Protein AF-A0ABC8U6U5-F1 (afdb_monomer_lite)

InterPro domains:
  IPR004240 Nonaspanin (TM9SF) [PF02990] (58-279)
  IPR004240 Nonaspanin (TM9SF) [PF02990] (301-851)
  IPR004240 Nonaspanin (TM9SF) [PTHR10766] (276-898)

Foldseek 3Di:
DVVVVVVVVVVVVVVVVVVVVVCLPDPDDPPPDFDWAFFFDKWWKKWKWKQFPQDQDTHRPVVAQDFAAPVGKDFDDPDPVCVVSRITTITDNDMDTPPDFDPAFWADKTAFAAPVSLVVLVVQQVRFIFIWMATSNAIAWEWDDDPRDTDIDGGGTQWYADPNFIFGQQEKEKEFAKEWDDDPDDDDDDDDPDDDDDDDDDDDDDPDRIIMGGDHMYIQTATDDDDPVQPPPDDGGDHGDDDDDGDSVDTYDTDDGRDMGIHIYTYDYDHDPCDPVGWAFQFDKWWKKWKWKCFLQFGFTARPVVAQDFAAPVGKDWDDDDPLCLLSLITIITDNDIDTPQDWDPQFWADKGAFAAPVSLVVLVVQQLRFIFIWMATPNAIAWEWDDDPNDTDIDTGGTQWYADPNFIFGQQEKEKEWEKEWDDDDDDDDDDDDDDDDPDDPDDDDDDDDGIIIGTLHMYMQTATDDDDPVQPPPDDGGDHGPDDDDGDSVDTDGTDDGRDMDIHTYTYHYDYDPDDNVCSCVVQQDDPQPVVLVVLLVLLVVLLVVLVVVVVVVVCVLVVVVVVVVVCVVPDDDDDAFLVVCLQPQLAQADPNLVLLLLLLLLQLLLQLVLVLLVCLLSVVDDLSCSSVSVVSSLVSSLLSLLVSLQSSLLSVCQSVVNDNPCLLVSLQCSLCVLVVLVLVLLVVLLVLSVVVNGSSNNDPVSVVVVVCCSPVGRSVSNVNSSVNNSPDDHDDFLGHHDPDHDDQDDDPDDLVVLLLVLLVSLLSSCVSVLVVVCCCSSSVRRDNPSVSVSSSSVSSLSSLLSSLQSSLSVCSRSVHSNNQVSLLSSQLSNLVVQLVVLVVCCVPVSVSNDDPSSVVVSNSVSVSVSSSSSSNSSSSSNVSNVVSVSVSSNPDDDD

Secondary structure (DSSP, 8-state):
-HHHHHHHHHHHHHHHHHHHHHT-S--PPTTSSPPEEPTTPEEEEEE--BEESS----B-GGGSSPPPPTT---B----HHHHHTT---EEEEEEEETT--EEEEEEEEPPPPPHHHHHHHHHHHHTTEEE-EEETTEEPEEEEEETTEEEEEESEESEEEETTEEEE--EEEEEEEEEEE--SS-------SS----PPPS-----PPPEEEEEEEEEEEEB----TTTTTTPPTTPBPSS-----TT-B--B--TTPPPEEEEEEEEEE----TTT-B-TT-EEEEEEEEEEESS-S--B-GGGSSPPPPTT---B----HHHHHHT---EEEEEEEETT--EEEEEEEEPPPPPHHHHHHHHHHHHTTEEEEEEETTEEPEEEEEETTEEEEEESEESEEEETTEEEE--EEEEEEEEEE--------------------S------PPPPEEEEEEEEEEEB----TTTTTTPPTTPBPSS-----TT-B--B--TTPPPEEEEEEEEEE----GGGTTHHHH--S-HHHHHHHHHHHHHHHHHHHHHHHHHHHHHHHHHHHHHHHTTSS-----GGGGGTTTTTPPPSSHHHHHHHHHHHHHHHHHHHHHHHHHHTTSS-TT-HHHHHHHHHHHHHHHHHHHHHHHHHHHHHHTTT--TTHHHHHHHHHHHHHHHHHHHHHHHHHHHHHTT-TTSPPHHHHHHHHHHIIIIIHHHHHHHHHHHHHSPPPPPSSPPPSSPPPPPPPSS-HHHHHHHHTHHHHHHHHHHHHHHHHHHHS------HHHHHHHHHHHHHHHHHHHHHHHHHHHHTT----HHHHHHHHHTHHHHHHHHHHHHHHHT-TT--SHHHHHHHHHHHHHHHHHHHHHHHHHHHHHHHHHHHHHHHS----

Radius of gyration: 34.61 Å; chains: 1; bounding box: 93×86×99 Å

pLDDT: mean 74.6, std 18.06, range [22.72, 96.5]

Structure (mmCIF, N/CA/C/O backbone):
data_AF-A0ABC8U6U5-F1
#
_entry.id   AF-A0ABC8U6U5-F1
#
loop_
_atom_site.group_PDB
_atom_site.id
_atom_site.type_symbol
_atom_site.label_atom_id
_atom_site.label_alt_id
_atom_site.label_comp_id
_atom_site.label_asym_id
_atom_site.label_entity_id
_atom_site.label_seq_id
_atom_site.pdbx_PDB_ins_code
_atom_site.Cartn_x
_atom_site.Cartn_y
_atom_site.Cartn_z
_atom_site.occupancy
_atom_site.B_iso_or_equiv
_atom_site.auth_seq_id
_atom_site.auth_comp_id
_atom_site.auth_asym_id
_atom_site.auth_atom_id
_atom_site.pdbx_PDB_model_num
ATOM 1 N N . MET A 1 1 ? 6.930 -1.837 -50.090 1.00 36.78 1 MET A N 1
ATOM 2 C CA . MET A 1 1 ? 6.820 -3.065 -49.263 1.00 36.78 1 MET A CA 1
ATOM 3 C C . MET A 1 1 ? 7.030 -2.804 -47.764 1.00 36.78 1 MET A C 1
ATOM 5 O O . MET A 1 1 ? 6.329 -3.402 -46.968 1.00 36.78 1 MET A O 1
ATOM 9 N N . ILE A 1 2 ? 7.905 -1.869 -47.361 1.00 35.09 2 ILE A N 1
ATOM 10 C CA . ILE A 1 2 ? 8.216 -1.546 -45.945 1.00 35.09 2 ILE A CA 1
ATOM 11 C C . ILE A 1 2 ? 7.132 -0.681 -45.255 1.00 35.09 2 ILE A C 1
ATOM 13 O O . ILE A 1 2 ? 6.928 -0.773 -44.049 1.00 35.09 2 ILE A O 1
ATOM 17 N N . GLN A 1 3 ? 6.371 0.107 -46.020 1.00 34.78 3 GLN A N 1
ATOM 18 C CA . GLN A 1 3 ? 5.302 0.967 -45.489 1.00 34.78 3 GLN A CA 1
ATOM 19 C C . GLN A 1 3 ? 4.047 0.183 -45.043 1.00 34.78 3 GLN A C 1
ATOM 21 O O . GLN A 1 3 ? 3.288 0.674 -44.214 1.00 34.78 3 GLN A O 1
ATOM 26 N N . MET A 1 4 ? 3.856 -1.045 -45.549 1.00 36.09 4 MET A N 1
ATOM 27 C CA . MET A 1 4 ? 2.766 -1.943 -45.133 1.00 36.09 4 MET A CA 1
ATOM 28 C C . MET A 1 4 ? 3.077 -2.659 -43.812 1.00 36.09 4 MET A C 1
ATOM 30 O O . MET A 1 4 ? 2.201 -2.741 -42.962 1.00 36.09 4 MET A O 1
ATOM 34 N N . ASP A 1 5 ? 4.325 -3.072 -43.573 1.00 41.91 5 ASP A N 1
ATOM 35 C CA . ASP A 1 5 ? 4.689 -3.860 -42.383 1.00 41.91 5 ASP A CA 1
ATOM 36 C C . ASP A 1 5 ? 4.682 -3.027 -41.080 1.00 41.91 5 ASP A C 1
ATOM 38 O O . ASP A 1 5 ? 4.379 -3.533 -39.999 1.00 41.91 5 ASP A O 1
ATOM 42 N N . LEU A 1 6 ? 4.940 -1.714 -41.172 1.00 42.22 6 LEU A N 1
ATOM 43 C CA . LEU A 1 6 ? 4.803 -0.786 -40.041 1.00 42.22 6 LEU A CA 1
ATOM 44 C C . LEU A 1 6 ? 3.328 -0.490 -39.723 1.00 42.22 6 LEU A C 1
ATOM 46 O O . LEU A 1 6 ? 2.953 -0.408 -38.555 1.00 42.22 6 LEU A O 1
ATOM 50 N N . PHE A 1 7 ? 2.486 -0.367 -40.755 1.00 41.12 7 PHE A N 1
ATOM 51 C CA . PHE A 1 7 ? 1.043 -0.176 -40.596 1.00 41.12 7 PHE A CA 1
ATOM 52 C C . PHE A 1 7 ? 0.364 -1.436 -40.062 1.00 41.12 7 PHE A C 1
ATOM 54 O O . PHE A 1 7 ? -0.550 -1.326 -39.253 1.00 41.12 7 PHE A O 1
ATOM 61 N N . ASP A 1 8 ? 0.835 -2.620 -40.450 1.00 43.91 8 ASP A N 1
ATOM 62 C CA . ASP A 1 8 ? 0.326 -3.887 -39.933 1.00 43.91 8 ASP A CA 1
ATOM 63 C C . ASP A 1 8 ? 0.802 -4.142 -38.497 1.00 43.91 8 ASP A C 1
ATOM 65 O O . ASP A 1 8 ? -0.002 -4.557 -37.669 1.00 43.91 8 ASP A O 1
ATOM 69 N N . LYS A 1 9 ? 2.032 -3.763 -38.118 1.00 48.72 9 LYS A N 1
ATOM 70 C CA . LYS A 1 9 ? 2.476 -3.788 -36.707 1.00 48.72 9 LYS A CA 1
ATOM 71 C C . LYS A 1 9 ? 1.751 -2.762 -35.831 1.00 48.72 9 LYS A C 1
ATOM 73 O O . LYS A 1 9 ? 1.416 -3.077 -34.691 1.00 48.72 9 LYS A O 1
ATOM 78 N N . LEU A 1 10 ? 1.449 -1.572 -36.360 1.00 44.12 10 LEU A N 1
ATOM 79 C CA . LEU A 1 10 ? 0.638 -0.559 -35.675 1.00 44.12 10 LEU A CA 1
ATOM 80 C C . LEU A 1 10 ? -0.823 -1.010 -35.550 1.00 44.12 10 LEU A C 1
ATOM 82 O O . LEU A 1 10 ? -1.418 -0.849 -34.491 1.00 44.12 10 LEU A O 1
ATOM 86 N N . LYS A 1 11 ? -1.385 -1.649 -36.585 1.00 42.22 11 LYS A N 1
ATOM 87 C CA . LYS A 1 11 ? -2.701 -2.298 -36.524 1.00 42.22 11 LYS A CA 1
ATOM 88 C C . LYS A 1 11 ? -2.718 -3.444 -35.534 1.00 42.22 11 LYS A C 1
ATOM 90 O O . LYS A 1 11 ? -3.713 -3.565 -34.849 1.00 42.22 11 LYS A O 1
ATOM 95 N N . VAL A 1 12 ? -1.658 -4.245 -35.421 1.00 54.12 12 VAL A N 1
ATOM 96 C CA . VAL A 1 12 ? -1.544 -5.309 -34.411 1.00 54.12 12 VAL A CA 1
ATOM 97 C C . VAL A 1 12 ? -1.468 -4.714 -33.008 1.00 54.12 12 VAL A C 1
ATOM 99 O O . VAL A 1 12 ? -2.102 -5.247 -32.113 1.00 54.12 12 VAL A O 1
ATOM 102 N N . TRP A 1 13 ? -0.784 -3.584 -32.809 1.00 46.19 13 TRP A N 1
ATOM 103 C CA . TRP A 1 13 ? -0.751 -2.879 -31.520 1.00 46.19 13 TRP A CA 1
ATOM 104 C C . TRP A 1 13 ? -2.092 -2.225 -31.161 1.00 46.19 13 TRP A C 1
ATOM 106 O O . TRP A 1 13 ? -2.531 -2.303 -30.017 1.00 46.19 13 TRP A O 1
ATOM 116 N N . VAL A 1 14 ? -2.778 -1.630 -32.140 1.00 57.78 14 VAL A N 1
ATOM 117 C CA . VAL A 1 14 ? -4.132 -1.079 -31.977 1.00 57.78 14 VAL A CA 1
ATOM 118 C C . VAL A 1 14 ? -5.154 -2.201 -31.794 1.00 57.78 14 VAL A C 1
ATOM 120 O O . VAL A 1 14 ? -6.004 -2.083 -30.924 1.00 57.78 14 VAL A O 1
ATOM 123 N N . LEU A 1 15 ? -5.036 -3.323 -32.515 1.00 46.25 15 LEU A N 1
ATOM 124 C CA . LEU A 1 15 ? -5.835 -4.528 -32.282 1.00 46.25 15 LEU A CA 1
ATOM 125 C C . LEU A 1 15 ? -5.543 -5.099 -30.904 1.00 46.25 15 LEU A C 1
ATOM 127 O O . LEU A 1 15 ? -6.484 -5.491 -30.248 1.00 46.25 15 LEU A O 1
ATOM 131 N N . PHE A 1 16 ? -4.292 -5.133 -30.446 1.00 49.44 16 PHE A N 1
ATOM 132 C CA . PHE A 1 16 ? -3.921 -5.636 -29.124 1.00 49.44 16 PHE A CA 1
ATOM 133 C C . PHE A 1 16 ? -4.481 -4.735 -28.015 1.00 49.44 16 PHE A C 1
ATOM 135 O O . PHE A 1 16 ? -5.062 -5.240 -27.063 1.00 49.44 16 PHE A O 1
ATOM 142 N N . MET A 1 17 ? -4.430 -3.408 -28.178 1.00 45.25 17 MET A N 1
ATOM 143 C CA . MET A 1 17 ? -5.073 -2.444 -27.270 1.00 45.25 17 MET A CA 1
ATOM 144 C C . MET A 1 17 ? -6.611 -2.494 -27.339 1.00 45.25 17 MET A C 1
ATOM 146 O O . MET A 1 17 ? -7.281 -2.325 -26.321 1.00 45.25 17 MET A O 1
ATOM 150 N N . CYS A 1 18 ? -7.195 -2.776 -28.508 1.00 41.38 18 CYS A N 1
ATOM 151 C CA . CYS A 1 18 ? -8.633 -3.015 -28.672 1.00 41.38 18 CYS A CA 1
ATOM 152 C C . CYS A 1 18 ? -9.069 -4.387 -28.130 1.00 41.38 18 CYS A C 1
ATOM 154 O O . CYS A 1 18 ? -10.149 -4.475 -27.559 1.00 41.38 18 CYS A O 1
ATOM 156 N N . LEU A 1 19 ? -8.237 -5.429 -28.232 1.00 42.81 19 LEU A N 1
ATOM 157 C CA . LEU A 1 19 ? -8.458 -6.762 -27.661 1.00 42.81 19 LEU A CA 1
ATOM 158 C C . LEU A 1 19 ? -8.325 -6.732 -26.138 1.00 42.81 19 LEU A C 1
ATOM 160 O O . LEU A 1 19 ? -9.111 -7.382 -25.465 1.00 42.81 19 LEU A O 1
ATOM 164 N N . ILE A 1 20 ? -7.407 -5.936 -25.581 1.00 46.12 20 ILE A N 1
ATOM 165 C CA . ILE A 1 20 ? -7.333 -5.678 -24.135 1.00 46.12 20 ILE A CA 1
ATOM 166 C C . ILE A 1 20 ? -8.584 -4.927 -23.650 1.00 46.12 20 ILE A C 1
ATOM 168 O O . ILE A 1 20 ? -9.109 -5.253 -22.591 1.00 46.12 20 ILE A O 1
ATOM 172 N N . ASN A 1 21 ? -9.121 -3.992 -24.445 1.00 39.84 21 ASN A N 1
ATOM 173 C CA . ASN A 1 21 ? -10.411 -3.349 -24.160 1.00 39.84 21 ASN A CA 1
ATOM 174 C C . ASN A 1 21 ? -11.621 -4.292 -24.347 1.00 39.84 21 ASN A C 1
ATOM 176 O O . ASN A 1 21 ? -12.629 -4.116 -23.671 1.00 39.84 21 ASN A O 1
ATOM 180 N N . GLN A 1 22 ? -11.535 -5.303 -25.223 1.00 32.69 22 GLN A N 1
ATOM 181 C CA . GLN A 1 22 ? -12.576 -6.330 -25.407 1.00 32.69 22 GLN A CA 1
ATOM 182 C C . GLN A 1 22 ? -12.474 -7.503 -24.418 1.00 32.69 22 GLN A C 1
ATOM 184 O O . GLN A 1 22 ? -13.464 -8.192 -24.191 1.00 32.69 22 GLN A O 1
ATOM 189 N N . LEU A 1 23 ? -11.325 -7.690 -23.763 1.00 32.97 23 LEU A N 1
ATOM 190 C CA . LEU A 1 23 ? -11.150 -8.580 -22.608 1.00 32.97 23 LEU A CA 1
ATOM 191 C C . LEU A 1 23 ? -11.739 -7.991 -21.311 1.00 32.97 23 LEU A C 1
ATOM 193 O O . LEU A 1 23 ? -11.618 -8.596 -20.249 1.00 32.97 23 LEU A O 1
ATOM 197 N N . GLY A 1 24 ? -12.459 -6.865 -21.399 1.00 34.00 24 GLY A N 1
ATOM 198 C CA . GLY A 1 24 ? -13.338 -6.321 -20.360 1.00 34.00 24 GLY A CA 1
ATOM 199 C C . GLY A 1 24 ? -14.577 -7.176 -20.049 1.00 34.00 24 GLY A C 1
ATOM 200 O O . GLY A 1 24 ? -15.589 -6.644 -19.606 1.00 34.00 24 GLY A O 1
ATOM 201 N N . HIS A 1 25 ? -14.511 -8.492 -20.257 1.00 28.95 25 HIS A N 1
ATOM 202 C CA . HIS A 1 25 ? -15.398 -9.448 -19.608 1.00 28.95 25 HIS A CA 1
ATOM 203 C C . HIS A 1 25 ? -14.569 -10.206 -18.575 1.00 28.95 25 HIS A C 1
ATOM 205 O O . HIS A 1 25 ? -13.696 -11.001 -18.914 1.00 28.95 25 HIS A O 1
ATOM 211 N N . GLY A 1 26 ? -14.810 -9.859 -17.307 1.00 30.11 26 GLY A N 1
ATOM 212 C CA . GLY A 1 26 ? -14.006 -10.246 -16.155 1.00 30.11 26 GLY A CA 1
ATOM 213 C C . GLY A 1 26 ? -13.658 -11.730 -16.132 1.00 30.11 26 GLY A C 1
ATOM 214 O O . GLY A 1 26 ? -14.523 -12.590 -15.985 1.00 30.11 26 GLY A O 1
ATOM 215 N N . PHE A 1 27 ? -12.364 -12.016 -16.229 1.00 27.70 27 PHE A N 1
ATOM 216 C CA . PHE A 1 27 ? -11.824 -13.316 -15.874 1.00 27.70 27 PHE A CA 1
ATOM 217 C C . PHE A 1 27 ? -11.880 -13.449 -14.343 1.00 27.70 27 PHE A C 1
ATOM 219 O O . PHE A 1 27 ? -11.261 -12.674 -13.613 1.00 27.70 27 PHE A O 1
ATOM 226 N N . TYR A 1 28 ? -12.703 -14.385 -13.871 1.00 32.44 28 TYR A N 1
ATOM 227 C CA . TYR A 1 28 ? -13.102 -14.553 -12.475 1.00 32.44 28 TYR A CA 1
ATOM 228 C C . TYR A 1 28 ? -12.070 -15.361 -11.675 1.00 32.44 28 TYR A C 1
ATOM 230 O O . TYR A 1 28 ? -11.715 -16.482 -12.042 1.00 32.44 28 TYR A O 1
ATOM 238 N N . LEU A 1 29 ? -11.608 -14.797 -10.554 1.00 25.19 29 LEU A N 1
ATOM 239 C CA . LEU A 1 29 ? -10.774 -15.487 -9.569 1.00 25.19 29 LEU A CA 1
ATOM 240 C C . LEU A 1 29 ? -11.670 -16.112 -8.477 1.00 25.19 29 LEU A C 1
ATOM 242 O O . LEU A 1 29 ? -12.417 -15.382 -7.813 1.00 25.19 29 LEU A O 1
ATOM 246 N N . PRO A 1 30 ? -11.601 -17.441 -8.263 1.00 22.72 30 PRO A N 1
ATOM 247 C CA . PRO A 1 30 ? -12.466 -18.153 -7.326 1.00 22.72 30 PRO A CA 1
ATOM 248 C C . PRO A 1 30 ? -12.235 -17.698 -5.878 1.00 22.72 30 PRO A C 1
ATOM 250 O O . PRO A 1 30 ? -11.104 -17.710 -5.392 1.00 22.72 30 PRO A O 1
ATOM 253 N N . GLY A 1 31 ? -13.322 -17.338 -5.186 1.00 33.12 31 GLY A N 1
ATOM 254 C CA . GLY A 1 31 ? -13.314 -16.875 -3.787 1.00 33.12 31 GLY A CA 1
ATOM 255 C C . GLY A 1 31 ? -13.860 -15.458 -3.566 1.00 33.12 31 GLY A C 1
ATOM 256 O O . GLY A 1 31 ? -13.922 -15.014 -2.426 1.00 33.12 31 GLY A O 1
ATOM 257 N N . SER A 1 32 ? -14.258 -14.760 -4.634 1.00 32.28 32 SER A N 1
ATOM 258 C CA . SER A 1 32 ? -14.838 -13.406 -4.591 1.00 32.28 32 SER A CA 1
ATOM 259 C C . SER A 1 32 ? -16.366 -13.368 -4.760 1.00 32.28 32 SER A C 1
ATOM 261 O O . SER A 1 32 ? -16.974 -12.328 -4.532 1.00 32.28 32 SER A O 1
ATOM 263 N N . TYR A 1 33 ? -16.990 -14.497 -5.118 1.00 36.62 33 TYR A N 1
ATOM 264 C CA . TYR A 1 33 ? -18.448 -14.669 -5.152 1.00 36.62 33 TYR A CA 1
ATOM 265 C C . TYR A 1 33 ? -18.845 -15.924 -4.362 1.00 36.62 33 TYR A C 1
ATOM 267 O O . TYR A 1 33 ? -18.086 -16.899 -4.401 1.00 36.62 33 TYR A O 1
ATOM 275 N N . PRO A 1 34 ? -20.004 -15.920 -3.676 1.00 46.38 34 PRO A N 1
ATOM 276 C CA . PRO A 1 34 ? -20.565 -17.117 -3.053 1.00 46.38 34 PRO A CA 1
ATOM 277 C C . PRO A 1 34 ? -20.784 -18.211 -4.107 1.00 46.38 34 PRO A C 1
ATOM 279 O O . PRO A 1 34 ? -21.236 -17.926 -5.219 1.00 46.38 34 PRO A O 1
ATOM 282 N N . TYR A 1 35 ? -20.435 -19.457 -3.776 1.00 53.28 35 TYR A N 1
ATOM 283 C CA . TYR A 1 35 ? -20.656 -20.587 -4.674 1.00 53.28 35 TYR A CA 1
ATOM 284 C C . TYR A 1 35 ? -22.139 -20.974 -4.638 1.00 53.28 35 TYR A C 1
ATOM 286 O O . TYR A 1 35 ? -22.727 -21.129 -3.567 1.00 53.28 35 TYR A O 1
ATOM 294 N N . ILE A 1 36 ? -22.755 -21.098 -5.813 1.00 63.31 36 ILE A N 1
ATOM 295 C CA . ILE A 1 36 ? -24.154 -21.513 -5.944 1.00 63.31 36 ILE A CA 1
ATOM 296 C C . ILE A 1 36 ? -24.166 -23.031 -6.087 1.00 63.31 36 ILE A C 1
ATOM 298 O O . ILE A 1 36 ? -23.565 -23.558 -7.020 1.00 63.31 36 ILE A O 1
ATOM 302 N N . TYR A 1 37 ? -24.848 -23.713 -5.171 1.00 72.38 37 TYR A N 1
ATOM 303 C CA . TYR A 1 37 ? -25.020 -25.162 -5.188 1.00 72.38 37 TYR A CA 1
ATOM 304 C C . TYR A 1 37 ? -26.395 -25.521 -5.753 1.00 72.38 37 TYR A C 1
ATOM 306 O O . TYR A 1 37 ? -27.409 -24.912 -5.391 1.00 72.38 37 TYR A O 1
ATOM 314 N N . ASP A 1 38 ? -26.438 -26.542 -6.602 1.00 77.94 38 ASP A N 1
ATOM 315 C CA . ASP A 1 38 ? -27.688 -27.154 -7.036 1.00 77.94 38 ASP A CA 1
ATOM 316 C C . ASP A 1 38 ? -28.154 -28.197 -6.001 1.00 77.94 38 ASP A C 1
ATOM 318 O O . ASP A 1 38 ? -27.370 -28.761 -5.229 1.00 77.94 38 ASP A O 1
ATOM 322 N N . ILE A 1 39 ? -29.462 -28.479 -5.965 1.00 77.50 39 ILE A N 1
ATOM 323 C CA . ILE A 1 39 ? -30.021 -29.520 -5.087 1.00 77.50 39 ILE A CA 1
ATOM 324 C C . ILE A 1 39 ? -29.340 -30.863 -5.394 1.00 77.50 39 ILE A C 1
ATOM 326 O O . ILE A 1 39 ? -29.410 -31.361 -6.520 1.00 77.50 39 ILE A O 1
ATOM 330 N N . GLY A 1 40 ? -28.747 -31.479 -4.369 1.00 75.81 40 GLY A N 1
ATOM 331 C CA . GLY A 1 40 ? -28.034 -32.753 -4.472 1.00 75.81 40 GLY A CA 1
ATOM 332 C C . GLY A 1 40 ? -26.510 -32.653 -4.613 1.00 75.81 40 GLY A C 1
ATOM 333 O O . GLY A 1 40 ? -25.855 -33.695 -4.511 1.00 75.81 40 GLY A O 1
ATOM 334 N N . ASP A 1 41 ? -25.942 -31.454 -4.781 1.00 78.88 41 ASP A N 1
ATOM 335 C CA . ASP A 1 41 ? -24.488 -31.254 -4.817 1.00 78.88 41 ASP A CA 1
ATOM 336 C C . ASP A 1 41 ? -23.819 -31.656 -3.500 1.00 78.88 41 ASP A C 1
ATOM 338 O O . ASP A 1 41 ? -24.377 -31.488 -2.415 1.00 78.88 41 ASP A O 1
ATOM 342 N N . PHE A 1 42 ? -22.599 -32.193 -3.574 1.00 79.50 42 PHE A N 1
ATOM 343 C CA . PHE A 1 42 ? -21.861 -32.596 -2.379 1.00 79.50 42 PHE A CA 1
ATOM 344 C C . PHE A 1 42 ? -21.170 -31.403 -1.714 1.00 79.50 42 PHE A C 1
ATOM 346 O O . PHE A 1 42 ? -20.250 -30.805 -2.267 1.00 79.50 42 PHE A O 1
ATOM 353 N N . LEU A 1 43 ? -21.551 -31.141 -0.469 1.00 82.75 43 LEU A N 1
ATOM 354 C CA . LEU A 1 43 ? -20.906 -30.206 0.438 1.00 82.75 43 LEU A CA 1
ATOM 355 C C . LEU A 1 43 ? -19.906 -30.952 1.324 1.00 82.75 43 LEU A C 1
ATOM 357 O O . LEU A 1 43 ? -20.263 -31.886 2.046 1.00 82.75 43 LEU A O 1
ATOM 361 N N . SER A 1 44 ? -18.637 -30.548 1.266 1.00 82.56 44 SER A N 1
ATOM 362 C CA . SER A 1 44 ? -17.562 -31.121 2.082 1.00 82.56 44 SER A CA 1
ATOM 363 C C . SER A 1 44 ? -17.143 -30.154 3.185 1.00 82.56 44 SER A C 1
ATOM 365 O O . SER A 1 44 ? -16.671 -29.052 2.889 1.00 82.56 44 SER A O 1
ATOM 367 N N . VAL A 1 45 ? -17.236 -30.582 4.443 1.00 84.88 45 VAL A N 1
ATOM 368 C CA . VAL A 1 45 ? -16.715 -29.805 5.573 1.00 84.88 45 VAL A CA 1
ATOM 369 C C . VAL A 1 45 ? -15.201 -29.987 5.642 1.00 84.88 45 VAL A C 1
ATOM 371 O O . VAL A 1 45 ? -14.663 -31.073 5.401 1.00 84.88 45 VAL A O 1
ATOM 374 N N . LYS A 1 46 ? -14.496 -28.925 6.000 1.00 84.94 46 LYS A N 1
ATOM 375 C CA . LYS A 1 46 ? -13.063 -28.922 6.281 1.00 84.94 46 LYS A CA 1
ATOM 376 C C . LYS A 1 46 ? -12.837 -28.689 7.768 1.00 84.94 46 LYS A C 1
ATOM 378 O O . LYS A 1 46 ? -13.648 -28.054 8.433 1.00 84.94 46 LYS A O 1
ATOM 383 N N . VAL A 1 47 ? -11.739 -29.210 8.290 1.00 85.25 47 VAL A N 1
ATOM 384 C CA . VAL A 1 47 ? -11.313 -29.004 9.680 1.00 85.25 47 VAL A CA 1
ATOM 385 C C . VAL A 1 47 ? -10.106 -28.074 9.675 1.00 85.25 47 VAL A C 1
ATOM 387 O O . VAL A 1 47 ? -9.264 -28.188 8.791 1.00 85.25 47 VAL A O 1
ATOM 390 N N . ASN A 1 48 ? -10.020 -27.153 10.625 1.00 80.69 48 ASN A N 1
ATOM 391 C CA . ASN A 1 48 ? -8.823 -26.350 10.866 1.00 80.69 48 ASN A CA 1
ATOM 392 C C . ASN A 1 48 ? -8.102 -26.846 12.136 1.00 80.69 48 ASN A C 1
ATOM 394 O O . ASN A 1 48 ? -8.569 -27.769 12.813 1.00 80.69 48 ASN A O 1
ATOM 398 N N . SER A 1 49 ? -6.959 -26.246 12.460 1.00 81.31 49 SER A N 1
ATOM 399 C CA . SER A 1 49 ? -6.215 -26.507 13.691 1.00 81.31 49 SER A CA 1
ATOM 400 C C . SER A 1 49 ? -7.084 -26.300 14.943 1.00 81.31 49 SER A C 1
ATOM 402 O O . SER A 1 49 ? -7.956 -25.428 14.994 1.00 81.31 49 SER A O 1
ATOM 404 N N . LEU A 1 50 ? -6.830 -27.126 15.960 1.00 82.06 50 LEU A N 1
ATOM 405 C CA . LEU A 1 50 ? -7.407 -27.030 17.295 1.00 82.06 50 LEU A CA 1
ATOM 406 C C . LEU A 1 50 ? -6.826 -25.809 18.007 1.00 82.06 50 LEU A C 1
ATOM 408 O O . LEU A 1 50 ? -5.605 -25.688 18.103 1.00 82.06 50 LEU A O 1
ATOM 412 N N . THR A 1 51 ? -7.686 -24.953 18.550 1.00 77.56 51 THR A N 1
ATOM 413 C CA . THR A 1 51 ? -7.298 -23.724 19.263 1.00 77.56 51 THR A CA 1
ATOM 414 C C . THR A 1 51 ? -7.839 -23.741 20.685 1.00 77.56 51 THR A C 1
ATOM 416 O O . THR A 1 51 ? -8.947 -24.218 20.908 1.00 77.56 51 THR A O 1
ATOM 419 N N . SER A 1 52 ? -7.088 -23.228 21.654 1.00 75.31 52 SER A N 1
ATOM 420 C CA . SER A 1 52 ? -7.491 -23.173 23.064 1.00 75.31 52 SER A CA 1
ATOM 421 C C . SER A 1 52 ? -7.754 -21.729 23.490 1.00 75.31 52 SER A C 1
ATOM 423 O O . SER A 1 52 ? -7.171 -20.799 22.940 1.00 75.31 52 SER A O 1
ATOM 425 N N . ILE A 1 53 ? -8.658 -21.543 24.455 1.00 67.06 53 ILE A N 1
ATOM 426 C CA . ILE A 1 53 ? -8.881 -20.235 25.095 1.00 67.06 53 ILE A CA 1
ATOM 427 C C . ILE A 1 53 ? -7.764 -19.934 26.108 1.00 67.06 53 ILE A C 1
ATOM 429 O O . ILE A 1 53 ? -7.403 -18.777 26.299 1.00 67.06 53 ILE A O 1
ATOM 433 N N . ASP A 1 54 ? -7.208 -20.973 26.733 1.00 65.75 54 ASP A N 1
ATOM 434 C CA . ASP A 1 54 ? -6.251 -20.850 27.836 1.00 65.75 54 ASP A CA 1
ATOM 435 C C . ASP A 1 54 ? -4.789 -20.903 27.363 1.00 65.75 54 ASP A C 1
ATOM 437 O O . ASP A 1 54 ? -3.883 -20.496 28.088 1.00 65.75 54 ASP A O 1
ATOM 441 N N . THR A 1 55 ? -4.534 -21.418 26.154 1.00 65.81 55 THR A N 1
ATOM 442 C CA . THR A 1 55 ? -3.181 -21.593 25.606 1.00 65.81 55 THR A CA 1
ATOM 443 C C . THR A 1 55 ? -3.096 -21.166 24.139 1.00 65.81 55 THR A C 1
ATOM 445 O O . THR A 1 55 ? -3.964 -21.485 23.333 1.00 65.81 55 THR A O 1
ATOM 448 N N . GLU A 1 56 ? -2.009 -20.483 23.772 1.00 64.00 56 GLU A N 1
ATOM 449 C CA . GLU A 1 56 ? -1.811 -19.901 22.430 1.00 64.00 56 GLU A CA 1
ATOM 450 C C . GLU A 1 56 ? -1.261 -20.893 21.381 1.00 64.00 56 GLU A C 1
ATOM 452 O O . GLU A 1 56 ? -0.928 -20.497 20.267 1.00 64.00 56 GLU A O 1
ATOM 457 N N . ILE A 1 57 ? -1.124 -22.184 21.708 1.00 72.50 57 ILE A N 1
ATOM 458 C CA . ILE A 1 57 ? -0.465 -23.172 20.836 1.00 72.50 57 ILE A CA 1
ATOM 459 C C . ILE A 1 57 ? -1.513 -23.972 20.043 1.00 72.50 57 ILE A C 1
ATOM 461 O O . ILE A 1 57 ? -2.234 -24.771 20.642 1.00 72.50 57 ILE A O 1
ATOM 465 N N . PRO A 1 58 ? -1.589 -23.846 18.704 1.00 74.62 58 PRO A N 1
ATOM 466 C CA . PRO A 1 58 ? -2.512 -24.642 17.902 1.00 74.62 58 PRO A CA 1
ATOM 467 C C . PRO A 1 58 ? -1.996 -26.073 17.673 1.00 74.62 58 PRO A C 1
ATOM 469 O O . PRO A 1 58 ? -0.812 -26.293 17.406 1.00 74.62 58 PRO A O 1
ATOM 472 N N . PHE A 1 59 ? -2.895 -27.061 17.710 1.00 82.50 59 PHE A N 1
ATOM 473 C CA . PHE A 1 59 ? -2.590 -28.465 17.381 1.00 82.50 59 PHE A CA 1
ATOM 474 C C . PHE A 1 59 ? -3.353 -28.927 16.136 1.00 82.50 59 PHE A C 1
ATOM 476 O O . PHE A 1 59 ? -4.448 -28.460 15.855 1.00 82.50 59 PHE A O 1
ATOM 483 N N . SER A 1 60 ? -2.808 -29.876 15.370 1.00 83.38 60 SER A N 1
ATOM 484 C CA . SER A 1 60 ? -3.525 -30.439 14.212 1.00 83.38 60 SER A CA 1
ATOM 485 C C . SER A 1 60 ? -4.790 -31.183 14.661 1.00 83.38 60 SER A C 1
ATOM 487 O O . SER A 1 60 ? -4.757 -31.882 15.673 1.00 83.38 60 SER A O 1
ATOM 489 N N . TYR A 1 61 ? -5.882 -31.104 13.895 1.00 84.94 61 TYR A N 1
ATOM 490 C CA . TYR A 1 61 ? -7.121 -31.832 14.194 1.00 84.94 61 TYR A CA 1
ATOM 491 C C . TYR A 1 61 ? -6.893 -33.341 14.399 1.00 84.94 61 TYR A C 1
ATOM 493 O O . TYR A 1 61 ? -7.281 -33.892 15.426 1.00 84.94 61 TYR A O 1
ATOM 501 N N . TYR A 1 62 ? -6.161 -33.992 13.490 1.00 86.75 62 TYR A N 1
ATOM 502 C CA . TYR A 1 62 ? -5.844 -35.425 13.563 1.00 86.75 62 TYR A CA 1
ATOM 503 C C . TYR A 1 62 ? -4.728 -35.771 14.567 1.00 86.75 62 TYR A C 1
ATOM 505 O O . TYR A 1 62 ? -4.261 -36.906 14.589 1.00 86.75 62 TYR A O 1
ATOM 513 N N . SER A 1 63 ? -4.281 -34.816 15.401 1.00 83.44 63 SER A N 1
ATOM 514 C CA . SER A 1 63 ? -3.442 -35.142 16.570 1.00 83.44 63 SER A CA 1
ATOM 515 C C . SER A 1 63 ? -4.247 -35.819 17.685 1.00 83.44 63 SER A C 1
ATOM 517 O O . SER A 1 63 ? -3.671 -36.482 18.544 1.00 83.44 63 SER A O 1
ATOM 519 N N . LEU A 1 64 ? -5.574 -35.662 17.658 1.00 84.88 64 LEU A N 1
ATOM 520 C CA . LEU A 1 64 ? -6.521 -36.416 18.468 1.00 84.88 64 LEU A CA 1
ATOM 521 C C . LEU A 1 64 ? -7.076 -37.613 17.676 1.00 84.88 64 LEU A C 1
ATOM 523 O O . LEU A 1 64 ? -7.106 -37.564 16.443 1.00 84.88 64 LEU A O 1
ATOM 527 N N . PRO A 1 65 ? -7.551 -38.674 18.357 1.00 83.50 65 PRO A N 1
ATOM 528 C CA . PRO A 1 65 ? -8.047 -39.897 17.723 1.00 83.50 65 PRO A CA 1
ATOM 529 C C . PRO A 1 65 ? -9.444 -39.705 17.095 1.00 83.50 65 PRO A C 1
ATOM 531 O O . PRO A 1 65 ? -10.408 -40.371 17.462 1.00 83.50 65 PRO A O 1
ATOM 534 N N . PHE A 1 66 ? -9.570 -38.773 16.149 1.00 86.69 66 PHE A N 1
ATOM 535 C CA . PHE A 1 66 ? -10.769 -38.561 15.337 1.00 86.69 66 PHE A CA 1
ATOM 536 C C . PHE A 1 66 ? -10.783 -39.457 14.088 1.00 86.69 66 PHE A C 1
ATOM 538 O O . PHE A 1 66 ? -9.774 -40.041 13.688 1.00 86.69 66 PHE A O 1
ATOM 545 N N . CYS A 1 67 ? -11.948 -39.561 13.445 1.00 85.19 67 CYS A N 1
ATOM 546 C CA . CYS A 1 67 ? -12.129 -40.365 12.238 1.00 85.19 67 CYS A CA 1
ATOM 547 C C . CYS A 1 67 ? -11.319 -39.838 11.049 1.00 85.19 67 CYS A C 1
ATOM 549 O O . CYS A 1 67 ? -11.499 -38.699 10.628 1.00 85.19 67 CYS A O 1
ATOM 551 N N . LEU A 1 68 ? -10.505 -40.702 10.443 1.00 85.31 68 LEU A N 1
ATOM 552 C CA . LEU A 1 68 ? -9.774 -40.388 9.215 1.00 85.31 68 LEU A CA 1
ATOM 553 C C . LEU A 1 68 ? -10.690 -40.502 7.977 1.00 85.31 68 LEU A C 1
ATOM 555 O O . LEU A 1 68 ? -11.501 -41.431 7.892 1.00 85.31 68 LEU A O 1
ATOM 559 N N . PRO A 1 69 ? -10.562 -39.602 6.986 1.00 84.62 69 PRO A N 1
ATOM 560 C CA . PRO A 1 69 ? -11.297 -39.692 5.728 1.00 84.62 69 PRO A CA 1
ATOM 561 C C . PRO A 1 69 ? -10.795 -40.868 4.870 1.00 84.62 69 PRO A C 1
ATOM 563 O O . PRO A 1 69 ? -9.606 -41.188 4.872 1.00 84.62 69 PRO A O 1
ATOM 566 N N . ARG A 1 70 ? -11.685 -41.491 4.076 1.00 78.44 70 ARG A N 1
ATOM 567 C CA . ARG A 1 70 ? -11.343 -42.656 3.220 1.00 78.44 70 ARG A CA 1
ATOM 568 C C . ARG A 1 70 ? -10.233 -42.372 2.201 1.00 78.44 70 ARG A C 1
ATOM 570 O O . ARG A 1 70 ? -9.512 -43.286 1.826 1.00 78.44 70 ARG A O 1
ATOM 577 N N . GLU A 1 71 ? -10.114 -41.126 1.750 1.00 78.12 71 GLU A N 1
ATOM 578 C CA . GLU A 1 71 ? -9.132 -40.690 0.745 1.00 78.12 71 GLU A CA 1
ATOM 579 C C . GLU A 1 71 ? -7.767 -40.302 1.337 1.00 78.12 71 GLU A C 1
ATOM 581 O O . GLU A 1 71 ? -6.893 -39.834 0.607 1.00 78.12 71 GLU A O 1
ATOM 586 N N . GLY A 1 72 ? -7.590 -40.457 2.652 1.00 79.88 72 GLY A N 1
ATOM 587 C CA . GLY A 1 72 ? -6.439 -39.924 3.371 1.00 79.88 72 GLY A CA 1
ATOM 588 C C . GLY A 1 72 ? -6.556 -38.423 3.651 1.00 79.88 72 GLY A C 1
ATOM 589 O O . GLY A 1 72 ? -7.384 -37.708 3.074 1.00 79.88 72 GLY A O 1
ATOM 590 N N . VAL A 1 73 ? -5.737 -37.955 4.592 1.00 81.44 73 VAL A N 1
ATOM 591 C CA . VAL A 1 73 ? -5.693 -36.546 4.992 1.00 81.44 73 VAL A CA 1
ATOM 592 C C . VAL A 1 73 ? -4.986 -35.744 3.901 1.00 81.44 73 VAL A C 1
ATOM 594 O O . VAL A 1 73 ? -3.830 -36.007 3.576 1.00 81.44 73 VAL A O 1
ATOM 597 N N . LYS A 1 74 ? -5.699 -34.777 3.327 1.00 79.62 74 LYS A N 1
ATOM 598 C CA . LYS A 1 74 ? -5.223 -33.826 2.322 1.00 79.62 74 LYS A CA 1
ATOM 599 C C . LYS A 1 74 ? -5.257 -32.429 2.936 1.00 79.62 74 LYS A C 1
ATOM 601 O O . LYS A 1 74 ? -6.323 -31.956 3.341 1.00 79.62 74 LYS A O 1
ATOM 606 N N . ASP A 1 75 ? -4.103 -31.772 2.980 1.00 72.62 75 ASP A N 1
ATOM 607 C CA . ASP A 1 75 ? -4.004 -30.364 3.360 1.00 72.62 75 ASP A CA 1
ATOM 608 C C . ASP A 1 75 ? -4.528 -29.483 2.216 1.00 72.62 75 ASP A C 1
ATOM 610 O O . ASP A 1 75 ? -4.230 -29.696 1.041 1.00 72.62 75 ASP A O 1
ATOM 614 N N . SER A 1 76 ? -5.340 -28.492 2.568 1.00 56.88 76 SER A N 1
ATOM 615 C CA . SER A 1 76 ? -5.984 -27.554 1.645 1.00 56.88 76 SER A CA 1
ATOM 616 C C . SER A 1 76 ? -5.665 -26.095 1.970 1.00 56.88 76 SER A C 1
ATOM 618 O O . SER A 1 76 ? -6.373 -25.200 1.511 1.00 56.88 76 SER A O 1
ATOM 620 N N . THR A 1 77 ? -4.616 -25.845 2.759 1.00 54.09 77 THR A N 1
ATOM 621 C CA . THR A 1 77 ? -4.093 -24.506 3.052 1.00 54.09 77 THR A CA 1
ATOM 622 C C . THR A 1 77 ? -3.757 -23.780 1.751 1.00 54.09 77 THR A C 1
ATOM 624 O O . THR A 1 77 ? -2.897 -24.206 0.983 1.00 54.09 77 THR A O 1
ATOM 627 N N . LYS A 1 78 ? -4.481 -22.688 1.475 1.00 47.94 78 LYS A N 1
ATOM 628 C CA . LYS A 1 78 ? -4.390 -21.964 0.196 1.00 47.94 78 LYS A CA 1
ATOM 629 C C . LYS A 1 78 ? -3.432 -20.770 0.234 1.00 47.94 78 LYS A C 1
ATOM 631 O O . LYS A 1 78 ? -3.093 -20.265 -0.832 1.00 47.94 78 LYS A O 1
ATOM 636 N N . ASN A 1 79 ? -2.993 -20.305 1.411 1.00 45.53 79 ASN A N 1
ATOM 637 C CA . ASN A 1 79 ? -2.109 -19.141 1.520 1.00 45.53 79 ASN A CA 1
ATOM 638 C C . ASN A 1 79 ? -0.963 -19.322 2.543 1.00 45.53 79 ASN A C 1
ATOM 640 O O . ASN A 1 79 ? -1.039 -20.122 3.477 1.00 45.53 79 ASN A O 1
ATOM 644 N N . LEU A 1 80 ? 0.118 -18.563 2.336 1.00 36.97 80 LEU A N 1
ATOM 645 C CA . LEU A 1 80 ? 1.340 -18.618 3.147 1.00 36.97 80 LEU A CA 1
ATOM 646 C C . LEU A 1 80 ? 1.140 -18.036 4.561 1.00 36.97 80 LEU A C 1
ATOM 648 O O . LEU A 1 80 ? 1.789 -18.485 5.499 1.00 36.97 80 LEU A O 1
ATOM 652 N N . GLY A 1 81 ? 0.225 -17.072 4.728 1.00 37.41 81 GLY A N 1
ATOM 653 C CA . GLY A 1 81 ? -0.082 -16.451 6.023 1.00 37.41 81 GLY A CA 1
ATOM 654 C C . GLY A 1 81 ? -0.764 -17.408 7.008 1.00 37.41 81 GLY A C 1
ATOM 655 O O . GLY A 1 81 ? -0.334 -17.509 8.150 1.00 37.41 81 GLY A O 1
ATOM 656 N N . GLN A 1 82 ? -1.750 -18.180 6.543 1.00 45.38 82 GLN A N 1
ATOM 657 C CA . GLN A 1 82 ? -2.447 -19.230 7.297 1.00 45.38 82 GLN A CA 1
ATOM 658 C C . GLN A 1 82 ? -1.466 -20.320 7.727 1.00 45.38 82 GLN A C 1
ATOM 660 O O . GLN A 1 82 ? -1.449 -20.717 8.888 1.00 45.38 82 GLN A O 1
ATOM 665 N N . LEU A 1 83 ? -0.568 -20.736 6.827 1.00 46.50 83 LEU A N 1
ATOM 666 C CA . LEU A 1 83 ? 0.455 -21.728 7.156 1.00 46.50 83 LEU A CA 1
ATOM 667 C C . LEU A 1 83 ? 1.398 -21.247 8.277 1.00 46.50 83 LEU A C 1
ATOM 669 O O . LEU A 1 83 ? 1.770 -22.038 9.141 1.00 46.50 83 LEU A O 1
ATOM 673 N N . LEU A 1 84 ? 1.769 -19.962 8.275 1.00 37.91 84 LEU A N 1
ATOM 674 C CA . LEU A 1 84 ? 2.649 -19.357 9.283 1.00 37.91 84 LEU A CA 1
ATOM 675 C C . LEU A 1 84 ? 1.938 -19.063 10.612 1.00 37.91 84 LEU A C 1
ATOM 677 O O . LEU A 1 84 ? 2.579 -19.117 11.657 1.00 37.91 84 LEU A O 1
ATOM 681 N N . MET A 1 85 ? 0.627 -18.807 10.587 1.00 44.81 85 MET A N 1
ATOM 682 C CA . MET A 1 85 ? -0.223 -18.697 11.782 1.00 44.81 85 MET A CA 1
ATOM 683 C C . MET A 1 85 ? -0.537 -20.059 12.427 1.00 44.81 85 MET A C 1
ATOM 685 O O . MET A 1 85 ? -1.154 -20.111 13.487 1.00 44.81 85 MET A O 1
ATOM 689 N N . GLY A 1 86 ? -0.097 -21.167 11.818 1.00 53.41 86 GLY A N 1
ATOM 690 C CA . GLY A 1 86 ? -0.356 -22.520 12.313 1.00 53.41 86 GLY A CA 1
ATOM 691 C C . GLY A 1 86 ? -1.733 -23.071 11.929 1.00 53.41 86 GLY A C 1
ATOM 692 O O . GLY A 1 86 ? -2.105 -24.148 12.406 1.00 53.41 86 GLY A O 1
ATOM 693 N N . ASP A 1 87 ? -2.470 -22.390 11.047 1.00 56.84 87 ASP A N 1
ATOM 694 C CA . ASP A 1 87 ? -3.716 -22.890 10.470 1.00 56.84 87 ASP A CA 1
ATOM 695 C C . ASP A 1 87 ? -3.413 -24.013 9.475 1.00 56.84 87 ASP A C 1
ATOM 697 O O . ASP A 1 87 ? -2.709 -23.838 8.475 1.00 56.84 87 ASP A O 1
ATOM 701 N N . ARG A 1 88 ? -3.967 -25.195 9.741 1.00 66.88 88 ARG A N 1
ATOM 702 C CA . ARG A 1 88 ? -3.899 -26.366 8.865 1.00 66.88 88 ARG A CA 1
ATOM 703 C C . ARG A 1 88 ? -5.308 -26.797 8.499 1.00 66.88 88 ARG A C 1
ATOM 705 O O . ARG A 1 88 ? -5.912 -27.625 9.175 1.00 66.88 88 ARG A O 1
ATOM 712 N N . ILE A 1 89 ? -5.815 -26.243 7.399 1.00 74.69 89 ILE A N 1
ATOM 713 C CA . ILE A 1 89 ? -7.122 -26.618 6.861 1.00 74.69 89 ILE A CA 1
ATOM 714 C C . ILE A 1 89 ? -7.009 -27.966 6.148 1.00 74.69 89 ILE A C 1
ATOM 716 O O . ILE A 1 89 ? -6.462 -28.052 5.048 1.00 74.69 89 ILE A O 1
ATOM 720 N N . GLN A 1 90 ? -7.575 -29.007 6.741 1.00 82.56 90 GLN A N 1
ATOM 721 C CA . GLN A 1 90 ? -7.565 -30.377 6.241 1.00 82.56 90 GLN A CA 1
ATOM 722 C C . GLN A 1 90 ? -8.955 -30.804 5.771 1.00 82.56 90 GLN A C 1
ATOM 724 O O . GLN A 1 90 ? -9.980 -30.311 6.251 1.00 82.56 90 GLN A O 1
ATOM 729 N N . ASN A 1 91 ? -9.013 -31.735 4.818 1.00 85.25 91 ASN A N 1
ATOM 730 C CA . ASN A 1 91 ? -10.276 -32.390 4.485 1.00 85.25 91 ASN A CA 1
ATOM 731 C C . ASN A 1 91 ? -10.804 -33.166 5.700 1.00 85.25 91 ASN A C 1
ATOM 733 O O . ASN A 1 91 ? -10.036 -33.752 6.464 1.00 85.25 91 ASN A O 1
ATOM 737 N N . SER A 1 92 ? -12.123 -33.178 5.870 1.00 87.38 92 SER A N 1
ATOM 738 C CA . SER A 1 92 ? -12.785 -33.947 6.920 1.00 87.38 92 SER A CA 1
ATOM 739 C C . SER A 1 92 ? -13.608 -35.096 6.321 1.00 87.38 92 SER A C 1
ATOM 741 O O . SER A 1 92 ? -13.941 -35.070 5.133 1.00 87.38 92 SER A O 1
ATOM 743 N N . PRO A 1 93 ? -13.950 -36.116 7.122 1.00 86.62 93 PRO A N 1
ATOM 744 C CA . PRO A 1 93 ? -14.890 -37.162 6.727 1.00 86.62 93 PRO A CA 1
ATOM 745 C C . PRO A 1 93 ? -16.361 -36.706 6.671 1.00 86.62 93 PRO A C 1
ATOM 747 O O . PRO A 1 93 ? -17.216 -37.515 6.324 1.00 86.62 93 PRO A O 1
ATOM 750 N N . TYR A 1 94 ? -16.695 -35.463 7.031 1.00 87.44 94 TYR A N 1
ATOM 751 C CA . TYR A 1 94 ? -18.078 -34.984 6.996 1.00 87.44 94 TYR A CA 1
ATOM 752 C C . TYR A 1 94 ? -18.429 -34.493 5.586 1.00 87.44 94 TYR A C 1
ATOM 754 O O . TYR A 1 94 ? -17.827 -33.545 5.070 1.00 87.44 94 TYR A O 1
ATOM 762 N N . ARG A 1 95 ? -19.414 -35.144 4.962 1.00 83.81 95 ARG A N 1
ATOM 763 C CA . ARG A 1 95 ? -19.924 -34.799 3.631 1.00 83.81 95 ARG A CA 1
ATOM 764 C C . ARG A 1 95 ? -21.433 -34.963 3.599 1.00 83.81 95 ARG A C 1
ATOM 766 O O . ARG A 1 95 ? -21.944 -35.931 4.145 1.00 83.81 95 ARG A O 1
ATOM 773 N N . PHE A 1 96 ? -22.127 -34.073 2.917 1.00 83.62 96 PHE A N 1
ATOM 774 C CA . PHE A 1 96 ? -23.579 -34.146 2.804 1.00 83.62 96 PHE A CA 1
ATOM 775 C C . PHE A 1 96 ? -24.053 -33.597 1.465 1.00 83.62 96 PHE A C 1
ATOM 777 O O . PHE A 1 96 ? -23.284 -32.964 0.744 1.00 83.62 96 PHE A O 1
ATOM 784 N N . LYS A 1 97 ? -25.301 -33.897 1.102 1.00 82.88 97 LYS A N 1
ATOM 785 C CA . LYS A 1 97 ? -25.912 -33.445 -0.151 1.00 82.88 97 LYS A CA 1
ATOM 786 C C . LYS A 1 97 ? -26.754 -32.204 0.084 1.00 82.88 97 LYS A C 1
ATOM 788 O O . LYS A 1 97 ? -27.552 -32.177 1.017 1.00 82.88 97 LYS A O 1
ATOM 793 N N . MET A 1 98 ? -26.602 -31.207 -0.778 1.00 80.19 98 MET A N 1
ATOM 794 C CA . MET A 1 98 ? -27.315 -29.940 -0.693 1.00 80.19 98 MET A CA 1
ATOM 795 C C . MET A 1 98 ? -28.832 -30.159 -0.648 1.00 80.19 98 MET A C 1
ATOM 797 O O . MET A 1 98 ? -29.383 -30.890 -1.476 1.00 80.19 98 MET A O 1
ATOM 801 N N . TYR A 1 99 ? -29.492 -29.527 0.327 1.00 74.88 99 TYR A N 1
ATOM 802 C CA . TYR A 1 99 ? -30.945 -29.539 0.532 1.00 74.88 99 TYR A CA 1
ATOM 803 C C . TYR A 1 99 ? -31.577 -30.935 0.747 1.00 74.88 99 TYR A C 1
ATOM 805 O O . TYR A 1 99 ? -32.765 -31.137 0.512 1.00 74.88 99 TYR A O 1
ATOM 813 N N . THR A 1 100 ? -30.797 -31.928 1.191 1.00 79.25 100 THR A N 1
ATOM 814 C CA . THR A 1 100 ? -31.290 -33.286 1.493 1.00 79.25 100 THR A CA 1
ATOM 815 C C . THR A 1 100 ? -30.996 -33.633 2.946 1.00 79.25 100 THR A C 1
ATOM 817 O O . THR A 1 100 ? -29.910 -34.115 3.221 1.00 79.25 100 THR A O 1
ATOM 820 N N . ASN A 1 101 ? -31.922 -33.389 3.876 1.00 78.00 101 ASN A N 1
ATOM 821 C CA . ASN A 1 101 ? -31.699 -33.683 5.299 1.00 78.00 101 ASN A CA 1
ATOM 822 C C . ASN A 1 101 ? -31.425 -35.180 5.523 1.00 78.00 101 ASN A C 1
ATOM 824 O O . ASN A 1 101 ? -32.248 -36.021 5.159 1.00 78.00 101 ASN A O 1
ATOM 828 N N . GLU A 1 102 ? -30.307 -35.505 6.168 1.00 78.25 102 GLU A N 1
ATOM 829 C CA . GLU A 1 102 ? -29.999 -36.862 6.616 1.00 78.25 102 GLU A CA 1
ATOM 830 C C . GLU A 1 102 ? -29.654 -36.825 8.107 1.00 78.25 102 GLU A C 1
ATOM 832 O O . GLU A 1 102 ? -28.861 -36.008 8.587 1.00 78.25 102 GLU A O 1
ATOM 837 N N . THR A 1 103 ? -30.260 -37.739 8.851 1.00 78.69 103 THR A N 1
ATOM 838 C CA . THR A 1 103 ? -30.065 -37.869 10.291 1.00 78.69 103 THR A CA 1
ATOM 839 C C . THR A 1 103 ? -29.249 -39.114 10.603 1.00 78.69 103 THR A C 1
ATOM 841 O O . THR A 1 103 ? -29.268 -40.096 9.859 1.00 78.69 103 THR A O 1
ATOM 844 N N . GLU A 1 104 ? -28.554 -39.078 11.740 1.00 76.62 104 GLU A N 1
ATOM 845 C CA . GLU A 1 104 ? -28.016 -40.277 12.392 1.00 76.62 104 GLU A CA 1
ATOM 846 C C . GLU A 1 104 ? -27.010 -41.059 11.537 1.00 76.62 104 GLU A C 1
ATOM 848 O O . GLU A 1 104 ? -27.047 -42.278 11.442 1.00 76.62 104 GLU A O 1
ATOM 853 N N . ILE A 1 105 ? -26.067 -40.373 10.907 1.00 83.25 105 ILE A N 1
ATOM 854 C CA . ILE A 1 105 ? -25.068 -40.998 10.046 1.00 83.25 105 ILE A CA 1
ATOM 855 C C . ILE A 1 105 ? -23.869 -41.467 10.876 1.00 83.25 105 ILE A C 1
ATOM 857 O O . ILE A 1 105 ? -23.253 -40.705 11.627 1.00 83.25 105 ILE A O 1
ATOM 861 N N . PHE A 1 106 ? -23.476 -42.726 10.698 1.00 84.75 106 PHE A N 1
ATOM 862 C CA . PHE A 1 106 ? -22.277 -43.292 11.311 1.00 84.75 106 PHE A CA 1
ATOM 863 C C . PHE A 1 106 ? -21.001 -42.893 10.553 1.00 84.75 106 PHE A C 1
ATOM 865 O O . PHE A 1 106 ? -20.888 -43.160 9.355 1.00 84.75 106 PHE A O 1
ATOM 872 N N . LEU A 1 107 ? -20.007 -42.297 11.230 1.00 83.62 107 LEU A N 1
ATOM 873 C CA . LEU A 1 107 ? -18.688 -42.041 10.631 1.00 83.62 107 LEU A CA 1
ATOM 874 C C . LEU A 1 107 ? -17.770 -43.245 10.794 1.00 83.62 107 LEU A C 1
ATOM 876 O O . LEU A 1 107 ? -17.397 -43.892 9.818 1.00 83.62 107 LEU A O 1
ATOM 880 N N . CYS A 1 108 ? -17.320 -43.491 12.020 1.00 84.62 108 CYS A N 1
ATOM 881 C CA . CYS A 1 108 ? -16.315 -44.500 12.286 1.00 84.62 108 CYS A CA 1
ATOM 882 C C . CYS A 1 108 ? -16.291 -44.901 13.759 1.00 84.62 108 CYS A C 1
ATOM 884 O O . CYS A 1 108 ? -16.783 -44.186 14.635 1.00 84.62 108 CYS A O 1
ATOM 886 N N . GLN A 1 109 ? -15.648 -46.039 14.003 1.00 84.00 109 GLN A N 1
ATOM 887 C CA . GLN A 1 109 ? -15.235 -46.484 15.322 1.00 84.00 109 GLN A CA 1
ATOM 888 C C . GLN A 1 109 ? -13.704 -46.498 15.365 1.00 84.00 109 GLN A C 1
ATOM 890 O O . GLN A 1 109 ? -13.061 -47.052 14.469 1.00 84.00 109 GLN A O 1
ATOM 895 N N . THR A 1 110 ? -13.117 -45.862 16.375 1.00 81.75 110 THR A N 1
ATOM 896 C CA . THR A 1 110 ? -11.666 -45.835 16.569 1.00 81.75 110 THR A CA 1
ATOM 897 C C . THR A 1 110 ? -11.171 -47.169 17.114 1.00 81.75 110 THR A C 1
ATOM 899 O O . THR A 1 110 ? -11.937 -47.998 17.611 1.00 81.75 110 THR A O 1
ATOM 902 N N . LYS A 1 111 ? -9.852 -47.370 17.066 1.00 81.12 111 LYS A N 1
ATOM 903 C CA . LYS A 1 111 ? -9.210 -48.427 17.853 1.00 81.12 111 LYS A CA 1
ATOM 904 C C . LYS A 1 111 ? -9.348 -48.112 19.355 1.00 81.12 111 LYS A C 1
ATOM 906 O O . LYS A 1 111 ? -9.568 -46.944 19.694 1.00 81.12 111 LYS A O 1
ATOM 911 N N . PRO A 1 112 ? -9.236 -49.124 20.238 1.00 82.31 112 PRO A N 1
ATOM 912 C CA . PRO A 1 112 ? -9.131 -48.902 21.676 1.00 82.31 112 PRO A CA 1
ATOM 913 C C . PRO A 1 112 ? -8.051 -47.862 21.986 1.00 82.31 112 PRO A C 1
ATOM 915 O O . PRO A 1 112 ? -6.935 -47.979 21.478 1.00 82.31 112 PRO A O 1
ATOM 918 N N . LEU A 1 113 ? -8.407 -46.849 22.778 1.00 82.44 113 LEU A N 1
ATOM 919 C CA . LEU A 1 113 ? -7.515 -45.746 23.143 1.00 82.44 113 LEU A CA 1
ATOM 920 C C . LEU A 1 113 ? -6.270 -46.254 23.877 1.00 82.44 113 LEU A C 1
ATOM 922 O O . LEU A 1 113 ? -6.397 -46.938 24.895 1.00 82.44 113 LEU A O 1
ATOM 926 N N . SER A 1 114 ? -5.085 -45.859 23.403 1.00 85.38 114 SER A N 1
ATOM 927 C CA . SER A 1 114 ? -3.829 -46.078 24.129 1.00 85.38 114 SER A CA 1
ATOM 928 C C . SER A 1 114 ? -3.774 -45.219 25.401 1.00 85.38 114 SER A C 1
ATOM 930 O O . SER A 1 114 ? -4.347 -44.127 25.457 1.00 85.38 114 SER A O 1
ATOM 932 N N . GLY A 1 115 ? -3.036 -45.667 26.422 1.00 83.19 115 GLY A N 1
ATOM 933 C CA . GLY A 1 115 ? -2.852 -44.896 27.657 1.00 83.19 115 GLY A CA 1
ATOM 934 C C . GLY A 1 115 ? -2.190 -43.526 27.449 1.00 83.19 115 GLY A C 1
ATOM 935 O O . GLY A 1 115 ? -2.449 -42.591 28.209 1.00 83.19 115 GLY A O 1
ATOM 936 N N . GLU A 1 116 ? -1.373 -43.358 26.403 1.00 84.31 116 GLU A N 1
ATOM 937 C CA . GLU A 1 116 ? -0.818 -42.049 26.027 1.00 84.31 116 GLU A CA 1
ATOM 938 C C . GLU A 1 116 ? -1.857 -41.166 25.330 1.00 84.31 116 GLU A C 1
ATOM 940 O O . GLU A 1 116 ? -2.004 -39.998 25.688 1.00 84.31 116 GLU A O 1
ATOM 945 N N . GLU A 1 117 ? -2.632 -41.723 24.395 1.00 82.81 117 GLU A N 1
ATOM 946 C CA . GLU A 1 117 ? -3.701 -41.000 23.689 1.00 82.81 117 GLU A CA 1
ATOM 947 C C . GLU A 1 117 ? -4.776 -40.514 24.665 1.00 82.81 117 GLU A C 1
ATOM 949 O O . GLU A 1 117 ? -5.242 -39.378 24.577 1.00 82.81 117 GLU A O 1
ATOM 954 N N . PHE A 1 118 ? -5.114 -41.340 25.657 1.00 86.44 118 PHE A N 1
ATOM 955 C CA . PHE A 1 118 ? -6.042 -40.991 26.726 1.00 86.44 118 PHE A CA 1
ATOM 956 C C . PHE A 1 118 ? -5.526 -39.832 27.594 1.00 86.44 118 PHE A C 1
ATOM 958 O O . PHE A 1 118 ? -6.288 -38.920 27.923 1.00 86.44 118 PHE A O 1
ATOM 965 N N . LYS A 1 119 ? -4.228 -39.818 27.932 1.00 87.31 119 LYS A N 1
ATOM 966 C CA . LYS A 1 119 ? -3.598 -38.706 28.667 1.00 87.31 119 LYS A CA 1
ATOM 967 C C . LYS A 1 119 ? -3.598 -37.413 27.854 1.00 87.31 119 LYS A C 1
ATOM 969 O O . LYS A 1 119 ? -3.924 -36.361 28.402 1.00 87.31 119 LYS A O 1
ATOM 974 N N . VAL A 1 120 ? -3.260 -37.484 26.565 1.00 87.75 120 VAL A N 1
ATOM 975 C CA . VAL A 1 120 ? -3.282 -36.321 25.663 1.00 87.75 120 VAL A CA 1
ATOM 976 C C . VAL A 1 120 ? -4.701 -35.773 25.546 1.00 87.75 120 VAL A C 1
ATOM 978 O O . VAL A 1 120 ? -4.898 -34.573 25.715 1.00 87.75 120 VAL A O 1
ATOM 981 N N . LEU A 1 121 ? -5.696 -36.636 25.337 1.00 88.00 121 LEU A N 1
ATOM 982 C CA . LEU A 1 121 ? -7.094 -36.233 25.211 1.00 88.00 121 LEU A CA 1
ATOM 983 C C . LEU A 1 121 ? -7.613 -35.549 26.484 1.00 88.00 121 LEU A C 1
ATOM 985 O O . LEU A 1 121 ? -8.211 -34.480 26.389 1.00 88.00 121 LEU A O 1
ATOM 989 N N . LYS A 1 122 ? -7.321 -36.101 27.673 1.00 89.12 122 LYS A N 1
ATOM 990 C CA . LYS A 1 122 ? -7.645 -35.456 28.960 1.00 89.12 122 LYS A CA 1
ATOM 991 C C . LYS A 1 122 ? -7.018 -34.075 29.080 1.00 89.12 122 LYS A C 1
ATOM 993 O O . LYS A 1 122 ? -7.722 -33.113 29.364 1.00 89.12 122 LYS A O 1
ATOM 998 N N . LYS A 1 123 ? -5.721 -33.975 28.779 1.00 88.31 123 LYS A N 1
ATOM 999 C CA . LYS A 1 123 ? -4.991 -32.708 28.817 1.00 88.31 123 LYS A CA 1
ATOM 1000 C C . LYS A 1 123 ? -5.614 -31.660 27.887 1.00 88.31 123 LYS A C 1
ATOM 1002 O O . LYS A 1 123 ? -5.768 -30.517 28.291 1.00 88.31 123 LYS A O 1
ATOM 1007 N N . ARG A 1 124 ? -6.032 -32.039 26.672 1.00 86.94 124 ARG A N 1
ATOM 1008 C CA . ARG A 1 124 ? -6.699 -31.108 25.738 1.00 86.94 124 ARG A CA 1
ATOM 1009 C C . ARG A 1 124 ? -8.089 -30.674 26.191 1.00 86.94 124 ARG A C 1
ATOM 1011 O O . ARG A 1 124 ? -8.497 -29.562 25.866 1.00 86.94 124 ARG A O 1
ATOM 1018 N N . ILE A 1 125 ? -8.808 -31.527 26.919 1.00 88.44 125 ILE A N 1
ATOM 1019 C CA . ILE A 1 125 ? -10.094 -31.162 27.525 1.00 88.44 125 ILE A CA 1
ATOM 1020 C C . ILE A 1 125 ? -9.875 -30.183 28.685 1.00 88.44 125 ILE A C 1
ATOM 1022 O O . ILE A 1 125 ? -10.584 -29.185 28.753 1.00 88.44 125 ILE A O 1
ATOM 1026 N N . ASP A 1 126 ? -8.879 -30.426 29.545 1.00 86.38 126 ASP A N 1
ATOM 1027 C CA . ASP A 1 126 ? -8.526 -29.515 30.646 1.00 86.38 126 ASP A CA 1
ATOM 1028 C C . ASP A 1 126 ? -8.063 -28.142 30.134 1.00 86.38 126 ASP A C 1
ATOM 1030 O O . ASP A 1 126 ? -8.426 -27.121 30.704 1.00 86.38 126 ASP A O 1
ATOM 1034 N N . GLU A 1 127 ? -7.310 -28.109 29.032 1.00 83.38 127 GLU A N 1
ATOM 1035 C CA . GLU A 1 127 ? -6.843 -26.880 28.372 1.00 83.38 127 GLU A CA 1
ATOM 1036 C C . GLU A 1 127 ? -7.911 -26.246 27.448 1.00 83.38 127 GLU A C 1
ATOM 1038 O O . GLU A 1 127 ? -7.585 -25.374 26.645 1.00 83.38 127 GLU A O 1
ATOM 1043 N N . MET A 1 128 ? -9.176 -26.684 27.495 1.00 80.94 128 MET A N 1
ATOM 1044 C CA . MET A 1 128 ? -10.300 -26.072 26.762 1.00 80.94 128 MET A CA 1
ATOM 1045 C C . MET A 1 128 ? -10.087 -25.939 25.240 1.00 80.94 128 MET A C 1
ATOM 1047 O O . MET A 1 128 ? -10.492 -24.949 24.621 1.00 80.94 128 MET A O 1
ATOM 1051 N N . TYR A 1 129 ? -9.467 -26.941 24.607 1.00 83.31 129 TYR A N 1
ATOM 1052 C CA . TYR A 1 129 ? -9.282 -26.943 23.153 1.00 83.31 129 TYR A CA 1
ATOM 1053 C C . TYR A 1 129 ? -10.608 -27.050 22.397 1.00 83.31 129 TYR A C 1
ATOM 1055 O O . TYR A 1 129 ? -11.492 -27.844 22.735 1.00 83.31 129 TYR A O 1
ATOM 1063 N N . GLN A 1 130 ? -10.706 -26.280 21.319 1.00 82.69 130 GLN A N 1
ATOM 1064 C CA . GLN A 1 130 ? -11.844 -26.185 20.420 1.00 82.69 130 GLN A CA 1
ATOM 1065 C C . GLN A 1 130 ? -11.489 -26.711 19.032 1.00 82.69 130 GLN A C 1
ATOM 1067 O O . GLN A 1 130 ? -10.401 -26.483 18.506 1.00 82.69 130 GLN A O 1
ATOM 1072 N N . VAL A 1 131 ? -12.442 -27.421 18.442 1.00 87.38 131 VAL A N 1
ATOM 1073 C CA . VAL A 1 131 ? -12.436 -27.895 17.067 1.00 87.38 131 VAL A CA 1
ATOM 1074 C C . VAL A 1 131 ? -13.065 -26.834 16.176 1.00 87.38 131 VAL A C 1
ATOM 1076 O O . VAL A 1 131 ? -14.254 -26.533 16.300 1.00 87.38 131 VAL A O 1
ATOM 1079 N N . ASN A 1 132 ? -12.282 -26.334 15.227 1.00 81.50 132 ASN A N 1
ATOM 1080 C CA . ASN A 1 132 ? -12.729 -25.375 14.226 1.00 81.50 132 ASN A CA 1
ATOM 1081 C C . ASN A 1 132 ? -13.094 -26.108 12.932 1.00 81.50 132 ASN A C 1
ATOM 1083 O O . ASN A 1 132 ? -12.248 -26.759 12.318 1.00 81.50 132 ASN A O 1
ATOM 1087 N N . LEU A 1 133 ? -14.353 -26.006 12.513 1.00 81.38 133 LEU A N 1
ATOM 1088 C CA . LEU A 1 133 ? -14.844 -26.564 11.252 1.00 81.38 133 LEU A CA 1
ATOM 1089 C C . LEU A 1 133 ? -15.155 -25.433 10.271 1.00 81.38 133 LEU A C 1
ATOM 1091 O O . LEU A 1 133 ? -15.531 -24.343 10.692 1.00 81.38 133 LEU A O 1
ATOM 1095 N N . ILE A 1 134 ? -14.999 -25.693 8.976 1.00 73.12 134 ILE A N 1
ATOM 1096 C CA . ILE A 1 134 ? -15.203 -24.723 7.899 1.00 73.12 134 ILE A CA 1
ATOM 1097 C C . ILE A 1 134 ? -16.037 -25.370 6.792 1.00 73.12 134 ILE A C 1
ATOM 1099 O O . ILE A 1 134 ? -15.683 -26.437 6.291 1.00 73.12 134 ILE A O 1
ATOM 1103 N N . LEU A 1 135 ? -17.102 -24.703 6.362 1.00 74.62 135 LEU A N 1
ATOM 1104 C CA . LEU A 1 135 ? -17.932 -25.087 5.222 1.00 74.62 135 LEU A CA 1
ATOM 1105 C C . LEU A 1 135 ? -18.067 -23.879 4.293 1.00 74.62 135 LEU A C 1
ATOM 1107 O O . LEU A 1 135 ? -18.448 -22.815 4.750 1.00 74.62 135 LEU A O 1
ATOM 1111 N N . ASP A 1 136 ? -17.715 -24.021 3.015 1.00 67.94 136 ASP A N 1
ATOM 1112 C CA . ASP A 1 136 ? -17.760 -22.922 2.028 1.00 67.94 136 ASP A CA 1
ATOM 1113 C C . ASP A 1 136 ? -17.067 -21.612 2.481 1.00 67.94 136 ASP A C 1
ATOM 1115 O O . ASP A 1 136 ? -17.540 -20.505 2.259 1.00 67.94 136 ASP A O 1
ATOM 1119 N N . ASN A 1 137 ? -15.915 -21.738 3.155 1.00 59.62 137 ASN A N 1
ATOM 1120 C CA . ASN A 1 137 ? -15.170 -20.643 3.807 1.00 59.62 137 ASN A CA 1
ATOM 1121 C C . ASN A 1 137 ? -15.876 -19.976 5.007 1.00 59.62 137 ASN A C 1
ATOM 1123 O O . ASN A 1 137 ? -15.338 -19.020 5.562 1.00 59.62 137 ASN A O 1
ATOM 1127 N N . LEU A 1 138 ? -17.015 -20.500 5.462 1.00 59.34 138 LEU A N 1
ATOM 1128 C CA . LEU A 1 138 ? -17.694 -20.070 6.683 1.00 59.34 138 LEU A CA 1
ATOM 1129 C C . LEU A 1 138 ? -17.282 -20.953 7.872 1.00 59.34 138 LEU A C 1
ATOM 1131 O O . LEU A 1 138 ? -17.315 -22.183 7.762 1.00 59.34 138 LEU A O 1
ATOM 1135 N N . PRO A 1 139 ? -16.896 -20.366 9.019 1.00 65.75 139 PRO A N 1
ATOM 1136 C CA . PRO A 1 139 ? -16.584 -21.134 10.216 1.00 65.75 139 PRO A CA 1
ATOM 1137 C C . PRO A 1 139 ? -17.863 -21.672 10.867 1.00 65.75 139 PRO A C 1
ATOM 1139 O O . PRO A 1 139 ? -18.890 -20.996 10.886 1.00 65.75 139 PRO A O 1
ATOM 1142 N N . ALA A 1 140 ? -17.781 -22.863 11.457 1.00 73.56 140 ALA A N 1
ATOM 1143 C CA . ALA A 1 140 ? -18.858 -23.410 12.271 1.00 73.56 140 ALA A CA 1
ATOM 1144 C C . ALA A 1 140 ? -19.048 -22.581 13.541 1.00 73.56 140 ALA A C 1
ATOM 1146 O O . ALA A 1 140 ? -18.077 -22.241 14.221 1.00 73.56 140 ALA A O 1
ATOM 1147 N N . ILE A 1 141 ? -20.297 -22.295 13.884 1.00 71.75 141 ILE A N 1
ATOM 1148 C CA . ILE A 1 141 ? -20.660 -21.487 15.044 1.00 71.75 141 ILE A CA 1
ATOM 1149 C C . ILE A 1 141 ? -21.482 -22.327 16.019 1.00 71.75 141 ILE A C 1
ATOM 1151 O O . ILE A 1 141 ? -22.378 -23.064 15.618 1.00 71.75 141 ILE A O 1
ATOM 1155 N N . ARG A 1 142 ? -21.209 -22.191 17.317 1.00 78.25 142 ARG A N 1
ATOM 1156 C CA . ARG A 1 142 ? -22.019 -22.784 18.384 1.00 78.25 142 ARG A CA 1
ATOM 1157 C C . ARG A 1 142 ? -22.582 -21.705 19.295 1.00 78.25 142 ARG A C 1
ATOM 1159 O O . ARG A 1 142 ? -21.850 -20.830 19.757 1.00 78.25 142 ARG A O 1
ATOM 1166 N N . TYR A 1 143 ? -23.856 -21.835 19.648 1.00 71.25 143 TYR A N 1
ATOM 1167 C CA . TYR A 1 143 ? -24.508 -21.002 20.654 1.00 71.25 143 TYR A CA 1
ATOM 1168 C C . TYR A 1 143 ? -24.601 -21.745 21.988 1.00 71.25 143 TYR A C 1
ATOM 1170 O O . TYR A 1 143 ? -24.974 -22.914 22.039 1.00 71.25 143 TYR A O 1
ATOM 1178 N N . THR A 1 144 ? -24.266 -21.073 23.088 1.00 64.81 144 THR A N 1
ATOM 1179 C CA . THR A 1 144 ? -24.494 -21.591 24.450 1.00 64.81 144 THR A CA 1
ATOM 1180 C C . THR A 1 144 ? -25.283 -20.584 25.270 1.00 64.81 144 THR A C 1
ATOM 1182 O O . THR A 1 144 ? -25.039 -19.382 25.194 1.00 64.81 144 THR A O 1
ATOM 1185 N N . ARG A 1 145 ? -26.245 -21.071 26.055 1.00 59.75 145 ARG A N 1
ATOM 1186 C CA . ARG A 1 145 ? -27.099 -20.237 26.905 1.00 59.75 145 ARG A CA 1
ATOM 1187 C C . ARG A 1 145 ? -26.462 -20.088 28.288 1.00 59.75 145 ARG A C 1
ATOM 1189 O O . ARG A 1 145 ? -26.238 -21.091 28.960 1.00 59.75 145 ARG A O 1
ATOM 1196 N N . LYS A 1 146 ? -26.213 -18.853 28.731 1.00 49.66 146 LYS A N 1
ATOM 1197 C CA . LYS A 1 146 ? -25.759 -18.542 30.098 1.00 49.66 146 LYS A CA 1
ATOM 1198 C C . LYS A 1 146 ? -26.552 -17.343 30.623 1.00 49.66 146 LYS A C 1
ATOM 1200 O O . LYS A 1 146 ? -26.575 -16.305 29.975 1.00 49.66 146 LYS A O 1
ATOM 1205 N N . GLU A 1 147 ? -27.249 -17.516 31.748 1.00 42.09 147 GLU A N 1
ATOM 1206 C CA . GLU A 1 147 ? -27.966 -16.436 32.463 1.00 42.09 147 GLU A CA 1
ATOM 1207 C C . GLU A 1 147 ? -28.900 -15.571 31.583 1.00 42.09 147 GLU A C 1
ATOM 1209 O O . GLU A 1 147 ? -29.016 -14.366 31.769 1.00 42.09 147 GLU A O 1
ATOM 1214 N N . GLY A 1 148 ? -29.578 -16.183 30.604 1.00 43.00 148 GLY A N 1
ATOM 1215 C CA . GLY A 1 148 ? -30.528 -15.486 29.723 1.00 43.00 148 GLY A CA 1
ATOM 1216 C C . GLY A 1 148 ? -29.934 -14.878 28.444 1.00 43.00 148 GLY A C 1
ATOM 1217 O O . GLY A 1 148 ? -30.703 -14.420 27.606 1.00 43.00 148 GLY A O 1
ATOM 1218 N N . PHE A 1 149 ? -28.613 -14.947 28.233 1.00 37.72 149 PHE A N 1
ATOM 1219 C CA . PHE A 1 149 ? -27.942 -14.518 26.997 1.00 37.72 149 PHE A CA 1
ATOM 1220 C C . PHE A 1 149 ? -27.388 -15.717 26.204 1.00 37.72 149 PHE A C 1
ATOM 1222 O O . PHE A 1 149 ? -27.016 -16.745 26.782 1.00 37.72 149 PHE A O 1
ATOM 1229 N N . PHE A 1 150 ? -27.320 -15.592 24.872 1.00 50.34 150 PHE A N 1
ATOM 1230 C CA . PHE A 1 150 ? -26.664 -16.564 23.989 1.00 50.34 150 PHE A CA 1
ATOM 1231 C C . PHE A 1 150 ? -25.226 -16.117 23.703 1.00 50.34 150 PHE A C 1
ATOM 1233 O O . PHE A 1 150 ? -25.008 -15.099 23.052 1.00 50.34 150 PHE A O 1
ATOM 1240 N N . LEU A 1 151 ? -24.236 -16.879 24.172 1.00 45.16 151 LEU A N 1
ATOM 1241 C CA . LEU A 1 151 ? -22.838 -16.681 23.796 1.00 45.16 151 LEU A CA 1
ATOM 1242 C C . LEU A 1 151 ? -22.542 -17.432 22.499 1.00 45.16 151 LEU A C 1
ATOM 1244 O O . LEU A 1 151 ? -22.788 -18.639 22.401 1.00 45.16 151 LEU A O 1
ATOM 1248 N N . ARG A 1 152 ? -21.981 -16.706 21.529 1.00 58.38 152 ARG A N 1
ATOM 1249 C CA . ARG A 1 152 ? -21.529 -17.226 20.238 1.00 58.38 152 ARG A CA 1
ATOM 1250 C C . ARG A 1 152 ? -20.065 -17.654 20.333 1.00 58.38 152 ARG A C 1
ATOM 1252 O O . ARG A 1 152 ? -19.212 -16.848 20.690 1.00 58.38 152 ARG A O 1
ATOM 1259 N N . TRP A 1 153 ? -19.785 -18.898 19.964 1.00 60.94 153 TRP A N 1
ATOM 1260 C CA . TRP A 1 153 ? -18.443 -19.473 19.899 1.00 60.94 153 TRP A CA 1
ATOM 1261 C C . TRP A 1 153 ? -18.132 -19.908 18.471 1.00 60.94 153 TRP A C 1
ATOM 1263 O O . TRP A 1 153 ? -19.017 -20.384 17.762 1.00 60.94 153 TRP A O 1
ATOM 1273 N N . THR A 1 154 ? -16.880 -19.759 18.054 1.00 63.78 154 THR A N 1
ATOM 1274 C CA . THR A 1 154 ? -16.361 -20.375 16.829 1.00 63.78 154 THR A CA 1
ATOM 1275 C C . THR A 1 154 ? -15.922 -21.799 17.146 1.00 63.78 154 THR A C 1
ATOM 1277 O O . THR A 1 154 ? -15.137 -22.005 18.065 1.00 63.78 154 THR A O 1
ATOM 1280 N N . GLY A 1 155 ? -16.436 -22.780 16.412 1.00 77.38 155 GLY A N 1
ATOM 1281 C CA . GLY A 1 155 ? -16.157 -24.189 16.662 1.00 77.38 155 GLY A CA 1
ATOM 1282 C C . GLY A 1 155 ? -16.863 -24.759 17.897 1.00 77.38 155 GLY A C 1
ATOM 1283 O O . GLY A 1 155 ? -17.813 -24.187 18.441 1.00 77.38 155 GLY A O 1
ATOM 1284 N N . TYR A 1 156 ? -16.409 -25.933 18.334 1.00 85.56 156 TYR A N 1
ATOM 1285 C CA . TYR A 1 156 ? -16.931 -26.621 19.516 1.00 85.56 156 TYR A CA 1
ATOM 1286 C C . TYR A 1 156 ? -15.795 -27.210 20.370 1.00 85.56 156 TYR A C 1
ATOM 1288 O O . TYR A 1 156 ? -14.793 -27.648 19.816 1.00 85.56 156 TYR A O 1
ATOM 1296 N N . PRO A 1 157 ? -15.904 -27.237 21.711 1.00 87.50 157 PRO A N 1
ATOM 1297 C CA . PRO A 1 157 ? -14.885 -27.833 22.571 1.00 87.50 157 PRO A CA 1
ATOM 1298 C C . PRO A 1 157 ? -14.765 -29.334 22.306 1.00 87.50 157 PRO A C 1
ATOM 1300 O O . PRO A 1 157 ? -15.763 -29.994 22.034 1.00 87.50 157 PRO A O 1
ATOM 1303 N N . VAL A 1 158 ? -13.560 -29.887 22.436 1.00 89.25 158 VAL A N 1
ATOM 1304 C CA . VAL A 1 158 ? -13.317 -31.330 22.262 1.00 89.25 158 VAL A CA 1
ATOM 1305 C C . VAL A 1 158 ? -14.157 -32.156 23.249 1.00 89.25 158 VAL A C 1
ATOM 1307 O O . VAL A 1 158 ? -14.738 -33.178 22.883 1.00 89.25 158 VAL A O 1
ATOM 1310 N N . GLY A 1 159 ? -14.266 -31.696 24.496 1.00 88.19 159 GLY A N 1
ATOM 1311 C CA . GLY A 1 159 ? -14.997 -32.370 25.564 1.00 88.19 159 GLY A CA 1
ATOM 1312 C C . GLY A 1 159 ? -15.250 -31.453 26.758 1.00 88.19 159 GLY A C 1
ATOM 1313 O O . GLY A 1 159 ? -14.948 -30.262 26.707 1.00 88.19 159 GLY A O 1
ATOM 1314 N N . ILE A 1 160 ? -15.807 -32.008 27.832 1.00 87.25 160 ILE A N 1
ATOM 1315 C CA . ILE A 1 160 ? -16.052 -31.298 29.092 1.00 87.25 160 ILE A CA 1
ATOM 1316 C C . ILE A 1 160 ? -15.715 -32.187 30.291 1.00 87.25 160 ILE A C 1
ATOM 1318 O O . ILE A 1 160 ? -15.886 -33.407 30.248 1.00 87.25 160 ILE A O 1
ATOM 1322 N N . LYS A 1 161 ? -15.249 -31.565 31.375 1.00 86.00 161 LYS A N 1
ATOM 1323 C CA . LYS A 1 161 ? -15.012 -32.214 32.664 1.00 86.00 161 LYS A CA 1
ATOM 1324 C C . LYS A 1 161 ? -16.144 -31.874 33.636 1.00 86.00 161 LYS A C 1
ATOM 1326 O O . LYS A 1 161 ? -16.362 -30.705 33.943 1.00 86.00 161 LYS A O 1
ATOM 1331 N N . VAL A 1 162 ? -16.853 -32.888 34.136 1.00 84.00 162 VAL A N 1
ATOM 1332 C CA . VAL A 1 162 ? -17.947 -32.737 35.115 1.00 84.00 162 VAL A CA 1
ATOM 1333 C C . VAL A 1 162 ? -17.703 -33.695 36.277 1.00 84.00 162 VAL A C 1
ATOM 1335 O O . VAL A 1 162 ? -17.558 -34.893 36.055 1.00 84.00 162 VAL A O 1
ATOM 1338 N N . GLN A 1 163 ? -17.651 -33.176 37.512 1.00 80.50 163 GLN A N 1
ATOM 1339 C CA . GLN A 1 163 ? -17.437 -33.973 38.737 1.00 80.50 163 GLN A CA 1
ATOM 1340 C C . GLN A 1 163 ? -16.235 -34.941 38.637 1.00 80.50 163 GLN A C 1
ATOM 1342 O O . GLN A 1 163 ? -16.316 -36.099 39.027 1.00 80.50 163 GLN A O 1
ATOM 1347 N N . ASP A 1 164 ? -15.122 -34.449 38.080 1.00 81.38 164 ASP A N 1
ATOM 1348 C CA . ASP A 1 164 ? -13.858 -35.178 37.860 1.00 81.38 164 ASP A CA 1
ATOM 1349 C C . ASP A 1 164 ? -13.896 -36.329 36.828 1.00 81.38 164 ASP A C 1
ATOM 1351 O O . ASP A 1 164 ? -12.907 -37.032 36.619 1.00 81.38 164 ASP A O 1
ATOM 1355 N N . VAL A 1 165 ? -15.007 -36.465 36.095 1.00 84.94 165 VAL A N 1
ATOM 1356 C CA . VAL A 1 165 ? -15.152 -37.372 34.948 1.00 84.94 165 VAL A CA 1
ATOM 1357 C C . VAL A 1 165 ? -15.069 -36.578 33.641 1.00 84.94 165 VAL A C 1
ATOM 1359 O O . VAL A 1 165 ? -15.628 -35.485 33.523 1.00 84.94 165 VAL A O 1
ATOM 1362 N N . TYR A 1 166 ? -14.355 -37.124 32.655 1.00 86.62 166 TYR A N 1
ATOM 1363 C CA . TYR A 1 166 ? -14.143 -36.501 31.345 1.00 86.62 166 TYR A CA 1
ATOM 1364 C C . TYR A 1 166 ? -15.120 -37.075 30.325 1.00 86.62 166 TYR A C 1
ATOM 1366 O O . TYR A 1 166 ? -15.248 -38.295 30.211 1.00 86.62 166 TYR A O 1
ATOM 1374 N N . TYR A 1 167 ? -15.750 -36.196 29.555 1.00 88.25 167 TYR A N 1
ATOM 1375 C CA . TYR A 1 167 ? -16.741 -36.543 28.545 1.00 88.25 167 TYR A CA 1
ATOM 1376 C C . TYR A 1 167 ? -16.343 -35.965 27.190 1.00 88.25 167 TYR A C 1
ATOM 1378 O O . TYR A 1 167 ? -15.895 -34.821 27.111 1.00 88.25 167 TYR A O 1
ATOM 1386 N N . LEU A 1 168 ? -16.508 -36.753 26.125 1.00 88.69 168 LEU A N 1
ATOM 1387 C CA . LEU A 1 168 ? -16.190 -36.356 24.750 1.00 88.69 168 LEU A CA 1
ATOM 1388 C C . LEU A 1 168 ? -17.467 -36.009 23.982 1.00 88.69 168 LEU A C 1
ATOM 1390 O O . LEU A 1 168 ? -18.477 -36.705 24.115 1.00 88.69 168 LEU A O 1
ATOM 1394 N N . PHE A 1 169 ? -17.403 -34.987 23.128 1.00 89.44 169 PHE A N 1
ATOM 1395 C CA . PHE A 1 169 ? -18.447 -34.726 22.139 1.00 89.44 169 PHE A CA 1
ATOM 1396 C C . PHE A 1 169 ? -18.188 -35.553 20.878 1.00 89.44 169 PHE A C 1
ATOM 1398 O O . PHE A 1 169 ? -17.331 -35.225 20.058 1.00 89.44 169 PHE A O 1
ATOM 1405 N N . ASN A 1 170 ? -18.909 -36.662 20.751 1.00 87.00 170 ASN A N 1
ATOM 1406 C CA . ASN A 1 170 ? -18.733 -37.647 19.685 1.00 87.00 170 ASN A CA 1
ATOM 1407 C C . ASN A 1 170 ? -19.854 -37.618 18.632 1.00 87.00 170 ASN A C 1
ATOM 1409 O O . ASN A 1 170 ? -19.707 -38.232 17.575 1.00 87.00 170 ASN A O 1
ATOM 1413 N N . HIS A 1 171 ? -20.956 -36.922 18.914 1.00 88.12 171 HIS A N 1
ATOM 1414 C CA . HIS A 1 171 ? -22.043 -36.696 17.972 1.00 88.12 171 HIS A CA 1
ATOM 1415 C C . HIS A 1 171 ? -22.142 -35.212 17.625 1.00 88.12 171 HIS A C 1
ATOM 1417 O O . HIS A 1 171 ? -22.191 -34.373 18.527 1.00 88.12 171 HIS A O 1
ATOM 1423 N N . LEU A 1 172 ? -22.191 -34.883 16.335 1.00 89.00 172 LEU A N 1
ATOM 1424 C CA . LEU A 1 172 ? -22.326 -33.503 15.865 1.00 89.00 172 LEU A CA 1
ATOM 1425 C C . LEU A 1 172 ? -23.608 -33.334 15.061 1.00 89.00 172 LEU A C 1
ATOM 1427 O O . LEU A 1 172 ? -23.798 -34.010 14.053 1.00 89.00 172 LEU A O 1
ATOM 1431 N N . LYS A 1 173 ? -24.448 -32.387 15.468 1.00 88.50 173 LYS A N 1
ATOM 1432 C CA . LYS A 1 173 ? -25.565 -31.906 14.661 1.00 88.50 173 LYS A CA 1
ATOM 1433 C C . LYS A 1 173 ? -25.145 -30.635 13.936 1.00 88.50 173 LYS A C 1
ATOM 1435 O O . LYS A 1 173 ? -24.794 -29.650 14.582 1.00 88.50 173 LYS A O 1
ATOM 1440 N N . PHE A 1 174 ? -25.186 -30.650 12.610 1.00 87.69 174 PHE A N 1
ATOM 1441 C CA . PHE A 1 174 ? -24.911 -29.479 11.783 1.00 87.69 174 PHE A CA 1
ATOM 1442 C C . PHE A 1 174 ? -26.209 -28.814 11.328 1.00 87.69 174 PHE A C 1
ATOM 1444 O O . PHE A 1 174 ? -27.063 -29.477 10.743 1.00 87.69 174 PHE A O 1
ATOM 1451 N N . ASN A 1 175 ? -26.336 -27.504 11.526 1.00 84.38 175 ASN A N 1
ATOM 1452 C CA . ASN A 1 175 ? -27.380 -26.725 10.861 1.00 84.38 175 ASN A CA 1
ATOM 1453 C C . ASN A 1 175 ? -26.714 -25.885 9.775 1.00 84.38 175 ASN A C 1
ATOM 1455 O O . ASN A 1 175 ? -25.867 -25.037 10.060 1.00 84.38 175 ASN A O 1
ATOM 1459 N N . VAL A 1 176 ? -27.059 -26.150 8.521 1.00 80.00 176 VAL A N 1
ATOM 1460 C CA . VAL A 1 176 ? -26.533 -25.406 7.377 1.00 80.00 176 VAL A CA 1
ATOM 1461 C C . VAL A 1 176 ? -27.589 -24.399 6.964 1.00 80.00 176 VAL A C 1
ATOM 1463 O O . VAL A 1 176 ? -28.681 -24.770 6.532 1.00 80.00 176 VAL A O 1
ATOM 1466 N N . LEU A 1 177 ? -27.254 -23.127 7.135 1.00 77.00 177 LEU A N 1
ATOM 1467 C CA . LEU A 1 177 ? -28.120 -22.011 6.803 1.00 77.00 177 LEU A CA 1
ATOM 1468 C C . LEU A 1 177 ? -27.963 -21.717 5.315 1.00 77.00 177 LEU A C 1
ATOM 1470 O O . LEU A 1 177 ? -26.857 -21.422 4.851 1.00 77.00 177 LEU A O 1
ATOM 1474 N N . VAL A 1 178 ? -29.055 -21.851 4.567 1.00 74.12 178 VAL A N 1
ATOM 1475 C CA . VAL A 1 178 ? -29.060 -21.709 3.107 1.00 74.12 178 VAL A CA 1
ATOM 1476 C C . VAL A 1 178 ? -30.000 -20.602 2.660 1.00 74.12 178 VAL A C 1
ATOM 1478 O O . VAL A 1 178 ? -31.067 -20.407 3.236 1.00 74.12 178 VAL A O 1
ATOM 1481 N N . HIS A 1 179 ? -29.597 -19.879 1.619 1.00 71.94 179 HIS A N 1
ATOM 1482 C CA . HIS A 1 179 ? -30.386 -18.829 0.990 1.00 71.94 179 HIS A CA 1
ATOM 1483 C C . HIS A 1 179 ? -30.708 -19.208 -0.454 1.00 71.94 179 HIS A C 1
ATOM 1485 O O . HIS A 1 179 ? -29.837 -19.677 -1.191 1.00 71.94 179 HIS A O 1
ATOM 1491 N N . LYS A 1 180 ? -31.961 -19.004 -0.861 1.00 66.94 180 LYS A N 1
ATOM 1492 C CA . LYS A 1 180 ? -32.422 -19.269 -2.223 1.00 66.94 180 LYS A CA 1
ATOM 1493 C C . LYS A 1 180 ? -32.027 -18.101 -3.127 1.00 66.94 180 LYS A C 1
ATOM 1495 O O . LYS A 1 180 ? -32.430 -16.971 -2.881 1.00 66.94 180 LYS A O 1
ATOM 1500 N N . TYR A 1 181 ? -31.257 -18.372 -4.174 1.00 54.81 181 TYR A N 1
ATOM 1501 C CA . TYR A 1 181 ? -30.860 -17.367 -5.154 1.00 54.81 181 TYR A CA 1
ATOM 1502 C C . TYR A 1 181 ? -31.807 -17.423 -6.361 1.00 54.81 181 TYR A C 1
ATOM 1504 O O . TYR A 1 181 ? -31.785 -18.387 -7.129 1.00 54.81 181 TYR A O 1
ATOM 1512 N N . GLU A 1 182 ? -32.665 -16.411 -6.508 1.00 52.06 182 GLU A N 1
ATOM 1513 C CA . GLU A 1 182 ? -33.522 -16.220 -7.685 1.00 52.06 182 GLU A CA 1
ATOM 1514 C C . GLU A 1 182 ? -32.934 -15.117 -8.564 1.00 52.06 182 GLU A C 1
ATOM 1516 O O . GLU A 1 182 ? -32.975 -13.935 -8.226 1.00 52.06 182 GLU A O 1
ATOM 1521 N N . ASP A 1 183 ? -32.359 -15.512 -9.695 1.00 42.16 183 ASP A N 1
ATOM 1522 C CA . ASP A 1 183 ? -31.775 -14.588 -10.654 1.00 42.16 183 ASP A CA 1
ATOM 1523 C C . ASP A 1 183 ? -32.776 -14.368 -11.791 1.00 42.16 183 ASP A C 1
ATOM 1525 O O . ASP A 1 183 ? -32.947 -15.227 -12.651 1.00 42.16 183 ASP A O 1
ATOM 1529 N N . THR A 1 184 ? -33.485 -13.238 -11.803 1.00 38.09 184 THR A N 1
ATOM 1530 C CA . THR A 1 184 ? -34.401 -12.931 -12.913 1.00 38.09 184 THR A CA 1
ATOM 1531 C C . THR A 1 184 ? -33.728 -12.253 -14.103 1.00 38.09 184 THR A C 1
ATOM 1533 O O . THR A 1 184 ? -34.460 -11.909 -15.019 1.00 38.09 184 THR A O 1
ATOM 1536 N N . ASN A 1 185 ? -32.399 -12.028 -14.148 1.00 33.75 185 ASN A N 1
ATOM 1537 C CA . ASN A 1 185 ? -31.772 -11.425 -15.346 1.00 33.75 185 ASN A CA 1
ATOM 1538 C C . ASN A 1 185 ? -30.235 -11.545 -15.523 1.00 33.75 185 ASN A C 1
ATOM 1540 O O . ASN A 1 185 ? -29.694 -10.832 -16.371 1.00 33.75 185 ASN A O 1
ATOM 1544 N N . ALA A 1 186 ? -29.496 -12.414 -14.820 1.00 31.42 186 ALA A N 1
ATOM 1545 C CA . ALA A 1 186 ? -28.079 -12.631 -15.151 1.00 31.42 186 ALA A CA 1
ATOM 1546 C C . ALA A 1 186 ? -27.878 -13.870 -16.039 1.00 31.42 186 ALA A C 1
ATOM 1548 O O . ALA A 1 186 ? -28.187 -15.002 -15.674 1.00 31.42 186 ALA A O 1
ATOM 1549 N N . ALA A 1 187 ? -27.320 -13.662 -17.232 1.00 28.20 187 ALA A N 1
ATOM 1550 C CA . ALA A 1 187 ? -26.899 -14.748 -18.105 1.00 28.20 187 ALA A CA 1
ATOM 1551 C C . ALA A 1 187 ? -25.820 -15.608 -17.413 1.00 28.20 187 ALA A C 1
ATOM 1553 O O . ALA A 1 187 ? -24.709 -15.140 -17.158 1.00 28.20 187 ALA A O 1
ATOM 1554 N N . ARG A 1 188 ? -26.134 -16.884 -17.148 1.00 27.98 188 ARG A N 1
ATOM 1555 C CA . ARG A 1 188 ? -25.166 -17.914 -16.737 1.00 27.98 188 ARG A CA 1
ATOM 1556 C C . ARG A 1 188 ? -24.109 -18.095 -17.833 1.00 27.98 188 ARG A C 1
ATOM 1558 O O . ARG A 1 188 ? -24.386 -18.685 -18.873 1.00 27.98 188 ARG A O 1
ATOM 1565 N N . VAL A 1 189 ? -22.877 -17.654 -17.583 1.00 27.45 189 VAL A N 1
ATOM 1566 C CA . VAL A 1 189 ? -21.705 -18.069 -18.369 1.00 27.45 189 VAL A CA 1
ATOM 1567 C C . VAL A 1 189 ? -21.111 -19.309 -17.703 1.00 27.45 189 VAL A C 1
ATOM 1569 O O . VAL A 1 189 ? -20.306 -19.212 -16.780 1.00 27.45 189 VAL A O 1
ATOM 1572 N N . MET A 1 190 ? -21.533 -20.493 -18.153 1.00 28.14 190 MET A N 1
ATOM 1573 C CA . MET A 1 190 ? -20.833 -21.745 -17.860 1.00 28.14 190 MET A CA 1
ATOM 1574 C C . MET A 1 190 ? -19.699 -21.916 -18.871 1.00 28.14 190 MET A C 1
ATOM 1576 O O . MET A 1 190 ? -19.938 -22.148 -20.053 1.00 28.14 190 MET A O 1
ATOM 1580 N N . GLY A 1 191 ? -18.455 -21.801 -18.410 1.00 25.31 191 GLY A N 1
ATOM 1581 C CA . GLY A 1 191 ? -17.292 -22.210 -19.188 1.00 25.31 191 GLY A CA 1
ATOM 1582 C C . GLY A 1 191 ? -17.140 -23.727 -19.141 1.00 25.31 191 GLY A C 1
ATOM 1583 O O . GLY A 1 191 ? -16.559 -24.252 -18.196 1.00 25.31 191 GLY A O 1
ATOM 1584 N N . THR A 1 192 ? -17.640 -24.438 -20.149 1.00 25.69 192 THR A N 1
ATOM 1585 C CA . THR A 1 192 ? -17.198 -25.809 -20.426 1.00 25.69 192 THR A CA 1
ATOM 1586 C C . THR A 1 192 ? -15.979 -25.741 -21.333 1.00 25.69 192 THR A C 1
ATOM 1588 O O . THR A 1 192 ? -16.053 -25.242 -22.455 1.00 25.69 192 THR A O 1
ATOM 1591 N N . GLY A 1 193 ? -14.841 -26.205 -20.820 1.00 31.95 193 GLY A N 1
ATOM 1592 C CA . GLY A 1 193 ? -13.643 -26.422 -21.616 1.00 31.95 193 GLY A CA 1
ATOM 1593 C C . GLY A 1 193 ? -13.888 -27.552 -22.603 1.00 31.95 193 GLY A C 1
ATOM 1594 O O . GLY A 1 193 ? -13.778 -28.705 -22.226 1.00 31.95 193 GLY A O 1
ATOM 1595 N N . ASP A 1 194 ? -14.290 -27.195 -23.816 1.00 23.95 194 ASP A N 1
ATOM 1596 C CA . ASP A 1 194 ? -13.888 -27.821 -25.073 1.00 23.95 194 ASP A CA 1
ATOM 1597 C C . ASP A 1 194 ? -14.406 -26.934 -26.212 1.00 23.95 194 ASP A C 1
ATOM 1599 O O . ASP A 1 194 ? -15.563 -26.514 -26.239 1.00 23.95 194 ASP A O 1
ATOM 1603 N N . GLY A 1 195 ? -13.507 -26.551 -27.116 1.00 32.12 195 GLY A N 1
ATOM 1604 C CA . GLY A 1 195 ? -13.818 -25.626 -28.198 1.00 32.12 195 GLY A CA 1
ATOM 1605 C C . GLY A 1 195 ? -14.727 -26.254 -29.253 1.00 32.12 195 GLY A C 1
ATOM 1606 O O . GLY A 1 195 ? -14.234 -27.008 -30.081 1.00 32.12 195 GLY A O 1
ATOM 1607 N N . ALA A 1 196 ? -16.016 -25.902 -29.245 1.00 23.42 196 ALA A N 1
ATOM 1608 C CA . ALA A 1 196 ? -16.859 -25.627 -30.420 1.00 23.42 196 ALA A CA 1
ATOM 1609 C C . ALA A 1 196 ? -18.292 -25.217 -30.002 1.00 23.42 196 ALA A C 1
ATOM 1611 O O . ALA A 1 196 ? -18.897 -25.861 -29.156 1.00 23.42 196 ALA A O 1
ATOM 1612 N N . GLU A 1 197 ? -18.766 -24.136 -30.637 1.00 26.45 197 GLU A N 1
ATOM 1613 C CA . GLU A 1 197 ? -20.129 -23.640 -30.953 1.00 26.45 197 GLU A CA 1
ATOM 1614 C C . GLU A 1 197 ? -21.392 -24.055 -30.153 1.00 26.45 197 GLU A C 1
ATOM 1616 O O . GLU A 1 197 ? -21.623 -25.214 -29.839 1.00 26.45 197 GLU A O 1
ATOM 1621 N N . VAL A 1 198 ? -22.320 -23.097 -29.976 1.00 23.77 198 VAL A N 1
ATOM 1622 C CA . VAL A 1 198 ? -23.627 -22.982 -30.686 1.00 23.77 198 VAL A CA 1
ATOM 1623 C C . VAL A 1 198 ? -24.509 -21.958 -29.942 1.00 23.77 198 VAL A C 1
ATOM 1625 O O . VAL A 1 198 ? -24.736 -22.063 -28.741 1.00 23.77 198 VAL A O 1
ATOM 1628 N N . ILE A 1 199 ? -25.043 -20.966 -30.663 1.00 26.75 199 ILE A N 1
ATOM 1629 C CA . ILE A 1 199 ? -26.088 -20.050 -30.170 1.00 26.75 199 ILE A CA 1
ATOM 1630 C C . ILE A 1 199 ? -27.431 -20.801 -30.211 1.00 26.75 199 ILE A C 1
ATOM 1632 O O . ILE A 1 199 ? -27.848 -21.174 -31.312 1.00 26.75 199 ILE A O 1
ATOM 1636 N N . PRO A 1 200 ? -28.169 -20.994 -29.100 1.00 24.02 200 PRO A N 1
ATOM 1637 C CA . PRO A 1 200 ? -29.550 -21.424 -29.200 1.00 24.02 200 PRO A CA 1
ATOM 1638 C C . PRO A 1 200 ? -30.433 -20.208 -29.486 1.00 24.02 200 PRO A C 1
ATOM 1640 O O . PRO A 1 200 ? -30.495 -19.250 -28.714 1.00 24.02 200 PRO A O 1
ATOM 1643 N N . MET A 1 201 ? -31.138 -20.263 -30.615 1.00 25.14 201 MET A N 1
ATOM 1644 C CA . MET A 1 201 ? -32.313 -19.432 -30.838 1.00 25.14 201 MET A CA 1
ATOM 1645 C C . MET A 1 201 ? -33.398 -19.766 -29.810 1.00 25.14 201 MET A C 1
ATOM 1647 O O . MET A 1 201 ? -33.594 -20.924 -29.446 1.00 25.14 201 MET A O 1
ATOM 1651 N N . VAL A 1 202 ? -34.106 -18.714 -29.396 1.00 39.47 202 VAL A N 1
ATOM 1652 C CA . VAL A 1 202 ? -35.433 -18.682 -28.767 1.00 39.47 202 VAL A CA 1
ATOM 1653 C C . VAL A 1 202 ? -36.169 -20.031 -28.771 1.00 39.47 202 VAL A C 1
ATOM 1655 O O . VAL A 1 202 ? -36.588 -20.512 -29.822 1.00 39.47 202 VAL A O 1
ATOM 1658 N N . GLY A 1 203 ? -36.434 -20.577 -27.578 1.00 28.55 203 GLY A N 1
ATOM 1659 C CA . GLY A 1 203 ? -37.498 -21.564 -27.391 1.00 28.55 203 GLY A CA 1
ATOM 1660 C C . GLY A 1 203 ? -37.257 -22.619 -26.313 1.00 28.55 203 GLY A C 1
ATOM 1661 O O . GLY A 1 203 ? -36.750 -23.692 -26.615 1.00 28.55 203 GLY A O 1
ATOM 1662 N N . LYS A 1 204 ? -37.744 -22.354 -25.094 1.00 27.64 204 LYS A N 1
ATOM 1663 C CA . LYS A 1 204 ? -38.720 -23.165 -24.327 1.00 27.64 204 LYS A CA 1
ATOM 1664 C C . LYS A 1 204 ? -38.590 -22.872 -22.832 1.00 27.64 204 LYS A C 1
ATOM 1666 O O . LYS A 1 204 ? -37.512 -22.967 -22.262 1.00 27.64 204 LYS A O 1
ATOM 1671 N N . SER A 1 205 ? -39.732 -22.563 -22.221 1.00 35.88 205 SER A N 1
ATOM 1672 C CA . SER A 1 205 ? -39.952 -22.593 -20.775 1.00 35.88 205 SER A CA 1
ATOM 1673 C C . SER A 1 205 ? -39.554 -23.972 -20.237 1.00 35.88 205 SER A C 1
ATOM 1675 O O . SER A 1 205 ? -40.270 -24.956 -20.417 1.00 35.88 205 SER A O 1
ATOM 1677 N N . GLY A 1 206 ? -38.366 -24.045 -19.647 1.00 28.80 206 GLY A N 1
ATOM 1678 C CA . GLY A 1 206 ? -37.948 -25.105 -18.745 1.00 28.80 206 GLY A CA 1
ATOM 1679 C C . GLY A 1 206 ? -37.801 -24.473 -17.371 1.00 28.80 206 GLY A C 1
ATOM 1680 O O . GLY A 1 206 ? -37.193 -23.416 -17.255 1.00 28.80 206 GLY A O 1
ATOM 1681 N N . SER A 1 207 ? -38.403 -25.079 -16.352 1.00 33.53 207 SER A N 1
ATOM 1682 C CA . SER A 1 207 ? -38.286 -24.650 -14.960 1.00 33.53 207 SER A CA 1
ATOM 1683 C C . SER A 1 207 ? -36.809 -24.549 -14.562 1.00 33.53 207 SER A C 1
ATOM 1685 O O . SER A 1 207 ? -36.157 -25.580 -14.359 1.00 33.53 207 SER A O 1
ATOM 1687 N N . GLU A 1 208 ? -36.271 -23.336 -14.465 1.00 42.00 208 GLU A N 1
ATOM 1688 C CA . GLU A 1 208 ? -34.970 -23.117 -13.840 1.00 42.00 208 GLU A CA 1
ATOM 1689 C C . GLU A 1 208 ? -35.081 -23.552 -12.379 1.00 42.00 208 GLU A C 1
ATOM 1691 O O . GLU A 1 208 ? -35.908 -23.052 -11.614 1.00 42.00 208 GLU A O 1
ATOM 1696 N N . LYS A 1 209 ? -34.308 -24.578 -12.012 1.00 46.59 209 LYS A N 1
ATOM 1697 C CA . LYS A 1 209 ? -34.220 -25.021 -10.624 1.00 46.59 209 LYS A CA 1
ATOM 1698 C C . LYS A 1 209 ? -33.527 -23.911 -9.827 1.00 46.59 209 LYS A C 1
ATOM 1700 O O . LYS A 1 209 ? -32.496 -23.421 -10.290 1.00 46.59 209 LYS A O 1
ATOM 1705 N N . PRO A 1 210 ? -34.061 -23.521 -8.662 1.00 55.25 210 PRO A N 1
ATOM 1706 C CA . PRO A 1 210 ? -33.426 -22.508 -7.835 1.00 55.25 210 PRO A CA 1
ATOM 1707 C C . PRO A 1 210 ? -32.066 -23.011 -7.344 1.00 55.25 210 PRO A C 1
ATOM 1709 O O . PRO A 1 210 ? -31.953 -24.146 -6.876 1.00 55.25 210 PRO A O 1
ATOM 1712 N N . GLY A 1 211 ? -31.045 -22.164 -7.467 1.00 64.00 211 GLY A N 1
ATOM 1713 C CA . GLY A 1 211 ? -29.739 -22.393 -6.859 1.00 64.00 211 GLY A CA 1
ATOM 1714 C C . GLY A 1 211 ? -29.753 -21.948 -5.400 1.00 64.00 211 GLY A C 1
ATOM 1715 O O . GLY A 1 211 ? -30.447 -20.993 -5.044 1.00 64.00 211 GLY A O 1
ATOM 1716 N N . TYR A 1 212 ? -28.990 -22.624 -4.548 1.00 71.06 212 TYR A N 1
ATOM 1717 C CA . TYR A 1 212 ? -28.915 -22.306 -3.125 1.00 71.06 212 TYR A CA 1
ATOM 1718 C C . TYR A 1 212 ? -27.486 -21.930 -2.733 1.00 71.06 212 TYR A C 1
ATOM 1720 O O . TYR A 1 212 ? -26.523 -22.593 -3.114 1.00 71.06 212 TYR A O 1
ATOM 1728 N N . MET A 1 213 ? -27.348 -20.870 -1.944 1.00 70.06 213 MET A N 1
ATOM 1729 C CA . MET A 1 213 ? -26.078 -20.424 -1.372 1.00 70.06 213 MET A CA 1
ATOM 1730 C C . MET A 1 213 ? -26.007 -20.817 0.100 1.00 70.06 213 MET A C 1
ATOM 1732 O O . MET A 1 213 ? -27.001 -20.706 0.817 1.00 70.06 213 MET A O 1
ATOM 1736 N N . VAL A 1 214 ? -24.836 -21.242 0.572 1.00 65.56 214 VAL A N 1
ATOM 1737 C CA . VAL A 1 214 ? -24.595 -21.456 2.004 1.00 65.56 214 VAL A CA 1
ATOM 1738 C C . VAL A 1 214 ? -24.215 -20.115 2.627 1.00 65.56 214 VAL A C 1
ATOM 1740 O O . VAL A 1 214 ? -23.242 -19.492 2.217 1.00 65.56 214 VAL A O 1
ATOM 1743 N N . VAL A 1 215 ? -24.985 -19.654 3.610 1.00 63.22 215 VAL A N 1
ATOM 1744 C CA . VAL A 1 215 ? -24.803 -18.334 4.247 1.00 63.22 215 VAL A CA 1
ATOM 1745 C C . VAL A 1 215 ? -24.464 -18.427 5.732 1.00 63.22 215 VAL A C 1
ATOM 1747 O O . VAL A 1 215 ? -24.005 -17.457 6.332 1.00 63.22 215 VAL A O 1
ATOM 1750 N N . GLY A 1 216 ? -24.610 -19.608 6.329 1.00 64.88 216 GLY A N 1
ATOM 1751 C CA . GLY A 1 216 ? -24.178 -19.863 7.694 1.00 64.88 216 GLY A CA 1
ATOM 1752 C C . GLY A 1 216 ? -23.995 -21.347 7.979 1.00 64.88 216 GLY A C 1
ATOM 1753 O O . GLY A 1 216 ? -24.541 -22.215 7.298 1.00 64.88 216 GLY A O 1
ATOM 1754 N N . PHE A 1 217 ? -23.194 -21.634 8.998 1.00 78.00 217 PHE A N 1
ATOM 1755 C CA . PHE A 1 217 ? -22.864 -22.991 9.395 1.00 78.00 217 PHE A CA 1
ATOM 1756 C C . PHE A 1 217 ? -22.823 -23.074 10.917 1.00 78.00 217 PHE A C 1
ATOM 1758 O O . PHE A 1 217 ? -21.970 -22.465 11.563 1.00 78.00 217 PHE A O 1
ATOM 1765 N N . GLU A 1 218 ? -23.760 -23.812 11.499 1.00 80.25 218 GLU A N 1
ATOM 1766 C CA . GLU A 1 218 ? -23.865 -24.002 12.940 1.00 80.25 218 GLU A CA 1
ATOM 1767 C C . GLU A 1 218 ? -23.571 -25.448 13.327 1.00 80.25 218 GLU A C 1
ATOM 1769 O O . GLU A 1 218 ? -23.852 -26.387 12.578 1.00 80.25 218 GLU A O 1
ATOM 1774 N N . VAL A 1 219 ? -23.027 -25.631 14.528 1.00 86.25 219 VAL A N 1
ATOM 1775 C CA . VAL A 1 219 ? -22.733 -26.945 15.097 1.00 86.25 219 VAL A CA 1
ATOM 1776 C C . VAL A 1 219 ? -23.260 -27.051 16.525 1.00 86.25 219 VAL A C 1
ATOM 1778 O O . VAL A 1 219 ? -22.975 -26.216 17.387 1.00 86.25 219 VAL A O 1
ATOM 1781 N N . VAL A 1 220 ? -24.000 -28.123 16.791 1.00 87.81 220 VAL A N 1
ATOM 1782 C CA . VAL A 1 220 ? -24.476 -28.509 18.119 1.00 87.81 220 VAL A CA 1
ATOM 1783 C C . VAL A 1 220 ? -23.779 -29.818 18.513 1.00 87.81 220 VAL A C 1
ATOM 1785 O O . VAL A 1 220 ? -24.080 -30.872 17.949 1.00 87.81 220 VAL A O 1
ATOM 1788 N N . PRO A 1 221 ? -22.803 -29.769 19.435 1.00 87.81 221 PRO A N 1
ATOM 1789 C CA . PRO A 1 221 ? -22.077 -30.950 19.883 1.00 87.81 221 PRO A CA 1
ATOM 1790 C C . PRO A 1 221 ? -22.836 -31.683 21.000 1.00 87.81 221 PRO A C 1
ATOM 1792 O O . PRO A 1 221 ? -23.284 -31.058 21.962 1.00 87.81 221 PRO A O 1
ATOM 1795 N N . CYS A 1 222 ? -22.916 -33.010 20.909 1.00 86.12 222 CYS A N 1
ATOM 1796 C CA . CYS A 1 222 ? -23.542 -33.882 21.903 1.00 86.12 222 CYS A CA 1
ATOM 1797 C C . CYS A 1 222 ? -22.636 -35.062 22.280 1.00 86.12 222 CYS A C 1
ATOM 1799 O O . CYS A 1 222 ? -21.823 -35.537 21.483 1.00 86.12 222 CYS A O 1
ATOM 1801 N N . SER A 1 223 ? -22.765 -35.519 23.527 1.00 85.62 223 SER A N 1
ATOM 1802 C CA . SER A 1 223 ? -22.032 -36.670 24.060 1.00 85.62 223 SER A CA 1
ATOM 1803 C C . SER A 1 223 ? -22.992 -37.845 24.226 1.00 85.62 223 SER A C 1
ATOM 1805 O O . SER A 1 223 ? -23.862 -37.802 25.093 1.00 85.62 223 SER A O 1
ATOM 1807 N N . ILE A 1 224 ? -22.855 -38.884 23.397 1.00 82.50 224 ILE A N 1
ATOM 1808 C CA . ILE A 1 224 ? -23.788 -40.019 23.312 1.00 82.50 224 ILE A CA 1
ATOM 1809 C C . ILE A 1 224 ? -23.053 -41.340 23.465 1.00 82.50 224 ILE A C 1
ATOM 1811 O O . ILE A 1 224 ? -22.173 -41.664 22.675 1.00 82.50 224 ILE A O 1
ATOM 1815 N N . GLN A 1 225 ? -23.468 -42.152 24.433 1.00 78.50 225 GLN A N 1
ATOM 1816 C CA . GLN A 1 225 ? -22.924 -43.491 24.617 1.00 78.50 225 GLN A CA 1
ATOM 1817 C C . GLN A 1 225 ? -23.563 -44.482 23.630 1.00 78.50 225 GLN A C 1
ATOM 1819 O O . GLN A 1 225 ? -24.755 -44.768 23.705 1.00 78.50 225 GLN A O 1
ATOM 1824 N N . HIS A 1 226 ? -22.761 -45.030 22.716 1.00 76.81 226 HIS A N 1
ATOM 1825 C CA . HIS A 1 226 ? -23.201 -46.049 21.760 1.00 76.81 226 HIS A CA 1
ATOM 1826 C C . HIS A 1 226 ? -23.043 -47.461 22.350 1.00 76.81 226 HIS A C 1
ATOM 1828 O O . HIS A 1 226 ? -22.001 -47.787 22.920 1.00 76.81 226 HIS A O 1
ATOM 1834 N N . THR A 1 227 ? -24.051 -48.326 22.206 1.00 70.50 227 THR A N 1
ATOM 1835 C CA . THR A 1 227 ? -23.983 -49.723 22.674 1.00 70.50 227 THR A CA 1
ATOM 1836 C C . THR A 1 227 ? -23.275 -50.621 21.656 1.00 70.50 227 THR A C 1
ATOM 1838 O O . THR A 1 227 ? -23.424 -50.446 20.447 1.00 70.50 227 THR A O 1
ATOM 1841 N N . ALA A 1 228 ? -22.531 -51.631 22.117 1.00 65.25 228 ALA A N 1
ATOM 1842 C CA . ALA A 1 228 ? -21.764 -52.526 21.238 1.00 65.25 228 ALA A CA 1
ATOM 1843 C C . ALA A 1 228 ? -22.631 -53.303 20.219 1.00 65.25 228 ALA A C 1
ATOM 1845 O O . ALA A 1 228 ? -22.153 -53.642 19.137 1.00 65.25 228 ALA A O 1
ATOM 1846 N N . GLU A 1 229 ? -23.908 -53.552 20.525 1.00 63.75 229 GLU A N 1
ATOM 1847 C CA . GLU A 1 229 ? -24.861 -54.195 19.607 1.00 63.75 229 GLU A CA 1
ATOM 1848 C C . GLU A 1 229 ? -25.260 -53.284 18.438 1.00 63.75 229 GLU A C 1
ATOM 1850 O O . GLU A 1 229 ? -25.370 -53.755 17.307 1.00 63.75 229 GLU A O 1
ATOM 1855 N N . SER A 1 230 ? -25.399 -51.977 18.685 1.00 62.94 230 SER A N 1
ATOM 1856 C CA . SER A 1 230 ? -25.798 -50.981 17.677 1.00 62.94 230 SER A CA 1
ATOM 1857 C C . SER A 1 230 ? -24.715 -50.676 16.635 1.00 62.94 230 SER A C 1
ATOM 1859 O O . SER A 1 230 ? -25.021 -50.207 15.544 1.00 62.94 230 SER A O 1
ATOM 1861 N N . LEU A 1 231 ? -23.447 -50.951 16.960 1.00 67.69 231 LEU A N 1
ATOM 1862 C CA . LEU A 1 231 ? -22.285 -50.674 16.107 1.00 67.69 231 LEU A CA 1
ATOM 1863 C C . LEU A 1 231 ? -21.906 -51.858 15.200 1.00 67.69 231 LEU A C 1
ATOM 1865 O O . LEU A 1 231 ? -21.023 -51.746 14.346 1.00 67.69 231 LEU A O 1
ATOM 1869 N N . LYS A 1 232 ? -22.566 -53.008 15.367 1.00 65.38 232 LYS A N 1
ATOM 1870 C CA . LYS A 1 232 ? -22.229 -54.251 14.669 1.00 65.38 232 LYS A CA 1
ATOM 1871 C C . LYS A 1 232 ? -22.599 -54.142 13.181 1.00 65.38 232 LYS A C 1
ATOM 1873 O O . LYS A 1 232 ? -23.755 -53.932 12.838 1.00 65.38 232 LYS A O 1
ATOM 1878 N N . ASN A 1 233 ? -21.617 -54.328 12.292 1.00 64.69 233 ASN A N 1
ATOM 1879 C CA . ASN A 1 233 ? -21.744 -54.290 10.821 1.00 64.69 233 ASN A CA 1
ATOM 1880 C C . ASN A 1 233 ? -22.034 -52.916 10.170 1.00 64.69 233 ASN A C 1
ATOM 1882 O O . ASN A 1 233 ? -22.343 -52.872 8.975 1.00 64.69 233 ASN A O 1
ATOM 1886 N N . LEU A 1 234 ? -21.891 -51.793 10.884 1.00 74.12 234 LEU A N 1
ATOM 1887 C CA . LEU A 1 234 ? -22.031 -50.461 10.281 1.00 74.12 234 LEU A CA 1
ATOM 1888 C C . LEU A 1 234 ? -20.770 -50.049 9.507 1.00 74.12 234 LEU A C 1
ATOM 1890 O O . LEU A 1 234 ? -19.647 -50.138 10.002 1.00 74.12 234 LEU A O 1
ATOM 1894 N N . LYS A 1 235 ? -20.959 -49.570 8.272 1.00 73.25 235 LYS A N 1
ATOM 1895 C CA . LYS A 1 235 ? -19.910 -48.929 7.466 1.00 73.25 235 LYS A CA 1
ATOM 1896 C C . LYS A 1 235 ? -20.092 -47.412 7.508 1.00 73.25 235 LYS A C 1
ATOM 1898 O O . LYS A 1 235 ? -21.195 -46.918 7.708 1.00 73.25 235 LYS A O 1
ATOM 1903 N N . MET A 1 236 ? -19.004 -46.674 7.305 1.00 78.00 236 MET A N 1
ATOM 1904 C CA . MET A 1 236 ? -19.027 -45.210 7.235 1.00 78.00 236 MET A CA 1
ATOM 1905 C C . MET A 1 236 ? -20.080 -44.718 6.225 1.00 78.00 236 MET A C 1
ATOM 1907 O O . MET A 1 236 ? -20.068 -45.178 5.080 1.00 78.00 236 MET A O 1
ATOM 1911 N N . TYR A 1 237 ? -20.905 -43.758 6.644 1.00 79.38 237 TYR A N 1
ATOM 1912 C CA . TYR A 1 237 ? -22.096 -43.206 5.981 1.00 79.38 237 TYR A CA 1
ATOM 1913 C C . TYR A 1 237 ? -23.366 -44.067 6.005 1.00 79.38 237 TYR A C 1
ATOM 1915 O O . TYR A 1 237 ? -24.332 -43.734 5.325 1.00 79.38 237 TYR A O 1
ATOM 1923 N N . ASN A 1 238 ? -23.399 -45.153 6.778 1.00 80.81 238 ASN A N 1
ATOM 1924 C CA . ASN A 1 238 ? -24.648 -45.868 7.031 1.00 80.81 238 ASN A CA 1
ATOM 1925 C C . ASN A 1 238 ? -25.508 -45.097 8.042 1.00 80.81 238 ASN A C 1
ATOM 1927 O O . ASN A 1 238 ? -24.978 -44.522 8.994 1.00 80.81 238 ASN A O 1
ATOM 1931 N N . THR A 1 239 ? -26.827 -45.156 7.873 1.00 75.06 239 THR A N 1
ATOM 1932 C CA . THR A 1 239 ? -27.786 -44.680 8.875 1.00 75.06 239 THR A CA 1
ATOM 1933 C C . THR A 1 239 ? -27.704 -45.555 10.125 1.00 75.06 239 THR A C 1
ATOM 1935 O O . THR A 1 239 ? -27.687 -46.787 10.047 1.00 75.06 239 THR A O 1
ATOM 1938 N N . TYR A 1 240 ? -27.607 -44.912 11.278 1.00 70.06 240 TYR A N 1
ATOM 1939 C CA . TYR A 1 240 ? -27.562 -45.527 12.590 1.00 70.06 240 TYR A CA 1
ATOM 1940 C C . TYR A 1 240 ? -28.987 -45.967 12.983 1.00 70.06 240 TYR A C 1
ATOM 1942 O O . TYR A 1 240 ? -29.946 -45.251 12.717 1.00 70.06 240 TYR A O 1
ATOM 1950 N N . PRO A 1 241 ? -29.168 -47.164 13.562 1.00 61.56 241 PRO A N 1
ATOM 1951 C CA . PRO A 1 241 ? -30.486 -47.801 13.661 1.00 61.56 241 PRO A CA 1
ATOM 1952 C C . PRO A 1 241 ? -31.400 -47.274 14.781 1.00 61.56 241 PRO A C 1
ATOM 1954 O O . PRO A 1 241 ? -32.550 -47.703 14.862 1.00 61.56 241 PRO A O 1
ATOM 1957 N N . SER A 1 242 ? -30.922 -46.398 15.668 1.00 64.12 242 SER A N 1
ATOM 1958 C CA . SER A 1 242 ? -31.688 -45.909 16.823 1.00 64.12 242 SER A CA 1
ATOM 1959 C C . SER A 1 242 ? -31.714 -44.390 16.885 1.00 64.12 242 SER A C 1
ATOM 1961 O O . SER A 1 242 ? -30.652 -43.775 16.796 1.00 64.12 242 SER A O 1
ATOM 1963 N N . ALA A 1 243 ? -32.896 -43.830 17.163 1.00 59.59 243 ALA A N 1
ATOM 1964 C CA . ALA A 1 243 ? -33.100 -42.391 17.204 1.00 59.59 243 ALA A CA 1
ATOM 1965 C C . ALA A 1 243 ? -32.228 -41.709 18.274 1.00 59.59 243 ALA A C 1
ATOM 1967 O O . ALA A 1 243 ? -32.377 -41.991 19.469 1.00 59.59 243 ALA A O 1
ATOM 1968 N N . ILE A 1 244 ? -31.330 -40.812 17.867 1.00 66.50 244 ILE A N 1
ATOM 1969 C CA . ILE A 1 244 ? -30.407 -40.118 18.773 1.00 66.50 244 ILE A CA 1
ATOM 1970 C C . ILE A 1 244 ? -31.007 -38.759 19.147 1.00 66.50 244 ILE A C 1
ATOM 1972 O O . ILE A 1 244 ? -31.131 -37.869 18.315 1.00 66.50 244 ILE A O 1
ATOM 1976 N N . LYS A 1 245 ? -31.340 -38.548 20.426 1.00 65.38 245 LYS A N 1
ATOM 1977 C CA . LYS A 1 245 ? -31.712 -37.213 20.923 1.00 65.38 245 LYS A CA 1
ATOM 1978 C C . LYS A 1 245 ? -30.463 -36.450 21.358 1.00 65.38 245 LYS A C 1
ATOM 1980 O O . LYS A 1 245 ? -29.886 -36.747 22.400 1.00 65.38 245 LYS A O 1
ATOM 1985 N N . CYS A 1 246 ? -30.061 -35.466 20.560 1.00 68.00 246 CYS A N 1
ATOM 1986 C CA . CYS A 1 246 ? -28.957 -34.564 20.869 1.00 68.00 246 CYS A CA 1
ATOM 1987 C C . CYS A 1 246 ? -29.456 -33.407 21.757 1.00 68.00 246 CYS A C 1
ATOM 1989 O O . CYS A 1 246 ? -29.998 -32.423 21.256 1.00 68.00 246 CYS A O 1
ATOM 1991 N N . ASP A 1 247 ? -29.297 -33.541 23.079 1.00 70.00 247 ASP A N 1
ATOM 1992 C CA . ASP A 1 247 ? -29.475 -32.440 24.035 1.00 70.00 247 ASP A CA 1
ATOM 1993 C C . ASP A 1 247 ? -28.091 -31.982 24.545 1.00 70.00 247 ASP A C 1
ATOM 1995 O O . ASP A 1 247 ? -27.395 -32.767 25.200 1.00 70.00 247 ASP A O 1
ATOM 1999 N N . PRO A 1 248 ? -27.673 -30.727 24.272 1.00 64.56 248 PRO A N 1
ATOM 2000 C CA . PRO A 1 248 ? -26.346 -30.215 24.619 1.00 64.56 248 PRO A CA 1
ATOM 2001 C C . PRO A 1 248 ? -26.083 -30.123 26.131 1.00 64.56 248 PRO A C 1
ATOM 2003 O O . PRO A 1 248 ? -24.940 -29.907 26.535 1.00 64.56 248 PRO A O 1
ATOM 2006 N N . THR A 1 249 ? -27.113 -30.263 26.972 1.00 63.34 249 THR A N 1
ATOM 2007 C CA . THR A 1 249 ? -26.973 -30.289 28.437 1.00 63.34 249 THR A CA 1
ATOM 2008 C C . THR A 1 249 ? -26.795 -31.698 28.996 1.00 63.34 249 THR A C 1
ATOM 2010 O O . THR A 1 249 ? -26.298 -31.863 30.112 1.00 63.34 249 THR A O 1
ATOM 2013 N N . THR A 1 250 ? -27.163 -32.720 28.223 1.00 66.00 250 THR A N 1
ATOM 2014 C CA . THR A 1 250 ? -27.050 -34.114 28.644 1.00 66.00 250 THR A CA 1
ATOM 2015 C C . THR A 1 250 ? -25.678 -34.673 28.306 1.00 66.00 250 THR A C 1
ATOM 2017 O O . THR A 1 250 ? -25.181 -34.570 27.185 1.00 66.00 250 THR A O 1
ATOM 2020 N N . VAL A 1 251 ? -25.048 -35.270 29.310 1.00 70.94 251 VAL A N 1
ATOM 2021 C CA . VAL A 1 251 ? -23.693 -35.795 29.222 1.00 70.94 251 VAL A CA 1
ATOM 2022 C C . VAL A 1 251 ? -23.769 -37.304 29.449 1.00 70.94 251 VAL A C 1
ATOM 2024 O O . VAL A 1 251 ? -24.087 -37.731 30.556 1.00 70.94 251 VAL A O 1
ATOM 2027 N N . ALA A 1 252 ? -23.532 -38.110 28.405 1.00 70.19 252 ALA A N 1
ATOM 2028 C CA . ALA A 1 252 ? -23.749 -39.561 28.469 1.00 70.19 252 ALA A CA 1
ATOM 2029 C C . ALA A 1 252 ? -22.482 -40.420 28.289 1.00 70.19 252 ALA A C 1
ATOM 2031 O O . ALA A 1 252 ? -22.415 -41.499 28.872 1.00 70.19 252 ALA A O 1
ATOM 2032 N N . MET A 1 253 ? -21.465 -39.991 27.523 1.00 79.25 253 MET A N 1
ATOM 2033 C CA . MET A 1 253 ? -20.270 -40.819 27.264 1.00 79.25 253 MET A CA 1
ATOM 2034 C C . MET A 1 253 ? -19.054 -40.386 28.091 1.00 79.25 253 MET A C 1
ATOM 2036 O O . MET A 1 253 ? -18.354 -39.438 27.731 1.00 79.25 253 MET A O 1
ATOM 2040 N N . ALA A 1 254 ? -18.750 -41.130 29.155 1.00 81.19 254 ALA A N 1
ATOM 2041 C CA . ALA A 1 254 ? -17.494 -40.982 29.891 1.00 81.19 254 ALA A CA 1
ATOM 2042 C C . ALA A 1 254 ? -16.328 -41.638 29.133 1.00 81.19 254 ALA A C 1
ATOM 2044 O O . ALA A 1 254 ? -16.435 -42.780 28.687 1.00 81.19 254 ALA A O 1
ATOM 2045 N N . ILE A 1 255 ? -15.200 -40.937 29.021 1.00 81.25 255 ILE A N 1
ATOM 2046 C CA . ILE A 1 255 ? -14.000 -41.451 28.351 1.00 81.25 255 ILE A CA 1
ATOM 2047 C C . ILE A 1 255 ? -13.282 -42.427 29.290 1.00 81.25 255 ILE A C 1
ATOM 2049 O O . ILE A 1 255 ? -12.913 -42.061 30.411 1.00 81.25 255 ILE A O 1
ATOM 2053 N N . LYS A 1 256 ? -13.023 -43.650 28.817 1.00 81.56 256 LYS A N 1
ATOM 2054 C CA . LYS A 1 256 ? -12.254 -44.674 29.535 1.00 81.56 256 LYS A CA 1
ATOM 2055 C C . LYS A 1 256 ? -11.068 -45.160 28.707 1.00 81.56 256 LYS A C 1
ATOM 2057 O O . LYS A 1 256 ? -11.111 -45.188 27.480 1.00 81.56 256 LYS A O 1
ATOM 2062 N N . GLU A 1 257 ? -10.002 -45.536 29.402 1.00 80.38 257 GLU A N 1
ATOM 2063 C CA . GLU A 1 257 ? -8.817 -46.141 28.794 1.00 80.38 257 GLU A CA 1
ATOM 2064 C C . GLU A 1 257 ? -9.159 -47.536 28.241 1.00 80.38 257 GLU A C 1
ATOM 2066 O O . GLU A 1 257 ? -9.939 -48.265 28.854 1.00 80.38 257 GLU A O 1
ATOM 2071 N N . ASN A 1 258 ? -8.589 -47.910 27.088 1.00 79.31 258 ASN A N 1
ATOM 2072 C CA . ASN A 1 258 ? -8.853 -49.167 26.368 1.00 79.31 258 ASN A CA 1
ATOM 2073 C C . ASN A 1 258 ? -10.288 -49.373 25.833 1.00 79.31 258 ASN A C 1
ATOM 2075 O O . ASN A 1 258 ? -10.605 -50.470 25.368 1.00 79.31 258 ASN A O 1
ATOM 2079 N N . GLU A 1 259 ? -11.145 -48.349 25.822 1.00 81.94 259 GLU A N 1
ATOM 2080 C CA . GLU A 1 259 ? -12.437 -48.394 25.121 1.00 81.94 259 GLU A CA 1
ATOM 2081 C C . GLU A 1 259 ? -12.348 -47.670 23.756 1.00 81.94 259 GLU A C 1
ATOM 2083 O O . GLU A 1 259 ? -11.632 -46.672 23.629 1.00 81.94 259 GLU A O 1
ATOM 2088 N N . PRO A 1 260 ? -13.013 -48.171 22.696 1.00 81.44 260 PRO A N 1
ATOM 2089 C CA . PRO A 1 260 ? -13.068 -47.495 21.401 1.00 81.44 260 PRO A CA 1
ATOM 2090 C C . PRO A 1 260 ? -14.105 -46.361 21.398 1.00 81.44 260 PRO A C 1
ATOM 2092 O O . PRO A 1 260 ? -15.179 -46.484 21.984 1.00 81.44 260 PRO A O 1
ATOM 2095 N N . LEU A 1 261 ? -13.823 -45.286 20.663 1.00 84.25 261 LEU A N 1
ATOM 2096 C CA . LEU A 1 261 ? -14.736 -44.162 20.464 1.00 84.25 261 LEU A CA 1
ATOM 2097 C C . LEU A 1 261 ? -15.544 -44.365 19.181 1.00 84.25 261 LEU A C 1
ATOM 2099 O O . LEU A 1 261 ? -14.998 -44.772 18.156 1.00 84.25 261 LEU A O 1
ATOM 2103 N N . ALA A 1 262 ? -16.837 -44.056 19.214 1.00 85.31 262 ALA A N 1
ATOM 2104 C CA . ALA A 1 262 ? -17.700 -44.083 18.036 1.00 85.31 262 ALA A CA 1
ATOM 2105 C C . ALA A 1 262 ? -18.214 -42.675 17.733 1.00 85.31 262 ALA A C 1
ATOM 2107 O O . ALA A 1 262 ? -18.750 -42.013 18.622 1.00 85.31 262 ALA A O 1
ATOM 2108 N N . PHE A 1 263 ? -18.057 -42.239 16.482 1.00 86.88 263 PHE A N 1
ATOM 2109 C CA . PHE A 1 263 ? -18.469 -40.914 16.025 1.00 86.88 263 PHE A CA 1
ATOM 2110 C C . PHE A 1 263 ? -19.660 -41.003 15.076 1.00 86.88 263 PHE A C 1
ATOM 2112 O O . PHE A 1 263 ? -19.679 -41.806 14.137 1.00 86.88 263 PHE A O 1
ATOM 2119 N N . THR A 1 264 ? -20.640 -40.140 15.309 1.00 87.88 264 THR A N 1
ATOM 2120 C CA . THR A 1 264 ? -21.853 -40.015 14.498 1.00 87.88 264 THR A CA 1
ATOM 2121 C C . THR A 1 264 ? -22.127 -38.541 14.207 1.00 87.88 264 THR A C 1
ATOM 2123 O O . THR A 1 264 ? -21.591 -37.654 14.869 1.00 87.88 264 THR A O 1
ATOM 2126 N N . TYR A 1 265 ? -22.927 -38.251 13.191 1.00 88.56 265 TYR A N 1
ATOM 2127 C CA . TYR A 1 265 ? -23.358 -36.888 12.900 1.00 88.56 265 TYR A CA 1
ATOM 2128 C C . TYR A 1 265 ? -24.738 -36.879 12.270 1.00 88.56 265 TYR A C 1
ATOM 2130 O O . TYR A 1 265 ? -25.174 -37.864 11.681 1.00 88.56 265 TYR A O 1
ATOM 2138 N N . GLU A 1 266 ? -25.411 -35.752 12.379 1.00 85.94 266 GLU A N 1
ATOM 2139 C CA . GLU A 1 266 ? -26.625 -35.453 11.640 1.00 85.94 266 GLU A CA 1
ATOM 2140 C C . GLU A 1 266 ? -26.499 -34.062 11.040 1.00 85.94 266 GLU A C 1
ATOM 2142 O O . GLU A 1 266 ? -25.706 -33.238 11.509 1.00 85.94 266 GLU A O 1
ATOM 2147 N N . PHE A 1 267 ? -27.274 -33.780 10.003 1.00 84.06 267 PHE A N 1
ATOM 2148 C CA . PHE A 1 267 ? -27.337 -32.429 9.485 1.00 84.06 267 PHE A CA 1
ATOM 2149 C C . PHE A 1 267 ? -28.754 -32.061 9.063 1.00 84.06 267 PHE A C 1
ATOM 2151 O O . PHE A 1 267 ? -29.560 -32.894 8.649 1.00 84.06 267 PHE A O 1
ATOM 2158 N N . SER A 1 268 ? -29.046 -30.774 9.170 1.00 81.94 268 SER A N 1
ATOM 2159 C CA . SER A 1 268 ? -30.304 -30.189 8.743 1.00 81.94 268 SER A CA 1
ATOM 2160 C C . SER A 1 268 ? -30.035 -28.904 7.978 1.00 81.94 268 SER A C 1
ATOM 2162 O O . SER A 1 268 ? -29.169 -28.113 8.355 1.00 81.94 268 SER A O 1
ATOM 2164 N N . PHE A 1 269 ? -30.759 -28.713 6.883 1.00 76.69 269 PHE A N 1
ATOM 2165 C CA . PHE A 1 269 ? -30.804 -27.439 6.189 1.00 76.69 269 PHE A CA 1
ATOM 2166 C C . PHE A 1 269 ? -31.897 -26.581 6.800 1.00 76.69 269 PHE A C 1
ATOM 2168 O O . PHE A 1 269 ? -33.034 -27.025 6.967 1.00 76.69 269 PHE A O 1
ATOM 2175 N N . VAL A 1 270 ? -31.529 -25.352 7.128 1.00 72.00 270 VAL A N 1
ATOM 2176 C CA . VAL A 1 270 ? -32.450 -24.331 7.605 1.00 72.00 270 VAL A CA 1
ATOM 2177 C C . VAL A 1 270 ? -32.385 -23.204 6.588 1.00 72.00 270 VAL A C 1
ATOM 2179 O O . VAL A 1 270 ? -31.313 -22.653 6.339 1.00 72.00 270 VAL A O 1
ATOM 2182 N N . GLU A 1 271 ? -33.507 -22.887 5.950 1.00 62.88 271 GLU A N 1
ATOM 2183 C CA . GLU A 1 271 ? -33.562 -21.681 5.129 1.00 62.88 271 GLU A CA 1
ATOM 2184 C C . GLU A 1 271 ? -33.395 -20.477 6.046 1.00 62.88 271 GLU A C 1
ATOM 2186 O O . GLU A 1 271 ? -34.104 -20.334 7.042 1.00 62.88 271 GLU A O 1
ATOM 2191 N N . SER A 1 272 ? -32.397 -19.656 5.748 1.00 47.91 272 SER A N 1
ATOM 2192 C CA . SER A 1 272 ? -32.100 -18.481 6.550 1.00 47.91 272 SER A CA 1
ATOM 2193 C C . SER A 1 272 ? -32.434 -17.215 5.784 1.00 47.91 272 SER A C 1
ATOM 2195 O O . SER A 1 272 ? -32.000 -17.040 4.642 1.00 47.91 272 SER A O 1
ATOM 2197 N N . ASP A 1 273 ? -33.064 -16.277 6.480 1.00 43.31 273 ASP A N 1
ATOM 2198 C CA . ASP A 1 273 ? -33.295 -14.908 6.007 1.00 43.31 273 ASP A CA 1
ATOM 2199 C C . ASP A 1 273 ? -32.021 -14.032 6.049 1.00 43.31 273 ASP A C 1
ATOM 2201 O O . ASP A 1 273 ? -32.077 -12.815 5.844 1.00 43.31 273 ASP A O 1
ATOM 2205 N N . ILE A 1 274 ? -30.855 -14.631 6.335 1.00 38.72 274 ILE A N 1
ATOM 2206 C CA . ILE A 1 274 ? -29.566 -13.941 6.434 1.00 38.72 274 ILE A CA 1
ATOM 2207 C C . ILE A 1 274 ? -29.086 -13.593 5.021 1.00 38.72 274 ILE A C 1
ATOM 2209 O O . ILE A 1 274 ? -28.328 -14.329 4.390 1.00 38.72 274 ILE A O 1
ATOM 2213 N N . ASN A 1 275 ? -29.520 -12.438 4.522 1.00 38.16 275 ASN A N 1
ATOM 2214 C CA . ASN A 1 275 ? -28.908 -11.833 3.347 1.00 38.16 275 ASN A CA 1
ATOM 2215 C C . ASN A 1 275 ? -27.499 -11.341 3.722 1.00 38.16 275 ASN A C 1
ATOM 2217 O O . ASN A 1 275 ? -27.307 -10.672 4.735 1.00 38.16 275 ASN A O 1
ATOM 2221 N N . TYR A 1 276 ? -26.518 -11.614 2.863 1.00 40.09 276 TYR A N 1
ATOM 2222 C CA . TYR A 1 276 ? -25.547 -10.584 2.506 1.00 40.09 276 TYR A CA 1
ATOM 2223 C C . TYR A 1 276 ? -26.240 -9.739 1.442 1.00 40.09 276 TYR A C 1
ATOM 2225 O O . TYR A 1 276 ? -26.576 -10.280 0.386 1.00 40.09 276 TYR A O 1
ATOM 2233 N N . PRO A 1 277 ? -26.546 -8.459 1.700 1.00 50.12 277 PRO A N 1
ATOM 2234 C CA . PRO A 1 277 ? -26.006 -7.533 2.715 1.00 50.12 277 PRO A CA 1
ATOM 2235 C C . PRO A 1 277 ? -26.494 -7.750 4.157 1.00 50.12 277 PRO A C 1
ATOM 2237 O O . PRO A 1 277 ? -27.673 -8.031 4.332 1.00 50.12 277 PRO A O 1
ATOM 2240 N N . HIS A 1 278 ? -25.614 -7.533 5.159 1.00 53.78 278 HIS A N 1
ATOM 2241 C CA . HIS A 1 278 ? -25.931 -7.634 6.597 1.00 53.78 278 HIS A CA 1
ATOM 2242 C C . HIS A 1 278 ? -27.238 -6.899 6.924 1.00 53.78 278 HIS A C 1
ATOM 2244 O O . HIS A 1 278 ? -27.279 -5.671 7.037 1.00 53.78 278 HIS A O 1
ATOM 2250 N N . LYS A 1 279 ? -28.311 -7.679 7.050 1.00 65.81 279 LYS A N 1
ATOM 2251 C CA . LYS A 1 279 ? -29.612 -7.222 7.519 1.00 65.81 279 LYS A CA 1
ATOM 2252 C C . LYS A 1 279 ? -29.559 -7.164 9.033 1.00 65.81 279 LYS A C 1
ATOM 2254 O O . LYS A 1 279 ? -29.256 -8.166 9.675 1.00 65.81 279 LYS A O 1
ATOM 2259 N N . TYR A 1 280 ? -29.879 -6.006 9.583 1.00 72.38 280 TYR A N 1
ATOM 2260 C CA . TYR A 1 280 ? -30.051 -5.847 11.015 1.00 72.38 280 TYR A CA 1
ATOM 2261 C C . TYR A 1 280 ? -31.540 -5.713 11.320 1.00 72.38 280 TYR A C 1
ATOM 2263 O O . TYR A 1 280 ? -32.242 -4.876 10.740 1.00 72.38 280 TYR A O 1
ATOM 2271 N N . GLY A 1 281 ? -32.019 -6.554 12.229 1.00 74.31 281 GLY A N 1
ATOM 2272 C CA . GLY A 1 281 ? -33.323 -6.411 12.850 1.00 74.31 281 GLY A CA 1
ATOM 2273 C C . GLY A 1 281 ? -33.342 -5.239 13.831 1.00 74.31 281 GLY A C 1
ATOM 2274 O O . GLY A 1 281 ? -32.308 -4.780 14.318 1.00 74.31 281 GLY A O 1
ATOM 2275 N N . ILE A 1 282 ? -34.539 -4.740 14.142 1.00 78.56 282 ILE A N 1
ATOM 2276 C CA . ILE A 1 282 ? -34.721 -3.707 15.171 1.00 78.56 282 ILE A CA 1
ATOM 2277 C C . ILE A 1 282 ? -34.230 -4.260 16.516 1.00 78.56 282 ILE A C 1
ATOM 2279 O O . ILE A 1 282 ? -34.776 -5.246 17.011 1.00 78.56 282 ILE A O 1
ATOM 2283 N N . GLY A 1 283 ? -33.240 -3.598 17.118 1.00 78.12 283 GLY A N 1
ATOM 2284 C CA . GLY A 1 283 ? -32.627 -3.992 18.389 1.00 78.12 283 GLY A CA 1
ATOM 2285 C C . GLY A 1 283 ? -31.291 -4.737 18.276 1.00 78.12 283 GLY A C 1
ATOM 2286 O O . GLY A 1 283 ? -30.635 -4.909 19.305 1.00 78.12 283 GLY A O 1
ATOM 2287 N N . ASP A 1 284 ? -30.851 -5.117 17.072 1.00 79.69 284 ASP A N 1
ATOM 2288 C CA . ASP A 1 284 ? -29.549 -5.768 16.873 1.00 79.69 284 ASP A CA 1
ATOM 2289 C C . ASP A 1 284 ? -28.392 -4.865 17.310 1.00 79.69 284 ASP A C 1
ATOM 2291 O O . ASP A 1 284 ? -28.403 -3.653 17.081 1.00 79.69 284 ASP A O 1
ATOM 2295 N N . VAL A 1 285 ? -27.370 -5.453 17.937 1.00 80.25 285 VAL A N 1
ATOM 2296 C CA . VAL A 1 285 ? -26.222 -4.693 18.441 1.00 80.25 285 VAL A CA 1
ATOM 2297 C C . VAL A 1 285 ? -25.233 -4.416 17.310 1.00 80.25 285 VAL A C 1
ATOM 2299 O O . VAL A 1 285 ? -24.589 -5.326 16.790 1.00 80.25 285 VAL A O 1
ATOM 2302 N N . LEU A 1 286 ? -25.053 -3.140 16.980 1.00 83.50 286 LEU A N 1
ATOM 2303 C CA . LEU A 1 286 ? -24.007 -2.655 16.089 1.00 83.50 286 LEU A CA 1
ATOM 2304 C C . LEU A 1 286 ? -22.788 -2.237 16.919 1.00 83.50 286 LEU A C 1
ATOM 2306 O O . LEU A 1 286 ? -22.891 -1.413 17.832 1.00 83.50 286 LEU A O 1
ATOM 2310 N N . SER A 1 287 ? -21.625 -2.800 16.595 1.00 81.62 287 SER A N 1
ATOM 2311 C CA . SER A 1 287 ? -20.363 -2.481 17.270 1.00 81.62 287 SER A CA 1
ATOM 2312 C C . SER A 1 287 ? -19.547 -1.503 16.433 1.00 81.62 287 SER A C 1
ATOM 2314 O O . SER A 1 287 ? -19.214 -1.794 15.284 1.00 81.62 287 SER A O 1
ATOM 2316 N N . VAL A 1 288 ? -19.192 -0.361 17.019 1.00 86.00 288 VAL A N 1
ATOM 2317 C CA . VAL A 1 288 ? -18.274 0.597 16.391 1.00 86.00 288 VAL A CA 1
ATOM 2318 C C . VAL A 1 288 ? -16.838 0.155 16.666 1.00 86.00 288 VAL A C 1
ATOM 2320 O O . VAL A 1 288 ? -16.503 -0.254 17.782 1.00 86.00 288 VAL A O 1
ATOM 2323 N N . LYS A 1 289 ? -15.969 0.266 15.667 1.00 85.38 289 LYS A N 1
ATOM 2324 C CA . LYS A 1 289 ? -14.519 0.079 15.791 1.00 85.38 289 LYS A CA 1
ATOM 2325 C C . LYS A 1 289 ? -13.809 1.434 15.742 1.00 85.38 289 LYS A C 1
ATOM 2327 O O . LYS A 1 289 ? -14.325 2.391 15.163 1.00 85.38 289 LYS A O 1
ATOM 2332 N N . VAL A 1 290 ? -12.631 1.519 16.344 1.00 86.25 290 VAL A N 1
ATOM 2333 C CA . VAL A 1 290 ? -11.754 2.701 16.291 1.00 86.25 290 VAL A CA 1
ATOM 2334 C C . VAL A 1 290 ? -10.495 2.351 15.499 1.00 86.25 290 VAL A C 1
ATOM 2336 O O . VAL A 1 290 ? -10.060 1.206 15.524 1.00 86.25 290 VAL A O 1
ATOM 2339 N N . ASN A 1 291 ? -9.921 3.315 14.781 1.00 81.25 291 ASN A N 1
ATOM 2340 C CA . ASN A 1 291 ? -8.597 3.191 14.163 1.00 81.25 291 ASN A CA 1
ATOM 2341 C C . ASN A 1 291 ? -7.615 4.177 14.829 1.00 81.25 291 ASN A C 1
ATOM 2343 O O . ASN A 1 291 ? -8.027 5.062 15.587 1.00 81.25 291 ASN A O 1
ATOM 2347 N N . SER A 1 292 ? -6.324 4.047 14.520 1.00 82.00 292 SER A N 1
ATOM 2348 C CA . SER A 1 292 ? -5.255 4.967 14.914 1.00 82.00 292 SER A CA 1
ATOM 2349 C C . SER A 1 292 ? -5.654 6.442 14.734 1.00 82.00 292 SER A C 1
ATOM 2351 O O . SER A 1 292 ? -6.285 6.833 13.744 1.00 82.00 292 SER A O 1
ATOM 2353 N N . LEU A 1 293 ? -5.234 7.277 15.687 1.00 82.75 293 LEU A N 1
ATOM 2354 C CA . LEU A 1 293 ? -5.364 8.731 15.636 1.00 82.75 293 LEU A CA 1
ATOM 2355 C C . LEU A 1 293 ? -4.455 9.284 14.541 1.00 82.75 293 LEU A C 1
ATOM 2357 O O . LEU A 1 293 ? -3.261 8.982 14.516 1.00 82.75 293 LEU A O 1
ATOM 2361 N N . THR A 1 294 ? -5.000 10.132 13.677 1.00 78.31 294 THR A N 1
ATOM 2362 C CA . THR A 1 294 ? -4.265 10.751 12.564 1.00 78.31 294 THR A CA 1
ATOM 2363 C C . THR A 1 294 ? -4.375 12.261 12.632 1.00 78.31 294 THR A C 1
ATOM 2365 O O . THR A 1 294 ? -5.437 12.784 12.951 1.00 78.31 294 THR A O 1
ATOM 2368 N N . SER A 1 295 ? -3.312 12.976 12.298 1.00 74.81 295 SER A N 1
ATOM 2369 C CA . SER A 1 295 ? -3.295 14.437 12.276 1.00 74.81 295 SER A CA 1
ATOM 2370 C C . SER A 1 295 ? -3.197 14.947 10.836 1.00 74.81 295 SER A C 1
ATOM 2372 O O . SER A 1 295 ? -2.659 14.269 9.965 1.00 74.81 295 SER A O 1
ATOM 2374 N N . ILE A 1 296 ? -3.744 16.139 10.580 1.00 67.12 296 ILE A N 1
ATOM 2375 C CA . ILE A 1 296 ? -3.527 16.866 9.315 1.00 67.12 296 ILE A CA 1
ATOM 2376 C C . ILE A 1 296 ? -2.152 17.558 9.323 1.00 67.12 296 ILE A C 1
ATOM 2378 O O . ILE A 1 296 ? -1.563 17.799 8.273 1.00 67.12 296 ILE A O 1
ATOM 2382 N N . ASP A 1 297 ? -1.641 17.840 10.519 1.00 67.50 297 ASP A N 1
ATOM 2383 C CA . ASP A 1 297 ? -0.468 18.671 10.779 1.00 67.50 297 ASP A CA 1
ATOM 2384 C C . ASP A 1 297 ? 0.768 17.832 11.125 1.00 67.50 297 ASP A C 1
ATOM 2386 O O . ASP A 1 297 ? 1.872 18.351 11.226 1.00 67.50 297 ASP A O 1
ATOM 2390 N N . THR A 1 298 ? 0.627 16.527 11.347 1.00 69.69 298 THR A N 1
ATOM 2391 C CA . THR A 1 298 ? 1.753 15.623 11.606 1.00 69.69 298 THR A CA 1
ATOM 2392 C C . THR A 1 298 ? 1.477 14.252 11.006 1.00 69.69 298 THR A C 1
ATOM 2394 O O . THR A 1 298 ? 0.357 13.749 11.046 1.00 69.69 298 THR A O 1
ATOM 2397 N N . GLU A 1 299 ? 2.515 13.605 10.482 1.00 66.19 299 GLU A N 1
ATOM 2398 C CA . GLU A 1 299 ? 2.384 12.299 9.823 1.00 66.19 299 GLU A CA 1
ATOM 2399 C C . GLU A 1 299 ? 2.394 11.120 10.793 1.00 66.19 299 GLU A C 1
ATOM 2401 O O . GLU A 1 299 ? 2.313 9.977 10.352 1.00 66.19 299 GLU A O 1
ATOM 2406 N N . ILE A 1 300 ? 2.539 11.353 12.095 1.00 74.69 300 ILE A N 1
ATOM 2407 C CA . ILE A 1 300 ? 2.804 10.304 13.079 1.00 74.69 300 ILE A CA 1
ATOM 2408 C C . ILE A 1 300 ? 1.476 9.819 13.671 1.00 74.69 300 ILE A C 1
ATOM 2410 O O . ILE A 1 300 ? 0.861 10.557 14.433 1.00 74.69 300 ILE A O 1
ATOM 2414 N N . PRO A 1 301 ? 1.012 8.590 13.380 1.00 77.12 301 PRO A N 1
ATOM 2415 C CA . PRO A 1 301 ? -0.184 8.079 14.023 1.00 77.12 301 PRO A CA 1
ATOM 2416 C C . PRO A 1 301 ? 0.123 7.615 15.450 1.00 77.12 301 PRO A C 1
ATOM 2418 O O . PRO A 1 301 ? 1.239 7.171 15.767 1.00 77.12 301 PRO A O 1
ATOM 2421 N N . PHE A 1 302 ? -0.899 7.700 16.297 1.00 81.75 302 PHE A N 1
ATOM 2422 C CA . PHE A 1 302 ? -0.887 7.204 17.672 1.00 81.75 302 PHE A CA 1
ATOM 2423 C C . PHE A 1 302 ? -2.083 6.280 17.910 1.00 81.75 302 PHE A C 1
ATOM 2425 O O . PHE A 1 302 ? -3.098 6.386 17.226 1.00 81.75 302 PHE A O 1
ATOM 2432 N N . SER A 1 303 ? -1.978 5.364 18.874 1.00 82.69 303 SER A N 1
ATOM 2433 C CA . SER A 1 303 ? -3.086 4.452 19.200 1.00 82.69 303 SER A CA 1
ATOM 2434 C C . SER A 1 303 ? -4.230 5.273 19.776 1.00 82.69 303 SER A C 1
ATOM 2436 O O . SER A 1 303 ? -3.986 6.258 20.480 1.00 82.69 303 SER A O 1
ATOM 2438 N N . TYR A 1 304 ? -5.467 4.867 19.501 1.00 86.06 304 TYR A N 1
ATOM 2439 C CA . TYR A 1 304 ? -6.639 5.498 20.093 1.00 86.06 304 TYR A CA 1
ATOM 2440 C C . TYR A 1 304 ? -6.514 5.532 21.624 1.00 86.06 304 TYR A C 1
ATOM 2442 O O . TYR A 1 304 ? -6.588 6.601 22.226 1.00 86.06 304 TYR A O 1
ATOM 2450 N N . TYR A 1 305 ? -6.157 4.406 22.245 1.00 87.94 305 TYR A N 1
ATOM 2451 C CA . TYR A 1 305 ? -5.984 4.286 23.698 1.00 87.94 305 TYR A CA 1
ATOM 2452 C C . TYR A 1 305 ? -4.680 4.878 24.258 1.00 87.94 305 TYR A C 1
ATOM 2454 O O . TYR A 1 305 ? -4.417 4.740 25.451 1.00 87.94 305 TYR A O 1
ATOM 2462 N N . SER A 1 306 ? -3.866 5.555 23.437 1.00 84.69 306 SER A N 1
ATOM 2463 C CA . SER A 1 306 ? -2.750 6.375 23.944 1.00 84.69 306 SER A CA 1
ATOM 2464 C C . SER A 1 306 ? -3.230 7.649 24.646 1.00 84.69 306 SER A C 1
ATOM 2466 O O . SER A 1 306 ? -2.506 8.224 25.457 1.00 84.69 306 SER A O 1
ATOM 2468 N N . LEU A 1 307 ? -4.452 8.086 24.331 1.00 86.38 307 LEU A N 1
ATOM 2469 C CA . LEU A 1 307 ? -5.166 9.130 25.049 1.00 86.38 307 LEU A CA 1
ATOM 2470 C C . LEU A 1 307 ? -6.098 8.497 26.092 1.00 86.38 307 LEU A C 1
ATOM 2472 O O . LEU A 1 307 ? -6.502 7.344 25.927 1.00 86.38 307 LEU A O 1
ATOM 2476 N N . PRO A 1 308 ? -6.477 9.239 27.149 1.00 85.94 308 PRO A N 1
ATOM 2477 C CA . PRO A 1 308 ? -7.312 8.728 28.234 1.00 85.94 308 PRO A CA 1
ATOM 2478 C C . PRO A 1 308 ? -8.788 8.589 27.808 1.00 85.94 308 PRO A C 1
ATOM 2480 O O . PRO A 1 308 ? -9.681 9.171 28.412 1.00 85.94 308 PRO A O 1
ATOM 2483 N N . PHE A 1 309 ? -9.064 7.835 26.743 1.00 87.81 309 PHE A N 1
ATOM 2484 C CA . PHE A 1 309 ? -10.413 7.467 26.324 1.00 87.81 309 PHE A CA 1
ATOM 2485 C C . PHE A 1 309 ? -10.919 6.236 27.085 1.00 87.81 309 PHE A C 1
ATOM 2487 O O . PHE A 1 309 ? -10.156 5.458 27.659 1.00 87.81 309 PHE A O 1
ATOM 2494 N N . CYS A 1 310 ? -12.237 6.035 27.064 1.00 86.62 310 CYS A N 1
ATOM 2495 C CA . CYS A 1 310 ? -12.880 4.896 27.709 1.00 86.62 310 CYS A CA 1
ATOM 2496 C C . CYS A 1 310 ? -12.505 3.569 27.041 1.00 86.62 310 CYS A C 1
ATOM 2498 O O . CYS A 1 310 ? -12.728 3.391 25.843 1.00 86.62 310 CYS A O 1
ATOM 2500 N N . GLN A 1 311 ? -12.004 2.620 27.829 1.00 86.19 311 GLN A N 1
ATOM 2501 C CA . GLN A 1 311 ? -11.732 1.256 27.377 1.00 86.19 311 GLN A CA 1
ATOM 2502 C C . GLN A 1 311 ? -12.986 0.370 27.497 1.00 86.19 311 GLN A C 1
ATOM 2504 O O . GLN A 1 311 ? -13.781 0.553 28.426 1.00 86.19 311 GLN A O 1
ATOM 2509 N N . PRO A 1 312 ? -13.190 -0.585 26.574 1.00 85.31 312 PRO A N 1
ATOM 2510 C CA . PRO A 1 312 ? -14.289 -1.543 26.652 1.00 85.31 312 PRO A CA 1
ATOM 2511 C C . PRO A 1 312 ? -14.100 -2.510 27.832 1.00 85.31 312 PRO A C 1
ATOM 2513 O O . PRO A 1 312 ? -12.980 -2.887 28.169 1.00 85.31 312 PRO A O 1
ATOM 2516 N N . GLN A 1 313 ? -15.205 -2.966 28.435 1.00 78.75 313 GLN A N 1
ATOM 2517 C CA . GLN A 1 313 ? -15.171 -3.891 29.585 1.00 78.75 313 GLN A CA 1
ATOM 2518 C C . GLN A 1 313 ? -14.540 -5.256 29.260 1.00 78.75 313 GLN A C 1
ATOM 2520 O O . GLN A 1 313 ? -14.018 -5.921 30.148 1.00 78.75 313 GLN A O 1
ATOM 2525 N N . GLU A 1 314 ? -14.573 -5.665 27.991 1.00 78.50 314 GLU A N 1
ATOM 2526 C CA . GLU A 1 314 ? -14.042 -6.944 27.494 1.00 78.50 314 GLU A CA 1
ATOM 2527 C C . GLU A 1 314 ? -12.537 -6.900 27.169 1.00 78.50 314 GLU A C 1
ATOM 2529 O O . GLU A 1 314 ? -11.988 -7.881 26.663 1.00 78.50 314 GLU A O 1
ATOM 2534 N N . GLY A 1 315 ? -11.876 -5.770 27.439 1.00 80.00 315 GLY A N 1
ATOM 2535 C CA . GLY A 1 315 ? -10.494 -5.517 27.041 1.00 80.00 315 GLY A CA 1
ATOM 2536 C C . GLY A 1 315 ? -10.364 -5.060 25.586 1.00 80.00 315 GLY A C 1
ATOM 2537 O O . GLY A 1 315 ? -11.259 -5.258 24.757 1.00 80.00 315 GLY A O 1
ATOM 2538 N N . VAL A 1 316 ? -9.238 -4.407 25.293 1.00 81.19 316 VAL A N 1
ATOM 2539 C CA . VAL A 1 316 ? -8.892 -3.950 23.941 1.00 81.19 316 VAL A CA 1
ATOM 2540 C C . VAL A 1 316 ? -8.439 -5.155 23.117 1.00 81.19 316 VAL A C 1
ATOM 2542 O O . VAL A 1 316 ? -7.561 -5.904 23.540 1.00 81.19 316 VAL A O 1
ATOM 2545 N N . LYS A 1 317 ? -9.071 -5.354 21.962 1.00 77.00 317 LYS A N 1
ATOM 2546 C CA . LYS A 1 317 ? -8.793 -6.423 21.004 1.00 77.00 317 LYS A CA 1
ATOM 2547 C C . LYS A 1 317 ? -8.482 -5.811 19.646 1.00 77.00 317 LYS A C 1
ATOM 2549 O O . LYS A 1 317 ? -9.313 -5.089 19.088 1.00 77.00 317 LYS A O 1
ATOM 2554 N N . ASP A 1 318 ? -7.324 -6.171 19.109 1.00 69.75 318 ASP A N 1
ATOM 2555 C CA . ASP A 1 318 ? -6.895 -5.774 17.774 1.00 69.75 318 ASP A CA 1
ATOM 2556 C C . ASP A 1 318 ? -7.592 -6.636 16.715 1.00 69.75 318 ASP A C 1
ATOM 2558 O O . ASP A 1 318 ? -7.687 -7.857 16.830 1.00 69.75 318 ASP A O 1
ATOM 2562 N N . SER A 1 319 ? -8.083 -5.988 15.665 1.00 61.34 319 SER A N 1
ATOM 2563 C CA . SER A 1 319 ? -8.725 -6.597 14.497 1.00 61.34 319 SER A CA 1
ATOM 2564 C C . SER A 1 319 ? -7.903 -6.309 13.236 1.00 61.34 319 SER A C 1
ATOM 2566 O O . SER A 1 319 ? -8.423 -5.734 12.283 1.00 61.34 319 SER A O 1
ATOM 2568 N N . ALA A 1 320 ? -6.605 -6.630 13.242 1.00 51.44 320 ALA A N 1
ATOM 2569 C CA . ALA A 1 320 ? -5.753 -6.455 12.063 1.00 51.44 320 ALA A CA 1
ATOM 2570 C C . ALA A 1 320 ? -5.995 -7.590 11.052 1.00 51.44 320 ALA A C 1
ATOM 2572 O O . ALA A 1 320 ? -5.789 -8.758 11.381 1.00 51.44 320 ALA A O 1
ATOM 2573 N N . GLU A 1 321 ? -6.418 -7.255 9.828 1.00 54.09 321 GLU A N 1
ATOM 2574 C CA . GLU A 1 321 ? -6.851 -8.248 8.834 1.00 54.09 321 GLU A CA 1
ATOM 2575 C C . GLU A 1 321 ? -5.768 -8.563 7.777 1.00 54.09 321 GLU A C 1
ATOM 2577 O O . GLU A 1 321 ? -5.779 -9.660 7.213 1.00 54.09 321 GLU A O 1
ATOM 2582 N N . ASN A 1 322 ? -4.791 -7.672 7.513 1.00 62.44 322 ASN A N 1
ATOM 2583 C CA . ASN A 1 322 ? -3.722 -7.930 6.527 1.00 62.44 322 ASN A CA 1
ATOM 2584 C C . ASN A 1 322 ? -2.356 -7.238 6.787 1.00 62.44 322 ASN A C 1
ATOM 2586 O O . ASN A 1 322 ? -2.231 -6.273 7.539 1.00 62.44 322 ASN A O 1
ATOM 2590 N N . LEU A 1 323 ? -1.301 -7.754 6.129 1.00 62.91 323 LEU A N 1
ATOM 2591 C CA . LEU A 1 323 ? 0.093 -7.285 6.247 1.00 62.91 323 LEU A CA 1
ATOM 2592 C C . LEU A 1 323 ? 0.266 -5.813 5.838 1.00 62.91 323 LEU A C 1
ATOM 2594 O O . LEU A 1 323 ? 1.048 -5.087 6.448 1.00 62.91 323 LEU A O 1
ATOM 2598 N N . GLY A 1 324 ? -0.441 -5.370 4.800 1.00 58.81 324 GLY A N 1
ATOM 2599 C CA . GLY A 1 324 ? -0.332 -4.002 4.309 1.00 58.81 324 GLY A CA 1
ATOM 2600 C C . GLY A 1 324 ? -0.940 -2.969 5.256 1.00 58.81 324 GLY A C 1
ATOM 2601 O O . GLY A 1 324 ? -0.339 -1.918 5.429 1.00 58.81 324 GLY A O 1
ATOM 2602 N N . GLU A 1 325 ? -2.062 -3.263 5.916 1.00 66.81 325 GLU A N 1
ATOM 2603 C CA . GLU A 1 325 ? -2.651 -2.402 6.960 1.00 66.81 325 GLU A CA 1
ATOM 2604 C C . GLU A 1 325 ? -1.678 -2.203 8.123 1.00 66.81 325 GLU A C 1
ATOM 2606 O O . GLU A 1 325 ? -1.445 -1.075 8.565 1.00 66.81 325 GLU A O 1
ATOM 2611 N N . LEU A 1 326 ? -1.012 -3.285 8.539 1.00 68.75 326 LEU A N 1
ATOM 2612 C CA . LEU A 1 326 ? 0.005 -3.226 9.585 1.00 68.75 326 LEU A CA 1
ATOM 2613 C C . LEU A 1 326 ? 1.204 -2.352 9.175 1.00 68.75 326 LEU A C 1
ATOM 2615 O O . LEU A 1 326 ? 1.702 -1.575 9.988 1.00 68.75 326 LEU A O 1
ATOM 2619 N N . LEU A 1 327 ? 1.648 -2.431 7.912 1.00 66.19 327 LEU A N 1
ATOM 2620 C CA . LEU A 1 327 ? 2.725 -1.585 7.375 1.00 66.19 327 LEU A CA 1
ATOM 2621 C C . LEU A 1 327 ? 2.320 -0.109 7.236 1.00 66.19 327 LEU A C 1
ATOM 2623 O O . LEU A 1 327 ? 3.180 0.768 7.318 1.00 66.19 327 LEU A O 1
ATOM 2627 N N . MET A 1 328 ? 1.031 0.182 7.050 1.00 65.75 328 MET A N 1
ATOM 2628 C CA . MET A 1 328 ? 0.515 1.557 7.020 1.00 65.75 328 MET A CA 1
ATOM 2629 C C . MET A 1 328 ? 0.362 2.164 8.427 1.00 65.75 328 MET A C 1
ATOM 2631 O O . MET A 1 328 ? 0.302 3.392 8.569 1.00 65.75 328 MET A O 1
ATOM 2635 N N . GLY A 1 329 ? 0.407 1.328 9.472 1.00 64.62 329 GLY A N 1
ATOM 2636 C CA . GLY A 1 329 ? 0.234 1.729 10.870 1.00 64.62 329 GLY A CA 1
ATOM 2637 C C . GLY A 1 329 ? -1.233 1.837 11.293 1.00 64.62 329 GLY A C 1
ATOM 2638 O O . GLY A 1 329 ? -1.530 2.478 12.309 1.00 64.62 329 GLY A O 1
ATOM 2639 N N . ASP A 1 330 ? -2.141 1.232 10.522 1.00 67.00 330 ASP A N 1
ATOM 2640 C CA . ASP A 1 330 ? -3.542 1.096 10.902 1.00 67.00 330 ASP A CA 1
ATOM 2641 C C . ASP A 1 330 ? -3.655 0.062 12.028 1.00 67.00 330 ASP A C 1
ATOM 2643 O O . ASP A 1 330 ? -3.077 -1.026 11.974 1.00 67.00 330 ASP A O 1
ATOM 2647 N N . ARG A 1 331 ? -4.381 0.429 13.084 1.00 70.31 331 ARG A N 1
ATOM 2648 C CA . ARG A 1 331 ? -4.671 -0.434 14.232 1.00 70.31 331 ARG A CA 1
ATOM 2649 C C . ARG A 1 331 ? -6.151 -0.322 14.525 1.00 70.31 331 ARG A C 1
ATOM 2651 O O . ARG A 1 331 ? -6.588 0.618 15.186 1.00 70.31 331 ARG A O 1
ATOM 2658 N N . ILE A 1 332 ? -6.915 -1.251 13.960 1.00 75.94 332 ILE A N 1
ATOM 2659 C CA . ILE A 1 332 ? -8.356 -1.310 14.170 1.00 75.94 332 ILE A CA 1
ATOM 2660 C C . ILE A 1 332 ? -8.607 -2.036 15.489 1.00 75.94 332 ILE A C 1
ATOM 2662 O O . ILE A 1 332 ? -8.354 -3.232 15.600 1.00 75.94 332 ILE A O 1
ATOM 2666 N N . GLU A 1 333 ? -9.119 -1.314 16.474 1.00 81.25 333 GLU A N 1
ATOM 2667 C CA . GLU A 1 333 ? -9.392 -1.799 17.826 1.00 81.25 333 GLU A CA 1
ATOM 2668 C C . GLU A 1 333 ? -10.914 -1.773 18.084 1.00 81.25 333 GLU A C 1
ATOM 2670 O O . GLU A 1 333 ? -11.669 -0.992 17.486 1.00 81.25 333 GLU A O 1
ATOM 2675 N N . ASN A 1 334 ? -11.411 -2.643 18.967 1.00 85.12 334 ASN A N 1
ATOM 2676 C CA . ASN A 1 334 ? -12.809 -2.599 19.407 1.00 85.12 334 ASN A CA 1
ATOM 2677 C C . ASN A 1 334 ? -13.074 -1.352 20.265 1.00 85.12 334 ASN A C 1
ATOM 2679 O O . ASN A 1 334 ? -12.277 -1.010 21.128 1.00 85.12 334 ASN A O 1
ATOM 2683 N N . SER A 1 335 ? -14.222 -0.696 20.077 1.00 88.81 335 SER A N 1
ATOM 2684 C CA . SER A 1 335 ? -14.598 0.478 20.874 1.00 88.81 335 SER A CA 1
ATOM 2685 C C . SER A 1 335 ? -15.664 0.145 21.932 1.00 88.81 335 SER A C 1
ATOM 2687 O O . SER A 1 335 ? -16.372 -0.859 21.810 1.00 88.81 335 SER A O 1
ATOM 2689 N N . PRO A 1 336 ? -15.836 0.984 22.971 1.00 88.31 336 PRO A N 1
ATOM 2690 C CA . PRO A 1 336 ? -16.931 0.842 23.930 1.00 88.31 336 PRO A CA 1
ATOM 2691 C C . PRO A 1 336 ? -18.299 1.300 23.385 1.00 88.31 336 PRO A C 1
ATOM 2693 O O . PRO A 1 336 ? -19.294 1.145 24.092 1.00 88.31 336 PRO A O 1
ATOM 2696 N N . TYR A 1 337 ? -18.393 1.876 22.181 1.00 88.62 337 TYR A N 1
ATOM 2697 C CA . TYR A 1 337 ? -19.667 2.361 21.637 1.00 88.62 337 TYR A CA 1
ATOM 2698 C C . TYR A 1 337 ? -20.505 1.195 21.097 1.00 88.62 337 TYR A C 1
ATOM 2700 O O . TYR A 1 337 ? -20.055 0.435 20.234 1.00 88.62 337 TYR A O 1
ATOM 2708 N N . ARG A 1 338 ? -21.734 1.063 21.606 1.00 85.69 338 ARG A N 1
ATOM 2709 C CA . ARG A 1 338 ? -22.690 0.015 21.226 1.00 85.69 338 ARG A CA 1
ATOM 2710 C C . ARG A 1 338 ? -23.985 0.677 20.794 1.00 85.69 338 ARG A C 1
ATOM 2712 O O . ARG A 1 338 ? -24.579 1.403 21.584 1.00 85.69 338 ARG A O 1
ATOM 2719 N N . PHE A 1 339 ? -24.427 0.422 19.570 1.00 86.19 339 PHE A N 1
ATOM 2720 C CA . PHE A 1 339 ? -25.719 0.915 19.095 1.00 86.19 339 PHE A CA 1
ATOM 2721 C C . PHE A 1 339 ? -26.709 -0.237 19.032 1.00 86.19 339 PHE A C 1
ATOM 2723 O O . PHE A 1 339 ? -26.329 -1.360 18.710 1.00 86.19 339 PHE A O 1
ATOM 2730 N N . LYS A 1 340 ? -27.981 0.037 19.314 1.00 86.25 340 LYS A N 1
ATOM 2731 C CA . LYS A 1 340 ? -29.074 -0.899 19.040 1.00 86.25 340 LYS A CA 1
ATOM 2732 C C . LYS A 1 340 ? -29.794 -0.430 17.791 1.00 86.25 340 LYS A C 1
ATOM 2734 O O . LYS A 1 340 ? -30.274 0.701 17.758 1.00 86.25 340 LYS A O 1
ATOM 2739 N N . MET A 1 341 ? -29.847 -1.271 16.767 1.00 83.38 341 MET A N 1
ATOM 2740 C CA . MET A 1 341 ? -30.382 -0.908 15.459 1.00 83.38 341 MET A CA 1
ATOM 2741 C C . MET A 1 341 ? -31.798 -0.328 15.577 1.00 83.38 341 MET A C 1
ATOM 2743 O O . MET A 1 341 ? -32.661 -0.891 16.256 1.00 83.38 341 MET A O 1
ATOM 2747 N N . TYR A 1 342 ? -32.021 0.812 14.919 1.00 82.50 342 TYR A N 1
ATOM 2748 C CA . TYR A 1 342 ? -33.298 1.534 14.868 1.00 82.50 342 TYR A CA 1
ATOM 2749 C C . TYR A 1 342 ? -33.877 1.955 16.237 1.00 82.50 342 TYR A C 1
ATOM 2751 O O . TYR A 1 342 ? -35.063 2.255 16.354 1.00 82.50 342 TYR A O 1
ATOM 2759 N N . THR A 1 343 ? -33.054 1.985 17.289 1.00 85.69 343 THR A N 1
ATOM 2760 C CA . THR A 1 343 ? -33.451 2.446 18.627 1.00 85.69 343 THR A CA 1
ATOM 2761 C C . THR A 1 343 ? -32.652 3.691 18.969 1.00 85.69 343 THR A C 1
ATOM 2763 O O . THR A 1 343 ? -31.496 3.586 19.356 1.00 85.69 343 THR A O 1
ATOM 2766 N N . ASN A 1 344 ? -33.241 4.874 18.804 1.00 87.56 344 ASN A N 1
ATOM 2767 C CA . ASN A 1 344 ? -32.552 6.118 19.142 1.00 87.56 344 ASN A CA 1
ATOM 2768 C C . ASN A 1 344 ? -32.371 6.203 20.659 1.00 87.56 344 ASN A C 1
ATOM 2770 O O . ASN A 1 344 ? -33.350 6.171 21.405 1.00 87.56 344 ASN A O 1
ATOM 2774 N N . GLU A 1 345 ? -31.128 6.336 21.104 1.00 86.06 345 GLU A N 1
ATOM 2775 C CA . GLU A 1 345 ? -30.791 6.533 22.507 1.00 86.06 345 GLU A CA 1
ATOM 2776 C C . GLU A 1 345 ? -29.971 7.822 22.632 1.00 86.06 345 GLU A C 1
ATOM 2778 O O . GLU A 1 345 ? -29.026 8.075 21.875 1.00 86.06 345 GLU A O 1
ATOM 2783 N N . THR A 1 346 ? -30.356 8.659 23.589 1.00 85.69 346 THR A N 1
ATOM 2784 C CA . THR A 1 346 ? -29.689 9.927 23.885 1.00 85.69 346 THR A CA 1
ATOM 2785 C C . THR A 1 346 ? -29.000 9.857 25.237 1.00 85.69 346 THR A C 1
ATOM 2787 O O . THR A 1 346 ? -29.381 9.065 26.099 1.00 85.69 346 THR A O 1
ATOM 2790 N N . GLU A 1 347 ? -28.003 10.722 25.434 1.00 83.12 347 GLU A N 1
ATOM 2791 C CA . GLU A 1 347 ? -27.445 10.995 26.765 1.00 83.12 347 GLU A CA 1
ATOM 2792 C C . GLU A 1 347 ? -26.822 9.769 27.449 1.00 83.12 347 GLU A C 1
ATOM 2794 O O . GLU A 1 347 ? -26.914 9.600 28.658 1.00 83.12 347 GLU A O 1
ATOM 2799 N N . ILE A 1 348 ? -26.153 8.894 26.706 1.00 86.44 348 ILE A N 1
ATOM 2800 C CA . ILE A 1 348 ? -25.559 7.686 27.276 1.00 86.44 348 ILE A CA 1
ATOM 2801 C C . ILE A 1 348 ? -24.218 8.024 27.922 1.00 86.44 348 ILE A C 1
ATOM 2803 O O . ILE A 1 348 ? -23.312 8.565 27.281 1.00 86.44 348 ILE A O 1
ATOM 2807 N N . PHE A 1 349 ? -24.060 7.655 29.190 1.00 87.56 349 PHE A N 1
ATOM 2808 C CA . PHE A 1 349 ? -22.795 7.765 29.900 1.00 87.56 349 PHE A CA 1
ATOM 2809 C C . PHE A 1 349 ? -21.849 6.619 29.536 1.00 87.56 349 PHE A C 1
ATOM 2811 O O . PHE A 1 349 ? -22.204 5.445 29.638 1.00 87.56 349 PHE A O 1
ATOM 2818 N N . LEU A 1 350 ? -20.625 6.953 29.128 1.00 85.25 350 LEU A N 1
ATOM 2819 C CA . LEU A 1 350 ? -19.632 5.975 28.693 1.00 85.25 350 LEU A CA 1
ATOM 2820 C C . LEU A 1 350 ? -18.684 5.629 29.847 1.00 85.25 350 LEU A C 1
ATOM 2822 O O . LEU A 1 350 ? -18.701 4.515 30.364 1.00 85.25 350 LEU A O 1
ATOM 2826 N N . CYS A 1 351 ? -17.874 6.588 30.287 1.00 86.88 351 CYS A N 1
ATOM 2827 C CA . CYS A 1 351 ? -17.031 6.426 31.463 1.00 86.88 351 CYS A CA 1
ATOM 2828 C C . CYS A 1 351 ? -16.545 7.772 32.004 1.00 86.88 351 CYS A C 1
ATOM 2830 O O . CYS A 1 351 ? -16.590 8.800 31.322 1.00 86.88 351 CYS A O 1
ATOM 2832 N N . GLN A 1 352 ? -16.024 7.723 33.229 1.00 85.69 352 GLN A N 1
ATOM 2833 C CA . GLN A 1 352 ? -15.219 8.780 33.819 1.00 85.69 352 GLN A CA 1
ATOM 2834 C C . GLN A 1 352 ? -13.780 8.280 33.957 1.00 85.69 352 GLN A C 1
ATOM 2836 O O . GLN A 1 352 ? -13.544 7.180 34.463 1.00 85.69 352 GLN A O 1
ATOM 2841 N N . THR A 1 353 ? -12.822 9.071 33.487 1.00 84.12 353 THR A N 1
ATOM 2842 C CA . THR A 1 353 ? -11.400 8.740 33.585 1.00 84.12 353 THR A CA 1
ATOM 2843 C C . THR A 1 353 ? -10.888 8.968 35.001 1.00 84.12 353 THR A C 1
ATOM 2845 O O . THR A 1 353 ? -11.503 9.660 35.817 1.00 84.12 353 THR A O 1
ATOM 2848 N N . LYS A 1 354 ? -9.699 8.435 35.284 1.00 83.56 354 LYS A N 1
ATOM 2849 C CA . LYS A 1 354 ? -8.926 8.876 36.447 1.00 83.56 354 LYS A CA 1
ATOM 2850 C C . LYS A 1 354 ? -8.551 10.363 36.284 1.00 83.56 354 LYS A C 1
ATOM 2852 O O . LYS A 1 354 ? -8.528 10.847 35.145 1.00 83.56 354 LYS A O 1
ATOM 2857 N N . PRO A 1 355 ? -8.284 11.084 37.389 1.00 84.81 355 PRO A N 1
ATOM 2858 C CA . PRO A 1 355 ? -7.719 12.428 37.328 1.00 84.81 355 PRO A CA 1
ATOM 2859 C C . PRO A 1 355 ? -6.496 12.457 36.410 1.00 84.81 355 PRO A C 1
ATOM 2861 O O . PRO A 1 355 ? -5.614 11.610 36.554 1.00 84.81 355 PRO A O 1
ATOM 2864 N N . LEU A 1 356 ? -6.475 13.400 35.466 1.00 85.19 356 LEU A N 1
ATOM 2865 C CA . LEU A 1 356 ? -5.386 13.543 34.500 1.00 85.19 356 LEU A CA 1
ATOM 2866 C C . LEU A 1 356 ? -4.061 13.794 35.220 1.00 85.19 356 LEU A C 1
ATOM 2868 O O . LEU A 1 356 ? -3.931 14.784 35.944 1.00 85.19 356 LEU A O 1
ATOM 2872 N N . SER A 1 357 ? -3.067 12.940 34.978 1.00 87.31 357 SER A N 1
ATOM 2873 C CA . SER A 1 357 ? -1.696 13.218 35.406 1.00 87.31 357 SER A CA 1
ATOM 2874 C C . SER A 1 357 ? -1.103 14.396 34.620 1.00 87.31 357 SER A C 1
ATOM 2876 O O . SER A 1 357 ? -1.507 14.675 33.487 1.00 87.31 357 SER A O 1
ATOM 2878 N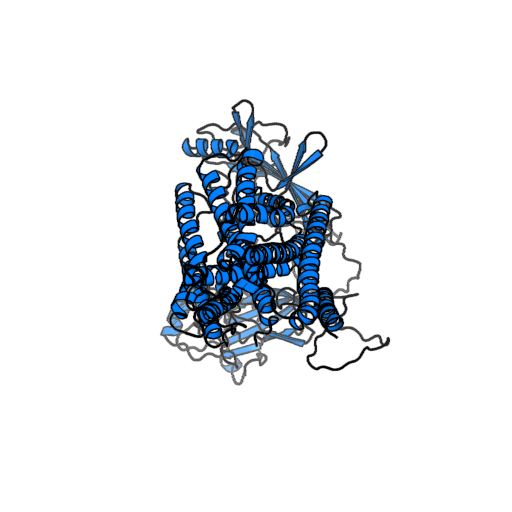 N . GLY A 1 358 ? -0.105 15.077 35.189 1.00 86.69 358 GLY A N 1
ATOM 2879 C CA . GLY A 1 358 ? 0.557 16.204 34.521 1.00 86.69 358 GLY A CA 1
ATOM 2880 C C . GLY A 1 358 ? 1.183 15.851 33.168 1.00 86.69 358 GLY A C 1
ATOM 2881 O O . GLY A 1 358 ? 1.194 16.675 32.253 1.00 86.69 358 GLY A O 1
ATOM 2882 N N . GLU A 1 359 ? 1.652 14.613 32.996 1.00 85.62 359 GLU A N 1
ATOM 2883 C CA . GLU A 1 359 ? 2.175 14.125 31.715 1.00 85.62 359 GLU A CA 1
ATOM 2884 C C . GLU A 1 359 ? 1.052 13.862 30.697 1.00 85.62 359 GLU A C 1
ATOM 2886 O O . GLU A 1 359 ? 1.134 14.340 29.565 1.00 85.62 359 GLU A O 1
ATOM 2891 N N . GLU A 1 360 ? -0.042 13.197 31.089 1.00 85.25 360 GLU A N 1
ATOM 2892 C CA . GLU A 1 360 ? -1.210 12.985 30.214 1.00 85.25 360 GLU A CA 1
ATOM 2893 C C . GLU A 1 360 ? -1.842 14.310 29.775 1.00 85.25 360 GLU A C 1
ATOM 2895 O O . GLU A 1 360 ? -2.228 14.462 28.616 1.00 85.25 360 GLU A O 1
ATOM 2900 N N . PHE A 1 361 ? -1.894 15.299 30.673 1.00 87.75 361 PHE A N 1
ATOM 2901 C CA . PHE A 1 361 ? -2.372 16.643 30.364 1.00 87.75 361 PHE A CA 1
ATOM 2902 C C . PHE A 1 361 ? -1.513 17.326 29.288 1.00 87.75 361 PHE A C 1
ATOM 2904 O O . PHE A 1 361 ? -2.049 17.862 28.313 1.00 87.75 361 PHE A O 1
ATOM 2911 N N . LYS A 1 362 ? -0.178 17.269 29.416 1.00 88.50 362 LYS A N 1
ATOM 2912 C CA . LYS A 1 362 ? 0.749 17.807 28.403 1.00 88.50 362 LYS A CA 1
ATOM 2913 C C . LYS A 1 362 ? 0.585 17.104 27.059 1.00 88.50 362 LYS A C 1
ATOM 2915 O O . LYS A 1 362 ? 0.560 17.776 26.028 1.00 88.50 362 LYS A O 1
ATOM 2920 N N . VAL A 1 363 ? 0.463 15.774 27.061 1.00 88.06 363 VAL A N 1
ATOM 2921 C CA . VAL A 1 363 ? 0.259 14.984 25.838 1.00 88.06 363 VAL A CA 1
ATOM 2922 C C . VAL A 1 363 ? -1.054 15.376 25.169 1.00 88.06 363 VAL A C 1
ATOM 2924 O O . VAL A 1 363 ? -1.053 15.680 23.979 1.00 88.06 363 VAL A O 1
ATOM 2927 N N . LEU A 1 364 ? -2.156 15.442 25.918 1.00 88.44 364 LEU A N 1
ATOM 2928 C CA . LEU A 1 364 ? -3.472 15.793 25.389 1.00 88.44 364 LEU A CA 1
ATOM 2929 C C . LEU A 1 364 ? -3.493 17.210 24.798 1.00 88.44 364 LEU A C 1
ATOM 2931 O O . LEU A 1 364 ? -3.968 17.399 23.680 1.00 88.44 364 LEU A O 1
ATOM 2935 N N . LYS A 1 365 ? -2.905 18.187 25.500 1.00 89.06 365 LYS A N 1
ATOM 2936 C CA . LYS A 1 365 ? -2.727 19.560 25.004 1.00 89.06 365 LYS A CA 1
ATOM 2937 C C . LYS A 1 365 ? -1.959 19.581 23.683 1.00 89.06 365 LYS A C 1
ATOM 2939 O O . LYS A 1 365 ? -2.427 20.166 22.709 1.00 89.06 365 LYS A O 1
ATOM 2944 N N . LYS A 1 366 ? -0.834 18.864 23.629 1.00 87.56 366 LYS A N 1
ATOM 2945 C CA . LYS A 1 366 ? -0.024 18.728 22.416 1.00 87.56 366 LYS A CA 1
ATOM 2946 C C . LYS A 1 366 ? -0.815 18.100 21.261 1.00 87.56 366 LYS A C 1
ATOM 2948 O O . LYS A 1 366 ? -0.727 18.593 20.145 1.00 87.56 366 LYS A O 1
ATOM 2953 N N . ARG A 1 367 ? -1.636 17.070 21.506 1.00 87.25 367 ARG A N 1
ATOM 2954 C CA . ARG A 1 367 ? -2.469 16.447 20.454 1.00 87.25 367 ARG A CA 1
ATOM 2955 C C . ARG A 1 367 ? -3.566 17.361 19.921 1.00 87.25 367 ARG A C 1
ATOM 2957 O O . ARG A 1 367 ? -3.943 17.236 18.758 1.00 87.25 367 ARG A O 1
ATOM 2964 N N . ILE A 1 368 ? -4.079 18.261 20.754 1.00 88.19 368 ILE A N 1
ATOM 2965 C CA . ILE A 1 368 ? -5.058 19.265 20.330 1.00 88.19 368 ILE A CA 1
ATOM 2966 C C . ILE A 1 368 ? -4.380 20.345 19.485 1.00 88.19 368 ILE A C 1
ATOM 2968 O O . ILE A 1 368 ? -4.912 20.690 18.433 1.00 88.19 368 ILE A O 1
ATOM 2972 N N . ASP A 1 369 ? -3.201 20.826 19.897 1.00 85.94 369 ASP A N 1
ATOM 2973 C CA . ASP A 1 369 ? -2.397 21.767 19.101 1.00 85.94 369 ASP A CA 1
ATOM 2974 C C . ASP A 1 369 ? -2.009 21.175 17.738 1.00 85.94 369 ASP A C 1
ATOM 2976 O O . ASP A 1 369 ? -2.064 21.862 16.725 1.00 85.94 369 ASP A O 1
ATOM 2980 N N . GLU A 1 370 ? -1.670 19.885 17.703 1.00 80.75 370 GLU A N 1
ATOM 2981 C CA . GLU A 1 370 ? -1.325 19.145 16.485 1.00 80.75 370 GLU A CA 1
ATOM 2982 C C . GLU A 1 370 ? -2.568 18.657 15.703 1.00 80.75 370 GLU A C 1
ATOM 2984 O O . GLU A 1 370 ? -2.433 17.822 14.814 1.00 80.75 370 GLU A O 1
ATOM 2989 N N . MET A 1 371 ? -3.788 19.111 16.017 1.00 80.75 371 MET A N 1
ATOM 2990 C CA . MET A 1 371 ? -5.017 18.817 15.254 1.00 80.75 371 MET A CA 1
ATOM 2991 C C . MET A 1 371 ? -5.289 17.318 15.004 1.00 80.75 371 MET A C 1
ATOM 2993 O O . MET A 1 371 ? -5.774 16.926 13.934 1.00 80.75 371 MET A O 1
ATOM 2997 N N . TYR A 1 372 ? -5.000 16.457 15.986 1.00 84.69 372 TYR A N 1
ATOM 2998 C CA . TYR A 1 372 ? -5.284 15.024 15.873 1.00 84.69 372 TYR A CA 1
ATOM 2999 C C . TYR A 1 372 ? -6.779 14.743 15.734 1.00 84.69 372 TYR A C 1
ATOM 3001 O O . TYR A 1 372 ? -7.622 15.364 16.386 1.00 84.69 372 TYR A O 1
ATOM 3009 N N . GLN A 1 373 ? -7.091 13.759 14.898 1.00 84.44 373 GLN A N 1
ATOM 3010 C CA . GLN A 1 373 ? -8.430 13.290 14.596 1.00 84.44 373 GLN A CA 1
ATOM 3011 C C . GLN A 1 373 ? -8.597 11.829 14.995 1.00 84.44 373 GLN A C 1
ATOM 3013 O O . GLN A 1 373 ? -7.702 11.000 14.821 1.00 84.44 373 GLN A O 1
ATOM 3018 N N . VAL A 1 374 ? -9.776 11.536 15.527 1.00 88.12 374 VAL A N 1
ATOM 3019 C CA . VAL A 1 374 ? -10.252 10.207 15.876 1.00 88.12 374 VAL A CA 1
ATOM 3020 C C . VAL A 1 374 ? -10.985 9.620 14.679 1.00 88.12 374 VAL A C 1
ATOM 3022 O O . VAL A 1 374 ? -11.953 10.205 14.187 1.00 88.12 374 VAL A O 1
ATOM 3025 N N . ASN A 1 375 ? -10.554 8.434 14.260 1.00 84.31 375 ASN A N 1
ATOM 3026 C CA . ASN A 1 375 ? -11.145 7.690 13.157 1.00 84.31 375 ASN A CA 1
ATOM 3027 C C . ASN A 1 375 ? -12.025 6.562 13.709 1.00 84.31 375 ASN A C 1
ATOM 3029 O O . ASN A 1 375 ? -11.537 5.670 14.400 1.00 84.31 375 ASN A O 1
ATOM 3033 N N . LEU A 1 376 ? -13.322 6.605 13.403 1.00 84.56 376 LEU A N 1
ATOM 3034 C CA . LEU A 1 376 ? -14.305 5.594 13.805 1.00 84.56 376 LEU A CA 1
ATOM 3035 C C . LEU A 1 376 ? -14.819 4.845 12.576 1.00 84.56 376 LEU A C 1
ATOM 3037 O O . LEU A 1 376 ? -14.922 5.437 11.502 1.00 84.56 376 LEU A O 1
ATOM 3041 N N . ILE A 1 377 ? -15.159 3.569 12.743 1.00 80.31 377 ILE A N 1
ATOM 3042 C CA . ILE A 1 377 ? -15.613 2.678 11.672 1.00 80.31 377 ILE A CA 1
ATOM 3043 C C . ILE A 1 377 ? -16.859 1.912 12.139 1.00 80.31 377 ILE A C 1
ATOM 3045 O O . ILE A 1 377 ? -16.857 1.324 13.219 1.00 80.31 377 ILE A O 1
ATOM 3049 N N . LEU A 1 378 ? -17.908 1.882 11.317 1.00 81.25 378 LEU A N 1
ATOM 3050 C CA . LEU A 1 378 ? -19.146 1.132 11.549 1.00 81.25 378 LEU A CA 1
ATOM 3051 C C . LEU A 1 378 ? -19.527 0.374 10.274 1.00 81.25 378 LEU A C 1
ATOM 3053 O O . LEU A 1 378 ? -19.665 0.993 9.227 1.00 81.25 378 LEU A O 1
ATOM 3057 N N . ASP A 1 379 ? -19.688 -0.951 10.350 1.00 74.62 379 ASP A N 1
ATOM 3058 C CA . ASP A 1 379 ? -19.983 -1.809 9.182 1.00 74.62 379 ASP A CA 1
ATOM 3059 C C . ASP A 1 379 ? -19.064 -1.523 7.968 1.00 74.62 379 ASP A C 1
ATOM 3061 O O . ASP A 1 379 ? -19.494 -1.368 6.823 1.00 74.62 379 ASP A O 1
ATOM 3065 N N . ASN A 1 380 ? -17.762 -1.389 8.254 1.00 70.94 380 ASN A N 1
ATOM 3066 C CA . ASN A 1 380 ? -16.691 -0.998 7.328 1.00 70.94 380 ASN A CA 1
ATOM 3067 C C . ASN A 1 380 ? -16.783 0.427 6.751 1.00 70.94 380 ASN A C 1
ATOM 3069 O O . ASN A 1 380 ? -15.915 0.802 5.970 1.00 70.94 380 ASN A O 1
ATOM 3073 N N . LEU A 1 381 ? -17.756 1.250 7.151 1.00 69.75 381 LEU A N 1
ATOM 3074 C CA . LEU A 1 381 ? -17.848 2.658 6.758 1.00 69.75 381 LEU A CA 1
ATOM 3075 C C . LEU A 1 381 ? -17.125 3.566 7.765 1.00 69.75 381 LEU A C 1
ATOM 3077 O O . LEU A 1 381 ? -17.377 3.460 8.969 1.00 69.75 381 LEU A O 1
ATOM 3081 N N . PRO A 1 382 ? -16.258 4.490 7.313 1.00 76.19 382 PRO A N 1
ATOM 3082 C CA . PRO A 1 382 ? -15.656 5.475 8.200 1.00 76.19 382 PRO A CA 1
ATOM 3083 C C . PRO A 1 382 ? -16.690 6.521 8.638 1.00 76.19 382 PRO A C 1
ATOM 3085 O O . PRO A 1 382 ? -17.584 6.889 7.876 1.00 76.19 382 PRO A O 1
ATOM 3088 N N . ALA A 1 383 ? -16.547 7.052 9.850 1.00 83.50 383 ALA A N 1
ATOM 3089 C CA . ALA A 1 383 ? -17.353 8.180 10.304 1.00 83.50 383 ALA A CA 1
ATOM 3090 C C . ALA A 1 383 ? -17.011 9.443 9.508 1.00 83.50 383 ALA A C 1
ATOM 3092 O O . ALA A 1 383 ? -15.834 9.771 9.331 1.00 83.50 383 ALA A O 1
ATOM 3093 N N . ILE A 1 384 ? -18.029 10.185 9.080 1.00 81.00 384 ILE A N 1
ATOM 3094 C CA . ILE A 1 384 ? -17.870 11.491 8.430 1.00 81.00 384 ILE A CA 1
ATOM 3095 C C . ILE A 1 384 ? -18.459 12.617 9.273 1.00 81.00 384 ILE A C 1
ATOM 3097 O O . ILE A 1 384 ? -19.486 12.456 9.922 1.00 81.00 384 ILE A O 1
ATOM 3101 N N . ARG A 1 385 ? -17.828 13.789 9.230 1.00 82.88 385 ARG A N 1
ATOM 3102 C CA . ARG A 1 385 ? -18.387 15.032 9.775 1.00 82.88 385 ARG A CA 1
ATOM 3103 C C . ARG A 1 385 ? -18.535 16.075 8.676 1.00 82.88 385 ARG A C 1
ATOM 3105 O O . ARG A 1 385 ? -17.706 16.157 7.763 1.00 82.88 385 ARG A O 1
ATOM 3112 N N . TYR A 1 386 ? -19.533 16.935 8.828 1.00 77.38 386 TYR A N 1
ATOM 3113 C CA . TYR A 1 386 ? -19.741 18.099 7.975 1.00 77.38 386 TYR A CA 1
ATOM 3114 C C . TYR A 1 386 ? -19.412 19.378 8.742 1.00 77.38 386 TYR A C 1
ATOM 3116 O O . TYR A 1 386 ? -19.932 19.624 9.826 1.00 77.38 386 TYR A O 1
ATOM 3124 N N . THR A 1 387 ? -18.549 20.213 8.171 1.00 67.75 387 THR A N 1
ATOM 3125 C CA . THR A 1 387 ? -18.200 21.532 8.715 1.00 67.75 387 THR A CA 1
ATOM 3126 C C . THR A 1 387 ? -18.661 22.613 7.753 1.00 67.75 387 THR A C 1
ATOM 3128 O O . THR A 1 387 ? -18.309 22.574 6.574 1.00 67.75 387 THR A O 1
ATOM 3131 N N . ARG A 1 388 ? -19.430 23.589 8.236 1.00 68.25 388 ARG A N 1
ATOM 3132 C CA . ARG A 1 388 ? -19.902 24.709 7.415 1.00 68.25 388 ARG A CA 1
ATOM 3133 C C . ARG A 1 388 ? -18.830 25.798 7.365 1.00 68.25 388 ARG A C 1
ATOM 3135 O O . ARG A 1 388 ? -18.451 26.323 8.408 1.00 68.25 388 ARG A O 1
ATOM 3142 N N . LYS A 1 389 ? -18.360 26.157 6.169 1.00 59.06 389 LYS A N 1
ATOM 3143 C CA . LYS A 1 389 ? -17.423 27.270 5.955 1.00 59.06 389 LYS A CA 1
ATOM 3144 C C . LYS A 1 389 ? -17.928 28.123 4.791 1.00 59.06 389 LYS A C 1
ATOM 3146 O O . LYS A 1 389 ? -18.091 27.609 3.692 1.00 59.06 389 LYS A O 1
ATOM 3151 N N . GLU A 1 390 ? -18.241 29.393 5.057 1.00 54.06 390 GLU A N 1
ATOM 3152 C CA . GLU A 1 390 ? -18.578 30.406 4.032 1.00 54.06 390 GLU A CA 1
ATOM 3153 C C . GLU A 1 390 ? -19.636 29.965 2.992 1.00 54.06 390 GLU A C 1
ATOM 3155 O O . GLU A 1 390 ? -19.524 30.244 1.805 1.00 54.06 390 GLU A O 1
ATOM 3160 N N . GLY A 1 391 ? -20.682 29.254 3.430 1.00 51.88 391 GLY A N 1
ATOM 3161 C CA . GLY A 1 391 ? -21.778 28.812 2.553 1.00 51.88 391 GLY A CA 1
ATOM 3162 C C . GLY A 1 391 ? -21.591 27.440 1.891 1.00 51.88 391 GLY A C 1
ATOM 3163 O O . GLY A 1 391 ? -22.555 26.928 1.329 1.00 51.88 391 GLY A O 1
ATOM 3164 N N . PHE A 1 392 ? -20.426 26.800 2.037 1.00 55.41 392 PHE A N 1
ATOM 3165 C CA . PHE A 1 392 ? -20.168 25.427 1.586 1.00 55.41 392 PHE A CA 1
ATOM 3166 C C . PHE A 1 392 ? -20.029 24.457 2.775 1.00 55.41 392 PHE A C 1
ATOM 3168 O O . PHE A 1 392 ? -19.602 24.838 3.871 1.00 55.41 392 PHE A O 1
ATOM 3175 N N . PHE A 1 393 ? -20.394 23.188 2.567 1.00 59.44 393 PHE A N 1
ATOM 3176 C CA . PHE A 1 393 ? -20.183 22.108 3.536 1.00 59.44 393 PHE A CA 1
ATOM 3177 C C . PHE A 1 393 ? -18.901 21.351 3.185 1.00 59.44 393 PHE A C 1
ATOM 3179 O O . PHE A 1 393 ? -18.840 20.658 2.174 1.00 59.44 393 PHE A O 1
ATOM 3186 N N . LEU A 1 394 ? -17.874 21.466 4.026 1.00 62.81 394 LEU A N 1
ATOM 3187 C CA . LEU A 1 394 ? -16.674 20.638 3.930 1.00 62.81 394 LEU A CA 1
ATOM 3188 C C . LEU A 1 394 ? -16.909 19.301 4.634 1.00 62.81 394 LEU A C 1
ATOM 3190 O O . LEU A 1 394 ? -17.311 19.281 5.799 1.00 62.81 394 LEU A O 1
ATOM 3194 N N . ARG A 1 395 ? -16.601 18.198 3.950 1.00 67.75 395 ARG A N 1
ATOM 3195 C CA . ARG A 1 395 ? -16.614 16.850 4.526 1.00 67.75 395 ARG A CA 1
ATOM 3196 C C . ARG A 1 395 ? -15.234 16.487 5.064 1.00 67.75 395 ARG A C 1
ATOM 3198 O O . ARG A 1 395 ? -14.236 16.651 4.365 1.00 67.75 395 ARG A O 1
ATOM 3205 N N . TRP A 1 396 ? -15.201 15.923 6.264 1.00 67.44 396 TRP A N 1
ATOM 3206 C CA . TRP A 1 396 ? -14.007 15.330 6.864 1.00 67.44 396 TRP A CA 1
ATOM 3207 C C . TRP A 1 396 ? -14.301 13.908 7.328 1.00 67.44 396 TRP A C 1
ATOM 3209 O O . TRP A 1 396 ? -15.438 13.596 7.676 1.00 67.44 396 TRP A O 1
ATOM 3219 N N . THR A 1 397 ? -13.279 13.061 7.346 1.00 74.06 397 THR A N 1
ATOM 3220 C CA . THR A 1 397 ? -13.322 11.747 7.996 1.00 74.06 397 THR A CA 1
ATOM 3221 C C . THR A 1 397 ? -12.928 11.897 9.460 1.00 74.06 397 THR A C 1
ATOM 3223 O O . THR A 1 397 ? -11.968 12.602 9.760 1.00 74.06 397 THR A O 1
ATOM 3226 N N . GLY A 1 398 ? -13.658 11.250 10.363 1.00 80.31 398 GLY A N 1
ATOM 3227 C CA . GLY A 1 398 ? -13.407 11.342 11.797 1.00 80.31 398 GLY A CA 1
ATOM 3228 C C . GLY A 1 398 ? -13.762 12.700 12.413 1.00 80.31 398 GLY A C 1
ATOM 3229 O O . GLY A 1 398 ? -14.405 13.558 11.802 1.00 80.31 398 GLY A O 1
ATOM 3230 N N . TYR A 1 399 ? -13.348 12.902 13.663 1.00 86.69 399 TYR A N 1
ATOM 3231 C CA . TYR A 1 399 ? -13.574 14.139 14.419 1.00 86.69 399 TYR A CA 1
ATOM 3232 C C . TYR A 1 399 ? -12.306 14.564 15.176 1.00 86.69 399 TYR A C 1
ATOM 3234 O O . TYR A 1 399 ? -11.457 13.719 15.426 1.00 86.69 399 TYR A O 1
ATOM 3242 N N . PRO A 1 400 ? -12.105 15.855 15.506 1.00 87.88 400 PRO A N 1
ATOM 3243 C CA . PRO A 1 400 ? -10.871 16.291 16.150 1.00 87.88 400 PRO A CA 1
ATOM 3244 C C . PRO A 1 400 ? -10.918 15.935 17.639 1.00 87.88 400 PRO A C 1
ATOM 3246 O O . PRO A 1 400 ? -11.990 15.922 18.236 1.00 87.88 400 PRO A O 1
ATOM 3249 N N . VAL A 1 401 ? -9.774 15.687 18.270 1.00 89.56 401 VAL A N 1
ATOM 3250 C CA . VAL A 1 401 ? -9.739 15.405 19.717 1.00 89.56 401 VAL A CA 1
ATOM 3251 C C . VAL A 1 401 ? -10.269 16.603 20.519 1.00 89.56 401 VAL A C 1
ATOM 3253 O O . VAL A 1 401 ? -11.048 16.443 21.457 1.00 89.56 401 VAL A O 1
ATOM 3256 N N . GLY A 1 402 ? -9.897 17.818 20.120 1.00 88.44 402 GLY A N 1
ATOM 3257 C CA . GLY A 1 402 ? -10.282 19.054 20.792 1.00 88.44 402 GLY A CA 1
ATOM 3258 C C . GLY A 1 402 ? -10.039 20.285 19.927 1.00 88.44 402 GLY A C 1
ATOM 3259 O O . GLY A 1 402 ? -9.681 20.170 18.755 1.00 88.44 402 GLY A O 1
ATOM 3260 N N . ILE A 1 403 ? -10.230 21.466 20.510 1.00 87.50 403 ILE A N 1
ATOM 3261 C CA . ILE A 1 403 ? -9.959 22.756 19.870 1.00 87.50 403 ILE A CA 1
ATOM 3262 C C . ILE A 1 403 ? -9.364 23.740 20.878 1.00 87.50 403 ILE A C 1
ATOM 3264 O O . ILE A 1 403 ? -9.708 23.733 22.061 1.00 87.50 403 ILE A O 1
ATOM 3268 N N . LYS A 1 404 ? -8.473 24.609 20.398 1.00 86.56 404 LYS A N 1
ATOM 3269 C CA . LYS A 1 404 ? -7.907 25.715 21.168 1.00 86.56 404 LYS A CA 1
ATOM 3270 C C . LYS A 1 404 ? -8.655 27.010 20.852 1.00 86.56 404 LYS A C 1
ATOM 3272 O O . LYS A 1 404 ? -8.670 27.448 19.703 1.00 86.56 404 LYS A O 1
ATOM 3277 N N . VAL A 1 405 ? -9.242 27.643 21.867 1.00 85.44 405 VAL A N 1
ATOM 3278 C CA . VAL A 1 405 ? -9.958 28.925 21.744 1.00 85.44 405 VAL A CA 1
ATOM 3279 C C . VAL A 1 405 ? -9.431 29.880 22.812 1.00 85.44 405 VAL A C 1
ATOM 3281 O O . VAL A 1 405 ? -9.425 29.535 23.987 1.00 85.44 405 VAL A O 1
ATOM 3284 N N . GLN A 1 406 ? -8.965 31.069 22.408 1.00 82.00 406 GLN A N 1
ATOM 3285 C CA . GLN A 1 406 ? -8.447 32.107 23.323 1.00 82.00 406 GLN A CA 1
ATOM 3286 C C . GLN A 1 406 ? -7.398 31.583 24.335 1.00 82.00 406 GLN A C 1
ATOM 3288 O O . GLN A 1 406 ? -7.414 31.935 25.507 1.00 82.00 406 GLN A O 1
ATOM 3293 N N . ASP A 1 407 ? -6.487 30.725 23.861 1.00 82.25 407 ASP A N 1
ATOM 3294 C CA . ASP A 1 407 ? -5.411 30.068 24.631 1.00 82.25 407 ASP A CA 1
ATOM 3295 C C . ASP A 1 407 ? -5.849 29.025 25.683 1.00 82.25 407 ASP A C 1
ATOM 3297 O O . ASP A 1 407 ? -5.015 28.445 26.381 1.00 82.25 407 ASP A O 1
ATOM 3301 N N . VAL A 1 408 ? -7.143 28.692 25.724 1.00 86.19 408 VAL A N 1
ATOM 3302 C CA . VAL A 1 408 ? -7.704 27.591 26.519 1.00 86.19 408 VAL A CA 1
ATOM 3303 C C . VAL A 1 408 ? -7.982 26.381 25.621 1.00 86.19 408 VAL A C 1
ATOM 3305 O O . VAL A 1 408 ? -8.427 26.517 24.478 1.00 86.19 408 VAL A O 1
ATOM 3308 N N . TYR A 1 409 ? -7.700 25.184 26.138 1.00 87.81 409 TYR A N 1
ATOM 3309 C CA . TYR A 1 409 ? -7.857 23.916 25.422 1.00 87.81 409 TYR A CA 1
ATOM 3310 C C . TYR A 1 409 ? -9.168 23.258 25.819 1.00 87.81 409 TYR A C 1
ATOM 3312 O O . TYR A 1 409 ? -9.402 23.010 27.004 1.00 87.81 409 TYR A O 1
ATOM 3320 N N . TYR A 1 410 ? -9.994 22.949 24.824 1.00 88.88 410 TYR A N 1
ATOM 3321 C CA . TYR A 1 410 ? -11.286 22.302 25.002 1.00 88.88 410 TYR A CA 1
ATOM 3322 C C . TYR A 1 410 ? -11.286 20.915 24.370 1.00 88.88 410 TYR A C 1
ATOM 3324 O O . TYR A 1 410 ? -10.760 20.732 23.271 1.00 88.88 410 TYR A O 1
ATOM 3332 N N . LEU A 1 411 ? -11.897 19.946 25.052 1.00 89.56 411 LEU A N 1
ATOM 3333 C CA . LEU A 1 411 ? -12.027 18.567 24.576 1.00 89.56 411 LEU A CA 1
ATOM 3334 C C . LEU A 1 411 ? -13.425 18.311 24.006 1.00 89.56 411 LEU A C 1
ATOM 3336 O O . LEU A 1 411 ? -14.417 18.764 24.584 1.00 89.56 411 LEU A O 1
ATOM 3340 N N . PHE A 1 412 ? -13.510 17.532 22.926 1.00 90.06 412 PHE A N 1
ATOM 3341 C CA . PHE A 1 412 ? -14.773 16.963 22.457 1.00 90.06 412 PHE A CA 1
ATOM 3342 C C . PHE A 1 412 ? -15.039 15.639 23.171 1.00 90.06 412 PHE A C 1
ATOM 3344 O O . PHE A 1 412 ? -14.489 14.596 22.823 1.00 90.06 412 PHE A O 1
ATOM 3351 N N . ASN A 1 413 ? -15.859 15.701 24.211 1.00 88.69 413 ASN A N 1
ATOM 3352 C CA . ASN A 1 413 ? -16.162 14.578 25.094 1.00 88.69 413 ASN A CA 1
ATOM 3353 C C . ASN A 1 413 ? -17.580 14.015 24.905 1.00 88.69 413 ASN A C 1
ATOM 3355 O O . ASN A 1 413 ? -17.865 12.929 25.410 1.00 88.69 413 ASN A O 1
ATOM 3359 N N . HIS A 1 414 ? -18.449 14.735 24.189 1.00 89.81 414 HIS A N 1
ATOM 3360 C CA . HIS A 1 414 ? -19.775 14.269 23.807 1.00 89.81 414 HIS A CA 1
ATOM 3361 C C . HIS A 1 414 ? -19.843 14.028 22.296 1.00 89.81 414 HIS A C 1
ATOM 3363 O O . HIS A 1 414 ? -19.519 14.924 21.516 1.00 89.81 414 HIS A O 1
ATOM 3369 N N . LEU A 1 415 ? -20.269 12.837 21.873 1.00 91.25 415 LEU A N 1
ATOM 3370 C CA . LEU A 1 415 ? -20.397 12.488 20.454 1.00 91.25 415 LEU A CA 1
ATOM 3371 C C . LEU A 1 415 ? -21.846 12.191 20.092 1.00 91.25 415 LEU A C 1
ATOM 3373 O O . LEU A 1 415 ? -22.465 11.314 20.688 1.00 91.25 415 LEU A O 1
ATOM 3377 N N . LYS A 1 416 ? -22.351 12.869 19.065 1.00 91.62 416 LYS A N 1
ATOM 3378 C CA . LYS A 1 416 ? -23.636 12.562 18.443 1.00 91.62 416 LYS A CA 1
ATOM 3379 C C . LYS A 1 416 ? -23.406 11.810 17.139 1.00 91.62 416 LYS A C 1
ATOM 3381 O O . LYS A 1 416 ? -22.767 12.337 16.231 1.00 91.62 416 LYS A O 1
ATOM 3386 N N . PHE A 1 417 ? -23.936 10.599 17.035 1.00 92.12 417 PHE A N 1
ATOM 3387 C CA . PHE A 1 417 ? -23.851 9.779 15.830 1.00 92.12 417 PHE A CA 1
ATOM 3388 C C . PHE A 1 417 ? -25.160 9.814 15.043 1.00 92.12 417 PHE A C 1
ATOM 3390 O O . PHE A 1 417 ? -26.233 9.635 15.618 1.00 92.12 417 PHE A O 1
ATOM 3397 N N . ASN A 1 418 ? -25.077 9.971 13.723 1.00 90.12 418 ASN A N 1
ATOM 3398 C CA . ASN A 1 418 ? -26.210 9.715 12.837 1.00 90.12 418 ASN A CA 1
ATOM 3399 C C . ASN A 1 418 ? -25.875 8.506 11.968 1.00 90.12 418 ASN A C 1
ATOM 3401 O O . ASN A 1 418 ? -24.899 8.517 11.218 1.00 90.12 418 ASN A O 1
ATOM 3405 N N . VAL A 1 419 ? -26.672 7.451 12.077 1.00 89.44 419 VAL A N 1
ATOM 3406 C CA . VAL A 1 419 ? -26.519 6.246 11.264 1.00 89.44 419 VAL A CA 1
ATOM 3407 C C . VAL A 1 419 ? -27.588 6.281 10.183 1.00 89.44 419 VAL A C 1
ATOM 3409 O O . VAL A 1 419 ? -28.782 6.217 10.476 1.00 89.44 419 VAL A O 1
ATOM 3412 N N . LEU A 1 420 ? -27.158 6.407 8.930 1.00 87.88 420 LEU A N 1
ATOM 3413 C CA . LEU A 1 420 ? -28.064 6.361 7.790 1.00 87.88 420 LEU A CA 1
ATOM 3414 C C . LEU A 1 420 ? -28.403 4.901 7.503 1.00 87.88 420 LEU A C 1
ATOM 3416 O O . LEU A 1 420 ? -27.501 4.077 7.313 1.00 87.88 420 LEU A O 1
ATOM 3420 N N . VAL A 1 421 ? -29.693 4.585 7.460 1.00 87.69 421 VAL A N 1
ATOM 3421 C CA . VAL A 1 421 ? -30.194 3.233 7.205 1.00 87.69 421 VAL A CA 1
ATOM 3422 C C . VAL A 1 421 ? -31.108 3.201 5.996 1.00 87.69 421 VAL A C 1
ATOM 3424 O O . VAL A 1 421 ? -31.889 4.117 5.773 1.00 87.69 421 VAL A O 1
ATOM 3427 N N . HIS A 1 422 ? -31.022 2.132 5.217 1.00 83.38 422 HIS A N 1
ATOM 3428 C CA . HIS A 1 422 ? -31.938 1.873 4.117 1.00 83.38 422 HIS A CA 1
ATOM 3429 C C . HIS A 1 422 ? -32.857 0.717 4.491 1.00 83.38 422 HIS A C 1
ATOM 3431 O O . HIS A 1 422 ? -32.387 -0.331 4.954 1.00 83.38 422 HIS A O 1
ATOM 3437 N N . LYS A 1 423 ? -34.161 0.916 4.305 1.00 79.25 423 LYS A N 1
ATOM 3438 C CA . LYS A 1 423 ? -35.171 -0.112 4.525 1.00 79.25 423 LYS A CA 1
ATOM 3439 C C . LYS A 1 423 ? -35.147 -1.108 3.373 1.00 79.25 423 LYS A C 1
ATOM 3441 O O . LYS A 1 423 ? -35.146 -0.727 2.207 1.00 79.25 423 LYS A O 1
ATOM 3446 N N . TYR A 1 424 ? -35.118 -2.391 3.704 1.00 65.31 424 TYR A N 1
ATOM 3447 C CA . TYR A 1 424 ? -35.234 -3.453 2.715 1.00 65.31 424 TYR A CA 1
ATOM 3448 C C . TYR A 1 424 ? -36.723 -3.706 2.424 1.00 65.31 424 TYR A C 1
ATOM 3450 O O . TYR A 1 424 ? -37.472 -4.046 3.340 1.00 65.31 424 TYR A O 1
ATOM 3458 N N . GLU A 1 425 ? -37.174 -3.496 1.184 1.00 57.47 425 GLU A N 1
ATOM 3459 C CA . GLU A 1 425 ? -38.542 -3.830 0.762 1.00 57.47 425 GLU A CA 1
ATOM 3460 C C . GLU A 1 425 ? -38.582 -5.236 0.152 1.00 57.47 425 GLU A C 1
ATOM 3462 O O . GLU A 1 425 ? -38.072 -5.462 -0.946 1.00 57.47 425 GLU A O 1
ATOM 3467 N N . ASP A 1 426 ? -39.216 -6.178 0.857 1.00 46.78 426 ASP A N 1
ATOM 3468 C CA . ASP A 1 426 ? -39.594 -7.471 0.289 1.00 46.78 426 ASP A CA 1
ATOM 3469 C C . ASP A 1 426 ? -40.763 -7.261 -0.683 1.00 46.78 426 ASP A C 1
ATOM 3471 O O . ASP A 1 426 ? -41.856 -6.833 -0.303 1.00 46.78 426 ASP A O 1
ATOM 3475 N N . THR A 1 427 ? -40.551 -7.556 -1.963 1.00 35.38 427 THR A N 1
ATOM 3476 C CA . THR A 1 427 ? -41.632 -7.544 -2.951 1.00 35.38 427 THR A CA 1
ATOM 3477 C C . THR A 1 427 ? -42.381 -8.877 -2.899 1.00 35.38 427 THR A C 1
ATOM 3479 O O . THR A 1 427 ? -41.960 -9.865 -3.478 1.00 35.38 427 THR A O 1
ATOM 3482 N N . ASN A 1 428 ? -43.503 -8.876 -2.173 1.00 36.03 428 ASN A N 1
ATOM 3483 C CA . ASN A 1 428 ? -44.660 -9.779 -2.269 1.00 36.03 428 ASN A CA 1
ATOM 3484 C C . ASN A 1 428 ? -44.420 -11.238 -2.725 1.00 36.03 428 ASN A C 1
ATOM 3486 O O . ASN A 1 428 ? -44.496 -11.536 -3.916 1.00 36.03 428 ASN A O 1
ATOM 3490 N N . ALA A 1 429 ? -44.414 -12.179 -1.776 1.00 30.52 429 ALA A N 1
ATOM 3491 C CA . ALA A 1 429 ? -45.007 -13.500 -1.996 1.00 30.52 429 ALA A CA 1
ATOM 3492 C C . ALA A 1 429 ? -45.617 -14.044 -0.695 1.00 30.52 429 ALA A C 1
ATOM 3494 O O . ALA A 1 429 ? -44.974 -14.134 0.345 1.00 30.52 429 ALA A O 1
ATOM 3495 N N . ALA A 1 430 ? -46.909 -14.353 -0.767 1.00 28.31 430 ALA A N 1
ATOM 3496 C CA . ALA A 1 430 ? -47.751 -14.769 0.340 1.00 28.31 430 ALA A CA 1
ATOM 3497 C C . ALA A 1 430 ? -47.351 -16.130 0.944 1.00 28.31 430 ALA A C 1
ATOM 3499 O O . ALA A 1 430 ? -46.984 -17.069 0.241 1.00 28.31 430 ALA A O 1
ATOM 3500 N N . ARG A 1 431 ? -47.521 -16.220 2.268 1.00 30.16 431 ARG A N 1
ATOM 3501 C CA . ARG A 1 431 ? -47.369 -17.399 3.137 1.00 30.16 431 ARG A CA 1
ATOM 3502 C C . ARG A 1 431 ? -48.079 -18.658 2.621 1.00 30.16 431 ARG A C 1
ATOM 3504 O O . ARG A 1 431 ? -49.242 -18.584 2.229 1.00 30.16 431 ARG A O 1
ATOM 3511 N N . VAL A 1 432 ? -47.476 -19.826 2.869 1.00 26.55 432 VAL A N 1
ATOM 3512 C CA . VAL A 1 432 ? -48.221 -21.059 3.189 1.00 26.55 432 VAL A CA 1
ATOM 3513 C C . VAL A 1 432 ? -47.658 -21.670 4.475 1.00 26.55 432 VAL A C 1
ATOM 3515 O O . VAL A 1 432 ? -46.466 -21.910 4.618 1.00 26.55 432 VAL A O 1
ATOM 3518 N N . MET A 1 433 ? -48.570 -21.838 5.428 1.00 28.20 433 MET A N 1
ATOM 3519 C CA . MET A 1 433 ? -48.403 -22.244 6.822 1.00 28.20 433 MET A CA 1
ATOM 3520 C C . MET A 1 433 ? -48.060 -23.733 6.978 1.00 28.20 433 MET A C 1
ATOM 3522 O O . MET A 1 433 ? -48.685 -24.580 6.344 1.00 28.20 433 MET A O 1
ATOM 3526 N N . GLY A 1 434 ? -47.187 -24.042 7.940 1.00 25.48 434 GLY A N 1
ATOM 3527 C CA . GLY A 1 434 ? -47.029 -25.363 8.551 1.00 25.48 434 GLY A CA 1
ATOM 3528 C C . GLY A 1 434 ? -46.587 -25.199 10.006 1.00 25.48 434 GLY A C 1
ATOM 3529 O O . GLY A 1 434 ? -45.425 -24.942 10.285 1.00 25.48 434 GLY A O 1
ATOM 3530 N N . THR A 1 435 ? -47.549 -25.249 10.920 1.00 29.25 435 THR A N 1
ATOM 3531 C CA . THR A 1 435 ? -47.445 -25.009 12.369 1.00 29.25 435 THR A CA 1
ATOM 3532 C C . THR A 1 435 ? -46.651 -26.077 13.127 1.00 29.25 435 THR A C 1
ATOM 3534 O O . THR A 1 435 ? -46.900 -27.263 12.916 1.00 29.25 435 THR A O 1
ATOM 3537 N N . GLY A 1 436 ? -45.832 -25.667 14.107 1.00 24.95 436 GLY A N 1
ATOM 3538 C CA . GLY A 1 436 ? -45.342 -26.563 15.164 1.00 24.95 436 GLY A CA 1
ATOM 3539 C C . GLY A 1 436 ? -44.154 -26.045 15.987 1.00 24.95 436 GLY A C 1
ATOM 3540 O O . GLY A 1 436 ? -43.050 -26.531 15.800 1.00 24.95 436 GLY A O 1
ATOM 3541 N N . ASP A 1 437 ? -44.421 -25.091 16.887 1.00 26.31 437 ASP A N 1
ATOM 3542 C CA . ASP A 1 437 ? -43.682 -24.718 18.112 1.00 26.31 437 ASP A CA 1
ATOM 3543 C C . ASP A 1 437 ? -42.144 -24.557 18.104 1.00 26.31 437 ASP A C 1
ATOM 3545 O O . ASP A 1 437 ? -41.372 -25.508 18.194 1.00 26.31 437 ASP A O 1
ATOM 3549 N N . GLY A 1 438 ? -41.717 -23.293 18.214 1.00 24.55 438 GLY A N 1
ATOM 3550 C CA . GLY A 1 438 ? -40.382 -22.876 18.647 1.00 24.55 438 GLY A CA 1
ATOM 3551 C C . GLY A 1 438 ? -40.451 -21.489 19.286 1.00 24.55 438 GLY A C 1
ATOM 3552 O O . GLY A 1 438 ? -40.426 -20.477 18.596 1.00 24.55 438 GLY A O 1
ATOM 3553 N N . ALA A 1 439 ? -40.607 -21.453 20.608 1.00 23.98 439 ALA A N 1
ATOM 3554 C CA . ALA A 1 439 ? -40.770 -20.242 21.401 1.00 23.98 439 ALA A CA 1
ATOM 3555 C C . ALA A 1 439 ? -39.532 -19.318 21.366 1.00 23.98 439 ALA A C 1
ATOM 3557 O O . ALA A 1 439 ? -38.488 -19.646 21.931 1.00 23.98 439 ALA A O 1
ATOM 3558 N N . GLU A 1 440 ? -39.702 -18.101 20.840 1.00 35.62 440 GLU A N 1
ATOM 3559 C CA . GLU A 1 440 ? -39.272 -16.900 21.571 1.00 35.62 440 GLU A CA 1
ATOM 3560 C C . GLU A 1 440 ? -40.077 -16.847 22.882 1.00 35.62 440 GLU A C 1
ATOM 3562 O O . GLU A 1 440 ? -41.285 -17.097 22.863 1.00 35.62 440 GLU A O 1
ATOM 3567 N N . VAL A 1 441 ? -39.486 -16.526 24.041 1.00 26.47 441 VAL A N 1
ATOM 3568 C CA . VAL A 1 441 ? -40.327 -16.318 25.236 1.00 26.47 441 VAL A CA 1
ATOM 3569 C C . VAL A 1 441 ? -40.924 -14.909 25.205 1.00 26.47 441 VAL A C 1
ATOM 3571 O O . VAL A 1 441 ? -40.295 -13.924 25.574 1.00 26.47 441 VAL A O 1
ATOM 3574 N N . ILE A 1 442 ? -42.171 -14.886 24.745 1.00 25.66 442 ILE A N 1
ATOM 3575 C CA . ILE A 1 442 ? -43.246 -13.899 24.895 1.00 25.66 442 ILE A CA 1
ATOM 3576 C C . ILE A 1 442 ? -43.160 -13.094 26.226 1.00 25.66 442 ILE A C 1
ATOM 3578 O O . ILE A 1 442 ? -43.229 -13.712 27.292 1.00 25.66 442 ILE A O 1
ATOM 3582 N N . PRO A 1 443 ? -43.172 -11.738 26.240 1.00 26.36 443 PRO A N 1
ATOM 3583 C CA . PRO A 1 443 ? -43.905 -11.009 27.275 1.00 26.36 443 PRO A CA 1
ATOM 3584 C C . PRO A 1 443 ? -45.390 -11.305 27.059 1.00 26.36 443 PRO A C 1
ATOM 3586 O O . PRO A 1 443 ? -45.923 -11.037 25.980 1.00 26.36 443 PRO A O 1
ATOM 3589 N N . MET A 1 444 ? -46.055 -11.928 28.038 1.00 30.41 444 MET A N 1
ATOM 3590 C CA . MET A 1 444 ? -47.477 -12.245 27.908 1.00 30.41 444 MET A CA 1
ATOM 3591 C C . MET A 1 444 ? -48.284 -10.977 27.630 1.00 30.41 444 MET A C 1
ATOM 3593 O O . MET A 1 444 ? -48.102 -9.954 28.283 1.00 30.41 444 MET A O 1
ATOM 3597 N N . VAL A 1 445 ? -49.248 -11.155 26.725 1.00 30.89 445 VAL A N 1
ATOM 3598 C CA . VAL A 1 445 ? -50.303 -10.230 26.297 1.00 30.89 445 VAL A CA 1
ATOM 3599 C C . VAL A 1 445 ? -49.953 -9.380 25.068 1.00 30.89 445 VAL A C 1
ATOM 3601 O O . VAL A 1 445 ? -49.382 -8.303 25.158 1.00 30.89 445 VAL A O 1
ATOM 3604 N N . GLY A 1 446 ? -50.509 -9.806 23.926 1.00 27.80 446 GLY A N 1
ATOM 3605 C CA . GLY A 1 446 ? -51.355 -8.888 23.159 1.00 27.80 446 GLY A CA 1
ATOM 3606 C C . GLY A 1 446 ? -51.022 -8.665 21.685 1.00 27.80 446 GLY A C 1
ATOM 3607 O O . GLY A 1 446 ? -50.513 -7.616 21.338 1.00 27.80 446 GLY A O 1
ATOM 3608 N N . LYS A 1 447 ? -51.508 -9.586 20.840 1.00 30.69 447 LYS A N 1
ATOM 3609 C CA . LYS A 1 447 ? -52.123 -9.348 19.514 1.00 30.69 447 LYS A CA 1
ATOM 3610 C C . LYS A 1 447 ? -51.291 -8.682 18.395 1.00 30.69 447 LYS A C 1
ATOM 3612 O O . LYS A 1 447 ? -51.030 -7.493 18.413 1.00 30.69 447 LYS A O 1
ATOM 3617 N N . SER A 1 448 ? -51.132 -9.456 17.312 1.00 39.25 448 SER A N 1
ATOM 3618 C CA . SER A 1 448 ? -51.367 -9.063 15.907 1.00 39.25 448 SER A CA 1
ATOM 3619 C C . SER A 1 448 ? -50.819 -7.702 15.440 1.00 39.25 448 SER A C 1
ATOM 3621 O O . SER A 1 448 ? -51.504 -6.691 15.573 1.00 39.25 448 SER A O 1
ATOM 3623 N N . GLY A 1 449 ? -49.695 -7.704 14.713 1.00 31.27 449 GLY A N 1
ATOM 3624 C CA . GLY A 1 449 ? -49.332 -6.584 13.834 1.00 31.27 449 GLY A CA 1
ATOM 3625 C C . GLY A 1 449 ? -47.916 -6.656 13.250 1.00 31.27 449 GLY A C 1
ATOM 3626 O O . GLY A 1 449 ? -46.959 -6.698 14.009 1.00 31.27 449 GLY A O 1
ATOM 3627 N N . SER A 1 450 ? -47.832 -6.637 11.911 1.00 31.84 450 SER A N 1
ATOM 3628 C CA . SER A 1 450 ? -46.679 -6.338 11.030 1.00 31.84 450 SER A CA 1
ATOM 3629 C C . SER A 1 450 ? -45.354 -7.103 11.217 1.00 31.84 450 SER A C 1
ATOM 3631 O O . SER A 1 450 ? -44.662 -6.937 12.219 1.00 31.84 450 SER A O 1
ATOM 3633 N N . GLU A 1 451 ? -44.946 -7.844 10.179 1.00 40.47 451 GLU A N 1
ATOM 3634 C CA . GLU A 1 451 ? -43.547 -8.240 9.938 1.00 40.47 451 GLU A CA 1
ATOM 3635 C C . GLU A 1 451 ? -42.633 -7.006 10.054 1.00 40.47 451 GLU A C 1
ATOM 3637 O O . GLU A 1 451 ? -42.900 -5.962 9.453 1.00 40.47 451 GLU A O 1
ATOM 3642 N N . LYS A 1 452 ? -41.599 -7.089 10.903 1.00 48.75 452 LYS A N 1
ATOM 3643 C CA . LYS A 1 452 ? -40.686 -5.968 11.153 1.00 48.75 452 LYS A CA 1
ATOM 3644 C C . LYS A 1 452 ? -39.704 -5.849 9.978 1.00 48.75 452 LYS A C 1
ATOM 3646 O O . LYS A 1 452 ? -39.048 -6.837 9.663 1.00 48.75 452 LYS A O 1
ATOM 3651 N N . PRO A 1 453 ? -39.562 -4.670 9.354 1.00 59.28 453 PRO A N 1
ATOM 3652 C CA . PRO A 1 453 ? -38.626 -4.473 8.251 1.00 59.28 453 PRO A CA 1
ATOM 3653 C C . PRO A 1 453 ? -37.170 -4.611 8.720 1.00 59.28 453 PRO A C 1
ATOM 3655 O O . PRO A 1 453 ? -36.808 -4.110 9.787 1.00 59.28 453 PRO A O 1
ATOM 3658 N N . GLY A 1 454 ? -36.337 -5.273 7.913 1.00 68.75 454 GLY A N 1
ATOM 3659 C CA . GLY A 1 454 ? -34.884 -5.304 8.094 1.00 68.75 454 GLY A CA 1
ATOM 3660 C C . GLY A 1 454 ? -34.228 -4.025 7.566 1.00 68.75 454 GLY A C 1
ATOM 3661 O O . GLY A 1 454 ? -34.634 -3.491 6.530 1.00 68.75 454 GLY A O 1
ATOM 3662 N N . TYR A 1 455 ? -33.201 -3.543 8.266 1.00 79.06 455 TYR A N 1
ATOM 3663 C CA . TYR A 1 455 ? -32.477 -2.319 7.918 1.00 79.06 455 TYR A CA 1
ATOM 3664 C C . TYR A 1 455 ? -31.015 -2.617 7.580 1.00 79.06 455 TYR A C 1
ATOM 3666 O O . TYR A 1 455 ? -30.378 -3.470 8.197 1.00 79.06 455 TYR A O 1
ATOM 3674 N N . MET A 1 456 ? -30.465 -1.876 6.620 1.00 78.38 456 MET A N 1
ATOM 3675 C CA . MET A 1 456 ? -29.051 -1.938 6.243 1.00 78.38 456 MET A CA 1
ATOM 3676 C C . MET A 1 456 ? -28.369 -0.603 6.522 1.00 78.38 456 MET A C 1
ATOM 3678 O O . MET A 1 456 ? -28.942 0.445 6.234 1.00 78.38 456 MET A O 1
ATOM 3682 N N . VAL A 1 457 ? -27.133 -0.624 7.024 1.00 79.62 457 VAL A N 1
ATOM 3683 C CA . VAL A 1 457 ? -26.349 0.599 7.249 1.00 79.62 457 VAL A CA 1
ATOM 3684 C C . VAL A 1 457 ? -25.754 1.090 5.925 1.00 79.62 457 VAL A C 1
ATOM 3686 O O . VAL A 1 457 ? -25.019 0.369 5.240 1.00 79.62 457 VAL A O 1
ATOM 3689 N N . VAL A 1 458 ? -26.075 2.333 5.563 1.00 78.06 458 VAL A N 1
ATOM 3690 C CA . VAL A 1 458 ? -25.665 2.970 4.298 1.00 78.06 458 VAL A CA 1
ATOM 3691 C C . VAL A 1 458 ? -24.854 4.250 4.495 1.00 78.06 458 VAL A C 1
ATOM 3693 O O . VAL A 1 458 ? -24.281 4.763 3.539 1.00 78.06 458 VAL A O 1
ATOM 3696 N N . GLY A 1 459 ? -24.742 4.743 5.728 1.00 78.81 459 GLY A N 1
ATOM 3697 C CA . GLY A 1 459 ? -23.906 5.891 6.055 1.00 78.81 459 GLY A CA 1
ATOM 3698 C C . GLY A 1 459 ? -23.694 6.047 7.554 1.00 78.81 459 GLY A C 1
ATOM 3699 O O . GLY A 1 459 ? -24.487 5.572 8.365 1.00 78.81 459 GLY A O 1
ATOM 3700 N N . PHE A 1 460 ? -22.603 6.712 7.916 1.00 87.00 460 PHE A N 1
ATOM 3701 C CA . PHE A 1 460 ? -22.195 6.904 9.300 1.00 87.00 460 PHE A CA 1
ATOM 3702 C C . PHE A 1 460 ? -21.607 8.299 9.505 1.00 87.00 460 PHE A C 1
ATOM 3704 O O . PHE A 1 460 ? -20.525 8.608 9.003 1.00 87.00 460 PHE A O 1
ATOM 3711 N N . GLU A 1 461 ? -22.321 9.138 10.249 1.00 89.00 461 GLU A N 1
ATOM 3712 C CA . GLU A 1 461 ? -21.951 10.521 10.530 1.00 89.00 461 GLU A CA 1
ATOM 3713 C C . GLU A 1 461 ? -21.680 10.742 12.020 1.00 89.00 461 GLU A C 1
ATOM 3715 O O . GLU A 1 461 ? -22.294 10.111 12.883 1.00 89.00 461 GLU A O 1
ATOM 3720 N N . VAL A 1 462 ? -20.781 11.678 12.325 1.00 90.06 462 VAL A N 1
ATOM 3721 C CA . VAL A 1 462 ? -20.430 12.074 13.691 1.00 90.06 462 VAL A CA 1
ATOM 3722 C C . VAL A 1 462 ? -20.420 13.595 13.843 1.00 90.06 462 VAL A C 1
ATOM 3724 O O . VAL A 1 462 ? -19.844 14.325 13.033 1.00 90.06 462 VAL A O 1
ATOM 3727 N N . VAL A 1 463 ? -21.032 14.072 14.925 1.00 89.94 463 VAL A N 1
ATOM 3728 C CA . VAL A 1 463 ? -21.043 15.472 15.352 1.00 89.94 463 VAL A CA 1
ATOM 3729 C C . VAL A 1 463 ? -20.404 15.555 16.744 1.00 89.94 463 VAL A C 1
ATOM 3731 O O . VAL A 1 463 ? -20.995 15.084 17.719 1.00 89.94 463 VAL A O 1
ATOM 3734 N N . PRO A 1 464 ? -19.182 16.105 16.858 1.00 89.88 464 PRO A N 1
ATOM 3735 C CA . PRO A 1 464 ? -18.502 16.251 18.140 1.00 89.88 464 PRO A CA 1
ATOM 3736 C C . PRO A 1 464 ? -18.972 17.509 18.887 1.00 89.88 464 PRO A C 1
ATOM 3738 O O . PRO A 1 464 ? -19.075 18.585 18.298 1.00 89.88 464 PRO A O 1
ATOM 3741 N N . CYS A 1 465 ? -19.192 17.387 20.196 1.00 88.19 465 CYS A N 1
ATOM 3742 C CA . CYS A 1 465 ? -19.578 18.474 21.095 1.00 88.19 465 CYS A CA 1
ATOM 3743 C C . CYS A 1 465 ? -18.726 18.473 22.371 1.00 88.19 465 CYS A C 1
ATOM 3745 O O . CYS A 1 465 ? -18.258 17.432 22.838 1.00 88.19 465 CYS A O 1
ATOM 3747 N N . SER A 1 466 ? -18.491 19.663 22.924 1.00 87.81 466 SER A N 1
ATOM 3748 C CA . SER A 1 466 ? -17.697 19.854 24.141 1.00 87.81 466 SER A CA 1
ATOM 3749 C C . SER A 1 466 ? -18.608 20.292 25.281 1.00 87.81 466 SER A C 1
ATOM 3751 O O . SER A 1 466 ? -19.168 21.386 25.236 1.00 87.81 466 SER A O 1
ATOM 3753 N N . ILE A 1 467 ? -18.765 19.442 26.297 1.00 85.12 467 ILE A N 1
ATOM 3754 C CA . ILE A 1 467 ? -19.774 19.597 27.351 1.00 85.12 467 ILE A CA 1
ATOM 3755 C C . ILE A 1 467 ? -19.142 19.427 28.719 1.00 85.12 467 ILE A C 1
ATOM 3757 O O . ILE A 1 467 ? -18.550 18.393 29.022 1.00 85.12 467 ILE A O 1
ATOM 3761 N N . GLN A 1 468 ? -19.320 20.423 29.581 1.00 81.12 468 GLN A N 1
ATOM 3762 C CA . GLN A 1 468 ? -18.875 20.328 30.961 1.00 81.12 468 GLN A CA 1
ATOM 3763 C C . GLN A 1 468 ? -19.896 19.553 31.801 1.00 81.12 468 GLN A C 1
ATOM 3765 O O . GLN A 1 468 ? -21.027 19.994 31.986 1.00 81.12 468 GLN A O 1
ATOM 3770 N N . HIS A 1 469 ? -19.487 18.397 32.319 1.00 79.69 469 HIS A N 1
ATOM 3771 C CA . HIS A 1 469 ? -20.311 17.576 33.203 1.00 79.69 469 HIS A CA 1
ATOM 3772 C C . HIS A 1 469 ? -20.121 17.987 34.670 1.00 79.69 469 HIS A C 1
ATOM 3774 O O . HIS A 1 469 ? -18.993 18.085 35.152 1.00 79.69 469 HIS A O 1
ATOM 3780 N N . THR A 1 470 ? -21.217 18.197 35.401 1.00 73.69 470 THR A N 1
ATOM 3781 C CA . THR A 1 470 ? -21.173 18.546 36.830 1.00 73.69 470 THR A CA 1
ATOM 3782 C C . THR A 1 470 ? -20.844 17.316 37.684 1.00 73.69 470 THR A C 1
ATOM 3784 O O . THR A 1 470 ? -21.346 16.220 37.431 1.00 73.69 470 THR A O 1
ATOM 3787 N N . ALA A 1 471 ? -20.036 17.490 38.735 1.00 65.56 471 ALA A N 1
ATOM 3788 C CA . ALA A 1 471 ? -19.608 16.407 39.629 1.00 65.56 471 ALA A CA 1
ATOM 3789 C C . ALA A 1 471 ? -20.767 15.712 40.378 1.00 65.56 471 ALA A C 1
ATOM 3791 O O . ALA A 1 471 ? -20.653 14.546 40.750 1.00 65.56 471 ALA A O 1
ATOM 3792 N N . GLU A 1 472 ? -21.889 16.403 40.591 1.00 62.62 472 GLU A N 1
ATOM 3793 C CA . GLU A 1 472 ? -23.103 15.835 41.197 1.00 62.62 472 GLU A CA 1
ATOM 3794 C C . GLU A 1 472 ? -23.804 14.855 40.255 1.00 62.62 472 GLU A C 1
ATOM 3796 O O . GLU A 1 472 ? -24.211 13.775 40.678 1.00 62.62 472 GLU A O 1
ATOM 3801 N N . SER A 1 473 ? -23.846 15.192 38.965 1.00 64.19 473 SER A N 1
ATOM 3802 C CA . SER A 1 473 ? -24.458 14.394 37.905 1.00 64.19 473 SER A CA 1
ATOM 3803 C C . SER A 1 473 ? -23.694 13.111 37.600 1.00 64.19 473 SER A C 1
ATOM 3805 O O . SER A 1 473 ? -24.238 12.275 36.901 1.00 64.19 473 SER A O 1
ATOM 3807 N N . LEU A 1 474 ? -22.445 12.972 38.066 1.00 68.19 474 LEU A N 1
ATOM 3808 C CA . LEU A 1 474 ? -21.549 11.838 37.793 1.00 68.19 474 LEU A CA 1
ATOM 3809 C C . LEU A 1 474 ? -21.523 10.790 38.922 1.00 68.19 474 LEU A C 1
ATOM 3811 O O . LEU A 1 474 ? -20.982 9.697 38.743 1.00 68.19 474 LEU A O 1
ATOM 3815 N N . LYS A 1 475 ? -22.112 11.086 40.090 1.00 63.62 475 LYS A N 1
ATOM 3816 C CA . LYS A 1 475 ? -22.125 10.159 41.231 1.00 63.62 475 LYS A CA 1
ATOM 3817 C C . LYS A 1 475 ? -22.983 8.924 40.917 1.00 63.62 475 LYS A C 1
ATOM 3819 O O . LYS A 1 475 ? -24.159 9.045 40.598 1.00 63.62 475 LYS A O 1
ATOM 3824 N N . ASN A 1 476 ? -22.401 7.731 41.081 1.00 62.06 476 ASN A N 1
ATOM 3825 C CA . ASN A 1 476 ? -23.041 6.410 40.931 1.00 62.06 476 ASN A CA 1
ATOM 3826 C C . ASN A 1 476 ? -23.477 5.995 39.506 1.00 62.06 476 ASN A C 1
ATOM 3828 O O . ASN A 1 476 ? -24.222 5.023 39.363 1.00 62.06 476 ASN A O 1
ATOM 3832 N N . LEU A 1 477 ? -22.999 6.659 38.448 1.00 72.44 477 LEU A N 1
ATOM 3833 C CA . LEU A 1 477 ? -23.264 6.228 37.070 1.00 72.44 477 LEU A CA 1
ATOM 3834 C C . LEU A 1 477 ? -22.349 5.072 36.652 1.00 72.44 477 LEU A C 1
ATOM 3836 O O . LEU A 1 477 ? -21.125 5.144 36.767 1.00 72.44 477 LEU A O 1
ATOM 3840 N N . LYS A 1 478 ? -22.959 4.002 36.135 1.00 75.06 478 LYS A N 1
ATOM 3841 C CA . LYS A 1 478 ? -22.258 2.905 35.461 1.00 75.06 478 LYS A CA 1
ATOM 3842 C C . LYS A 1 478 ? -22.287 3.134 33.950 1.00 75.06 478 LYS A C 1
ATOM 3844 O O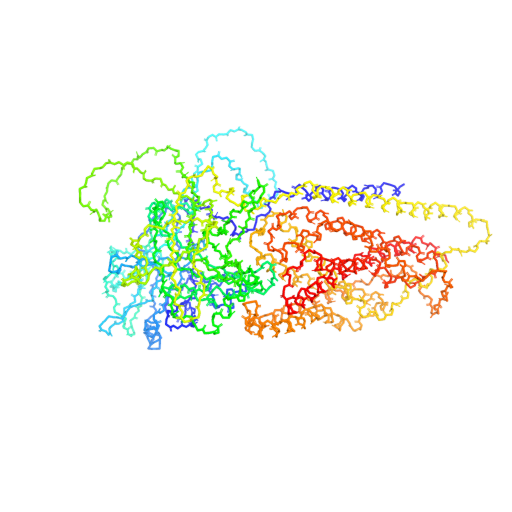 . LYS A 1 478 ? -23.152 3.842 33.441 1.00 75.06 478 LYS A O 1
ATOM 3849 N N . MET A 1 479 ? -21.323 2.546 33.247 1.00 79.19 479 MET A N 1
ATOM 3850 C CA . MET A 1 479 ? -21.255 2.574 31.783 1.00 79.19 479 MET A CA 1
ATOM 3851 C C . MET A 1 479 ? -22.595 2.120 31.173 1.00 79.19 479 MET A C 1
ATOM 3853 O O . MET A 1 479 ? -23.161 1.125 31.622 1.00 79.19 479 MET A O 1
ATOM 3857 N N . TYR A 1 480 ? -23.067 2.853 30.163 1.00 81.25 480 TYR A N 1
ATOM 3858 C CA . TYR A 1 480 ? -24.358 2.724 29.470 1.00 81.25 480 TYR A CA 1
ATOM 3859 C C . TYR A 1 480 ? -25.608 3.196 30.226 1.00 81.25 480 TYR A C 1
ATOM 3861 O O . TYR A 1 480 ? -26.719 3.021 29.729 1.00 81.25 480 TYR A O 1
ATOM 3869 N N . ASN A 1 481 ? -25.464 3.831 31.389 1.00 81.88 481 ASN A N 1
ATOM 3870 C CA . ASN A 1 481 ? -26.600 4.475 32.045 1.00 81.88 481 ASN A CA 1
ATOM 3871 C C . ASN A 1 481 ? -26.985 5.782 31.333 1.00 81.88 481 ASN A C 1
ATOM 3873 O O . ASN A 1 481 ? -26.123 6.498 30.821 1.00 81.88 481 ASN A O 1
ATOM 3877 N N . THR A 1 482 ? -28.270 6.131 31.372 1.00 78.44 482 THR A N 1
ATOM 3878 C CA . THR A 1 482 ? -28.756 7.441 30.921 1.00 78.44 482 THR A CA 1
ATOM 3879 C C . THR A 1 482 ? -28.238 8.542 31.845 1.00 78.44 482 THR A C 1
ATOM 3881 O O . THR A 1 482 ? -28.322 8.439 33.072 1.00 78.44 482 THR A O 1
ATOM 3884 N N . TYR A 1 483 ? -27.686 9.593 31.256 1.00 74.88 483 TYR A N 1
ATOM 3885 C CA . TYR A 1 483 ? -27.200 10.772 31.948 1.00 74.88 483 TYR A CA 1
ATOM 3886 C C . TYR A 1 483 ? -28.400 11.613 32.421 1.00 74.88 483 TYR A C 1
ATOM 3888 O O . TYR A 1 483 ? -29.352 11.799 31.670 1.00 74.88 483 TYR A O 1
ATOM 3896 N N . PRO A 1 484 ? -28.404 12.115 33.667 1.00 67.81 484 PRO A N 1
ATOM 3897 C CA . PRO A 1 484 ? -29.609 12.673 34.289 1.00 67.81 484 PRO A CA 1
ATOM 3898 C C . PRO A 1 484 ? -30.016 14.073 33.802 1.00 67.81 484 PRO A C 1
ATOM 3900 O O . PRO A 1 484 ? -31.077 14.557 34.193 1.00 67.81 484 PRO A O 1
ATOM 3903 N N . SER A 1 485 ? -29.198 14.759 32.999 1.00 69.50 485 SER A N 1
ATOM 3904 C CA . SER A 1 485 ? -29.492 16.120 32.529 1.00 69.50 485 SER A CA 1
ATOM 3905 C C . SER A 1 485 ? -29.462 16.214 31.015 1.00 69.50 485 SER A C 1
ATOM 3907 O O . SER A 1 485 ? -28.508 15.735 30.403 1.00 69.50 485 SER A O 1
ATOM 3909 N N . ALA A 1 486 ? -30.441 16.929 30.456 1.00 67.94 486 ALA A N 1
ATOM 3910 C CA . ALA A 1 486 ? -30.600 17.058 29.020 1.00 67.94 486 ALA A CA 1
ATOM 3911 C C . ALA A 1 486 ? -29.370 17.696 28.359 1.00 67.94 486 ALA A C 1
ATOM 3913 O O . ALA A 1 486 ? -28.995 18.829 28.684 1.00 67.94 486 ALA A O 1
ATOM 3914 N N . ILE A 1 487 ? -28.754 16.984 27.419 1.00 72.56 487 ILE A N 1
ATOM 3915 C CA . ILE A 1 487 ? -27.554 17.437 26.719 1.00 72.56 487 ILE A CA 1
ATOM 3916 C C . ILE A 1 487 ? -27.966 18.087 25.394 1.00 72.56 487 ILE A C 1
ATOM 3918 O O . ILE A 1 487 ? -28.497 17.440 24.499 1.00 72.56 487 ILE A O 1
ATOM 3922 N N . LYS A 1 488 ? -27.679 19.385 25.230 1.00 75.38 488 LYS A N 1
ATOM 3923 C CA . LYS A 1 488 ? -27.783 20.057 23.925 1.00 75.38 488 LYS A CA 1
ATOM 3924 C C . LYS A 1 488 ? -26.413 20.104 23.259 1.00 75.38 488 LYS A C 1
ATOM 3926 O O . LYS A 1 488 ? -25.554 20.886 23.655 1.00 75.38 488 LYS A O 1
ATOM 3931 N N . CYS A 1 489 ? -26.227 19.267 22.245 1.00 75.88 489 CYS A N 1
ATOM 3932 C CA . CYS A 1 489 ? -25.019 19.239 21.427 1.00 75.88 489 CYS A CA 1
ATOM 3933 C C . CYS A 1 489 ? -25.066 20.368 20.380 1.00 75.88 489 CYS A C 1
ATOM 3935 O O . CYS A 1 489 ? -25.723 20.237 19.347 1.00 75.88 489 CYS A O 1
ATOM 3937 N N . ASP A 1 490 ? -24.384 21.484 20.664 1.00 76.38 490 ASP A N 1
ATOM 3938 C CA . ASP A 1 490 ? -24.107 22.543 19.689 1.00 76.38 490 ASP A CA 1
ATOM 3939 C C . ASP A 1 490 ? -22.617 22.510 19.289 1.00 76.38 490 ASP A C 1
ATOM 3941 O O . ASP A 1 490 ? -21.755 22.799 20.129 1.00 76.38 490 ASP A O 1
ATOM 3945 N N . PRO A 1 491 ? -22.291 22.187 18.020 1.00 71.88 491 PRO A N 1
ATOM 3946 C CA . PRO A 1 491 ? -20.911 22.069 17.547 1.00 71.88 491 PRO A CA 1
ATOM 3947 C C . PRO A 1 491 ? -20.150 23.405 17.517 1.00 71.88 491 PRO A C 1
ATOM 3949 O O . PRO A 1 491 ? -18.940 23.410 17.296 1.00 71.88 491 PRO A O 1
ATOM 3952 N N . THR A 1 492 ? -20.832 24.541 17.699 1.00 70.81 492 THR A N 1
ATOM 3953 C CA . THR A 1 492 ? -20.206 25.874 17.715 1.00 70.81 492 THR A CA 1
ATOM 3954 C C . THR A 1 492 ? -19.786 26.331 19.109 1.00 70.81 492 THR A C 1
ATOM 3956 O O . THR A 1 492 ? -18.984 27.257 19.235 1.00 70.81 492 THR A O 1
ATOM 3959 N N . THR A 1 493 ? -20.281 25.669 20.156 1.00 76.25 493 THR A N 1
ATOM 3960 C CA . THR A 1 493 ? -19.999 26.027 21.549 1.00 76.25 493 THR A CA 1
ATOM 3961 C C . THR A 1 493 ? -18.983 25.076 22.170 1.00 76.25 493 THR A C 1
ATOM 3963 O O . THR A 1 493 ? -19.010 23.869 21.930 1.00 76.25 493 THR A O 1
ATOM 3966 N N . VAL A 1 494 ? -18.077 25.621 22.984 1.00 80.50 494 VAL A N 1
ATOM 3967 C CA . VAL A 1 494 ? -17.072 24.845 23.720 1.00 80.50 494 VAL A CA 1
ATOM 3968 C C . VAL A 1 494 ? -17.199 25.099 25.218 1.00 80.50 494 VAL A C 1
ATOM 3970 O O . VAL A 1 494 ? -17.172 26.249 25.651 1.00 80.50 494 VAL A O 1
ATOM 3973 N N . ALA A 1 495 ? -17.366 24.036 26.010 1.00 77.12 495 ALA A N 1
ATOM 3974 C CA . ALA A 1 495 ? -17.606 24.153 27.452 1.00 77.12 495 ALA A CA 1
ATOM 3975 C C . ALA A 1 495 ? -16.603 23.372 28.316 1.00 77.12 495 ALA A C 1
ATOM 3977 O O . ALA A 1 495 ? -16.249 23.828 29.401 1.00 77.12 495 ALA A O 1
ATOM 3978 N N . MET A 1 496 ? -16.100 22.219 27.861 1.00 81.00 496 MET A N 1
ATOM 3979 C CA . MET A 1 496 ? -15.188 21.389 28.657 1.00 81.00 496 MET A CA 1
ATOM 3980 C C . MET A 1 496 ? -13.731 21.819 28.472 1.00 81.00 496 MET A C 1
ATOM 3982 O O . MET A 1 496 ? -13.033 21.311 27.593 1.00 81.00 496 MET A O 1
ATOM 3986 N N . ALA A 1 497 ? -13.278 22.751 29.312 1.00 83.62 497 ALA A N 1
ATOM 3987 C CA . ALA A 1 497 ? -11.870 23.128 29.403 1.00 83.62 497 ALA A CA 1
ATOM 3988 C C . ALA A 1 497 ? -11.055 22.036 30.113 1.00 83.62 497 ALA A C 1
ATOM 3990 O O . ALA A 1 497 ? -11.472 21.510 31.145 1.00 83.62 497 ALA A O 1
ATOM 3991 N N . ILE A 1 498 ? -9.882 21.713 29.576 1.00 83.12 498 ILE A N 1
ATOM 3992 C CA . ILE A 1 498 ? -8.998 20.684 30.131 1.00 83.12 498 ILE A CA 1
ATOM 3993 C C . ILE A 1 498 ? -8.138 21.306 31.235 1.00 83.12 498 ILE A C 1
ATOM 3995 O O . ILE A 1 498 ? -7.493 22.335 31.015 1.00 83.12 498 ILE A O 1
ATOM 3999 N N . LYS A 1 499 ? -8.085 20.661 32.405 1.00 83.62 499 LYS A N 1
ATOM 4000 C CA . LYS A 1 499 ? -7.238 21.053 33.539 1.00 83.62 499 LYS A CA 1
ATOM 4001 C C . LYS A 1 499 ? -6.487 19.852 34.108 1.00 83.62 499 LYS A C 1
ATOM 4003 O O . LYS A 1 499 ? -6.944 18.715 34.016 1.00 83.62 499 LYS A O 1
ATOM 4008 N N . GLU A 1 500 ? -5.328 20.119 34.697 1.00 83.19 500 GLU A N 1
ATOM 4009 C CA . GLU A 1 500 ? -4.521 19.111 35.384 1.00 83.19 500 GLU A CA 1
ATOM 4010 C C . GLU A 1 500 ? -5.230 18.626 36.660 1.00 83.19 500 GLU A C 1
ATOM 4012 O O . GLU A 1 500 ? -5.871 19.418 37.351 1.00 83.19 500 GLU A O 1
ATOM 4017 N N . ASN A 1 501 ? -5.120 17.330 36.976 1.00 82.00 501 ASN A N 1
ATOM 4018 C CA . ASN A 1 501 ? -5.771 16.670 38.117 1.00 82.00 501 ASN A CA 1
ATOM 4019 C C . ASN A 1 501 ? -7.314 16.679 38.115 1.00 82.00 501 ASN A C 1
ATOM 4021 O O . ASN A 1 501 ? -7.924 16.297 39.115 1.00 82.00 501 ASN A O 1
ATOM 4025 N N . GLU A 1 502 ? -7.966 17.050 37.010 1.00 84.38 502 GLU A N 1
ATOM 4026 C CA . GLU A 1 502 ? -9.416 16.892 36.845 1.00 84.38 502 GLU A CA 1
ATOM 4027 C C . GLU A 1 502 ? -9.736 15.640 35.999 1.00 84.38 502 GLU A C 1
ATOM 4029 O O . GLU A 1 502 ? -9.018 15.336 35.042 1.00 84.38 502 GLU A O 1
ATOM 4034 N N . PRO A 1 503 ? -10.775 14.857 36.352 1.00 84.81 503 PRO A N 1
ATOM 4035 C CA . PRO A 1 503 ? -11.210 13.714 35.554 1.00 84.81 503 PRO A CA 1
ATOM 4036 C C . PRO A 1 503 ? -12.058 14.157 34.355 1.00 84.81 503 PRO A C 1
ATOM 4038 O O . PRO A 1 503 ? -12.840 15.104 34.441 1.00 84.81 503 PRO A O 1
ATOM 4041 N N . LEU A 1 504 ? -11.965 13.415 33.253 1.00 86.81 504 LEU A N 1
ATOM 4042 C CA . LEU A 1 504 ? -12.775 13.620 32.056 1.00 86.81 504 LEU A CA 1
ATOM 4043 C C . LEU A 1 504 ? -13.977 12.675 32.076 1.00 86.81 504 LEU A C 1
ATOM 4045 O O . LEU A 1 504 ? -13.856 11.512 32.461 1.00 86.81 504 LEU A O 1
ATOM 4049 N N . ALA A 1 505 ? -15.136 13.162 31.645 1.00 87.38 505 ALA A N 1
ATOM 4050 C CA . ALA A 1 505 ? -16.342 12.354 31.500 1.00 87.38 505 ALA A CA 1
ATOM 4051 C C . ALA A 1 505 ? -16.774 12.335 30.034 1.00 87.38 505 ALA A C 1
ATOM 4053 O O . ALA A 1 505 ? -16.889 13.392 29.412 1.00 87.38 505 ALA A O 1
ATOM 4054 N N . PHE A 1 506 ? -17.013 11.135 29.507 1.00 89.25 506 PHE A N 1
ATOM 4055 C CA . PHE A 1 506 ? -17.420 10.920 28.122 1.00 89.25 506 PHE A CA 1
ATOM 4056 C C . PHE A 1 506 ? -18.872 10.464 28.051 1.00 89.25 506 PHE A C 1
ATOM 4058 O O . PHE A 1 506 ? -19.303 9.578 28.796 1.00 89.25 506 PHE A O 1
ATOM 4065 N N . THR A 1 507 ? -19.613 11.054 27.122 1.00 90.56 507 THR A N 1
ATOM 4066 C CA . THR A 1 507 ? -21.012 10.721 26.848 1.00 90.56 507 THR A CA 1
ATOM 4067 C C . THR A 1 507 ? -21.233 10.621 25.343 1.00 90.56 507 THR A C 1
ATOM 4069 O O . THR A 1 507 ? -20.446 11.137 24.551 1.00 90.56 507 THR A O 1
ATOM 4072 N N . TYR A 1 508 ? -22.284 9.936 24.916 1.00 91.62 508 TYR A N 1
ATOM 4073 C CA . TYR A 1 508 ? -22.638 9.877 23.503 1.00 91.62 508 TYR A CA 1
ATOM 4074 C C . TYR A 1 508 ? -24.142 9.727 23.310 1.00 91.62 508 TYR A C 1
ATOM 4076 O O . TYR A 1 508 ? -24.871 9.339 24.219 1.00 91.62 508 TYR A O 1
ATOM 4084 N N . GLU A 1 509 ? -24.597 10.043 22.111 1.00 91.25 509 GLU A N 1
ATOM 4085 C CA . GLU A 1 509 ? -25.956 9.804 21.647 1.00 91.25 509 GLU A CA 1
ATOM 4086 C C . GLU A 1 509 ? -25.913 9.299 20.210 1.00 91.25 509 GLU A C 1
ATOM 4088 O O . GLU A 1 509 ? -24.952 9.552 19.477 1.00 91.25 509 GLU A O 1
ATOM 4093 N N . PHE A 1 510 ? -26.947 8.582 19.787 1.00 90.88 510 PHE A N 1
ATOM 4094 C CA . PHE A 1 510 ? -27.054 8.142 18.405 1.00 90.88 510 PHE A CA 1
ATOM 4095 C C . PHE A 1 510 ? -28.495 8.181 17.907 1.00 90.88 510 PHE A C 1
ATOM 4097 O O . PHE A 1 510 ? -29.448 7.923 18.642 1.00 90.88 510 PHE A O 1
ATOM 4104 N N . SER A 1 511 ? -28.644 8.507 16.627 1.00 91.62 511 SER A N 1
ATOM 4105 C CA . SER A 1 511 ? -29.926 8.532 15.935 1.00 91.62 511 SER A CA 1
ATOM 4106 C C . SER A 1 511 ? -29.834 7.815 14.595 1.00 91.62 511 SER A C 1
ATOM 4108 O O . SER A 1 511 ? -28.833 7.923 13.887 1.00 91.62 511 SER A O 1
ATOM 4110 N N . PHE A 1 512 ? -30.876 7.068 14.249 1.00 89.56 512 PHE A N 1
ATOM 4111 C CA . PHE A 1 512 ? -31.023 6.445 12.941 1.00 89.56 512 PHE A CA 1
ATOM 4112 C C . PHE A 1 512 ? -31.859 7.341 12.035 1.00 89.56 512 PHE A C 1
ATOM 4114 O O . PHE A 1 512 ? -32.915 7.832 12.440 1.00 89.56 512 PHE A O 1
ATOM 4121 N N . VAL A 1 513 ? -31.387 7.541 10.808 1.00 89.62 513 VAL A N 1
ATOM 4122 C CA . VAL A 1 513 ? -32.079 8.324 9.781 1.00 89.62 513 VAL A CA 1
ATOM 4123 C C . VAL A 1 513 ? -32.264 7.446 8.555 1.00 89.62 513 VAL A C 1
ATOM 4125 O O . VAL A 1 513 ? -31.302 6.884 8.035 1.00 89.62 513 VAL A O 1
ATOM 4128 N N . GLU A 1 514 ? -33.501 7.308 8.097 1.00 87.69 514 GLU A N 1
ATOM 4129 C CA . GLU A 1 514 ? -33.795 6.542 6.889 1.00 87.69 514 GLU A CA 1
ATOM 4130 C C . GLU A 1 514 ? -33.322 7.301 5.639 1.00 87.69 514 GLU A C 1
ATOM 4132 O O . GLU A 1 514 ? -33.473 8.520 5.543 1.00 87.69 514 GLU A O 1
ATOM 4137 N N . SER A 1 515 ? -32.702 6.589 4.699 1.00 83.69 515 SER A N 1
ATOM 4138 C CA . SER A 1 515 ? -32.110 7.148 3.486 1.00 83.69 515 SER A CA 1
ATOM 4139 C C . SER A 1 515 ? -32.447 6.303 2.259 1.00 83.69 515 SER A C 1
ATOM 4141 O O . SER A 1 515 ? -32.446 5.074 2.316 1.00 83.69 515 SER A O 1
ATOM 4143 N N . ASP A 1 516 ? -32.641 6.963 1.115 1.00 79.88 516 ASP A N 1
ATOM 4144 C CA . ASP A 1 516 ? -32.919 6.324 -0.181 1.00 79.88 516 ASP A CA 1
ATOM 4145 C C . ASP A 1 516 ? -31.666 5.723 -0.852 1.00 79.88 516 ASP A C 1
ATOM 4147 O O . ASP A 1 516 ? -31.732 5.175 -1.957 1.00 79.88 516 ASP A O 1
ATOM 4151 N N . ILE A 1 517 ? -30.495 5.839 -0.216 1.00 67.50 517 ILE A N 1
ATOM 4152 C CA . ILE A 1 517 ? -29.238 5.297 -0.737 1.00 67.50 517 ILE A CA 1
ATOM 4153 C C . ILE A 1 517 ? -29.301 3.770 -0.706 1.00 67.50 517 ILE A C 1
ATOM 4155 O O . ILE A 1 517 ? -29.380 3.155 0.354 1.00 67.50 517 ILE A O 1
ATOM 4159 N N . LYS A 1 518 ? -29.191 3.143 -1.879 1.00 64.88 518 LYS A N 1
ATOM 4160 C CA . LYS A 1 518 ? -29.091 1.684 -1.989 1.00 64.88 518 LYS A CA 1
ATOM 4161 C C . LYS A 1 518 ? -27.761 1.196 -1.415 1.00 64.88 518 LYS A C 1
ATOM 4163 O O . LYS A 1 518 ? -26.722 1.819 -1.630 1.00 64.88 518 LYS A O 1
ATOM 4168 N N . TRP A 1 519 ? -27.771 0.025 -0.778 1.00 62.62 519 TRP A N 1
ATOM 4169 C CA . TRP A 1 519 ? -26.577 -0.562 -0.158 1.00 62.62 519 TRP A CA 1
ATOM 4170 C C . TRP A 1 519 ? -25.336 -0.643 -1.078 1.00 62.62 519 TRP A C 1
ATOM 4172 O O . TRP A 1 519 ? -24.263 -0.259 -0.617 1.00 62.62 519 TRP A O 1
ATOM 4182 N N . PRO A 1 520 ? -25.422 -1.029 -2.373 1.00 53.00 520 PRO A N 1
ATOM 4183 C CA . PRO A 1 520 ? -24.246 -1.060 -3.255 1.00 53.00 520 PRO A CA 1
ATOM 4184 C C . PRO A 1 520 ? -23.596 0.315 -3.474 1.00 53.00 520 PRO A C 1
ATOM 4186 O O . PRO A 1 520 ? -22.385 0.407 -3.648 1.00 53.00 520 PRO A O 1
ATOM 4189 N N . SER A 1 521 ? -24.388 1.388 -3.420 1.00 58.03 521 SER A N 1
ATOM 4190 C CA . SER A 1 521 ? -23.951 2.772 -3.647 1.00 58.03 521 SER A CA 1
ATOM 4191 C C . SER A 1 521 ? -23.499 3.482 -2.368 1.00 58.03 521 SER A C 1
ATOM 4193 O O . SER A 1 521 ? -23.153 4.661 -2.404 1.00 58.03 521 SER A O 1
ATOM 4195 N N . ARG A 1 522 ? -23.471 2.794 -1.217 1.00 61.59 522 ARG A N 1
ATOM 4196 C CA . ARG A 1 522 ? -23.142 3.404 0.086 1.00 61.59 522 ARG A CA 1
ATOM 4197 C C . ARG A 1 522 ? -21.756 4.051 0.134 1.00 61.59 522 ARG A C 1
ATOM 4199 O O . ARG A 1 522 ? -21.547 5.031 0.842 1.00 61.59 522 ARG A O 1
ATOM 4206 N N . TRP A 1 523 ? -20.814 3.537 -0.656 1.00 60.91 523 TRP A N 1
ATOM 4207 C CA . TRP A 1 523 ? -19.456 4.069 -0.748 1.00 60.91 523 TRP A CA 1
ATOM 4208 C C . TRP A 1 523 ? -19.339 5.315 -1.633 1.00 60.91 523 TRP A C 1
ATOM 4210 O O . TRP A 1 523 ? -18.385 6.076 -1.469 1.00 60.91 523 TRP A O 1
ATOM 4220 N N . ASP A 1 524 ? -20.309 5.590 -2.509 1.00 60.56 524 ASP A N 1
ATOM 4221 C CA . ASP A 1 524 ? -20.246 6.718 -3.448 1.00 60.56 524 ASP A CA 1
ATOM 4222 C C . ASP A 1 524 ? -20.159 8.055 -2.707 1.00 60.56 524 ASP A C 1
ATOM 4224 O O . ASP A 1 524 ? -19.399 8.948 -3.094 1.00 60.56 524 ASP A O 1
ATOM 4228 N N . ALA A 1 525 ? -20.877 8.172 -1.584 1.00 59.78 525 ALA A N 1
ATOM 4229 C CA . ALA A 1 525 ? -20.802 9.336 -0.714 1.00 59.78 525 ALA A CA 1
ATOM 4230 C C . ALA A 1 525 ? -19.374 9.561 -0.199 1.00 59.78 525 ALA A C 1
ATOM 4232 O O . ALA A 1 525 ? -18.925 10.699 -0.172 1.00 59.78 525 ALA A O 1
ATOM 4233 N N . TYR A 1 526 ? -18.625 8.510 0.135 1.00 59.00 526 TYR A N 1
ATOM 4234 C CA . TYR A 1 526 ? -17.265 8.600 0.674 1.00 59.00 526 TYR A CA 1
ATOM 4235 C C . TYR A 1 526 ? -16.199 8.820 -0.407 1.00 59.00 526 TYR A C 1
ATOM 4237 O O . TYR A 1 526 ? -15.209 9.513 -0.158 1.00 59.00 526 TYR A O 1
ATOM 4245 N N . LEU A 1 527 ? -16.421 8.275 -1.606 1.00 55.72 527 LEU A N 1
ATOM 4246 C CA . LEU A 1 527 ? -15.449 8.225 -2.704 1.00 55.72 527 LEU A CA 1
ATOM 4247 C C . LEU A 1 527 ? -15.545 9.403 -3.684 1.00 55.72 527 LEU A C 1
ATOM 4249 O O . LEU A 1 527 ? -14.618 9.636 -4.460 1.00 55.72 527 LEU A O 1
ATOM 4253 N N . LYS A 1 528 ? -16.634 10.180 -3.656 1.00 50.97 528 LYS A N 1
ATOM 4254 C CA . LYS A 1 528 ? -16.814 11.326 -4.557 1.00 50.97 528 LYS A CA 1
ATOM 4255 C C . LYS A 1 528 ? -15.756 12.406 -4.296 1.00 50.97 528 LYS A C 1
ATOM 4257 O O . LYS A 1 528 ? -15.788 13.073 -3.260 1.00 50.97 528 LYS A O 1
ATOM 4262 N N . MET A 1 529 ? -14.840 12.575 -5.251 1.00 51.16 529 MET A N 1
ATOM 4263 C CA . MET A 1 529 ? -13.874 13.674 -5.317 1.00 51.16 529 MET A CA 1
ATOM 4264 C C . MET A 1 529 ? -14.350 14.742 -6.308 1.00 51.16 529 MET A C 1
ATOM 4266 O O . MET A 1 529 ? -14.734 14.442 -7.440 1.00 51.16 529 MET A O 1
ATOM 4270 N N . GLU A 1 530 ? -14.306 16.006 -5.895 1.00 49.00 530 GLU A N 1
ATOM 4271 C CA . GLU A 1 530 ? -14.454 17.144 -6.803 1.00 49.00 530 GLU A CA 1
ATOM 4272 C C . GLU A 1 530 ? -13.174 17.266 -7.643 1.00 49.00 530 GLU A C 1
ATOM 4274 O O . GLU A 1 530 ? -12.084 17.344 -7.085 1.00 49.00 530 GLU A O 1
ATOM 4279 N N . GLY A 1 531 ? -13.278 17.256 -8.979 1.00 55.09 531 GLY A N 1
ATOM 4280 C CA . GLY A 1 531 ? -12.088 17.411 -9.830 1.00 55.09 531 GLY A CA 1
ATOM 4281 C C . GLY A 1 531 ? -12.023 16.595 -11.119 1.00 55.09 531 GLY A C 1
ATOM 4282 O O . GLY A 1 531 ? -11.006 16.667 -11.797 1.00 55.09 531 GLY A O 1
ATOM 4283 N N . VAL A 1 532 ? -13.080 15.881 -11.530 1.00 59.78 532 VAL A N 1
ATOM 4284 C CA . VAL A 1 532 ? -13.090 15.088 -12.787 1.00 59.78 532 VAL A CA 1
ATOM 4285 C C . VAL A 1 532 ? -12.585 15.889 -14.000 1.00 59.78 532 VAL A C 1
ATOM 4287 O O . VAL A 1 532 ? -11.845 15.368 -14.829 1.00 59.78 532 VAL A O 1
ATOM 4290 N N . LYS A 1 533 ? -12.910 17.187 -14.073 1.00 66.56 533 LYS A N 1
ATOM 4291 C CA . LYS A 1 533 ? -12.439 18.093 -15.137 1.00 66.56 533 LYS A CA 1
ATOM 4292 C C . LYS A 1 533 ? -10.908 18.238 -15.184 1.00 66.56 533 LYS A C 1
ATOM 4294 O O . LYS A 1 533 ? -10.352 18.400 -16.265 1.00 66.56 533 LYS A O 1
ATOM 4299 N N . VAL A 1 534 ? -10.236 18.168 -14.035 1.00 70.44 534 VAL A N 1
ATOM 4300 C CA . VAL A 1 534 ? -8.778 18.324 -13.910 1.00 70.44 534 VAL A CA 1
ATOM 4301 C C . VAL A 1 534 ? -8.046 17.083 -14.439 1.00 70.44 534 VAL A C 1
ATOM 4303 O O . VAL A 1 534 ? -7.046 17.227 -15.138 1.00 70.44 534 VAL A O 1
ATOM 4306 N N . HIS A 1 535 ? -8.584 15.878 -14.218 1.00 69.25 535 HIS A N 1
ATOM 4307 C CA . HIS A 1 535 ? -8.018 14.643 -14.787 1.00 69.25 535 HIS A CA 1
ATOM 4308 C C . HIS A 1 535 ? -8.088 14.629 -16.322 1.00 69.25 535 HIS A C 1
ATOM 4310 O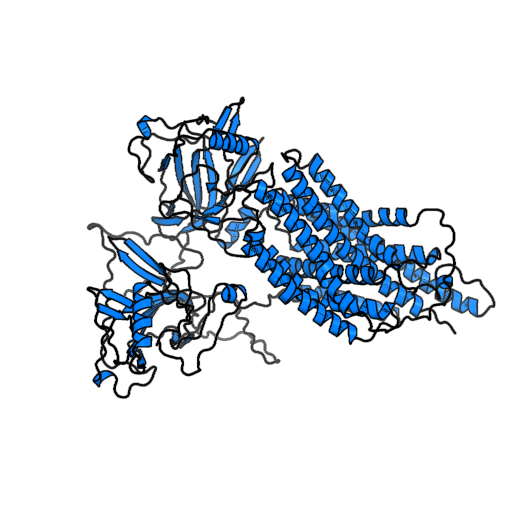 O . HIS A 1 535 ? -7.111 14.295 -16.993 1.00 69.25 535 HIS A O 1
ATOM 4316 N N . TRP A 1 536 ? -9.208 15.075 -16.902 1.00 75.31 536 TRP A N 1
ATOM 4317 C CA . TRP A 1 536 ? -9.341 15.211 -18.359 1.00 75.31 536 TRP A CA 1
ATOM 4318 C C . TRP A 1 536 ? -8.370 16.233 -18.955 1.00 75.31 536 TRP A C 1
ATOM 4320 O O . TRP A 1 536 ? -7.816 16.002 -20.031 1.00 75.31 536 TRP A O 1
ATOM 4330 N N . PHE A 1 537 ? -8.115 17.334 -18.244 1.00 76.69 537 PHE A N 1
ATOM 4331 C CA . PHE A 1 537 ? -7.095 18.302 -18.642 1.00 76.69 537 PHE A CA 1
ATOM 4332 C C . PHE A 1 537 ? -5.691 17.675 -18.671 1.00 76.69 537 PHE A C 1
ATOM 4334 O O . PHE A 1 537 ? -4.941 17.906 -19.619 1.00 76.69 537 PHE A O 1
ATOM 4341 N N . SER A 1 538 ? -5.359 16.824 -17.691 1.00 77.62 538 SER A N 1
ATOM 4342 C CA . SER A 1 538 ? -4.086 16.089 -17.671 1.00 77.62 538 SER A CA 1
ATOM 4343 C C . SER A 1 538 ? -3.927 15.173 -18.886 1.00 77.62 538 SER A C 1
ATOM 4345 O O . SER A 1 538 ? -2.875 15.176 -19.521 1.00 77.62 538 SER A O 1
ATOM 4347 N N . ILE A 1 539 ? -4.975 14.426 -19.253 1.00 80.81 539 ILE A N 1
ATOM 4348 C CA . ILE A 1 539 ? -4.940 13.533 -20.424 1.00 80.81 539 ILE A CA 1
ATOM 4349 C C . ILE A 1 539 ? -4.704 14.325 -21.715 1.00 80.81 539 ILE A C 1
ATOM 4351 O O . ILE A 1 539 ? -3.867 13.932 -22.527 1.00 80.81 539 ILE A O 1
ATOM 4355 N N . LEU A 1 540 ? -5.405 15.447 -21.903 1.00 84.06 540 LEU A N 1
ATOM 4356 C CA . LEU A 1 540 ? -5.237 16.294 -23.089 1.00 84.06 540 LEU A CA 1
ATOM 4357 C C . LEU A 1 540 ? -3.817 16.864 -23.193 1.00 84.06 540 LEU A C 1
ATOM 4359 O O . LEU A 1 540 ? -3.230 16.850 -24.275 1.00 84.06 540 LEU A O 1
ATOM 4363 N N . ASN A 1 541 ? -3.250 17.322 -22.073 1.00 82.00 541 ASN A N 1
ATOM 4364 C CA . ASN A 1 541 ? -1.878 17.820 -22.035 1.00 82.00 541 ASN A CA 1
ATOM 4365 C C . ASN A 1 541 ? -0.865 16.720 -22.399 1.00 82.00 541 ASN A C 1
ATOM 4367 O O . ASN A 1 541 ? 0.015 16.939 -23.231 1.00 82.00 541 ASN A O 1
ATOM 4371 N N . SER A 1 542 ? -1.021 15.520 -21.833 1.00 85.12 542 SER A N 1
ATOM 4372 C CA . SER A 1 542 ? -0.149 14.381 -22.138 1.00 85.12 542 SER A CA 1
ATOM 4373 C C . SER A 1 542 ? -0.242 13.964 -23.606 1.00 85.12 542 SER A C 1
ATOM 4375 O O . SER A 1 542 ? 0.788 13.782 -24.250 1.00 85.12 542 SER A O 1
ATOM 4377 N N . LEU A 1 543 ? -1.451 13.915 -24.175 1.00 86.69 543 LEU A N 1
ATOM 4378 C CA . LEU A 1 543 ? -1.658 13.599 -25.590 1.00 86.69 543 LEU A CA 1
ATOM 4379 C C . LEU A 1 543 ? -0.968 14.613 -26.520 1.00 86.69 543 LEU A C 1
ATOM 4381 O O . LEU A 1 543 ? -0.371 14.227 -27.528 1.00 86.69 543 LEU A O 1
ATOM 4385 N N . MET A 1 544 ? -1.012 15.905 -26.181 1.00 87.19 544 MET A N 1
ATOM 4386 C CA . MET A 1 544 ? -0.330 16.955 -26.943 1.00 87.19 544 MET A CA 1
ATOM 4387 C C . MET A 1 544 ? 1.194 16.762 -26.940 1.00 87.19 544 MET A C 1
ATOM 4389 O O . MET A 1 544 ? 1.827 16.849 -27.991 1.00 87.19 544 MET A O 1
ATOM 4393 N N . VAL A 1 545 ? 1.789 16.462 -25.780 1.00 86.75 545 VAL A N 1
ATOM 4394 C CA . VAL A 1 545 ? 3.240 16.235 -25.661 1.00 86.75 545 VAL A CA 1
ATOM 4395 C C . VAL A 1 545 ? 3.671 14.986 -26.434 1.00 86.75 545 VAL A C 1
ATOM 4397 O O . VAL A 1 545 ? 4.632 15.055 -27.201 1.00 86.75 545 VAL A O 1
ATOM 4400 N N . THR A 1 546 ? 2.944 13.874 -26.293 1.00 87.44 546 THR A N 1
ATOM 4401 C CA . THR A 1 546 ? 3.241 12.618 -27.000 1.00 87.44 546 THR A CA 1
ATOM 4402 C C . THR A 1 546 ? 3.152 12.783 -28.516 1.00 87.44 546 THR A C 1
ATOM 4404 O O . THR A 1 546 ? 4.062 12.405 -29.241 1.00 87.44 546 THR A O 1
ATOM 4407 N N . THR A 1 547 ? 2.090 13.406 -29.033 1.00 87.56 547 THR A N 1
ATOM 4408 C CA . THR A 1 547 ? 1.945 13.601 -30.490 1.00 87.56 547 THR A CA 1
ATOM 4409 C C . THR A 1 547 ? 3.027 14.512 -31.074 1.00 87.56 547 THR A C 1
ATOM 4411 O O . THR A 1 547 ? 3.532 14.246 -32.168 1.00 87.56 547 THR A O 1
ATOM 4414 N N . PHE A 1 548 ? 3.437 15.550 -30.340 1.00 89.00 548 PHE A N 1
ATOM 4415 C CA . PHE A 1 548 ? 4.538 16.425 -30.739 1.00 89.00 548 PHE A CA 1
ATOM 4416 C C . PHE A 1 548 ? 5.879 15.677 -30.816 1.00 89.00 548 PHE A C 1
ATOM 4418 O O . PHE A 1 548 ? 6.598 15.785 -31.814 1.00 89.00 548 PHE A O 1
ATOM 4425 N N . LEU A 1 549 ? 6.209 14.889 -29.791 1.00 87.62 549 LEU A N 1
ATOM 4426 C CA . LEU A 1 549 ? 7.440 14.098 -29.739 1.00 87.62 549 LEU A CA 1
ATOM 4427 C C . LEU A 1 549 ? 7.458 12.972 -30.782 1.00 87.62 549 LEU A C 1
ATOM 4429 O O . LEU A 1 549 ? 8.466 12.804 -31.476 1.00 87.62 549 LEU A O 1
ATOM 4433 N N . ALA A 1 550 ? 6.336 12.276 -30.975 1.00 88.81 550 ALA A N 1
ATOM 4434 C CA . ALA A 1 550 ? 6.161 11.307 -32.052 1.00 88.81 550 ALA A CA 1
ATOM 4435 C C . ALA A 1 550 ? 6.434 11.941 -33.427 1.00 88.81 550 ALA A C 1
ATOM 4437 O O . ALA A 1 550 ? 7.140 11.358 -34.252 1.00 88.81 550 ALA A O 1
ATOM 4438 N N . GLY A 1 551 ? 5.955 13.169 -33.658 1.00 88.12 551 GLY A N 1
ATOM 4439 C CA . GLY A 1 551 ? 6.245 13.935 -34.872 1.00 88.12 551 GLY A CA 1
ATOM 4440 C C . GLY A 1 551 ? 7.745 14.160 -35.095 1.00 88.12 551 GLY A C 1
ATOM 4441 O O . GLY A 1 551 ? 8.242 13.948 -36.202 1.00 88.12 551 GLY A O 1
ATOM 4442 N N . ILE A 1 552 ? 8.495 14.514 -34.045 1.00 87.88 552 ILE A N 1
ATOM 4443 C CA . ILE A 1 552 ? 9.960 14.674 -34.118 1.00 87.88 552 ILE A CA 1
ATOM 4444 C C . ILE A 1 552 ? 10.636 13.348 -34.479 1.00 87.88 552 ILE A C 1
ATOM 4446 O O . ILE A 1 552 ? 11.533 13.326 -35.321 1.00 87.88 552 ILE A O 1
ATOM 4450 N N . ILE A 1 553 ? 10.208 12.240 -33.877 1.00 86.31 553 ILE A N 1
ATOM 4451 C CA . ILE A 1 553 ? 10.771 10.913 -34.151 1.00 86.31 553 ILE A CA 1
ATOM 4452 C C . ILE A 1 553 ? 10.491 10.484 -35.590 1.00 86.31 553 ILE A C 1
ATOM 4454 O O . ILE A 1 553 ? 11.402 10.011 -36.268 1.00 86.31 553 ILE A O 1
ATOM 4458 N N . VAL A 1 554 ? 9.277 10.715 -36.097 1.00 85.50 554 VAL A N 1
ATOM 4459 C CA . VAL A 1 554 ? 8.941 10.475 -37.508 1.00 85.50 554 VAL A CA 1
ATOM 4460 C C . VAL A 1 554 ? 9.844 11.299 -38.424 1.00 85.50 554 VAL A C 1
ATOM 4462 O O . VAL A 1 554 ? 10.363 10.762 -39.398 1.00 85.50 554 VAL A O 1
ATOM 4465 N N . VAL A 1 555 ? 10.109 12.568 -38.102 1.00 84.00 555 VAL A N 1
ATOM 4466 C CA . VAL A 1 555 ? 11.057 13.398 -38.865 1.00 84.00 555 VAL A CA 1
ATOM 4467 C C . VAL A 1 555 ? 12.477 12.834 -38.802 1.00 84.00 555 VAL A C 1
ATOM 4469 O O . VAL A 1 555 ? 13.155 12.814 -39.828 1.00 84.00 555 VAL A O 1
ATOM 4472 N N . ILE A 1 556 ? 12.932 12.348 -37.643 1.00 82.31 556 ILE A N 1
ATOM 4473 C CA . ILE A 1 556 ? 14.238 11.688 -37.508 1.00 82.31 556 ILE A CA 1
ATOM 4474 C C . ILE A 1 556 ? 14.300 10.452 -38.413 1.00 82.31 556 ILE A C 1
ATOM 4476 O O . ILE A 1 556 ? 15.249 10.341 -39.184 1.00 82.31 556 ILE A O 1
ATOM 4480 N N . PHE A 1 557 ? 13.286 9.580 -38.393 1.00 77.25 557 PHE A N 1
ATOM 4481 C CA . PHE A 1 557 ? 13.223 8.391 -39.251 1.00 77.25 557 PHE A CA 1
ATOM 4482 C C . PHE A 1 557 ? 13.134 8.731 -40.744 1.00 77.25 557 PHE A C 1
ATOM 4484 O O . PHE A 1 557 ? 13.834 8.139 -41.558 1.00 77.25 557 PHE A O 1
ATOM 4491 N N . LEU A 1 558 ? 12.309 9.706 -41.133 1.00 76.69 558 LEU A N 1
ATOM 4492 C CA . LEU A 1 558 ? 12.230 10.157 -42.525 1.00 76.69 558 LEU A CA 1
ATOM 4493 C C . LEU A 1 558 ? 13.558 10.755 -42.985 1.00 76.69 558 LEU A C 1
ATOM 4495 O O . LEU A 1 558 ? 13.975 10.533 -44.119 1.00 76.69 558 LEU A O 1
ATOM 4499 N N . ARG A 1 559 ? 14.245 11.496 -42.107 1.00 71.62 559 ARG A N 1
ATOM 4500 C CA . ARG A 1 559 ? 15.568 12.038 -42.402 1.00 71.62 559 ARG A CA 1
ATOM 4501 C C . ARG A 1 559 ? 16.587 10.914 -42.547 1.00 71.62 559 ARG A C 1
ATOM 4503 O O . ARG A 1 559 ? 17.327 10.941 -43.517 1.00 71.62 559 ARG A O 1
ATOM 4510 N N . THR A 1 560 ? 16.622 9.922 -41.661 1.00 68.25 560 THR A N 1
ATOM 4511 C CA . THR A 1 560 ? 17.570 8.804 -41.792 1.00 68.25 560 THR A CA 1
ATOM 4512 C C . THR A 1 560 ? 17.322 7.986 -43.059 1.00 68.25 560 THR A C 1
ATOM 4514 O O . THR A 1 560 ? 18.282 7.710 -43.772 1.00 68.25 560 THR A O 1
ATOM 4517 N N . VAL A 1 561 ? 16.062 7.690 -43.400 1.00 68.75 561 VAL A N 1
ATOM 4518 C CA . VAL A 1 561 ? 15.697 6.935 -44.614 1.00 68.75 561 VAL A CA 1
ATOM 4519 C C . VAL A 1 561 ? 15.976 7.729 -45.895 1.00 68.75 561 VAL A C 1
ATOM 4521 O O . VAL A 1 561 ? 16.643 7.218 -46.790 1.00 68.75 561 VAL A O 1
ATOM 4524 N N . ARG A 1 562 ? 15.530 8.992 -45.989 1.00 61.50 562 ARG A N 1
ATOM 4525 C CA . ARG A 1 562 ? 15.735 9.819 -47.195 1.00 61.50 562 ARG A CA 1
ATOM 4526 C C . ARG A 1 562 ? 17.211 10.111 -47.444 1.00 61.50 562 ARG A C 1
ATOM 4528 O O . ARG A 1 562 ? 17.648 10.138 -48.589 1.00 61.50 562 ARG A O 1
ATOM 4535 N N . TYR A 1 563 ? 17.986 10.327 -46.378 1.00 59.78 563 TYR A N 1
ATOM 4536 C CA . TYR A 1 563 ? 19.436 10.440 -46.509 1.00 59.78 563 TYR A CA 1
ATOM 4537 C C . TYR A 1 563 ? 20.062 9.124 -46.984 1.00 59.78 563 TYR A C 1
ATOM 4539 O O . TYR A 1 563 ? 21.054 9.185 -47.691 1.00 59.78 563 TYR A O 1
ATOM 4547 N N . GLU A 1 564 ? 19.518 7.950 -46.647 1.00 59.53 564 GLU A N 1
ATOM 4548 C CA . GLU A 1 564 ? 20.023 6.663 -47.144 1.00 59.53 564 GLU A CA 1
ATOM 4549 C C . GLU A 1 564 ? 19.741 6.447 -48.641 1.00 59.53 564 GLU A C 1
ATOM 4551 O O . GLU A 1 564 ? 20.611 5.940 -49.345 1.00 59.53 564 GLU A O 1
ATOM 4556 N N . GLU A 1 565 ? 18.572 6.859 -49.145 1.00 60.72 565 GLU A N 1
ATOM 4557 C CA . GLU A 1 565 ? 18.267 6.853 -50.589 1.00 60.72 565 GLU A CA 1
ATOM 4558 C C . GLU A 1 565 ? 19.214 7.771 -51.371 1.00 60.72 565 GLU A C 1
ATOM 4560 O O . GLU A 1 565 ? 19.858 7.319 -52.315 1.00 60.72 565 GLU A O 1
ATOM 4565 N N . LEU A 1 566 ? 19.396 9.014 -50.910 1.00 57.88 566 LEU A N 1
ATOM 4566 C CA . LEU A 1 566 ? 20.352 9.959 -51.501 1.00 57.88 566 LEU A CA 1
ATOM 4567 C C . LEU A 1 566 ? 21.800 9.445 -51.440 1.00 57.88 566 LEU A C 1
ATOM 4569 O O . LEU A 1 566 ? 22.561 9.643 -52.381 1.00 57.88 566 LEU A O 1
ATOM 4573 N N . ASN A 1 567 ? 22.192 8.750 -50.366 1.00 55.06 567 ASN A N 1
ATOM 4574 C CA . ASN A 1 567 ? 23.546 8.203 -50.237 1.00 55.06 567 ASN A CA 1
ATOM 4575 C C . ASN A 1 567 ? 23.786 6.992 -51.146 1.00 55.06 567 ASN A C 1
ATOM 4577 O O . ASN A 1 567 ? 24.926 6.756 -51.522 1.00 55.06 567 ASN A O 1
ATOM 4581 N N . LYS A 1 568 ? 22.749 6.219 -51.499 1.00 59.19 568 LYS A N 1
ATOM 4582 C CA . LYS A 1 568 ? 22.861 5.136 -52.495 1.00 59.19 568 LYS A CA 1
ATOM 4583 C C . LYS A 1 568 ? 23.099 5.698 -53.895 1.00 59.19 568 LYS A C 1
ATOM 4585 O O . LYS A 1 568 ? 23.880 5.121 -54.644 1.00 59.19 568 LYS A O 1
ATOM 4590 N N . GLU A 1 569 ? 22.473 6.828 -54.217 1.00 56.22 569 GLU A N 1
ATOM 4591 C CA . GLU A 1 569 ? 22.713 7.559 -55.466 1.00 56.22 569 GLU A CA 1
ATOM 4592 C C . GLU A 1 569 ? 24.097 8.238 -55.466 1.00 56.22 569 GLU A C 1
ATOM 4594 O O . GLU A 1 569 ? 24.814 8.153 -56.460 1.00 56.22 569 GLU A O 1
ATOM 4599 N N . ALA A 1 570 ? 24.526 8.821 -54.339 1.00 52.41 570 ALA A N 1
ATOM 4600 C CA . ALA A 1 570 ? 25.824 9.490 -54.201 1.00 52.41 570 ALA A CA 1
ATOM 4601 C C . ALA A 1 570 ? 27.023 8.528 -54.049 1.00 52.41 570 ALA A C 1
ATOM 4603 O O . ALA A 1 570 ? 28.091 8.809 -54.577 1.00 52.41 570 ALA A O 1
ATOM 4604 N N . GLN A 1 571 ? 26.882 7.354 -53.414 1.00 50.50 571 GLN A N 1
ATOM 4605 C CA . GLN A 1 571 ? 27.960 6.346 -53.331 1.00 50.50 571 GLN A CA 1
ATOM 4606 C C . GLN A 1 571 ? 28.332 5.743 -54.695 1.00 50.50 571 GLN A C 1
ATOM 4608 O O . GLN A 1 571 ? 29.415 5.175 -54.826 1.00 50.50 571 GLN A O 1
ATOM 4613 N N . ALA A 1 572 ? 27.492 5.907 -55.723 1.00 53.53 572 ALA A N 1
ATOM 4614 C CA . ALA A 1 572 ? 27.856 5.599 -57.106 1.00 53.53 572 ALA A CA 1
ATOM 4615 C C . ALA A 1 572 ? 28.851 6.619 -57.713 1.00 53.53 572 ALA A C 1
ATOM 4617 O O . ALA A 1 572 ? 29.433 6.359 -58.765 1.00 53.53 572 ALA A O 1
ATOM 4618 N N . GLN A 1 573 ? 29.082 7.759 -57.050 1.00 47.94 573 GLN A N 1
ATOM 4619 C CA . GLN A 1 573 ? 29.992 8.838 -57.440 1.00 47.94 573 GLN A CA 1
ATOM 4620 C C . GLN A 1 573 ? 30.961 9.146 -56.275 1.00 47.94 573 GLN A C 1
ATOM 4622 O O . GLN A 1 573 ? 30.704 9.992 -55.437 1.00 47.94 573 GLN A O 1
ATOM 4627 N N . MET A 1 574 ? 32.062 8.391 -56.216 1.00 44.97 574 MET A N 1
ATOM 4628 C CA . MET A 1 574 ? 33.266 8.509 -55.363 1.00 44.97 574 MET A CA 1
ATOM 4629 C C . MET A 1 574 ? 33.380 9.658 -54.314 1.00 44.97 574 MET A C 1
ATOM 4631 O O . MET A 1 574 ? 33.352 10.835 -54.654 1.00 44.97 574 MET A O 1
ATOM 4635 N N . ASN A 1 575 ? 33.755 9.258 -53.083 1.00 48.03 575 ASN A N 1
ATOM 4636 C CA . ASN A 1 575 ? 34.355 10.029 -51.971 1.00 48.03 575 ASN A CA 1
ATOM 4637 C C . ASN A 1 575 ? 33.554 11.206 -51.375 1.00 48.03 575 ASN A C 1
ATOM 4639 O O . ASN A 1 575 ? 33.875 12.366 -51.621 1.00 48.03 575 ASN A O 1
ATOM 4643 N N . GLU A 1 576 ? 32.646 10.914 -50.438 1.00 48.09 576 GLU A N 1
ATOM 4644 C CA . GLU A 1 576 ? 32.212 11.890 -49.427 1.00 48.09 576 GLU A CA 1
ATOM 4645 C C . GLU A 1 576 ? 32.569 11.411 -48.010 1.00 48.09 576 GLU A C 1
ATOM 4647 O O . GLU A 1 576 ? 32.382 10.242 -47.661 1.00 48.09 576 GLU A O 1
ATOM 4652 N N . GLU A 1 577 ? 33.096 12.328 -47.194 1.00 51.28 577 GLU A N 1
ATOM 4653 C CA . GLU A 1 577 ? 33.373 12.125 -45.771 1.00 51.28 577 GLU A CA 1
ATOM 4654 C C . GLU A 1 577 ? 32.071 11.751 -45.042 1.00 51.28 577 GLU A C 1
ATOM 4656 O O . GLU A 1 577 ? 31.124 12.539 -44.979 1.00 51.28 577 GLU A O 1
ATOM 4661 N N . LEU A 1 578 ? 32.004 10.539 -44.473 1.00 56.25 578 LEU A N 1
ATOM 4662 C CA . LEU A 1 578 ? 30.910 10.160 -43.574 1.00 56.25 578 LEU A CA 1
ATOM 4663 C C . LEU A 1 578 ? 30.796 11.235 -42.480 1.00 56.25 578 LEU A C 1
ATOM 4665 O O . LEU A 1 578 ? 31.783 11.521 -41.815 1.00 56.25 578 LEU A O 1
ATOM 4669 N N . SER A 1 579 ? 29.613 11.816 -42.264 1.00 63.38 579 SER A N 1
ATOM 4670 C CA . SER A 1 579 ? 29.402 12.844 -41.234 1.00 63.38 579 SER A CA 1
ATOM 4671 C C . SER A 1 579 ? 28.357 12.425 -40.191 1.00 63.38 579 SER A C 1
ATOM 4673 O O . SER A 1 579 ? 27.378 11.729 -40.486 1.00 63.38 579 SER A O 1
ATOM 4675 N N . GLY A 1 580 ? 28.575 12.834 -38.936 1.00 73.38 580 GLY A N 1
ATOM 4676 C CA . GLY A 1 580 ? 27.660 12.615 -37.811 1.00 73.38 580 GLY A CA 1
ATOM 4677 C C . GLY A 1 580 ? 27.676 11.189 -37.253 1.00 73.38 580 GLY A C 1
ATOM 4678 O O . GLY A 1 580 ? 28.729 10.611 -37.000 1.00 73.38 580 GLY A O 1
ATOM 4679 N N . TRP A 1 581 ? 26.497 10.592 -37.049 1.00 74.50 581 TRP A N 1
ATOM 4680 C CA . TRP A 1 581 ? 26.355 9.305 -36.347 1.00 74.50 581 TRP A CA 1
ATOM 4681 C C . TRP A 1 581 ? 27.017 8.115 -37.066 1.00 74.50 581 TRP A C 1
ATOM 4683 O O . TRP A 1 581 ? 27.406 7.149 -36.409 1.00 74.50 581 TRP A O 1
ATOM 4693 N N . LYS A 1 582 ? 27.204 8.189 -38.394 1.00 75.44 582 LYS A N 1
ATOM 4694 C CA . LYS A 1 582 ? 27.885 7.145 -39.182 1.00 75.44 582 LYS A CA 1
ATOM 4695 C C . LYS A 1 582 ? 29.397 7.072 -38.913 1.00 75.44 582 LYS A C 1
ATOM 4697 O O . LYS A 1 582 ? 30.004 6.031 -39.128 1.00 75.44 582 LYS A O 1
ATOM 4702 N N . LEU A 1 583 ? 30.014 8.136 -38.400 1.00 76.75 583 LEU A N 1
ATOM 4703 C CA . LEU A 1 583 ? 31.430 8.124 -38.006 1.00 76.75 583 LEU A CA 1
ATOM 4704 C C . LEU A 1 583 ? 31.697 7.305 -36.744 1.00 76.75 583 LEU A C 1
ATOM 4706 O O . LEU A 1 583 ? 32.832 6.928 -36.467 1.00 76.75 583 LEU A O 1
ATOM 4710 N N . VAL A 1 584 ? 30.644 7.059 -35.972 1.00 81.12 584 VAL A N 1
ATOM 4711 C CA . VAL A 1 584 ? 30.712 6.453 -34.645 1.00 81.12 584 VAL A CA 1
ATOM 4712 C C . VAL A 1 584 ? 30.420 4.948 -34.696 1.00 81.12 584 VAL A C 1
ATOM 4714 O O . VAL A 1 584 ? 30.426 4.273 -33.673 1.00 81.12 584 VAL A O 1
ATOM 4717 N N . VAL A 1 585 ? 30.180 4.405 -35.893 1.00 80.81 585 VAL A N 1
ATOM 4718 C CA . VAL A 1 585 ? 29.776 3.014 -36.159 1.00 80.81 585 VAL A CA 1
ATOM 4719 C C . VAL A 1 585 ? 30.665 1.983 -35.450 1.00 80.81 585 VAL A C 1
ATOM 4721 O O . VAL A 1 585 ? 30.145 1.026 -34.881 1.00 80.81 585 VAL A O 1
ATOM 4724 N N . GLY A 1 586 ? 31.982 2.209 -35.418 1.00 78.50 586 GLY A N 1
ATOM 4725 C CA . GLY A 1 586 ? 32.940 1.327 -34.742 1.00 78.50 586 GLY A CA 1
ATOM 4726 C C . GLY A 1 586 ? 33.035 1.508 -33.221 1.00 78.50 586 GLY A C 1
ATOM 4727 O O . GLY A 1 586 ? 33.613 0.656 -32.556 1.00 78.50 586 GLY A O 1
ATOM 4728 N N . ASP A 1 587 ? 32.462 2.570 -32.645 1.00 83.56 587 ASP A N 1
ATOM 4729 C CA . ASP A 1 587 ? 32.662 2.932 -31.232 1.00 83.56 587 ASP A CA 1
ATOM 4730 C C . ASP A 1 587 ? 31.378 2.921 -30.383 1.00 83.56 587 ASP A C 1
ATOM 4732 O O . ASP A 1 587 ? 31.448 2.955 -29.155 1.00 83.56 587 ASP A O 1
ATOM 4736 N N . VAL A 1 588 ? 30.198 2.826 -31.003 1.00 85.12 588 VAL A N 1
ATOM 4737 C CA . VAL A 1 588 ? 28.884 2.937 -30.333 1.00 85.12 588 VAL A CA 1
ATOM 4738 C C . VAL A 1 588 ? 28.625 1.874 -29.258 1.00 85.12 588 VAL A C 1
ATOM 4740 O O . VAL A 1 588 ? 27.939 2.163 -28.276 1.00 85.12 588 VAL A O 1
ATOM 4743 N N . PHE A 1 589 ? 29.139 0.654 -29.430 1.00 87.75 589 PHE A N 1
ATOM 4744 C CA . PHE A 1 589 ? 28.861 -0.484 -28.541 1.00 87.75 589 PHE A CA 1
ATOM 4745 C C . PHE A 1 589 ? 29.958 -0.736 -27.496 1.00 87.75 589 PHE A C 1
ATOM 4747 O O . PHE A 1 589 ? 30.016 -1.816 -26.909 1.00 87.75 589 PHE A O 1
ATOM 4754 N N . HIS A 1 590 ? 30.813 0.257 -27.226 1.00 86.75 590 HIS A N 1
ATOM 4755 C CA . HIS A 1 590 ? 31.758 0.170 -26.115 1.00 86.75 590 HIS A CA 1
ATOM 4756 C C . HIS A 1 590 ? 31.032 -0.008 -24.771 1.00 86.75 590 HIS A C 1
ATOM 4758 O O . HIS A 1 590 ? 29.966 0.585 -24.565 1.00 86.75 590 HIS A O 1
ATOM 4764 N N . PRO A 1 591 ? 31.603 -0.802 -23.845 1.00 85.19 591 PRO A N 1
ATOM 4765 C CA . PRO A 1 591 ? 31.003 -1.034 -22.542 1.00 85.19 591 PRO A CA 1
ATOM 4766 C C . PRO A 1 591 ? 30.916 0.279 -21.743 1.00 85.19 591 PRO A C 1
ATOM 4768 O O . PRO A 1 591 ? 31.853 1.080 -21.768 1.00 85.19 591 PRO A O 1
ATOM 4771 N N . PRO A 1 592 ? 29.816 0.515 -21.007 1.00 89.62 592 PRO A N 1
ATOM 4772 C CA . PRO A 1 592 ? 29.682 1.704 -20.177 1.00 89.62 592 PRO A CA 1
ATOM 4773 C C . PRO A 1 592 ? 30.626 1.664 -18.972 1.00 89.62 592 PRO A C 1
ATOM 4775 O O . PRO A 1 592 ? 30.992 0.595 -18.481 1.00 89.62 592 PRO A O 1
ATOM 4778 N N . ASN A 1 593 ? 30.938 2.838 -18.417 1.00 86.88 593 ASN A N 1
ATOM 4779 C CA . ASN A 1 593 ? 31.618 2.939 -17.123 1.00 86.88 593 ASN A CA 1
ATOM 4780 C C . ASN A 1 593 ? 30.796 2.209 -16.046 1.00 86.88 593 ASN A C 1
ATOM 4782 O O . ASN A 1 593 ? 29.605 2.476 -15.912 1.00 86.88 593 ASN A O 1
ATOM 4786 N N . ASN A 1 594 ? 31.419 1.323 -15.266 1.00 90.81 594 ASN A N 1
ATOM 4787 C CA . ASN A 1 594 ? 30.750 0.482 -14.260 1.00 90.81 594 ASN A CA 1
ATOM 4788 C C . ASN A 1 594 ? 29.559 -0.333 -14.824 1.00 90.81 594 ASN A C 1
ATOM 4790 O O . ASN A 1 594 ? 28.412 -0.127 -14.416 1.00 90.81 594 ASN A O 1
ATOM 4794 N N . PRO A 1 595 ? 29.811 -1.306 -15.720 1.00 89.62 595 PRO A N 1
ATOM 4795 C CA . PRO A 1 595 ? 28.752 -2.049 -16.409 1.00 89.62 595 PRO A CA 1
ATOM 4796 C C . PRO A 1 595 ? 27.893 -2.908 -15.470 1.00 89.62 595 PRO A C 1
ATOM 4798 O O . PRO A 1 595 ? 26.716 -3.127 -15.747 1.00 89.62 595 PRO A O 1
ATOM 4801 N N . SER A 1 596 ? 28.451 -3.354 -14.338 1.00 90.50 596 SER A N 1
ATOM 4802 C CA . SER A 1 596 ? 27.717 -4.133 -13.331 1.00 90.50 596 SER A CA 1
ATOM 4803 C C . SER A 1 596 ? 26.590 -3.311 -12.696 1.00 90.50 596 SER A C 1
ATOM 4805 O O . SER A 1 596 ? 25.430 -3.714 -12.753 1.00 90.50 596 SER A O 1
ATOM 4807 N N . LEU A 1 597 ? 26.904 -2.109 -12.189 1.00 93.19 597 LEU A N 1
ATOM 4808 C CA . LEU A 1 597 ? 25.915 -1.203 -11.592 1.00 93.19 597 LEU A CA 1
ATOM 4809 C C . LEU A 1 597 ? 24.827 -0.818 -12.599 1.00 93.19 597 LEU A C 1
ATOM 4811 O O . LEU A 1 597 ? 23.651 -0.773 -12.255 1.00 93.19 597 LEU A O 1
ATOM 4815 N N . PHE A 1 598 ? 25.216 -0.584 -13.853 1.00 94.38 598 PHE A N 1
ATOM 4816 C CA . PHE A 1 598 ? 24.274 -0.269 -14.920 1.00 94.38 598 PHE A CA 1
ATOM 4817 C C . PHE A 1 598 ? 23.250 -1.394 -15.137 1.00 94.38 598 PHE A C 1
ATOM 4819 O O . PHE A 1 598 ? 22.047 -1.140 -15.159 1.00 94.38 598 PHE A O 1
ATOM 4826 N N . CYS A 1 599 ? 23.709 -2.648 -15.230 1.00 94.00 599 CYS A N 1
ATOM 4827 C CA . CYS A 1 599 ? 22.819 -3.803 -15.382 1.00 94.00 599 CYS A CA 1
ATOM 4828 C C . CYS A 1 599 ? 21.887 -3.978 -14.178 1.00 94.00 599 CYS A C 1
ATOM 4830 O O . CYS A 1 599 ? 20.716 -4.306 -14.362 1.00 94.00 599 CYS A O 1
ATOM 4832 N N . VAL A 1 600 ? 22.398 -3.730 -12.968 1.00 95.56 600 VAL A N 1
ATOM 4833 C CA . VAL A 1 600 ? 21.623 -3.789 -11.721 1.00 95.56 600 VAL A CA 1
ATOM 4834 C C . VAL A 1 600 ? 20.493 -2.758 -11.730 1.00 95.56 600 VAL A C 1
ATOM 4836 O O . VAL A 1 600 ? 19.335 -3.123 -11.552 1.00 95.56 600 VAL A O 1
ATOM 4839 N N . MET A 1 601 ? 20.798 -1.491 -12.034 1.00 95.75 601 MET A N 1
ATOM 4840 C CA . MET A 1 601 ? 19.799 -0.414 -12.069 1.00 95.75 601 MET A CA 1
ATOM 4841 C C . MET A 1 601 ? 18.716 -0.639 -13.134 1.00 95.75 601 MET A C 1
ATOM 4843 O O . MET A 1 601 ? 17.549 -0.332 -12.894 1.00 95.75 601 MET A O 1
ATOM 4847 N N . VAL A 1 602 ? 19.087 -1.189 -14.296 1.00 96.19 602 VAL A N 1
ATOM 4848 C CA . VAL A 1 602 ? 18.134 -1.542 -15.362 1.00 96.19 602 VAL A CA 1
ATOM 4849 C C . VAL A 1 602 ? 17.241 -2.714 -14.939 1.00 96.19 602 VAL A C 1
ATOM 4851 O O . VAL A 1 602 ? 16.035 -2.678 -15.175 1.00 96.19 602 VAL A O 1
ATOM 4854 N N . GLY A 1 603 ? 17.801 -3.740 -14.288 1.00 95.69 603 GLY A N 1
ATOM 4855 C CA . GLY A 1 603 ? 17.032 -4.868 -13.749 1.00 95.69 603 GLY A CA 1
ATOM 4856 C C . GLY A 1 603 ? 15.986 -4.429 -12.725 1.00 95.69 603 GLY A C 1
ATOM 4857 O O . GLY A 1 603 ? 14.802 -4.736 -12.885 1.00 95.69 603 GLY A O 1
ATOM 4858 N N . ASP A 1 604 ? 16.406 -3.645 -11.730 1.00 95.69 604 ASP A N 1
ATOM 4859 C CA . ASP A 1 604 ? 15.519 -3.115 -10.687 1.00 95.69 604 ASP A CA 1
ATOM 4860 C C . ASP A 1 604 ? 14.431 -2.212 -11.277 1.00 95.69 604 ASP A C 1
ATOM 4862 O O . ASP A 1 604 ? 13.268 -2.277 -10.873 1.00 95.69 604 ASP A O 1
ATOM 4866 N N . GLY A 1 605 ? 14.767 -1.403 -12.285 1.00 96.12 605 GLY A N 1
ATOM 4867 C CA . GLY A 1 605 ? 13.787 -0.563 -12.961 1.00 96.12 605 GLY A CA 1
ATOM 4868 C C . GLY A 1 605 ? 12.719 -1.352 -13.721 1.00 96.12 605 GLY A C 1
ATOM 4869 O O . GLY A 1 605 ? 11.552 -0.961 -13.675 1.00 96.12 605 GLY A O 1
ATOM 4870 N N . VAL A 1 606 ? 13.062 -2.487 -14.352 1.00 95.94 606 VAL A N 1
ATOM 4871 C CA . VAL A 1 606 ? 12.064 -3.392 -14.963 1.00 95.94 606 VAL A CA 1
ATOM 4872 C C . VAL A 1 606 ? 11.131 -3.965 -13.897 1.00 95.94 606 VAL A C 1
ATOM 4874 O O . VAL A 1 606 ? 9.919 -4.017 -14.109 1.00 95.94 606 VAL A O 1
ATOM 4877 N N . GLN A 1 607 ? 11.676 -4.361 -12.745 1.00 95.62 607 GLN A N 1
ATOM 4878 C CA . GLN A 1 607 ? 10.892 -4.907 -11.638 1.00 95.62 607 GLN A CA 1
ATOM 4879 C C . GLN A 1 607 ? 9.885 -3.890 -11.093 1.00 95.62 607 GLN A C 1
ATOM 4881 O O . GLN A 1 607 ? 8.699 -4.194 -10.964 1.00 95.62 607 GLN A O 1
ATOM 4886 N N . ILE A 1 608 ? 10.353 -2.673 -10.806 1.00 95.31 608 ILE A N 1
ATOM 4887 C CA . ILE A 1 608 ? 9.542 -1.587 -10.242 1.00 95.31 608 ILE A CA 1
ATOM 4888 C C . ILE A 1 608 ? 8.478 -1.134 -11.245 1.00 95.31 608 ILE A C 1
ATOM 4890 O O . ILE A 1 608 ? 7.314 -0.976 -10.875 1.00 95.31 608 ILE A O 1
ATOM 4894 N N . LEU A 1 609 ? 8.850 -0.965 -12.518 1.00 94.94 609 LEU A N 1
ATOM 4895 C CA . LEU A 1 609 ? 7.909 -0.586 -13.569 1.00 94.94 609 LEU A CA 1
ATOM 4896 C C . LEU A 1 609 ? 6.829 -1.656 -13.760 1.00 94.94 609 LEU A C 1
ATOM 4898 O O . LEU A 1 609 ? 5.646 -1.327 -13.811 1.00 94.94 609 LEU A O 1
ATOM 4902 N N . GLY A 1 610 ? 7.222 -2.931 -13.826 1.00 94.19 610 GLY A N 1
ATOM 4903 C CA . GLY A 1 610 ? 6.281 -4.041 -13.943 1.00 94.19 610 GLY A CA 1
ATOM 4904 C C . GLY A 1 610 ? 5.314 -4.094 -12.760 1.00 94.19 610 GLY A C 1
ATOM 4905 O O . GLY A 1 610 ? 4.111 -4.243 -12.960 1.00 94.19 610 GLY A O 1
ATOM 4906 N N . MET A 1 611 ? 5.817 -3.902 -11.535 1.00 94.06 611 MET A N 1
ATOM 4907 C CA . MET A 1 611 ? 4.994 -3.876 -10.325 1.00 94.06 611 MET A CA 1
ATOM 4908 C C . MET A 1 611 ? 3.975 -2.735 -10.384 1.00 94.06 611 MET A C 1
ATOM 4910 O O . MET A 1 611 ? 2.800 -2.959 -10.087 1.00 94.06 611 MET A O 1
ATOM 4914 N N . ALA A 1 612 ? 4.398 -1.533 -10.791 1.00 91.44 612 ALA A N 1
ATOM 4915 C CA . ALA A 1 612 ? 3.513 -0.381 -10.930 1.00 91.44 612 ALA A CA 1
ATOM 4916 C C . ALA A 1 612 ? 2.409 -0.641 -11.968 1.00 91.44 612 ALA A C 1
ATOM 4918 O O . ALA A 1 612 ? 1.233 -0.481 -11.659 1.00 91.44 612 ALA A O 1
ATOM 4919 N N . VAL A 1 613 ? 2.766 -1.127 -13.162 1.00 91.88 613 VAL A N 1
ATOM 4920 C CA . VAL A 1 613 ? 1.803 -1.411 -14.239 1.00 91.88 613 VAL A CA 1
ATOM 4921 C C . VAL A 1 613 ? 0.791 -2.478 -13.822 1.00 91.88 613 VAL A C 1
ATOM 4923 O O . VAL A 1 613 ? -0.410 -2.262 -13.969 1.00 91.88 613 VAL A O 1
ATOM 4926 N N . VAL A 1 614 ? 1.250 -3.609 -13.275 1.00 90.62 614 VAL A N 1
ATOM 4927 C CA . VAL A 1 614 ? 0.363 -4.714 -12.879 1.00 90.62 614 VAL A CA 1
ATOM 4928 C C . VAL A 1 614 ? -0.543 -4.293 -11.724 1.00 90.62 614 VAL A C 1
ATOM 4930 O O . VAL A 1 614 ? -1.748 -4.515 -11.786 1.00 90.62 614 VAL A O 1
ATOM 4933 N N . THR A 1 615 ? -0.008 -3.621 -10.703 1.00 87.19 615 THR A N 1
ATOM 4934 C CA . THR A 1 615 ? -0.828 -3.178 -9.565 1.00 87.19 615 THR A CA 1
ATOM 4935 C C . THR A 1 615 ? -1.883 -2.166 -10.006 1.00 87.19 615 THR A C 1
ATOM 4937 O O . THR A 1 615 ? -3.050 -2.296 -9.638 1.00 87.19 615 THR A O 1
ATOM 4940 N N . THR A 1 616 ? -1.507 -1.170 -10.815 1.00 85.25 616 THR A N 1
ATOM 4941 C CA . THR A 1 616 ? -2.452 -0.159 -11.301 1.00 85.25 616 THR A CA 1
ATOM 4942 C C . THR A 1 616 ? -3.496 -0.769 -12.236 1.00 85.25 616 THR A C 1
ATOM 4944 O O . THR A 1 616 ? -4.658 -0.386 -12.151 1.00 85.25 616 THR A O 1
ATOM 4947 N N . LEU A 1 617 ? -3.134 -1.755 -13.065 1.00 86.06 617 LEU A N 1
ATOM 4948 C CA . LEU A 1 617 ? -4.088 -2.489 -13.901 1.00 86.06 617 LEU A CA 1
ATOM 4949 C C . LEU A 1 617 ? -5.108 -3.261 -13.052 1.00 86.06 617 LEU A C 1
ATOM 4951 O O . LEU A 1 617 ? -6.308 -3.149 -13.285 1.00 86.06 617 LEU A O 1
ATOM 4955 N N . PHE A 1 618 ? -4.654 -4.002 -12.038 1.00 80.38 618 PHE A N 1
ATOM 4956 C CA . PHE A 1 618 ? -5.549 -4.741 -11.141 1.00 80.38 618 PHE A CA 1
ATOM 4957 C C . PHE A 1 618 ? -6.471 -3.806 -10.348 1.00 80.38 618 PHE A C 1
ATOM 4959 O O . PHE A 1 618 ? -7.650 -4.111 -10.164 1.00 80.38 618 PHE A O 1
ATOM 4966 N N . ALA A 1 619 ? -5.961 -2.647 -9.922 1.00 76.00 619 ALA A N 1
ATOM 4967 C CA . ALA A 1 619 ? -6.769 -1.614 -9.283 1.00 76.00 619 ALA A CA 1
ATOM 4968 C C . ALA A 1 619 ? -7.788 -0.992 -10.258 1.00 76.00 619 ALA A C 1
ATOM 4970 O O . ALA A 1 619 ? -8.936 -0.773 -9.880 1.00 76.00 619 ALA A O 1
ATOM 4971 N N . ALA A 1 620 ? -7.409 -0.756 -11.519 1.00 77.06 620 ALA A N 1
ATOM 4972 C CA . ALA A 1 620 ? -8.299 -0.215 -12.548 1.00 77.06 620 ALA A CA 1
ATOM 4973 C C . ALA A 1 620 ? -9.422 -1.191 -12.945 1.00 77.06 620 ALA A C 1
ATOM 4975 O O . ALA A 1 620 ? -10.531 -0.749 -13.234 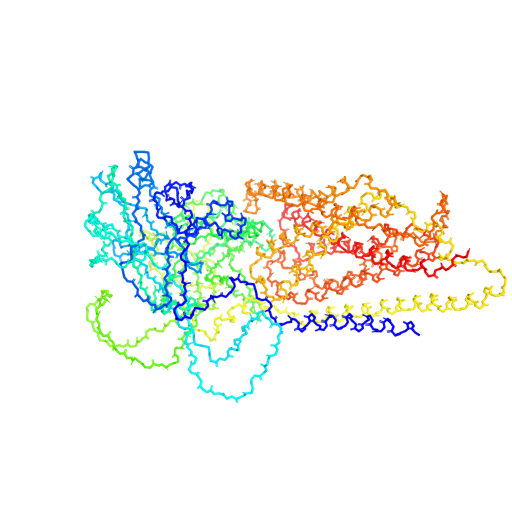1.00 77.06 620 ALA A O 1
ATOM 4976 N N . LEU A 1 621 ? -9.159 -2.503 -12.912 1.00 72.62 621 LEU A N 1
ATOM 4977 C CA . LEU A 1 621 ? -10.158 -3.556 -13.140 1.00 72.62 621 LEU A CA 1
ATOM 4978 C C . LEU A 1 621 ? -11.102 -3.778 -11.941 1.00 72.62 621 LEU A C 1
ATOM 4980 O O . LEU A 1 621 ? -12.052 -4.548 -12.051 1.00 72.62 621 LEU A O 1
ATOM 4984 N N . GLY A 1 622 ? -10.860 -3.116 -10.804 1.00 62.03 622 GLY A N 1
ATOM 4985 C CA . GLY A 1 622 ? -11.708 -3.207 -9.613 1.00 62.03 622 GLY A CA 1
ATOM 4986 C C . GLY A 1 622 ? -11.431 -4.415 -8.711 1.00 62.03 622 GLY A C 1
ATOM 4987 O O . GLY A 1 622 ? -12.208 -4.665 -7.793 1.00 62.03 622 GLY A O 1
ATOM 4988 N N . PHE A 1 623 ? -10.327 -5.148 -8.920 1.00 60.38 623 PHE A N 1
ATOM 4989 C CA . PHE A 1 623 ? -9.956 -6.288 -8.065 1.00 60.38 623 PHE A CA 1
ATOM 4990 C C . PHE A 1 623 ? -9.524 -5.873 -6.653 1.00 60.38 623 PHE A C 1
ATOM 4992 O O . PHE A 1 623 ? -9.635 -6.661 -5.716 1.00 60.38 623 PHE A O 1
ATOM 4999 N N . SER A 1 624 ? -9.046 -4.638 -6.497 1.00 55.41 624 SER A N 1
ATOM 5000 C CA . SER A 1 624 ? -8.661 -4.058 -5.211 1.00 55.41 624 SER A CA 1
ATOM 5001 C C . SER A 1 624 ? -9.530 -2.842 -4.926 1.00 55.41 624 SER A C 1
ATOM 5003 O O . SER A 1 624 ? -9.496 -1.869 -5.679 1.00 55.41 624 SER A O 1
ATOM 5005 N N . SER A 1 625 ? -10.292 -2.879 -3.830 1.00 53.94 625 SER A N 1
ATOM 5006 C CA . SER A 1 625 ? -11.101 -1.730 -3.421 1.00 53.94 625 SER A CA 1
ATOM 5007 C C . SER A 1 625 ? -10.198 -0.546 -3.037 1.00 53.94 625 SER A C 1
ATOM 5009 O O . SER A 1 625 ? -9.288 -0.718 -2.219 1.00 53.94 625 SER A O 1
ATOM 5011 N N . PRO A 1 626 ? -10.467 0.674 -3.544 1.00 49.97 626 PRO A N 1
ATOM 5012 C CA . PRO A 1 626 ? -9.775 1.903 -3.136 1.00 49.97 626 PRO A CA 1
ATOM 5013 C C . PRO A 1 626 ? -9.847 2.192 -1.629 1.00 49.97 626 PRO A C 1
ATOM 5015 O O . PRO A 1 626 ? -9.020 2.936 -1.100 1.00 49.97 626 PRO A O 1
ATOM 5018 N N . ALA A 1 627 ? -10.839 1.619 -0.939 1.00 49.25 627 ALA A N 1
ATOM 5019 C CA . ALA A 1 627 ? -11.028 1.786 0.498 1.00 49.25 627 ALA A CA 1
ATOM 5020 C C . ALA A 1 627 ? -10.024 0.967 1.332 1.00 49.25 627 ALA A C 1
ATOM 5022 O O . ALA A 1 627 ? -9.619 1.414 2.401 1.00 49.25 627 ALA A O 1
ATOM 5023 N N . SER A 1 628 ? -9.567 -0.191 0.839 1.00 58.22 628 SER A N 1
ATOM 5024 C CA . SER A 1 628 ? -8.629 -1.073 1.547 1.00 58.22 628 SER A CA 1
ATOM 5025 C C . SER A 1 628 ? -7.184 -0.803 1.113 1.00 58.22 628 SER A C 1
ATOM 5027 O O . SER A 1 628 ? -6.607 -1.539 0.305 1.00 58.22 628 SER A O 1
ATOM 5029 N N . ARG A 1 629 ? -6.586 0.281 1.624 1.00 63.41 629 ARG A N 1
ATOM 5030 C CA . ARG A 1 629 ? -5.220 0.697 1.245 1.00 63.41 629 ARG A CA 1
ATOM 5031 C C . ARG A 1 629 ? -4.164 -0.372 1.555 1.00 63.41 629 ARG A C 1
ATOM 5033 O O . ARG A 1 629 ? -3.246 -0.562 0.758 1.00 63.41 629 ARG A O 1
ATOM 5040 N N . GLY A 1 630 ? -4.326 -1.126 2.644 1.00 65.94 630 GLY A N 1
ATOM 5041 C CA . GLY A 1 630 ? -3.420 -2.227 2.983 1.00 65.94 630 GLY A CA 1
ATOM 5042 C C . GLY A 1 630 ? -3.437 -3.371 1.971 1.00 65.94 630 GLY A C 1
ATOM 5043 O O . GLY A 1 630 ? -2.384 -3.918 1.637 1.00 65.94 630 GLY A O 1
ATOM 5044 N N . THR A 1 631 ? -4.590 -3.683 1.377 1.00 67.12 631 THR A N 1
ATOM 5045 C CA . THR A 1 631 ? -4.681 -4.677 0.295 1.00 67.12 631 THR A CA 1
ATOM 5046 C C . THR A 1 631 ? -3.869 -4.249 -0.927 1.00 67.12 631 THR A C 1
ATOM 5048 O O . THR A 1 631 ? -3.166 -5.073 -1.510 1.00 67.12 631 THR A O 1
ATOM 5051 N N . LEU A 1 632 ? -3.888 -2.956 -1.281 1.00 74.00 632 LEU A N 1
ATOM 5052 C CA . LEU A 1 632 ? -3.070 -2.424 -2.378 1.00 74.00 632 LEU A CA 1
ATOM 5053 C C . LEU A 1 632 ? -1.571 -2.575 -2.090 1.00 74.00 632 LEU A C 1
ATOM 5055 O O . LEU A 1 632 ? -0.842 -3.068 -2.947 1.00 74.00 632 LEU A O 1
ATOM 5059 N N . VAL A 1 633 ? -1.115 -2.221 -0.883 1.00 78.00 633 VAL A N 1
ATOM 5060 C CA . VAL A 1 633 ? 0.298 -2.370 -0.479 1.00 78.00 633 VAL A CA 1
ATOM 5061 C C . VAL A 1 633 ? 0.720 -3.842 -0.458 1.00 78.00 633 VAL A C 1
ATOM 5063 O O . VAL A 1 633 ? 1.794 -4.191 -0.950 1.00 78.00 633 VAL A O 1
ATOM 5066 N N . THR A 1 634 ? -0.140 -4.728 0.049 1.00 77.38 634 THR A N 1
ATOM 5067 C CA . THR A 1 634 ? 0.107 -6.179 0.055 1.00 77.38 634 THR A CA 1
ATOM 5068 C C . THR A 1 634 ? 0.214 -6.725 -1.372 1.00 77.38 634 THR A C 1
ATOM 5070 O O . THR A 1 634 ? 1.120 -7.505 -1.669 1.00 77.38 634 THR A O 1
ATOM 5073 N N . GLY A 1 635 ? -0.659 -6.270 -2.277 1.00 80.94 635 GLY A N 1
ATOM 5074 C CA . GLY A 1 635 ? -0.609 -6.601 -3.701 1.00 80.94 635 GLY A CA 1
ATOM 5075 C C . GLY A 1 635 ? 0.675 -6.115 -4.377 1.00 80.94 635 GLY A C 1
ATOM 5076 O O . GLY A 1 635 ? 1.313 -6.887 -5.090 1.00 80.94 635 GLY A O 1
ATOM 5077 N N . MET A 1 636 ? 1.110 -4.880 -4.098 1.00 85.31 636 MET A N 1
ATOM 5078 C CA . MET A 1 636 ? 2.385 -4.347 -4.601 1.00 85.31 636 MET A CA 1
ATOM 5079 C C . MET A 1 636 ? 3.566 -5.219 -4.172 1.00 85.31 636 MET A C 1
ATOM 5081 O O . MET A 1 636 ? 4.375 -5.600 -5.015 1.00 85.31 636 MET A O 1
ATOM 5085 N N . LEU A 1 637 ? 3.644 -5.593 -2.887 1.00 85.94 637 LEU A N 1
ATOM 5086 C CA . LEU A 1 637 ? 4.699 -6.476 -2.377 1.00 85.94 637 LEU A CA 1
ATOM 5087 C C . LEU A 1 637 ? 4.676 -7.844 -3.064 1.00 85.94 637 LEU A C 1
ATOM 5089 O O . LEU A 1 637 ? 5.718 -8.344 -3.477 1.00 85.94 637 LEU A O 1
ATOM 5093 N N . PHE A 1 638 ? 3.494 -8.435 -3.235 1.00 86.88 638 PHE A N 1
ATOM 5094 C CA . PHE A 1 638 ? 3.349 -9.720 -3.911 1.00 86.88 638 PHE A CA 1
ATOM 5095 C C . PHE A 1 638 ? 3.828 -9.671 -5.370 1.00 86.88 638 PHE A C 1
ATOM 5097 O O . PHE A 1 638 ? 4.641 -10.502 -5.784 1.00 86.88 638 PHE A O 1
ATOM 5104 N N . PHE A 1 639 ? 3.382 -8.676 -6.144 1.00 89.50 639 PHE A N 1
ATOM 5105 C CA . PHE A 1 639 ? 3.813 -8.517 -7.534 1.00 89.50 639 PHE A CA 1
ATOM 5106 C C . PHE A 1 639 ? 5.302 -8.186 -7.643 1.00 89.50 639 PHE A C 1
ATOM 5108 O O . PHE A 1 639 ? 5.970 -8.701 -8.541 1.00 89.50 639 PHE A O 1
ATOM 5115 N N . TYR A 1 640 ? 5.843 -7.400 -6.709 1.00 91.88 640 TYR A N 1
ATOM 5116 C CA . TYR A 1 640 ? 7.273 -7.112 -6.641 1.00 91.88 640 TYR A CA 1
ATOM 5117 C C . TYR A 1 640 ? 8.109 -8.392 -6.514 1.00 91.88 640 TYR A C 1
ATOM 5119 O O . TYR A 1 640 ? 9.095 -8.544 -7.234 1.00 91.88 640 TYR A O 1
ATOM 5127 N N . LEU A 1 641 ? 7.702 -9.340 -5.660 1.00 90.75 641 LEU A N 1
ATOM 5128 C CA . LEU A 1 641 ? 8.418 -10.609 -5.473 1.00 90.75 641 LEU A CA 1
ATOM 5129 C C . LEU A 1 641 ? 8.449 -11.453 -6.750 1.00 90.75 641 LEU A C 1
ATOM 5131 O O . LEU A 1 641 ? 9.510 -11.931 -7.148 1.00 90.75 641 LEU A O 1
ATOM 5135 N N . ILE A 1 642 ? 7.299 -11.618 -7.411 1.00 91.00 642 ILE A N 1
ATOM 5136 C CA . ILE A 1 642 ? 7.186 -12.451 -8.619 1.00 91.00 642 ILE A CA 1
ATOM 5137 C C . ILE A 1 642 ? 7.984 -11.848 -9.777 1.00 91.00 642 ILE A C 1
ATOM 5139 O O . ILE A 1 642 ? 8.698 -12.557 -10.492 1.00 91.00 642 ILE A O 1
ATOM 5143 N N . LEU A 1 643 ? 7.913 -10.526 -9.942 1.00 93.75 643 LEU A N 1
ATOM 5144 C CA . LEU A 1 643 ? 8.626 -9.814 -11.002 1.00 93.75 643 LEU A CA 1
ATOM 5145 C C . LEU A 1 643 ? 10.147 -9.777 -10.799 1.00 93.75 643 LEU A C 1
ATOM 5147 O O . LEU A 1 643 ? 10.866 -9.396 -11.725 1.00 93.75 643 LEU A O 1
ATOM 5151 N N . GLY A 1 644 ? 10.660 -10.262 -9.663 1.00 93.19 644 GLY A N 1
ATOM 5152 C CA . GLY A 1 644 ? 12.090 -10.507 -9.467 1.00 93.19 644 GLY A CA 1
ATOM 5153 C C . GLY A 1 644 ? 12.696 -11.425 -10.538 1.00 93.19 644 GLY A C 1
ATOM 5154 O O . GLY A 1 644 ? 13.832 -11.215 -10.963 1.00 93.19 644 GLY A O 1
ATOM 5155 N N . ILE A 1 645 ? 11.924 -12.382 -11.071 1.00 95.44 645 ILE A N 1
ATOM 5156 C CA . ILE A 1 645 ? 12.371 -13.251 -12.177 1.00 95.44 645 ILE A CA 1
ATOM 5157 C C . ILE A 1 645 ? 12.676 -12.418 -13.435 1.00 95.44 645 ILE A C 1
ATOM 5159 O O . ILE A 1 645 ? 13.697 -12.630 -14.093 1.00 95.44 645 ILE A O 1
ATOM 5163 N N . ALA A 1 646 ? 11.821 -11.446 -13.766 1.00 95.00 646 ALA A N 1
ATOM 5164 C CA . ALA A 1 646 ? 12.023 -10.569 -14.920 1.00 95.00 646 ALA A CA 1
ATOM 5165 C C . ALA A 1 646 ? 13.241 -9.651 -14.723 1.00 95.00 646 ALA A C 1
ATOM 5167 O O . ALA A 1 646 ? 14.036 -9.481 -15.649 1.00 95.00 646 ALA A O 1
ATOM 5168 N N . ALA A 1 647 ? 13.423 -9.132 -13.505 1.00 95.62 647 ALA A N 1
ATOM 5169 C CA . ALA A 1 647 ? 14.561 -8.297 -13.123 1.00 95.62 647 ALA A CA 1
ATOM 5170 C C . ALA A 1 647 ? 15.899 -9.020 -13.344 1.00 95.62 647 ALA A C 1
ATOM 5172 O O . ALA A 1 647 ? 16.768 -8.539 -14.076 1.00 95.62 647 ALA A O 1
ATOM 5173 N N . GLY A 1 648 ? 16.029 -10.226 -12.775 1.00 94.94 648 GLY A N 1
ATOM 5174 C CA . GLY A 1 648 ? 17.223 -11.058 -12.915 1.00 94.94 648 GLY A CA 1
ATOM 5175 C C . GLY A 1 648 ? 17.488 -11.463 -14.366 1.00 94.94 648 GLY A C 1
ATOM 5176 O O . GLY A 1 648 ? 18.632 -11.411 -14.823 1.00 94.94 648 GLY A O 1
ATOM 5177 N N . TYR A 1 649 ? 16.435 -11.799 -15.121 1.00 95.44 649 TYR A N 1
ATOM 5178 C CA . TYR A 1 649 ? 16.548 -12.153 -16.538 1.00 95.44 649 TYR A CA 1
ATOM 5179 C C . TYR A 1 649 ? 17.111 -11.003 -17.379 1.00 95.44 649 TYR A C 1
ATOM 5181 O O . TYR A 1 649 ? 18.076 -11.205 -18.121 1.00 95.44 649 TYR A O 1
ATOM 5189 N N . VAL A 1 650 ? 16.540 -9.798 -17.260 1.00 94.56 650 VAL A N 1
ATOM 5190 C CA . VAL A 1 650 ? 16.969 -8.630 -18.046 1.00 94.56 650 VAL A CA 1
ATOM 5191 C C . VAL A 1 650 ? 18.386 -8.205 -17.663 1.00 94.56 650 VAL A C 1
ATOM 5193 O O . VAL A 1 650 ? 19.214 -8.013 -18.553 1.00 94.56 650 VAL A O 1
ATOM 5196 N N . ALA A 1 651 ? 18.699 -8.126 -16.366 1.00 94.69 651 ALA A N 1
ATOM 5197 C CA . ALA A 1 651 ? 20.016 -7.702 -15.893 1.00 94.69 651 ALA A CA 1
ATOM 5198 C C . ALA A 1 651 ? 21.138 -8.653 -16.335 1.00 94.69 651 ALA A C 1
ATOM 5200 O O . ALA A 1 651 ? 22.158 -8.210 -16.864 1.00 94.69 651 ALA A O 1
ATOM 5201 N N . VAL A 1 652 ? 20.952 -9.969 -16.173 1.00 94.62 652 VAL A N 1
ATOM 5202 C CA . VAL A 1 652 ? 21.974 -10.956 -16.561 1.00 94.62 652 VAL A CA 1
ATOM 5203 C C . VAL A 1 652 ? 22.104 -11.062 -18.078 1.00 94.62 652 VAL A C 1
ATOM 5205 O O . VAL A 1 652 ? 23.218 -11.189 -18.593 1.00 94.62 652 VAL A O 1
ATOM 5208 N N . ARG A 1 653 ? 20.995 -10.965 -18.820 1.00 92.44 653 ARG A N 1
ATOM 5209 C CA . ARG A 1 653 ? 21.048 -10.943 -20.285 1.00 92.44 653 ARG A CA 1
ATOM 5210 C C . ARG A 1 653 ? 21.807 -9.715 -20.789 1.00 92.44 653 ARG A C 1
ATOM 5212 O O . ARG A 1 653 ? 22.626 -9.858 -21.694 1.00 92.44 653 ARG A O 1
ATOM 5219 N N . LEU A 1 654 ? 21.597 -8.549 -20.173 1.00 91.25 654 LEU A N 1
ATOM 5220 C CA . LEU A 1 654 ? 22.326 -7.322 -20.497 1.00 91.25 654 LEU A CA 1
ATOM 5221 C C . LEU A 1 654 ? 23.820 -7.430 -20.145 1.00 91.25 654 LEU A C 1
ATOM 5223 O O . LEU A 1 654 ? 24.676 -7.093 -20.964 1.00 91.25 654 LEU A O 1
ATOM 5227 N N . TRP A 1 655 ? 24.154 -7.994 -18.981 1.00 91.94 655 TRP A N 1
ATOM 5228 C CA . TRP A 1 655 ? 25.543 -8.261 -18.586 1.00 91.94 655 TRP A CA 1
ATOM 5229 C C . TRP A 1 655 ? 26.278 -9.127 -19.614 1.00 91.94 655 TRP A C 1
ATOM 5231 O O . TRP A 1 655 ? 27.393 -8.808 -20.034 1.00 91.94 655 TRP A O 1
ATOM 5241 N N . LYS A 1 656 ? 25.616 -10.192 -20.077 1.00 89.94 656 LYS A N 1
ATOM 5242 C CA . LYS A 1 656 ? 26.149 -11.099 -21.095 1.00 89.94 656 LYS A CA 1
ATOM 5243 C C . LYS A 1 656 ? 26.334 -10.404 -22.447 1.00 89.94 656 LYS A C 1
ATOM 5245 O O . LYS A 1 656 ? 27.296 -10.701 -23.150 1.00 89.94 656 LYS A O 1
ATOM 5250 N N . THR A 1 657 ? 25.444 -9.477 -22.816 1.00 88.44 657 THR A N 1
ATOM 5251 C CA . THR A 1 657 ? 25.603 -8.683 -24.050 1.00 88.44 657 THR A CA 1
ATOM 5252 C C . THR A 1 657 ? 26.785 -7.728 -23.978 1.00 88.44 657 THR A C 1
ATOM 5254 O O . THR A 1 657 ? 27.578 -7.680 -24.913 1.00 88.44 657 THR A O 1
ATOM 5257 N N . ILE A 1 658 ? 26.968 -7.038 -22.849 1.00 87.50 658 ILE A N 1
ATOM 5258 C CA . ILE A 1 658 ? 28.094 -6.116 -22.647 1.00 87.50 658 ILE A CA 1
ATOM 5259 C C . ILE A 1 658 ? 29.425 -6.880 -22.606 1.00 87.50 658 ILE A C 1
ATOM 5261 O O . ILE A 1 658 ? 30.421 -6.405 -23.141 1.00 87.50 658 ILE A O 1
ATOM 5265 N N . SER A 1 659 ? 29.428 -8.089 -22.040 1.00 83.69 659 SER A N 1
ATOM 5266 C CA . SER A 1 659 ? 30.612 -8.955 -21.940 1.00 83.69 659 SER A CA 1
ATOM 5267 C C . SER A 1 659 ? 30.867 -9.806 -23.195 1.00 83.69 659 SER A C 1
ATOM 5269 O O . SER A 1 659 ? 31.576 -10.808 -23.115 1.00 83.69 659 SER A O 1
ATOM 5271 N N . CYS A 1 660 ? 30.266 -9.461 -24.341 1.00 76.25 660 CYS A N 1
ATOM 5272 C CA . CYS A 1 660 ? 30.432 -10.165 -25.621 1.00 76.25 660 CYS A CA 1
ATOM 5273 C C . CYS A 1 660 ? 30.231 -11.692 -25.530 1.00 76.25 660 CYS A C 1
ATOM 5275 O O . CYS A 1 660 ? 30.930 -12.466 -26.182 1.00 76.25 660 CYS A O 1
ATOM 5277 N N . GLY A 1 661 ? 29.276 -12.137 -24.709 1.00 72.19 661 GLY A N 1
ATOM 5278 C CA . GLY A 1 661 ? 28.944 -13.550 -24.541 1.00 72.19 661 GLY A CA 1
ATOM 5279 C C . GLY A 1 661 ? 29.641 -14.267 -23.381 1.00 72.19 661 GLY A C 1
ATOM 5280 O O . GLY A 1 661 ? 29.307 -15.430 -23.151 1.00 72.19 661 GLY A O 1
ATOM 5281 N N . ASP A 1 662 ? 30.535 -13.618 -22.621 1.00 78.56 662 ASP A N 1
ATOM 5282 C CA . ASP A 1 662 ? 31.076 -14.219 -21.394 1.00 78.56 662 ASP A CA 1
ATOM 5283 C C . ASP A 1 662 ? 29.988 -14.316 -20.309 1.00 78.56 662 ASP A C 1
ATOM 5285 O O . ASP A 1 662 ? 29.193 -13.402 -20.080 1.00 78.56 662 ASP A O 1
ATOM 5289 N N . HIS A 1 663 ? 29.945 -15.468 -19.647 1.00 73.94 663 HIS A N 1
ATOM 5290 C CA . HIS A 1 663 ? 28.995 -15.782 -18.587 1.00 73.94 663 HIS A CA 1
ATOM 5291 C C . HIS A 1 663 ? 29.584 -15.559 -17.191 1.00 73.94 663 HIS A C 1
ATOM 5293 O O . HIS A 1 663 ? 28.850 -15.620 -16.204 1.00 73.94 663 HIS A O 1
ATOM 5299 N N . LYS A 1 664 ? 30.897 -15.341 -17.062 1.00 82.12 664 LYS A N 1
ATOM 5300 C CA . LYS A 1 664 ? 31.540 -15.159 -15.755 1.00 82.12 664 LYS A CA 1
ATOM 5301 C C . LYS A 1 664 ? 30.908 -13.980 -14.998 1.00 82.12 664 LYS A C 1
ATOM 5303 O O . LYS A 1 664 ? 30.650 -12.918 -15.556 1.00 82.12 664 LYS A O 1
ATOM 5308 N N . GLY A 1 665 ? 30.619 -14.188 -13.712 1.00 83.75 665 GLY A N 1
ATOM 5309 C CA . GLY A 1 665 ? 30.068 -13.152 -12.828 1.00 83.75 665 GLY A CA 1
ATOM 5310 C C . GLY A 1 665 ? 28.542 -12.973 -12.843 1.00 83.75 665 GLY A C 1
ATOM 5311 O O . GLY A 1 665 ? 28.047 -12.142 -12.084 1.00 83.75 665 GLY A O 1
ATOM 5312 N N . TRP A 1 666 ? 27.777 -13.767 -13.609 1.00 89.38 666 TRP A N 1
ATOM 5313 C CA . TRP A 1 666 ? 26.308 -13.632 -13.684 1.00 89.38 666 TRP A CA 1
ATOM 5314 C C . TRP A 1 666 ? 25.595 -13.747 -12.324 1.00 89.38 666 TRP A C 1
ATOM 5316 O O . TRP A 1 666 ? 24.647 -13.010 -12.057 1.00 89.38 666 TRP A O 1
ATOM 5326 N N . VAL A 1 667 ? 26.083 -14.631 -11.442 1.00 92.56 667 VAL A N 1
ATOM 5327 C CA . VAL A 1 667 ? 25.540 -14.815 -10.083 1.00 92.56 667 VAL A CA 1
ATOM 5328 C C . VAL A 1 667 ? 25.716 -13.548 -9.252 1.00 92.56 667 VAL A C 1
ATOM 5330 O O . VAL A 1 667 ? 24.801 -13.154 -8.537 1.00 92.56 667 VAL A O 1
ATOM 5333 N N . SER A 1 668 ? 26.870 -12.883 -9.373 1.00 92.31 668 SER A N 1
ATOM 5334 C CA . SER A 1 668 ? 27.145 -11.650 -8.634 1.00 92.31 668 SER A CA 1
ATOM 5335 C C . SER A 1 668 ? 26.197 -10.537 -9.072 1.00 92.31 668 SER A C 1
ATOM 5337 O O . SER A 1 668 ? 25.561 -9.927 -8.220 1.00 92.31 668 SER A O 1
ATOM 5339 N N . VAL A 1 669 ? 26.021 -10.332 -10.382 1.00 92.62 669 VAL A N 1
ATOM 5340 C CA . VAL A 1 669 ? 25.086 -9.325 -10.917 1.00 92.62 669 VAL A CA 1
ATOM 5341 C C . VAL A 1 669 ? 23.657 -9.601 -10.452 1.00 92.62 669 VAL A C 1
ATOM 5343 O O . VAL A 1 669 ? 22.991 -8.699 -9.956 1.00 92.62 669 VAL A O 1
ATOM 5346 N N . SER A 1 670 ? 23.200 -10.852 -10.545 1.00 93.88 670 SER A N 1
ATOM 5347 C CA . SER A 1 670 ? 21.849 -11.228 -10.117 1.00 93.88 670 SER A CA 1
ATOM 5348 C C . SER A 1 670 ? 21.623 -11.050 -8.611 1.00 93.88 670 SER A C 1
ATOM 5350 O O . SER A 1 670 ? 20.519 -10.699 -8.206 1.00 93.88 670 SER A O 1
ATOM 5352 N N . LEU A 1 671 ? 22.646 -11.275 -7.780 1.00 93.75 671 LEU A N 1
ATOM 5353 C CA . LEU A 1 671 ? 22.567 -11.053 -6.335 1.00 93.75 671 LEU A CA 1
ATOM 5354 C C . LEU A 1 671 ? 22.560 -9.557 -5.994 1.00 93.75 671 LEU A C 1
ATOM 5356 O O . LEU A 1 671 ? 21.829 -9.139 -5.102 1.00 93.75 671 LEU A O 1
ATOM 5360 N N . TRP A 1 672 ? 23.318 -8.738 -6.729 1.00 94.69 672 TRP A N 1
ATOM 5361 C CA . TRP A 1 672 ? 23.263 -7.283 -6.584 1.00 94.69 672 TRP A CA 1
ATOM 5362 C C . TRP A 1 672 ? 21.900 -6.710 -6.990 1.00 94.69 672 TRP A C 1
ATOM 5364 O O . TRP A 1 672 ? 21.400 -5.867 -6.258 1.00 94.69 672 TRP A O 1
ATOM 5374 N N . VAL A 1 673 ? 21.261 -7.205 -8.059 1.00 94.75 673 VAL A N 1
ATOM 5375 C CA . VAL A 1 673 ? 19.858 -6.869 -8.414 1.00 94.75 673 VAL A CA 1
ATOM 5376 C C . VAL A 1 673 ? 18.923 -7.164 -7.239 1.00 94.75 673 VAL A C 1
ATOM 5378 O O . VAL A 1 673 ? 18.199 -6.300 -6.765 1.00 94.75 673 VAL A O 1
ATOM 5381 N N . ALA A 1 674 ? 19.010 -8.366 -6.669 1.00 93.81 674 ALA A N 1
ATOM 5382 C CA . ALA A 1 674 ? 18.151 -8.758 -5.554 1.00 93.81 674 ALA A CA 1
ATOM 5383 C C . ALA A 1 674 ? 18.332 -7.906 -4.281 1.00 93.81 674 ALA A C 1
ATOM 5385 O O . ALA A 1 674 ? 17.434 -7.858 -3.435 1.00 93.81 674 ALA A O 1
ATOM 5386 N N . CYS A 1 675 ? 19.497 -7.272 -4.116 1.00 93.69 675 CYS A N 1
ATOM 5387 C CA . CYS A 1 675 ? 19.877 -6.576 -2.891 1.00 93.69 675 CYS A CA 1
ATOM 5388 C C . CYS A 1 675 ? 19.942 -5.049 -3.014 1.00 93.69 675 CYS A C 1
ATOM 5390 O O . CYS A 1 675 ? 19.906 -4.383 -1.983 1.00 93.69 675 CYS A O 1
ATOM 5392 N N . PHE A 1 676 ? 20.043 -4.478 -4.216 1.00 94.19 676 PHE A N 1
ATOM 5393 C CA . PHE A 1 676 ? 20.292 -3.047 -4.399 1.00 94.19 676 PHE A CA 1
ATOM 5394 C C . PHE A 1 676 ? 19.096 -2.200 -3.950 1.00 94.19 676 PHE A C 1
ATOM 5396 O O . PHE A 1 676 ? 19.194 -1.488 -2.947 1.00 94.19 676 PHE A O 1
ATOM 5403 N N . PHE A 1 677 ? 17.947 -2.311 -4.621 1.00 93.75 677 PHE A N 1
ATOM 5404 C CA . PHE A 1 677 ? 16.754 -1.557 -4.230 1.00 93.75 677 PHE A CA 1
ATOM 5405 C C . PHE A 1 677 ? 16.156 -1.997 -2.874 1.00 93.75 677 PHE A C 1
ATOM 5407 O O . PHE A 1 677 ? 15.935 -1.125 -2.025 1.00 93.75 677 PHE A O 1
ATOM 5414 N N . PRO A 1 678 ? 15.961 -3.305 -2.583 1.00 91.81 678 PRO A N 1
ATOM 5415 C CA . PRO A 1 678 ? 15.475 -3.743 -1.271 1.00 91.81 678 PRO A CA 1
ATOM 5416 C C . PRO A 1 678 ? 16.416 -3.390 -0.117 1.00 91.81 678 PRO A C 1
ATOM 5418 O O . PRO A 1 678 ? 15.944 -3.055 0.965 1.00 91.81 678 PRO A O 1
ATOM 5421 N N . GLY A 1 679 ? 17.735 -3.406 -0.337 1.00 92.62 679 GLY A N 1
ATOM 5422 C CA . GLY A 1 679 ? 18.720 -3.023 0.674 1.00 92.62 679 GLY A CA 1
ATOM 5423 C C . GLY A 1 679 ? 18.647 -1.541 1.032 1.00 92.62 679 GLY A C 1
ATOM 5424 O O . GLY A 1 679 ? 18.682 -1.197 2.214 1.00 92.62 679 GLY A O 1
ATOM 5425 N N . ILE A 1 680 ? 18.462 -0.662 0.036 1.00 92.69 680 ILE A N 1
ATOM 5426 C CA . ILE A 1 680 ? 18.204 0.767 0.276 1.00 92.69 680 ILE A CA 1
ATOM 5427 C C . ILE A 1 680 ? 16.890 0.948 1.049 1.00 92.69 680 ILE A C 1
ATOM 5429 O O . ILE A 1 680 ? 16.860 1.673 2.045 1.00 92.69 680 ILE A O 1
ATOM 5433 N N . GLY A 1 681 ? 15.825 0.253 0.634 1.00 90.69 681 GLY A N 1
ATOM 5434 C CA . GLY A 1 681 ? 14.533 0.281 1.322 1.00 90.69 681 GLY A CA 1
ATOM 5435 C C . GLY A 1 681 ? 14.625 -0.190 2.775 1.00 90.69 681 GLY A C 1
ATOM 5436 O O . GLY A 1 681 ? 14.082 0.460 3.664 1.00 90.69 681 GLY A O 1
ATOM 5437 N N . PHE A 1 682 ? 15.369 -1.265 3.041 1.00 89.94 682 PHE A N 1
ATOM 5438 C CA . PHE A 1 682 ? 15.582 -1.793 4.387 1.00 89.94 682 PHE A CA 1
ATOM 5439 C C . PHE A 1 682 ? 16.385 -0.830 5.270 1.00 89.94 682 PHE A C 1
ATOM 5441 O O . PHE A 1 682 ? 16.021 -0.611 6.423 1.00 89.94 682 PHE A O 1
ATOM 5448 N N . LEU A 1 683 ? 17.440 -0.202 4.739 1.00 91.12 683 LEU A N 1
ATOM 5449 C CA . LEU A 1 683 ? 18.226 0.797 5.474 1.00 91.12 683 LEU A CA 1
ATOM 5450 C C . LEU A 1 683 ? 17.368 2.006 5.868 1.00 91.12 683 LEU A C 1
ATOM 5452 O O . LEU A 1 683 ? 17.415 2.467 7.015 1.00 91.12 683 LEU A O 1
ATOM 5456 N N . ILE A 1 684 ? 16.557 2.492 4.924 1.00 90.50 684 ILE A N 1
ATOM 5457 C CA . ILE A 1 684 ? 15.588 3.562 5.162 1.00 90.50 684 ILE A CA 1
ATOM 5458 C C . ILE A 1 684 ? 14.585 3.130 6.233 1.00 90.50 684 ILE A C 1
ATOM 5460 O O . ILE A 1 684 ? 14.409 3.844 7.219 1.00 90.50 684 ILE A O 1
ATOM 5464 N N . LEU A 1 685 ? 13.987 1.945 6.094 1.00 85.75 685 LEU A N 1
ATOM 5465 C CA . LEU A 1 685 ? 13.018 1.411 7.048 1.00 85.75 685 LEU A CA 1
ATOM 5466 C C . LEU A 1 685 ? 13.601 1.318 8.460 1.00 85.75 685 LEU A C 1
ATOM 5468 O O . LEU A 1 685 ? 12.958 1.745 9.412 1.00 85.75 685 LEU A O 1
ATOM 5472 N N . MET A 1 686 ? 14.831 0.821 8.600 1.00 86.94 686 MET A N 1
ATOM 5473 C CA . MET A 1 686 ? 15.523 0.721 9.887 1.00 86.94 686 MET A CA 1
ATOM 5474 C C . MET A 1 686 ? 15.748 2.094 10.527 1.00 86.94 686 MET A C 1
ATOM 5476 O O . MET A 1 686 ? 15.501 2.267 11.721 1.00 86.94 686 MET A O 1
ATOM 5480 N N . THR A 1 687 ? 16.162 3.087 9.736 1.00 88.19 687 THR A N 1
ATOM 5481 C CA . THR A 1 687 ? 16.405 4.452 10.230 1.00 88.19 687 THR A CA 1
AT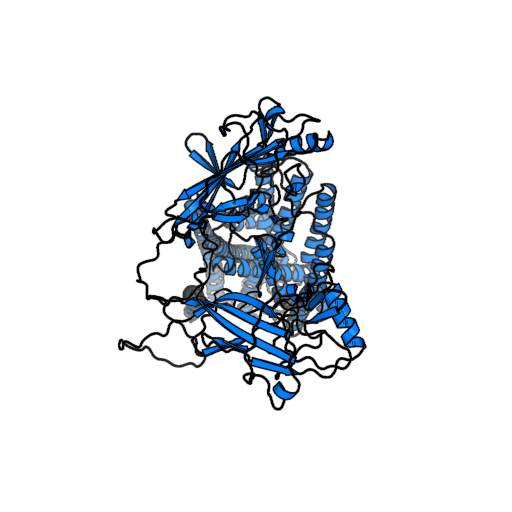OM 5482 C C . THR A 1 687 ? 15.100 5.126 10.652 1.00 88.19 687 THR A C 1
ATOM 5484 O O . THR A 1 687 ? 15.019 5.699 11.739 1.00 88.19 687 THR A O 1
ATOM 5487 N N . LEU A 1 688 ? 14.050 5.018 9.835 1.00 84.88 688 LEU A N 1
ATOM 5488 C CA . LEU A 1 688 ? 12.744 5.594 10.154 1.00 84.88 688 LEU A CA 1
ATOM 5489 C C . LEU A 1 688 ? 12.091 4.889 11.343 1.00 84.88 688 LEU A C 1
ATOM 5491 O O . LEU A 1 688 ? 11.516 5.550 12.203 1.00 84.88 688 LEU A O 1
ATOM 5495 N N . ASN A 1 689 ? 12.221 3.567 11.446 1.00 84.25 689 ASN A N 1
ATOM 5496 C CA . ASN A 1 689 ? 11.653 2.814 12.555 1.00 84.25 689 ASN A CA 1
ATOM 5497 C C . ASN A 1 689 ? 12.311 3.160 13.895 1.00 84.25 689 ASN A C 1
ATOM 5499 O O . ASN A 1 689 ? 11.618 3.251 14.904 1.00 84.25 689 ASN A O 1
ATOM 5503 N N . PHE A 1 690 ? 13.620 3.432 13.907 1.00 85.94 690 PHE A N 1
ATOM 5504 C CA . PHE A 1 690 ? 14.301 3.938 15.099 1.00 85.94 690 PHE A CA 1
ATOM 5505 C C . PHE A 1 690 ? 13.729 5.297 15.550 1.00 85.94 690 PHE A C 1
ATOM 5507 O O . PHE A 1 690 ? 13.444 5.488 16.734 1.00 85.94 690 PHE A O 1
ATOM 5514 N N . LEU A 1 691 ? 13.475 6.216 14.608 1.00 82.81 691 LEU A N 1
ATOM 5515 C CA . LEU A 1 691 ? 12.847 7.514 14.899 1.00 82.81 691 LEU A CA 1
ATOM 5516 C C . LEU A 1 691 ? 11.399 7.369 15.400 1.00 82.81 691 LEU A C 1
ATOM 5518 O O . LEU A 1 691 ? 10.991 8.067 16.333 1.00 82.81 691 LEU A O 1
ATOM 5522 N N . LEU A 1 692 ? 10.625 6.461 14.798 1.00 78.31 692 LEU A N 1
ATOM 5523 C CA . LEU A 1 692 ? 9.231 6.195 15.168 1.00 78.31 692 LEU A CA 1
ATOM 5524 C C . LEU A 1 692 ? 9.115 5.541 16.547 1.00 78.31 692 LEU A C 1
ATOM 5526 O O . LEU A 1 692 ? 8.230 5.916 17.320 1.00 78.31 692 LEU A O 1
ATOM 5530 N N . TRP A 1 693 ? 10.021 4.617 16.879 1.00 78.38 693 TRP A N 1
ATOM 5531 C CA . TRP A 1 693 ? 10.065 3.981 18.194 1.00 78.38 693 TRP A CA 1
ATOM 5532 C C . TRP A 1 693 ? 10.409 4.998 19.285 1.00 78.38 693 TRP A C 1
ATOM 5534 O O . TRP A 1 693 ? 9.686 5.088 20.276 1.00 78.38 693 TRP A O 1
ATOM 5544 N N . ASN A 1 694 ? 11.418 5.850 19.063 1.00 77.81 694 ASN A N 1
ATOM 5545 C CA . ASN A 1 694 ? 11.752 6.930 19.998 1.00 77.81 694 ASN A CA 1
ATOM 5546 C C . ASN A 1 694 ? 10.588 7.925 20.208 1.00 77.81 694 ASN A C 1
ATOM 5548 O O . ASN A 1 694 ? 10.530 8.620 21.216 1.00 77.81 694 ASN A O 1
ATOM 5552 N N . SER A 1 695 ? 9.647 7.984 19.261 1.00 72.56 695 SER A N 1
ATOM 5553 C CA . SER A 1 695 ? 8.470 8.857 19.313 1.00 72.56 695 SER A CA 1
ATOM 5554 C C . SER A 1 695 ? 7.201 8.167 19.842 1.00 72.56 695 SER A C 1
ATOM 5556 O O . SER A 1 695 ? 6.146 8.797 19.838 1.00 72.56 695 SER A O 1
ATOM 5558 N N . HIS A 1 696 ? 7.269 6.897 20.270 1.00 75.81 696 HIS A N 1
ATOM 5559 C CA . HIS A 1 696 ? 6.119 6.079 20.701 1.00 75.81 696 HIS A CA 1
ATOM 5560 C C . HIS A 1 696 ? 4.954 6.022 19.683 1.00 75.81 696 HIS A C 1
ATOM 5562 O O . HIS A 1 696 ? 3.783 5.995 20.062 1.00 75.81 696 HIS A O 1
ATOM 5568 N N . SER A 1 697 ? 5.256 6.026 18.380 1.00 73.06 697 SER A N 1
ATOM 5569 C CA . SER A 1 697 ? 4.235 5.979 17.319 1.00 73.06 697 SER A CA 1
ATOM 5570 C C . SER A 1 697 ? 3.667 4.574 17.104 1.00 73.06 697 SER A C 1
ATOM 5572 O O . SER A 1 697 ? 4.396 3.587 17.191 1.00 73.06 697 SER A O 1
ATOM 5574 N N . THR A 1 698 ? 2.392 4.467 16.710 1.00 68.69 698 THR A N 1
ATOM 5575 C CA . THR A 1 698 ? 1.795 3.182 16.291 1.00 68.69 698 THR A CA 1
ATOM 5576 C C . THR A 1 698 ? 2.283 2.678 14.944 1.00 68.69 698 THR A C 1
ATOM 5578 O O . THR A 1 698 ? 2.177 1.477 14.697 1.00 68.69 698 THR A O 1
ATOM 5581 N N . ARG A 1 699 ? 2.854 3.557 14.106 1.00 68.00 699 ARG A N 1
ATOM 5582 C CA . ARG A 1 699 ? 3.498 3.169 12.841 1.00 68.00 699 ARG A CA 1
ATOM 5583 C C . ARG A 1 699 ? 4.849 2.486 13.061 1.00 68.00 699 ARG A C 1
ATOM 5585 O O . ARG A 1 699 ? 5.412 1.952 12.113 1.00 68.00 699 ARG A O 1
ATOM 5592 N N . ALA A 1 700 ? 5.389 2.500 14.284 1.00 72.62 700 ALA A N 1
ATOM 5593 C CA . ALA A 1 700 ? 6.576 1.717 14.593 1.00 72.62 700 ALA A CA 1
ATOM 5594 C C . ALA A 1 700 ? 6.275 0.231 14.355 1.00 72.62 700 ALA A C 1
ATOM 5596 O O . ALA A 1 700 ? 5.360 -0.350 14.946 1.00 72.62 700 ALA A O 1
ATOM 5597 N N . ILE A 1 701 ? 7.046 -0.364 13.455 1.00 72.69 701 ILE A N 1
ATOM 5598 C CA . ILE A 1 701 ? 6.874 -1.741 13.030 1.00 72.69 701 ILE A CA 1
ATOM 5599 C C . ILE A 1 701 ? 7.419 -2.657 14.139 1.00 72.69 701 ILE A C 1
ATOM 5601 O O . ILE A 1 701 ? 8.564 -2.474 14.570 1.00 72.69 701 ILE A O 1
ATOM 5605 N N . PRO A 1 702 ? 6.641 -3.650 14.618 1.00 76.38 702 PRO A N 1
ATOM 5606 C CA . PRO A 1 702 ? 7.113 -4.569 15.644 1.00 76.38 702 PRO A CA 1
ATOM 5607 C C . PRO A 1 702 ? 8.258 -5.440 15.115 1.00 76.38 702 PRO A C 1
ATOM 5609 O O . PRO A 1 702 ? 8.323 -5.766 13.929 1.00 76.38 702 PRO A O 1
ATOM 5612 N N . PHE A 1 703 ? 9.152 -5.869 16.010 1.00 77.75 703 PHE A N 1
ATOM 5613 C CA . PHE A 1 703 ? 10.323 -6.678 15.648 1.00 77.75 703 PHE A CA 1
ATOM 5614 C C . PHE A 1 703 ? 9.955 -7.964 14.887 1.00 77.75 703 PHE A C 1
ATOM 5616 O O . PHE A 1 703 ? 10.649 -8.347 13.948 1.00 77.75 703 PHE A O 1
ATOM 5623 N N . SER A 1 704 ? 8.830 -8.596 15.235 1.00 75.94 704 SER A N 1
ATOM 5624 C CA . SER A 1 704 ? 8.313 -9.775 14.528 1.00 75.94 704 SER A CA 1
ATOM 5625 C C . SER A 1 704 ? 8.105 -9.515 13.034 1.00 75.94 704 SER A C 1
ATOM 5627 O O . SER A 1 704 ? 8.473 -10.344 12.203 1.00 75.94 704 SER A O 1
ATOM 5629 N N . LEU A 1 705 ? 7.586 -8.340 12.673 1.00 77.75 705 LEU A N 1
ATOM 5630 C CA . LEU A 1 705 ? 7.332 -7.979 11.283 1.00 77.75 705 LEU A CA 1
ATOM 5631 C C . LEU A 1 705 ? 8.627 -7.714 10.508 1.00 77.75 705 LEU A C 1
ATOM 5633 O O . LEU A 1 705 ? 8.721 -8.088 9.341 1.00 77.75 705 LEU A O 1
ATOM 5637 N N . PHE A 1 706 ? 9.647 -7.141 11.155 1.00 83.25 706 PHE A N 1
ATOM 5638 C CA . PHE A 1 706 ? 10.980 -7.015 10.554 1.00 83.25 706 PHE A CA 1
ATOM 5639 C C . PHE A 1 706 ? 11.547 -8.372 10.160 1.00 83.25 706 PHE A C 1
ATOM 5641 O O . PHE A 1 706 ? 12.044 -8.532 9.046 1.00 83.25 706 PHE A O 1
ATOM 5648 N N . VAL A 1 707 ? 11.433 -9.360 11.050 1.00 85.50 707 VAL A N 1
ATOM 5649 C CA . VAL A 1 707 ? 11.886 -10.724 10.766 1.00 85.50 707 VAL A CA 1
ATOM 5650 C C . VAL A 1 707 ? 11.116 -11.303 9.578 1.00 85.50 707 VAL A C 1
ATOM 5652 O O . VAL A 1 707 ? 11.739 -11.849 8.673 1.00 85.50 707 VAL A O 1
ATOM 5655 N N . ILE A 1 708 ? 9.793 -11.119 9.512 1.00 83.62 708 ILE A N 1
ATOM 5656 C CA . ILE A 1 708 ? 8.974 -11.592 8.383 1.00 83.62 708 ILE A CA 1
ATOM 5657 C C . ILE A 1 708 ? 9.422 -10.962 7.055 1.00 83.62 708 ILE A C 1
ATOM 5659 O O . ILE A 1 708 ? 9.599 -11.682 6.073 1.00 83.62 708 ILE A O 1
ATOM 5663 N N . LEU A 1 709 ? 9.650 -9.644 7.012 1.00 84.31 709 LEU A N 1
ATOM 5664 C CA . LEU A 1 709 ? 10.107 -8.953 5.798 1.00 84.31 709 LEU A CA 1
ATOM 5665 C C . LEU A 1 709 ? 11.497 -9.426 5.351 1.00 84.31 709 LEU A C 1
ATOM 5667 O O . LEU A 1 709 ? 11.719 -9.634 4.159 1.00 84.31 709 LEU A O 1
ATOM 5671 N N . ILE A 1 710 ? 12.415 -9.644 6.297 1.00 88.19 710 ILE A N 1
ATOM 5672 C CA . ILE A 1 710 ? 13.750 -10.192 6.021 1.00 88.19 710 ILE A CA 1
ATOM 5673 C C . ILE A 1 710 ? 13.634 -11.614 5.464 1.00 88.19 710 ILE A C 1
ATOM 5675 O O . ILE A 1 710 ? 14.254 -11.927 4.449 1.00 88.19 710 ILE A O 1
ATOM 5679 N N . LEU A 1 711 ? 12.815 -12.472 6.080 1.00 89.50 711 LEU A N 1
ATOM 5680 C CA . LEU A 1 711 ? 12.606 -13.837 5.598 1.00 89.50 711 LEU A CA 1
ATOM 5681 C C . LEU A 1 711 ? 12.027 -13.839 4.177 1.00 89.50 711 LEU A C 1
ATOM 5683 O O . LEU A 1 711 ? 12.525 -14.547 3.308 1.00 89.50 711 LEU A O 1
ATOM 5687 N N . LEU A 1 712 ? 11.028 -13.003 3.907 1.00 87.06 712 LEU A N 1
ATOM 5688 C CA . LEU A 1 712 ? 10.421 -12.865 2.584 1.00 87.06 712 LEU A CA 1
ATOM 5689 C C . LEU A 1 712 ? 11.414 -12.313 1.539 1.00 87.06 712 LEU A C 1
ATOM 5691 O O . LEU A 1 712 ? 11.430 -12.771 0.395 1.00 87.06 712 LEU A O 1
ATOM 5695 N N . TRP A 1 713 ? 12.310 -11.404 1.926 1.00 89.50 713 TRP A N 1
ATOM 5696 C CA . TRP A 1 713 ? 13.380 -10.915 1.055 1.00 89.50 713 TRP A CA 1
ATOM 5697 C C . TRP A 1 713 ? 14.408 -12.011 0.721 1.00 89.50 713 TRP A C 1
ATOM 5699 O O . TRP A 1 713 ? 14.639 -12.289 -0.458 1.00 89.50 713 TRP A O 1
ATOM 5709 N N . PHE A 1 714 ? 14.985 -12.685 1.722 1.00 90.88 714 PHE A N 1
ATOM 5710 C CA . PHE A 1 714 ? 16.067 -13.656 1.503 1.00 90.88 714 PHE A CA 1
ATOM 5711 C C . PHE A 1 714 ? 15.596 -15.029 1.009 1.00 90.88 714 PHE A C 1
ATOM 5713 O O . PHE A 1 714 ? 16.311 -15.655 0.229 1.00 90.88 714 PHE A O 1
ATOM 5720 N N . PHE A 1 715 ? 14.421 -15.513 1.425 1.00 90.88 715 PHE A N 1
ATOM 5721 C CA . PHE A 1 715 ? 13.936 -16.852 1.056 1.00 90.88 715 PHE A CA 1
ATOM 5722 C C . PHE A 1 715 ? 13.026 -16.870 -0.173 1.00 90.88 715 PHE A C 1
ATOM 5724 O O . PHE A 1 715 ? 12.857 -17.930 -0.770 1.00 90.88 715 PHE A O 1
ATOM 5731 N N . ILE A 1 716 ? 12.452 -15.730 -0.572 1.00 90.19 716 ILE A N 1
ATOM 5732 C CA . ILE A 1 716 ? 11.571 -15.656 -1.747 1.00 90.19 716 ILE A CA 1
ATOM 5733 C C . ILE A 1 716 ? 12.195 -14.768 -2.824 1.00 90.19 716 ILE A C 1
ATOM 5735 O O . ILE A 1 716 ? 12.504 -15.257 -3.909 1.00 90.19 716 ILE A O 1
ATOM 5739 N N . SER A 1 717 ? 12.446 -13.488 -2.535 1.00 90.50 717 SER A N 1
ATOM 5740 C CA . SER A 1 717 ? 12.912 -12.535 -3.560 1.00 90.50 717 SER A CA 1
ATOM 5741 C C . SER A 1 717 ? 14.283 -12.902 -4.151 1.00 90.50 717 SER A C 1
ATOM 5743 O O . SER A 1 717 ? 14.451 -12.953 -5.374 1.00 90.50 717 SER A O 1
ATOM 5745 N N . VAL A 1 718 ? 15.271 -13.216 -3.302 1.00 93.94 718 VAL A N 1
ATOM 5746 C CA . VAL A 1 718 ? 16.635 -13.561 -3.753 1.00 93.94 718 VAL A CA 1
ATOM 5747 C C . VAL A 1 718 ? 16.658 -14.842 -4.612 1.00 93.94 718 VAL A C 1
ATOM 5749 O O . VAL A 1 718 ? 17.237 -14.818 -5.698 1.00 93.94 718 VAL A O 1
ATOM 5752 N N . PRO A 1 719 ? 16.002 -15.957 -4.237 1.00 94.62 719 PRO A N 1
ATOM 5753 C CA . PRO A 1 719 ? 15.927 -17.125 -5.112 1.00 94.62 719 PRO A CA 1
ATOM 5754 C C . PRO A 1 719 ? 15.197 -16.861 -6.433 1.00 94.62 719 PRO A C 1
ATOM 5756 O O . PRO A 1 719 ? 15.670 -17.301 -7.479 1.00 94.62 719 PRO A O 1
ATOM 5759 N N . LEU A 1 720 ? 14.077 -16.127 -6.421 1.00 92.81 720 LEU A N 1
ATOM 5760 C CA . LEU A 1 720 ? 13.319 -15.828 -7.644 1.00 92.81 720 LEU A CA 1
ATOM 5761 C C . LEU A 1 720 ? 14.140 -14.992 -8.637 1.00 92.81 720 LEU A C 1
ATOM 5763 O O . LEU A 1 720 ? 14.172 -15.297 -9.831 1.00 92.81 720 LEU A O 1
ATOM 5767 N N . THR A 1 721 ? 14.854 -13.980 -8.148 1.00 94.88 721 THR A N 1
ATOM 5768 C CA . THR A 1 721 ? 15.764 -13.172 -8.977 1.00 94.88 721 THR A CA 1
ATOM 5769 C C . THR A 1 721 ? 16.920 -14.005 -9.533 1.00 94.88 721 THR A C 1
ATOM 5771 O O . THR A 1 721 ? 17.220 -13.894 -10.721 1.00 94.88 721 THR A O 1
ATOM 5774 N N . LEU A 1 722 ? 17.511 -14.910 -8.742 1.00 94.88 722 LEU A N 1
ATOM 5775 C CA . LEU A 1 722 ? 18.548 -15.844 -9.205 1.00 94.88 722 LEU A CA 1
ATOM 5776 C C . LEU A 1 722 ? 18.040 -16.831 -10.265 1.00 94.88 722 LEU A C 1
ATOM 5778 O O . LEU A 1 722 ? 18.762 -17.117 -11.223 1.00 94.88 722 LEU A O 1
ATOM 5782 N N . ILE A 1 723 ? 16.805 -17.332 -10.136 1.00 95.38 723 ILE A N 1
ATOM 5783 C CA . ILE A 1 723 ? 16.157 -18.160 -11.167 1.00 95.38 723 ILE A CA 1
ATOM 5784 C C . ILE A 1 723 ? 16.039 -17.360 -12.469 1.00 95.38 723 ILE A C 1
ATOM 5786 O O . ILE A 1 723 ? 16.448 -17.846 -13.527 1.00 95.38 723 ILE A O 1
ATOM 5790 N N . GLY A 1 724 ? 15.563 -16.115 -12.388 1.00 93.56 724 GLY A N 1
ATOM 5791 C CA . GLY A 1 724 ? 15.538 -15.180 -13.513 1.00 93.56 724 GLY A CA 1
ATOM 5792 C C . GLY A 1 724 ? 16.914 -14.978 -14.146 1.00 93.56 724 GLY A C 1
ATOM 5793 O O . GLY A 1 724 ? 17.072 -15.109 -15.361 1.00 93.56 724 GLY A O 1
ATOM 5794 N N . GLY A 1 725 ? 17.935 -14.749 -13.320 1.00 93.56 725 GLY A N 1
ATOM 5795 C CA . GLY A 1 725 ? 19.324 -14.621 -13.750 1.00 93.56 725 GLY A CA 1
ATOM 5796 C C . GLY A 1 725 ? 19.858 -15.875 -14.445 1.00 93.56 725 GLY A C 1
ATOM 5797 O O . GLY A 1 725 ? 20.519 -15.772 -15.477 1.00 93.56 725 GLY A O 1
ATOM 5798 N N . CYS A 1 726 ? 19.514 -17.069 -13.957 1.00 93.38 726 CYS A N 1
ATOM 5799 C CA . CYS A 1 726 ? 19.888 -18.334 -14.591 1.00 93.38 726 CYS A CA 1
ATOM 5800 C C . CYS A 1 726 ? 19.255 -18.477 -15.985 1.00 93.38 726 CYS A C 1
ATOM 5802 O O . CYS A 1 726 ? 19.935 -18.863 -16.941 1.00 93.38 726 CYS A O 1
ATOM 5804 N N . LEU A 1 727 ? 17.975 -18.109 -16.131 1.00 93.44 727 LEU A N 1
ATOM 5805 C CA . LEU A 1 727 ? 17.296 -18.062 -17.430 1.00 93.44 727 LEU A CA 1
ATOM 5806 C C . LEU A 1 727 ? 17.954 -17.039 -18.370 1.00 93.44 727 LEU A C 1
ATOM 5808 O O . LEU A 1 727 ? 18.161 -17.334 -19.548 1.00 93.44 727 LEU A O 1
ATOM 5812 N N . GLY A 1 728 ? 18.347 -15.872 -17.850 1.00 90.44 728 GLY A N 1
ATOM 5813 C CA . GLY A 1 728 ? 19.071 -14.842 -18.600 1.00 90.44 728 GLY A CA 1
ATOM 5814 C C . GLY A 1 728 ? 20.456 -15.305 -19.060 1.00 90.44 728 GLY A C 1
ATOM 5815 O O . GLY A 1 728 ? 20.854 -15.041 -20.194 1.00 90.44 728 GLY A O 1
ATOM 5816 N N . ALA A 1 729 ? 21.169 -16.068 -18.227 1.00 89.25 729 ALA A N 1
ATOM 5817 C CA . ALA A 1 729 ? 22.467 -16.641 -18.573 1.00 89.25 729 ALA A CA 1
ATOM 5818 C C . ALA A 1 729 ? 22.347 -17.696 -19.686 1.00 89.25 729 ALA A C 1
ATOM 5820 O O . ALA A 1 729 ? 23.180 -17.723 -20.599 1.00 89.25 729 ALA A O 1
ATOM 5821 N N . ARG A 1 730 ? 21.306 -18.542 -19.637 1.00 88.50 730 ARG A N 1
ATOM 5822 C CA . ARG A 1 730 ? 21.017 -19.561 -20.664 1.00 88.50 730 ARG A CA 1
ATOM 5823 C C . ARG A 1 730 ? 20.540 -18.955 -21.984 1.00 88.50 730 ARG A C 1
ATOM 5825 O O . ARG A 1 730 ? 20.800 -19.533 -23.035 1.00 88.50 730 ARG A O 1
ATOM 5832 N N . ALA A 1 731 ? 19.874 -17.802 -21.948 1.00 87.25 731 ALA A N 1
ATOM 5833 C CA . ALA A 1 731 ? 19.387 -17.133 -23.148 1.00 87.25 731 ALA A CA 1
ATOM 5834 C C . ALA A 1 731 ? 20.539 -16.718 -24.091 1.00 87.25 731 ALA A C 1
ATOM 5836 O O . ALA A 1 731 ? 21.635 -16.369 -23.629 1.00 87.25 731 ALA A O 1
ATOM 5837 N N . PRO A 1 732 ? 20.326 -16.727 -25.420 1.00 84.00 732 PRO A N 1
ATOM 5838 C CA . PRO A 1 732 ? 21.316 -16.222 -26.363 1.00 84.00 732 PRO A CA 1
ATOM 5839 C C . PRO A 1 732 ? 21.571 -14.729 -26.116 1.00 84.00 732 PRO A C 1
ATOM 5841 O O . PRO A 1 732 ? 20.646 -13.955 -25.838 1.00 84.00 732 PRO A O 1
ATOM 5844 N N . HIS A 1 733 ? 22.842 -14.327 -26.193 1.00 84.38 733 HIS A N 1
ATOM 5845 C CA . HIS A 1 733 ? 23.195 -12.914 -26.095 1.00 84.38 733 HIS A CA 1
ATOM 5846 C C . HIS A 1 733 ? 22.774 -12.192 -27.381 1.00 84.38 733 HIS A C 1
ATOM 5848 O O . HIS A 1 733 ? 22.790 -12.770 -28.466 1.00 84.38 733 HIS A O 1
ATOM 5854 N N . ILE A 1 734 ? 22.368 -10.932 -27.247 1.00 83.25 734 ILE A N 1
ATOM 5855 C CA . ILE A 1 734 ? 22.086 -10.047 -28.379 1.00 83.25 734 ILE A CA 1
ATOM 5856 C C . ILE A 1 734 ? 23.424 -9.710 -29.043 1.00 83.25 734 ILE A C 1
ATOM 5858 O O . ILE A 1 734 ? 24.297 -9.127 -28.404 1.00 83.25 734 ILE A O 1
ATOM 5862 N N . GLN A 1 735 ? 23.592 -10.114 -30.302 1.00 81.50 735 GLN A N 1
ATOM 5863 C CA . GLN A 1 735 ? 24.789 -9.803 -31.080 1.00 81.50 735 GLN A CA 1
ATOM 5864 C C . GLN A 1 735 ? 24.757 -8.337 -31.518 1.00 81.50 735 GLN A C 1
ATOM 5866 O O . GLN A 1 735 ? 23.716 -7.834 -31.960 1.00 81.50 735 GLN A O 1
ATOM 5871 N N . TYR A 1 736 ? 25.893 -7.650 -31.392 1.00 83.62 736 TYR A N 1
ATOM 5872 C CA . TYR A 1 736 ? 26.029 -6.300 -31.924 1.00 83.62 736 TYR A CA 1
ATOM 5873 C C . TYR A 1 736 ? 26.046 -6.340 -33.455 1.00 83.62 736 TYR A C 1
ATOM 5875 O O . TYR A 1 736 ? 26.700 -7.214 -34.027 1.00 83.62 736 TYR A O 1
ATOM 5883 N N . PRO A 1 737 ? 25.342 -5.410 -34.126 1.00 78.69 737 PRO A N 1
ATOM 5884 C CA . PRO A 1 737 ? 25.274 -5.380 -35.585 1.00 78.69 737 PRO A CA 1
ATOM 5885 C C . PRO A 1 737 ? 26.631 -5.052 -36.222 1.00 78.69 737 PRO A C 1
ATOM 5887 O O . PRO A 1 737 ? 26.858 -5.375 -37.382 1.00 78.69 737 PRO A O 1
ATOM 5890 N N . VAL A 1 738 ? 27.536 -4.427 -35.463 1.00 78.62 738 VAL A N 1
ATOM 5891 C CA . VAL A 1 738 ? 28.845 -3.969 -35.927 1.00 78.62 738 VAL A CA 1
ATOM 5892 C C . VAL A 1 738 ? 29.921 -4.367 -34.917 1.00 78.62 738 VAL A C 1
ATOM 5894 O O . VAL A 1 738 ? 29.675 -4.381 -33.708 1.00 78.62 738 VAL A O 1
ATOM 5897 N N . ARG A 1 739 ? 31.123 -4.695 -35.409 1.00 76.94 739 ARG A N 1
ATOM 5898 C CA . ARG A 1 739 ? 32.298 -4.955 -34.565 1.00 76.94 739 ARG A CA 1
ATOM 5899 C C . ARG A 1 739 ? 32.829 -3.655 -33.962 1.00 76.94 739 ARG A C 1
ATOM 5901 O O . ARG A 1 739 ? 33.010 -2.671 -34.670 1.00 76.94 739 ARG A O 1
ATOM 5908 N N . THR A 1 740 ? 33.116 -3.681 -32.665 1.00 81.12 740 THR A N 1
ATOM 5909 C CA . THR A 1 740 ? 33.708 -2.551 -31.943 1.00 81.12 740 THR A CA 1
ATOM 5910 C C . THR A 1 740 ? 35.209 -2.447 -32.201 1.00 81.12 740 THR A C 1
ATOM 5912 O O . THR A 1 740 ? 35.914 -3.458 -32.146 1.00 81.12 740 THR A O 1
ATOM 5915 N N . ASN A 1 741 ? 35.704 -1.233 -32.429 1.00 82.31 741 ASN A N 1
ATOM 5916 C CA . ASN A 1 741 ? 37.131 -0.937 -32.529 1.00 82.31 741 ASN A CA 1
ATOM 5917 C C . ASN A 1 741 ? 37.840 -1.137 -31.180 1.00 82.31 741 ASN A C 1
ATOM 5919 O O . ASN A 1 741 ? 37.229 -1.037 -30.122 1.00 82.31 741 ASN A O 1
ATOM 5923 N N . HIS A 1 742 ? 39.149 -1.404 -31.212 1.00 76.62 742 HIS A N 1
ATOM 5924 C CA . HIS A 1 742 ? 39.949 -1.585 -29.992 1.00 76.62 742 HIS A CA 1
ATOM 5925 C C . HIS A 1 742 ? 40.328 -0.270 -29.296 1.00 76.62 742 HIS A C 1
ATOM 5927 O O . HIS A 1 742 ? 40.570 -0.270 -28.091 1.00 76.62 742 HIS A O 1
ATOM 5933 N N . VAL A 1 743 ? 40.426 0.830 -30.048 1.00 77.69 743 VAL A N 1
ATOM 5934 C CA . VAL A 1 743 ? 40.797 2.152 -29.529 1.00 77.69 743 VAL A CA 1
ATOM 5935 C C . VAL A 1 743 ? 39.600 3.082 -29.701 1.00 77.69 743 VAL A C 1
ATOM 5937 O O . VAL A 1 743 ? 39.171 3.269 -30.841 1.00 77.69 743 VAL A O 1
ATOM 5940 N N . PRO A 1 744 ? 39.069 3.670 -28.614 1.00 77.50 744 PRO A N 1
ATOM 5941 C CA . PRO A 1 744 ? 37.927 4.565 -28.704 1.00 77.50 744 PRO A CA 1
ATOM 5942 C C . PRO A 1 744 ? 38.332 5.893 -29.349 1.00 77.50 744 PRO A C 1
ATOM 5944 O O . PRO A 1 744 ? 39.356 6.484 -28.998 1.00 77.50 744 PRO A O 1
ATOM 5947 N N . ARG A 1 745 ? 37.493 6.401 -30.253 1.00 78.25 745 ARG A N 1
ATOM 5948 C CA . ARG A 1 745 ? 37.655 7.737 -30.837 1.00 78.25 745 ARG A CA 1
ATOM 5949 C C . ARG A 1 745 ? 37.479 8.845 -29.792 1.00 78.25 745 ARG A C 1
ATOM 5951 O O . ARG A 1 745 ? 36.604 8.779 -28.920 1.00 78.25 745 ARG A O 1
ATOM 5958 N N . GLU A 1 746 ? 38.283 9.900 -29.925 1.00 81.19 746 GLU A N 1
ATOM 5959 C CA . GLU A 1 746 ? 38.176 11.112 -29.112 1.00 81.19 746 GLU A CA 1
ATOM 5960 C C . GLU A 1 746 ? 36.870 11.871 -29.408 1.00 81.19 746 GLU A C 1
ATOM 5962 O O . GLU A 1 746 ? 36.475 12.050 -30.561 1.00 81.19 746 GLU A O 1
ATOM 5967 N N . ILE A 1 747 ? 36.178 12.302 -28.350 1.00 81.50 747 ILE A N 1
ATOM 5968 C CA . ILE A 1 747 ? 34.894 13.003 -28.459 1.00 81.50 747 ILE A CA 1
ATOM 5969 C C . ILE A 1 747 ? 35.167 14.491 -28.726 1.00 81.50 747 ILE A C 1
ATOM 5971 O O . ILE A 1 747 ? 35.866 15.116 -27.925 1.00 81.50 747 ILE A O 1
ATOM 5975 N N . PRO A 1 748 ? 34.582 15.098 -29.775 1.00 79.56 748 PRO A N 1
ATOM 5976 C CA . PRO A 1 748 ? 34.802 16.509 -30.072 1.00 79.56 748 PRO A CA 1
ATOM 5977 C C . PRO A 1 748 ? 34.285 17.421 -28.949 1.00 79.56 748 PRO A C 1
ATOM 5979 O O . PRO A 1 748 ? 33.270 17.141 -28.299 1.00 79.56 748 PRO A O 1
ATOM 5982 N N . ALA A 1 749 ? 34.971 18.549 -28.736 1.00 72.94 749 ALA A N 1
ATOM 5983 C CA . ALA A 1 749 ? 34.604 19.531 -27.720 1.00 72.94 749 ALA A CA 1
ATOM 5984 C C . ALA A 1 749 ? 33.201 20.104 -27.989 1.00 72.94 749 ALA A C 1
ATOM 5986 O O . ALA A 1 749 ? 32.947 20.759 -29.002 1.00 72.94 749 ALA A O 1
ATOM 5987 N N . GLN A 1 750 ? 32.268 19.857 -27.069 1.00 69.00 750 GLN A N 1
ATOM 5988 C CA . GLN A 1 750 ? 30.884 20.306 -27.210 1.00 69.00 750 GLN A CA 1
ATOM 5989 C C . GLN A 1 750 ? 30.721 21.749 -26.726 1.00 69.00 750 GLN A C 1
ATOM 5991 O O . GLN A 1 750 ? 31.209 22.117 -25.660 1.00 69.00 750 GLN A O 1
ATOM 5996 N N . ARG A 1 751 ? 29.964 22.561 -27.477 1.00 69.56 751 ARG A N 1
ATOM 5997 C CA . ARG A 1 751 ? 29.701 23.970 -27.129 1.00 69.56 751 ARG A CA 1
ATOM 5998 C C . ARG A 1 751 ? 28.820 24.154 -25.885 1.00 69.56 751 ARG A C 1
ATOM 6000 O O . ARG A 1 751 ? 28.889 25.198 -25.246 1.00 69.56 751 ARG A O 1
ATOM 6007 N N . TYR A 1 752 ? 28.017 23.148 -25.539 1.00 64.94 752 TYR A N 1
ATOM 6008 C CA . TYR A 1 752 ? 27.218 23.102 -24.312 1.00 64.94 752 TYR A CA 1
ATOM 6009 C C . TYR A 1 752 ? 27.505 21.804 -23.551 1.00 64.94 752 TYR A C 1
ATOM 6011 O O . TYR A 1 752 ? 27.665 20.759 -24.189 1.00 64.94 752 TYR A O 1
ATOM 6019 N N . PRO A 1 753 ? 27.527 21.825 -22.206 1.00 72.81 753 PRO A N 1
ATOM 6020 C CA . PRO A 1 753 ? 27.730 20.616 -21.421 1.00 72.81 753 PRO A CA 1
ATOM 6021 C C . PRO A 1 753 ? 26.565 19.642 -21.634 1.00 72.81 753 PRO A C 1
ATOM 6023 O O . PRO A 1 753 ? 25.408 19.971 -21.371 1.00 72.81 753 PRO A O 1
ATOM 6026 N N . SER A 1 754 ? 26.878 18.423 -22.084 1.00 73.56 754 SER A N 1
ATOM 6027 C CA . SER A 1 754 ? 25.881 17.374 -22.364 1.00 73.56 754 SER A CA 1
ATOM 6028 C C . SER A 1 754 ? 24.919 17.108 -21.198 1.00 73.56 754 SER A C 1
ATOM 6030 O O . SER A 1 754 ? 23.735 16.890 -21.430 1.00 73.56 754 SER A O 1
ATOM 6032 N N . TRP A 1 755 ? 25.389 17.211 -19.954 1.00 76.31 755 TRP A N 1
ATOM 6033 C CA . TRP A 1 755 ? 24.579 17.012 -18.748 1.00 76.31 755 TRP A CA 1
ATOM 6034 C C . TRP A 1 755 ? 23.500 18.082 -18.516 1.00 76.31 755 TRP A C 1
ATOM 6036 O O . TRP A 1 755 ? 22.446 17.763 -17.975 1.00 76.31 755 TRP A O 1
ATOM 6046 N N . LEU A 1 756 ? 23.700 19.328 -18.965 1.00 76.75 756 LEU A N 1
ATOM 6047 C CA . LEU A 1 756 ? 22.680 20.381 -18.833 1.00 76.75 756 LEU A CA 1
ATOM 6048 C C . LEU A 1 756 ? 21.468 20.099 -19.732 1.00 76.75 756 LEU A C 1
ATOM 6050 O O . LEU A 1 756 ? 20.327 20.348 -19.351 1.00 76.75 756 LEU A O 1
ATOM 6054 N N . LEU A 1 757 ? 21.718 19.524 -20.911 1.00 79.06 757 LEU A N 1
ATOM 6055 C CA . LEU A 1 757 ? 20.668 19.086 -21.827 1.00 79.06 757 LEU A CA 1
ATOM 6056 C C . LEU A 1 757 ? 19.844 17.933 -21.229 1.00 79.06 757 LEU A C 1
ATOM 6058 O O . LEU A 1 757 ? 18.626 17.905 -21.386 1.00 79.06 757 LEU A O 1
ATOM 6062 N N . LEU A 1 758 ? 20.503 17.013 -20.516 1.00 82.00 758 LEU A N 1
ATOM 6063 C CA . LEU A 1 758 ? 19.844 15.908 -19.815 1.00 82.00 758 LEU A CA 1
ATOM 6064 C C . LEU A 1 758 ? 18.919 16.375 -18.689 1.00 82.00 758 LEU A C 1
ATOM 6066 O O . LEU A 1 758 ? 17.880 15.758 -18.464 1.00 82.00 758 LEU A O 1
ATOM 6070 N N . LEU A 1 759 ? 19.282 17.448 -17.983 1.00 81.75 759 LEU A N 1
ATOM 6071 C CA . LEU A 1 759 ? 18.406 18.026 -16.967 1.00 81.75 759 LEU A CA 1
ATOM 6072 C C . LEU A 1 759 ? 17.128 18.556 -17.623 1.00 81.75 759 LEU A C 1
ATOM 6074 O O . LEU A 1 759 ? 16.044 18.135 -17.246 1.00 81.75 759 LEU A O 1
ATOM 6078 N N . GLY A 1 760 ? 17.243 19.358 -18.687 1.00 84.31 760 GLY A N 1
ATOM 6079 C CA . GLY A 1 760 ? 16.074 19.886 -19.405 1.00 84.31 760 GLY A CA 1
ATOM 6080 C C . GLY A 1 760 ? 15.141 18.817 -19.995 1.00 84.31 760 GLY A C 1
ATOM 6081 O O . GLY A 1 760 ? 13.947 19.066 -20.143 1.00 84.31 760 GLY A O 1
ATOM 6082 N N . ALA A 1 761 ? 15.658 17.620 -20.286 1.00 86.31 761 ALA A N 1
ATOM 6083 C CA . ALA A 1 761 ? 14.886 16.495 -20.813 1.00 86.31 761 ALA A CA 1
ATOM 6084 C C . ALA A 1 761 ? 13.731 16.063 -19.896 1.00 86.31 761 ALA A C 1
ATOM 6086 O O . ALA A 1 761 ? 12.630 15.787 -20.373 1.00 86.31 761 ALA A O 1
ATOM 6087 N N . GLY A 1 762 ? 13.968 16.057 -18.581 1.00 87.19 762 GLY A N 1
ATOM 6088 C CA . GLY A 1 762 ? 13.012 15.575 -17.583 1.00 87.19 762 GLY A CA 1
ATOM 6089 C C . GLY A 1 762 ? 11.780 16.468 -17.413 1.00 87.19 762 GLY A C 1
ATOM 6090 O O . GLY A 1 762 ? 10.784 16.019 -16.848 1.00 87.19 762 GLY A O 1
ATOM 6091 N N . ILE A 1 763 ? 11.807 17.698 -17.942 1.00 90.44 763 ILE A N 1
ATOM 6092 C CA . ILE A 1 763 ? 10.681 18.643 -17.884 1.00 90.44 763 ILE A CA 1
ATOM 6093 C C . ILE A 1 763 ? 9.478 18.113 -18.673 1.00 90.44 763 ILE A C 1
ATOM 6095 O O . ILE A 1 763 ? 8.342 18.271 -18.228 1.00 90.44 763 ILE A O 1
ATOM 6099 N N . LEU A 1 764 ? 9.711 17.468 -19.823 1.00 88.69 764 LEU A N 1
ATOM 6100 C CA . LEU A 1 764 ? 8.628 16.972 -20.678 1.00 88.69 764 LEU A CA 1
ATOM 6101 C C . LEU A 1 764 ? 7.862 15.810 -20.016 1.00 88.69 764 LEU A C 1
ATOM 6103 O O . LEU A 1 764 ? 6.646 15.947 -19.856 1.00 88.69 764 LEU A O 1
ATOM 6107 N N . PRO A 1 765 ? 8.515 14.730 -19.527 1.00 90.38 765 PRO A N 1
ATOM 6108 C CA . PRO A 1 765 ? 7.830 13.712 -18.732 1.00 90.38 765 PRO A CA 1
ATOM 6109 C C . PRO A 1 765 ? 7.200 14.285 -17.454 1.00 90.38 765 PRO A C 1
ATOM 6111 O O . PRO A 1 765 ? 6.084 13.908 -17.101 1.00 90.38 765 PRO A O 1
ATOM 6114 N N . PHE A 1 766 ? 7.850 15.244 -16.782 1.00 91.06 766 PHE A N 1
ATOM 6115 C CA . PHE A 1 766 ? 7.284 15.881 -15.587 1.00 91.06 766 PHE A CA 1
ATOM 6116 C C . PHE A 1 766 ? 5.966 16.608 -15.885 1.00 91.06 766 PHE A C 1
ATOM 6118 O O . PHE A 1 766 ? 5.014 16.483 -15.118 1.00 91.06 766 PHE A O 1
ATOM 6125 N N . GLY A 1 767 ? 5.869 17.304 -17.022 1.00 86.62 767 GLY A N 1
ATOM 6126 C CA . GLY A 1 767 ? 4.638 17.969 -17.457 1.00 86.62 767 GLY A CA 1
ATOM 6127 C C . GLY A 1 767 ? 3.454 17.011 -17.632 1.00 86.62 767 GLY A C 1
ATOM 6128 O O . GLY A 1 767 ? 2.321 17.391 -17.344 1.00 86.62 767 GLY A O 1
ATOM 6129 N N . THR A 1 768 ? 3.711 15.762 -18.034 1.00 85.44 768 THR A N 1
ATOM 6130 C CA . THR A 1 768 ? 2.669 14.721 -18.144 1.00 85.44 768 THR A CA 1
ATOM 6131 C C . THR A 1 768 ? 2.223 14.154 -16.795 1.00 85.44 768 THR A C 1
ATOM 6133 O O . THR A 1 768 ? 1.102 13.665 -16.675 1.00 85.44 768 THR A O 1
ATOM 6136 N N . LEU A 1 769 ? 3.075 14.251 -15.768 1.00 85.69 769 LEU A N 1
ATOM 6137 C CA . LEU A 1 769 ? 2.821 13.708 -14.431 1.00 85.69 769 LEU A CA 1
ATOM 6138 C C . LEU A 1 769 ? 2.347 14.736 -13.410 1.00 85.69 769 LEU A C 1
ATOM 6140 O O . LEU A 1 769 ? 1.774 14.350 -12.396 1.00 85.69 769 LEU A O 1
ATOM 6144 N N . PHE A 1 770 ? 2.593 16.023 -13.644 1.00 84.50 770 PHE A N 1
ATOM 6145 C CA . PHE A 1 770 ? 2.412 17.086 -12.655 1.00 84.50 770 PHE A CA 1
ATOM 6146 C C . PHE A 1 770 ? 1.043 17.057 -11.957 1.00 84.50 770 PHE A C 1
ATOM 6148 O O . PHE A 1 770 ? 0.969 17.161 -10.733 1.00 84.50 770 PHE A O 1
ATOM 6155 N N . VAL A 1 771 ? -0.033 16.883 -12.730 1.00 81.69 771 VAL A N 1
ATOM 6156 C CA . VAL A 1 771 ? -1.403 16.868 -12.201 1.00 81.69 771 VAL A CA 1
ATOM 6157 C C . VAL A 1 771 ? -1.658 15.628 -11.341 1.00 81.69 771 VAL A C 1
ATOM 6159 O O . VAL A 1 771 ? -2.184 15.750 -10.240 1.00 81.69 771 VAL A O 1
ATOM 6162 N N . GLU A 1 772 ? -1.256 14.441 -11.795 1.00 82.31 772 GLU A N 1
ATOM 6163 C CA . GLU A 1 772 ? -1.474 13.204 -11.035 1.00 82.31 772 GLU A CA 1
ATOM 6164 C C . GLU A 1 772 ? -0.575 13.119 -9.797 1.00 82.31 772 GLU A C 1
ATOM 6166 O O . GLU A 1 772 ? -1.024 12.663 -8.749 1.00 82.31 772 GLU A O 1
ATOM 6171 N N . ILE A 1 773 ? 0.660 13.631 -9.860 1.00 84.62 773 ILE A N 1
ATOM 6172 C CA . ILE A 1 773 ? 1.550 13.702 -8.692 1.00 84.62 773 ILE A CA 1
ATOM 6173 C C . ILE A 1 773 ? 0.910 14.526 -7.571 1.00 84.62 773 ILE A C 1
ATOM 6175 O O . ILE A 1 773 ? 1.004 14.123 -6.414 1.00 84.62 773 ILE A O 1
ATOM 6179 N N . PHE A 1 774 ? 0.223 15.631 -7.882 1.00 82.56 774 PHE A N 1
ATOM 6180 C CA . PHE A 1 774 ? -0.513 16.403 -6.874 1.00 82.56 774 PHE A CA 1
ATOM 6181 C C . PHE A 1 774 ? -1.569 15.548 -6.159 1.00 82.56 774 PHE A C 1
ATOM 6183 O O . PHE A 1 774 ? -1.627 15.531 -4.929 1.00 82.56 774 PHE A O 1
ATOM 6190 N N . PHE A 1 775 ? -2.375 14.793 -6.911 1.00 74.62 775 PHE A N 1
ATOM 6191 C CA . PHE A 1 775 ? -3.411 13.935 -6.334 1.00 74.62 775 PHE A CA 1
ATOM 6192 C C . PHE A 1 775 ? -2.833 12.752 -5.549 1.00 74.62 775 PHE A C 1
ATOM 6194 O O . PHE A 1 775 ? -3.342 12.437 -4.472 1.00 74.62 775 PHE A O 1
ATOM 6201 N N . ILE A 1 776 ? -1.752 12.135 -6.037 1.00 80.44 776 ILE A N 1
ATOM 6202 C CA . ILE A 1 776 ? -1.040 11.055 -5.337 1.00 80.44 776 ILE A CA 1
ATOM 6203 C C . ILE A 1 776 ? -0.467 11.575 -4.015 1.00 80.44 776 ILE A C 1
ATOM 6205 O O . ILE A 1 776 ? -0.703 10.973 -2.968 1.00 80.44 776 ILE A O 1
ATOM 6209 N N . MET A 1 777 ? 0.223 12.719 -4.033 1.00 77.00 777 MET A N 1
ATOM 6210 C CA . MET A 1 777 ? 0.781 13.331 -2.824 1.00 77.00 777 MET A CA 1
ATOM 6211 C C . MET A 1 777 ? -0.324 13.731 -1.839 1.00 77.00 777 MET A C 1
ATOM 6213 O O . MET A 1 777 ? -0.213 13.455 -0.647 1.00 77.00 777 MET A O 1
ATOM 6217 N N . SER A 1 778 ? -1.437 14.292 -2.315 1.00 72.12 778 SER A N 1
ATOM 6218 C CA . SER A 1 778 ? -2.583 14.605 -1.452 1.00 72.12 778 SER A CA 1
ATOM 6219 C C . SER A 1 778 ? -3.235 13.348 -0.856 1.00 72.12 778 SER A C 1
ATOM 6221 O O . SER A 1 778 ? -3.710 13.369 0.281 1.00 72.12 778 SER A O 1
ATOM 6223 N N . SER A 1 779 ? -3.233 12.227 -1.580 1.00 72.00 779 SER A N 1
ATOM 6224 C CA . SER A 1 779 ? -3.781 10.966 -1.078 1.00 72.00 779 SER A CA 1
ATOM 6225 C C . SER A 1 779 ? -2.904 10.325 -0.001 1.00 72.00 779 SER A C 1
ATOM 6227 O O . SER A 1 779 ? -3.420 9.930 1.049 1.00 72.00 779 SER A O 1
ATOM 6229 N N . ILE A 1 780 ? -1.588 10.267 -0.237 1.00 72.19 780 ILE A N 1
ATOM 6230 C CA . ILE A 1 780 ? -0.610 9.670 0.684 1.00 72.19 780 ILE A CA 1
ATOM 6231 C C . ILE A 1 780 ? -0.483 10.516 1.956 1.00 72.19 780 ILE A C 1
ATOM 6233 O O . ILE A 1 780 ? -0.577 9.976 3.055 1.00 72.19 780 ILE A O 1
ATOM 6237 N N . TRP A 1 781 ? -0.311 11.833 1.811 1.00 69.44 781 TRP A N 1
ATOM 6238 C CA . TRP A 1 781 ? 0.062 12.713 2.923 1.00 69.44 781 TRP A CA 1
ATOM 6239 C C . TRP A 1 781 ? -1.128 13.391 3.603 1.00 69.44 781 TRP A C 1
ATOM 6241 O O . TRP A 1 781 ? -1.103 13.598 4.809 1.00 69.44 781 TRP A O 1
ATOM 6251 N N . SER A 1 782 ? -2.197 13.711 2.866 1.00 57.12 782 SER A N 1
ATOM 6252 C CA . SER A 1 782 ? -3.390 14.376 3.424 1.00 57.12 782 SER A CA 1
ATOM 6253 C C . SER A 1 782 ? -4.557 13.416 3.684 1.00 57.12 782 SER A C 1
ATOM 6255 O O . SER A 1 782 ? -5.671 13.860 3.965 1.00 57.12 782 SER A O 1
ATOM 6257 N N . GLY A 1 783 ? -4.335 12.103 3.554 1.00 56.22 783 GLY A N 1
ATOM 6258 C CA . GLY A 1 783 ? -5.307 11.069 3.917 1.00 56.22 783 GLY A CA 1
ATOM 6259 C C . GLY A 1 783 ? -6.535 10.968 3.006 1.00 56.22 783 GLY A C 1
ATOM 6260 O O . GLY A 1 783 ? -7.444 10.197 3.307 1.00 56.22 783 GLY A O 1
ATOM 6261 N N . ARG A 1 784 ? -6.584 11.679 1.873 1.00 57.69 784 ARG A N 1
ATOM 6262 C CA . ARG A 1 784 ? -7.723 11.635 0.934 1.00 57.69 784 ARG A CA 1
ATOM 6263 C C . ARG A 1 784 ? -7.728 10.325 0.130 1.00 57.69 784 ARG A C 1
ATOM 6265 O O . ARG A 1 784 ? -6.676 9.837 -0.264 1.00 57.69 784 ARG A O 1
ATOM 6272 N N . VAL A 1 785 ? -8.896 9.731 -0.130 1.00 57.19 785 VAL A N 1
ATOM 6273 C CA . VAL A 1 785 ? -9.002 8.451 -0.870 1.00 57.19 785 VAL A CA 1
ATOM 6274 C C . VAL A 1 785 ? -8.956 8.691 -2.380 1.00 57.19 785 VAL A C 1
ATOM 6276 O O . VAL A 1 785 ? -9.918 9.208 -2.935 1.00 57.19 785 VAL A O 1
ATOM 6279 N N . TYR A 1 786 ? -7.869 8.310 -3.057 1.00 64.12 786 TYR A N 1
ATOM 6280 C CA . TYR A 1 786 ? -7.779 8.386 -4.520 1.00 64.12 786 TYR A CA 1
ATOM 6281 C C . TYR A 1 786 ? -8.590 7.258 -5.180 1.00 64.12 786 TYR A C 1
ATOM 6283 O O . TYR A 1 786 ? -8.307 6.083 -4.964 1.00 64.12 786 TYR A O 1
ATOM 6291 N N . TYR A 1 787 ? -9.597 7.612 -5.984 1.00 62.81 787 TYR A N 1
ATOM 6292 C CA . TYR A 1 787 ? -10.514 6.655 -6.629 1.00 62.81 787 TYR A CA 1
ATOM 6293 C C . TYR A 1 787 ? -10.237 6.451 -8.134 1.00 62.81 787 TYR A C 1
ATOM 6295 O O . TYR A 1 787 ? -10.644 5.455 -8.726 1.00 62.81 787 TYR A O 1
ATOM 6303 N N . ALA A 1 788 ? -9.513 7.369 -8.775 1.00 70.12 788 ALA A N 1
ATOM 6304 C CA . ALA A 1 788 ? -9.368 7.442 -10.230 1.00 70.12 788 ALA A CA 1
ATOM 6305 C C . ALA A 1 788 ? -8.280 6.501 -10.811 1.00 70.12 788 ALA A C 1
ATOM 6307 O O . ALA A 1 788 ? -7.502 6.906 -11.672 1.00 70.12 788 ALA A O 1
ATOM 6308 N N . PHE A 1 789 ? -8.219 5.231 -10.388 1.00 74.44 789 PHE A N 1
ATOM 6309 C CA . PHE A 1 789 ? -7.176 4.281 -10.828 1.00 74.44 789 PHE A CA 1
ATOM 6310 C C . PHE A 1 789 ? -7.151 4.028 -12.344 1.00 74.44 789 PHE A C 1
ATOM 6312 O O . PHE A 1 789 ? -6.077 3.836 -12.912 1.00 74.44 789 PHE A O 1
ATOM 6319 N N . GLY A 1 790 ? -8.303 4.095 -13.020 1.00 76.00 790 GLY A N 1
ATOM 6320 C CA . GLY A 1 790 ? -8.362 4.022 -14.485 1.00 76.00 790 GLY A CA 1
ATOM 6321 C C . GLY A 1 790 ? -7.640 5.190 -15.171 1.00 76.00 790 GLY A C 1
ATOM 6322 O O . GLY A 1 790 ? -6.891 4.980 -16.124 1.00 76.00 790 GLY A O 1
ATOM 6323 N N . PHE A 1 791 ? -7.786 6.413 -14.647 1.00 77.00 791 PHE A N 1
ATOM 6324 C CA . PHE A 1 791 ? -7.055 7.585 -15.143 1.00 77.00 791 PHE A CA 1
ATOM 6325 C C . PHE A 1 791 ? -5.554 7.449 -14.872 1.00 77.00 791 PHE A C 1
ATOM 6327 O O . PHE A 1 791 ? -4.746 7.697 -15.768 1.00 77.00 791 PHE A O 1
ATOM 6334 N N . LEU A 1 792 ? -5.183 6.968 -13.680 1.00 82.62 792 LEU A N 1
ATOM 6335 C CA . LEU A 1 792 ? -3.791 6.702 -13.319 1.00 82.62 792 LEU A CA 1
ATOM 6336 C C . LEU A 1 792 ? -3.121 5.708 -14.280 1.00 82.62 792 LEU A C 1
ATOM 6338 O O . LEU A 1 792 ? -1.983 5.929 -14.687 1.00 82.62 792 LEU A O 1
ATOM 6342 N N . PHE A 1 793 ? -3.824 4.645 -14.687 1.00 87.06 793 PHE A N 1
ATOM 6343 C CA . PHE A 1 793 ? -3.310 3.668 -15.652 1.00 87.06 793 PHE A CA 1
ATOM 6344 C C . PHE A 1 793 ? -3.026 4.291 -17.029 1.00 87.06 793 PHE A C 1
ATOM 6346 O O . PHE A 1 793 ? -1.975 4.050 -17.632 1.00 87.06 793 PHE A O 1
ATOM 6353 N N . ILE A 1 794 ? -3.941 5.134 -17.517 1.00 86.44 794 ILE A N 1
ATOM 6354 C CA . ILE A 1 794 ? -3.787 5.842 -18.794 1.00 86.44 794 ILE A CA 1
ATOM 6355 C C . ILE A 1 794 ? -2.586 6.794 -18.733 1.00 86.44 794 ILE A C 1
ATOM 6357 O O . ILE A 1 794 ? -1.748 6.794 -19.635 1.00 86.44 794 ILE A O 1
ATOM 6361 N N . VAL A 1 795 ? -2.459 7.572 -17.655 1.00 86.50 795 VAL A N 1
ATOM 6362 C CA . VAL A 1 795 ? -1.333 8.501 -17.473 1.00 86.50 795 VAL A CA 1
ATOM 6363 C C . VAL A 1 795 ? -0.005 7.752 -17.335 1.00 86.50 795 VAL A C 1
ATOM 6365 O O . VAL A 1 795 ? 0.982 8.167 -17.939 1.00 86.50 795 VAL A O 1
ATOM 6368 N N . LEU A 1 796 ? 0.026 6.616 -16.629 1.00 89.81 796 LEU A N 1
ATOM 6369 C CA . LEU A 1 796 ? 1.211 5.755 -16.550 1.00 89.81 796 LEU A CA 1
ATOM 6370 C C . LEU A 1 796 ? 1.632 5.242 -17.937 1.00 89.81 796 LEU A C 1
ATOM 6372 O O . LEU A 1 796 ? 2.821 5.208 -18.247 1.00 89.81 796 LEU A O 1
ATOM 6376 N N . THR A 1 797 ? 0.670 4.899 -18.796 1.00 90.12 797 THR A N 1
ATOM 6377 C CA . THR A 1 797 ? 0.944 4.481 -20.180 1.00 90.12 797 THR A CA 1
ATOM 6378 C C . THR A 1 797 ? 1.548 5.627 -20.997 1.00 90.12 797 THR A C 1
ATOM 6380 O O . THR A 1 797 ? 2.566 5.434 -21.662 1.00 90.12 797 THR A O 1
ATOM 6383 N N . PHE A 1 798 ? 0.986 6.839 -20.903 1.00 90.94 798 PHE A N 1
ATOM 6384 C CA . PHE A 1 798 ? 1.562 8.022 -21.555 1.00 90.94 798 PHE A CA 1
ATOM 6385 C C . PHE A 1 798 ? 2.965 8.349 -21.043 1.00 90.94 798 PHE A C 1
ATOM 6387 O O . PHE A 1 798 ? 3.831 8.687 -21.846 1.00 90.94 798 PHE A O 1
ATOM 6394 N N . LEU A 1 799 ? 3.219 8.198 -19.739 1.00 91.56 799 LEU A N 1
ATOM 6395 C CA . LEU A 1 799 ? 4.549 8.394 -19.169 1.00 91.56 799 LEU A CA 1
ATOM 6396 C C . LEU A 1 799 ? 5.578 7.468 -19.828 1.00 91.56 799 LEU A C 1
ATOM 6398 O O . LEU A 1 799 ? 6.641 7.933 -20.229 1.00 91.56 799 LEU A O 1
ATOM 6402 N N . VAL A 1 800 ? 5.268 6.172 -19.957 1.00 93.38 800 VAL A N 1
ATOM 6403 C CA . VAL A 1 800 ? 6.178 5.196 -20.582 1.00 93.38 800 VAL A CA 1
ATOM 6404 C C . VAL A 1 800 ? 6.501 5.600 -22.021 1.00 93.38 800 VAL A C 1
ATOM 6406 O O . VAL A 1 800 ? 7.668 5.580 -22.412 1.00 93.38 800 VAL A O 1
ATOM 6409 N N . VAL A 1 801 ? 5.494 6.023 -22.791 1.00 93.19 801 VAL A N 1
ATOM 6410 C CA . VAL A 1 801 ? 5.692 6.483 -24.173 1.00 93.19 801 VAL A CA 1
ATOM 6411 C C . VAL A 1 801 ? 6.560 7.741 -24.211 1.00 93.19 801 VAL A C 1
ATOM 6413 O O . VAL A 1 801 ? 7.578 7.753 -24.896 1.00 93.19 801 VAL A O 1
ATOM 6416 N N . VAL A 1 802 ? 6.238 8.770 -23.426 1.00 92.94 802 VAL A N 1
ATOM 6417 C CA . VAL A 1 802 ? 6.996 10.033 -23.423 1.00 92.94 802 VAL A CA 1
ATOM 6418 C C . VAL A 1 802 ? 8.441 9.828 -22.961 1.00 92.94 802 VAL A C 1
ATOM 6420 O O . VAL A 1 802 ? 9.354 10.402 -23.553 1.00 92.94 802 VAL A O 1
ATOM 6423 N N . CYS A 1 803 ? 8.691 8.974 -21.963 1.00 93.94 803 CYS A N 1
ATOM 6424 C CA . CYS A 1 803 ? 10.053 8.597 -21.571 1.00 93.94 803 CYS A CA 1
ATOM 6425 C C . CYS A 1 803 ? 10.812 7.919 -22.725 1.00 93.94 803 CYS A C 1
ATOM 6427 O O . CYS A 1 803 ? 11.950 8.286 -23.026 1.00 93.94 803 CYS A O 1
ATOM 6429 N N . ALA A 1 804 ? 10.186 6.965 -23.420 1.00 94.00 804 ALA A N 1
ATOM 6430 C CA . ALA A 1 804 ? 10.804 6.319 -24.575 1.00 94.00 804 ALA A CA 1
ATOM 6431 C C . ALA A 1 804 ? 11.166 7.342 -25.668 1.00 94.00 804 ALA A C 1
ATOM 6433 O O . ALA A 1 804 ? 12.294 7.353 -26.167 1.00 94.00 804 ALA A O 1
ATOM 6434 N N . GLU A 1 805 ? 10.242 8.246 -25.992 1.00 92.19 805 GLU A N 1
ATOM 6435 C CA . GLU A 1 805 ? 10.420 9.243 -27.045 1.00 92.19 805 GLU A CA 1
ATOM 6436 C C . GLU A 1 805 ? 11.523 10.261 -26.720 1.00 92.19 805 GLU A C 1
ATOM 6438 O O . GLU A 1 805 ? 12.417 10.498 -27.540 1.00 92.19 805 GLU A O 1
ATOM 6443 N N . VAL A 1 806 ? 11.511 10.828 -25.508 1.00 92.50 806 VAL A N 1
ATOM 6444 C CA . VAL A 1 806 ? 12.521 11.798 -25.055 1.00 92.50 806 VAL A CA 1
ATOM 6445 C C . VAL A 1 806 ? 13.919 11.176 -25.073 1.00 92.50 806 VAL A C 1
ATOM 6447 O O . VAL A 1 806 ? 14.864 11.792 -25.580 1.00 92.50 806 VAL A O 1
ATOM 6450 N N . SER A 1 807 ? 14.064 9.941 -24.581 1.00 93.25 807 SER A N 1
ATOM 6451 C CA . SER A 1 807 ? 15.351 9.241 -24.589 1.00 93.25 807 SER A CA 1
ATOM 6452 C C . SER A 1 807 ? 15.850 8.941 -26.008 1.00 93.25 807 SER A C 1
ATOM 6454 O O . SER A 1 807 ? 17.039 9.151 -26.272 1.00 93.25 807 SER A O 1
ATOM 6456 N N . ILE A 1 808 ? 14.981 8.540 -26.948 1.00 91.44 808 ILE A N 1
ATOM 6457 C CA . ILE A 1 808 ? 15.357 8.300 -28.356 1.00 91.44 808 ILE A CA 1
ATOM 6458 C C . ILE A 1 808 ? 15.860 9.589 -29.016 1.00 91.44 808 ILE A C 1
ATOM 6460 O O . ILE A 1 808 ? 16.948 9.598 -29.598 1.00 91.44 808 ILE A O 1
ATOM 6464 N N . VAL A 1 809 ? 15.115 10.693 -28.887 1.00 90.00 809 VAL A N 1
ATOM 6465 C CA . VAL A 1 809 ? 15.476 11.988 -29.496 1.00 90.00 809 VAL A CA 1
ATOM 6466 C C . VAL A 1 809 ? 16.841 12.472 -28.997 1.00 90.00 809 VAL A C 1
ATOM 6468 O O . VAL A 1 809 ? 17.683 12.912 -29.787 1.00 90.00 809 VAL A O 1
ATOM 6471 N N . LEU A 1 810 ? 17.101 12.358 -27.693 1.00 88.94 810 LEU A N 1
ATOM 6472 C CA . LEU A 1 810 ? 18.378 12.769 -27.105 1.00 88.94 810 LEU A CA 1
ATOM 6473 C C . LEU A 1 810 ? 19.524 11.836 -27.480 1.00 88.94 810 LEU A C 1
ATOM 6475 O O . LEU A 1 810 ? 20.625 12.309 -27.762 1.00 88.94 810 LEU A O 1
ATOM 6479 N N . THR A 1 811 ? 19.267 10.531 -27.542 1.00 89.81 811 THR A N 1
ATOM 6480 C CA . THR A 1 811 ? 20.264 9.544 -27.975 1.00 89.81 811 THR A CA 1
ATOM 6481 C C . THR A 1 811 ? 20.683 9.810 -29.419 1.00 89.81 811 THR A C 1
ATOM 6483 O O . THR A 1 811 ? 21.876 9.916 -29.694 1.00 89.81 811 THR A O 1
ATOM 6486 N N . TYR A 1 812 ? 19.725 10.040 -30.323 1.00 88.19 812 TYR A N 1
ATOM 6487 C CA . TYR A 1 812 ? 20.012 10.414 -31.708 1.00 88.19 812 TYR A CA 1
ATOM 6488 C C . TYR A 1 812 ? 20.830 11.708 -31.797 1.00 88.19 812 TYR A C 1
ATOM 6490 O O . TYR A 1 812 ? 21.825 11.768 -32.516 1.00 88.19 812 TYR A O 1
ATOM 6498 N N . ARG A 1 813 ? 20.469 12.739 -31.019 1.00 86.25 813 ARG A N 1
ATOM 6499 C CA . ARG A 1 813 ? 21.229 13.996 -30.982 1.00 86.25 813 ARG A CA 1
ATOM 6500 C C . ARG A 1 813 ? 22.660 13.800 -30.475 1.00 86.25 813 ARG A C 1
ATOM 6502 O O . ARG A 1 813 ? 23.573 14.422 -31.013 1.00 86.25 813 ARG A O 1
ATOM 6509 N N . HIS A 1 814 ? 22.874 12.969 -29.456 1.00 86.00 814 HIS A N 1
ATOM 6510 C CA . HIS A 1 814 ? 24.216 12.670 -28.953 1.00 86.00 814 HIS A CA 1
ATOM 6511 C C . HIS A 1 814 ? 25.065 11.930 -29.988 1.00 86.00 814 HIS A C 1
ATOM 6513 O O . HIS A 1 814 ? 26.216 12.313 -30.190 1.00 86.00 814 HIS A O 1
ATOM 6519 N N . LEU A 1 815 ? 24.485 10.949 -30.684 1.00 85.44 815 LEU A N 1
ATOM 6520 C CA . LEU A 1 815 ? 25.159 10.225 -31.762 1.00 85.44 815 LEU A CA 1
ATOM 6521 C C . LEU A 1 815 ? 25.464 11.130 -32.961 1.00 85.44 815 LEU A C 1
ATOM 6523 O O . LEU A 1 815 ? 26.546 11.046 -33.530 1.00 85.44 815 LEU A O 1
ATOM 6527 N N . TYR A 1 816 ? 24.552 12.040 -33.310 1.00 83.50 816 TYR A N 1
ATOM 6528 C CA . TYR A 1 816 ? 24.780 13.042 -34.353 1.00 83.50 816 TYR A CA 1
ATOM 6529 C C . TYR A 1 816 ? 25.943 13.986 -34.011 1.00 83.50 816 TYR A C 1
ATOM 6531 O O . TYR A 1 816 ? 26.685 14.387 -34.897 1.00 83.50 816 TYR A O 1
ATOM 6539 N N . MET A 1 817 ? 26.130 14.302 -32.726 1.00 82.50 817 MET A N 1
ATOM 6540 C CA . MET A 1 817 ? 27.254 15.098 -32.208 1.00 82.50 817 MET A CA 1
ATOM 6541 C C . MET A 1 817 ? 28.517 14.256 -31.941 1.00 82.50 817 MET A C 1
ATOM 6543 O O . MET A 1 817 ? 29.336 14.635 -31.103 1.00 82.50 817 MET A O 1
ATOM 6547 N N . GLU A 1 818 ? 28.636 13.093 -32.589 1.00 84.38 818 GLU A N 1
ATOM 6548 C CA . GLU A 1 818 ? 29.783 12.175 -32.512 1.00 84.38 818 GLU A CA 1
ATOM 6549 C C . GLU A 1 818 ? 30.111 11.676 -31.092 1.00 84.38 818 GLU A C 1
ATOM 6551 O O . GLU A 1 818 ? 31.234 11.280 -30.785 1.00 84.38 818 GLU A O 1
ATOM 6556 N N . ASN A 1 819 ? 29.127 11.682 -30.189 1.00 85.38 819 ASN A N 1
ATOM 6557 C CA . ASN A 1 819 ? 29.313 11.238 -28.815 1.00 85.38 819 ASN A CA 1
ATOM 6558 C C . ASN A 1 819 ? 28.820 9.797 -28.643 1.00 85.38 819 ASN A C 1
ATOM 6560 O O . ASN A 1 819 ? 27.624 9.561 -28.467 1.00 85.38 819 ASN A O 1
ATOM 6564 N N . TRP A 1 820 ? 29.752 8.843 -28.645 1.00 84.38 820 TRP A N 1
ATOM 6565 C CA . TRP A 1 820 ? 29.465 7.414 -28.461 1.00 84.38 820 TRP A CA 1
ATOM 6566 C C . TRP A 1 820 ? 29.080 7.027 -27.024 1.00 84.38 820 TRP A C 1
ATOM 6568 O O . TRP A 1 820 ? 28.525 5.955 -26.805 1.00 84.38 820 TRP A O 1
ATOM 6578 N N . ASN A 1 821 ? 29.313 7.887 -26.028 1.00 87.31 821 ASN A N 1
ATOM 6579 C CA . ASN A 1 821 ? 28.985 7.613 -24.625 1.00 87.31 821 ASN A CA 1
ATOM 6580 C C . ASN A 1 821 ? 27.493 7.852 -24.328 1.00 87.31 821 ASN A C 1
ATOM 6582 O O . ASN A 1 821 ? 27.134 8.799 -23.618 1.00 87.31 821 ASN A O 1
ATOM 6586 N N . TRP A 1 822 ? 26.618 7.016 -24.896 1.00 89.56 822 TRP A N 1
ATOM 6587 C CA . TRP A 1 822 ? 25.160 7.181 -24.830 1.00 89.56 822 TRP A CA 1
ATOM 6588 C C . TRP A 1 822 ? 24.466 6.344 -23.740 1.00 89.56 822 TRP A C 1
ATOM 6590 O O . TRP A 1 822 ? 23.403 6.753 -23.284 1.00 89.56 822 TRP A O 1
ATOM 6600 N N . TRP A 1 823 ? 25.055 5.241 -23.259 1.00 91.56 823 TRP A N 1
ATOM 6601 C CA . TRP A 1 823 ? 24.443 4.311 -22.287 1.00 91.56 823 TRP A CA 1
ATOM 6602 C C . TRP A 1 823 ? 23.854 5.007 -21.048 1.00 91.56 823 TRP A C 1
ATOM 6604 O O . TRP A 1 823 ? 22.635 5.086 -20.894 1.00 91.56 823 TRP A O 1
ATOM 6614 N N . TRP A 1 824 ? 24.701 5.606 -20.203 1.00 91.94 824 TRP A N 1
ATOM 6615 C CA . TRP A 1 824 ? 24.256 6.352 -19.017 1.00 91.94 824 TRP A CA 1
ATOM 6616 C C . TRP A 1 824 ? 23.409 7.574 -19.368 1.00 91.94 824 TRP A C 1
ATOM 6618 O O . TRP A 1 824 ? 22.490 7.923 -18.630 1.00 91.94 824 TRP A O 1
ATOM 6628 N N . LYS A 1 825 ? 23.685 8.218 -20.508 1.00 90.81 825 LYS A N 1
ATOM 6629 C CA . LYS A 1 825 ? 22.938 9.409 -20.921 1.00 90.81 825 LYS A CA 1
ATOM 6630 C C . LYS A 1 825 ? 21.493 9.076 -21.281 1.00 90.81 825 LYS A C 1
ATOM 6632 O O . LYS A 1 825 ? 20.594 9.815 -20.910 1.00 90.81 825 LYS A O 1
ATOM 6637 N N . SER A 1 826 ? 21.257 7.952 -21.950 1.00 92.25 826 SER A N 1
ATOM 6638 C CA . SER A 1 826 ? 19.909 7.493 -22.298 1.00 92.25 826 SER A CA 1
ATOM 6639 C C . SER A 1 826 ? 19.082 7.112 -21.067 1.00 92.25 826 SER A C 1
ATOM 6641 O O . SER A 1 826 ? 17.887 7.413 -21.020 1.00 92.25 826 SER A O 1
ATOM 6643 N N . PHE A 1 827 ? 19.736 6.541 -20.047 1.00 93.94 827 PHE A N 1
ATOM 6644 C CA . PHE A 1 827 ? 19.128 6.234 -18.754 1.00 93.94 827 PHE A CA 1
ATOM 6645 C C . PHE A 1 827 ? 18.747 7.515 -17.997 1.00 93.94 827 PHE A C 1
ATOM 6647 O O . PHE A 1 827 ? 17.589 7.717 -17.636 1.00 93.94 827 PHE A O 1
ATOM 6654 N N . PHE A 1 828 ? 19.692 8.440 -17.804 1.00 93.25 828 PHE A N 1
ATOM 6655 C CA . PHE A 1 828 ? 19.425 9.681 -17.071 1.00 93.25 828 PHE A CA 1
ATOM 6656 C C . PHE A 1 828 ? 18.566 10.691 -17.845 1.00 93.25 828 PHE A C 1
ATOM 6658 O O . PHE A 1 828 ? 17.992 11.574 -17.218 1.00 93.25 828 PHE A O 1
ATOM 6665 N N . ALA A 1 829 ? 18.437 10.570 -19.170 1.00 91.31 829 ALA A N 1
ATOM 6666 C CA . ALA A 1 829 ? 17.580 11.441 -19.977 1.00 91.31 829 ALA A CA 1
ATOM 6667 C C . ALA A 1 829 ? 16.111 11.382 -19.537 1.00 91.31 829 ALA A C 1
ATOM 6669 O O . ALA A 1 829 ? 15.488 12.422 -19.353 1.00 91.31 829 ALA A O 1
ATOM 6670 N N . SER A 1 830 ? 15.580 10.175 -19.331 1.00 91.56 830 SER A N 1
ATOM 6671 C CA . SER A 1 830 ? 14.234 9.988 -18.779 1.00 91.56 830 SER A CA 1
ATOM 6672 C C . SER A 1 830 ? 14.236 9.965 -17.254 1.00 91.56 830 SER A C 1
ATOM 6674 O O . SER A 1 830 ? 13.322 10.506 -16.639 1.00 91.56 830 SER A O 1
ATOM 6676 N N . GLY A 1 831 ? 15.288 9.415 -16.634 1.00 92.88 831 GLY A N 1
ATOM 6677 C CA . GLY A 1 831 ? 15.425 9.358 -15.176 1.00 92.88 831 GLY A CA 1
ATOM 6678 C C . GLY A 1 831 ? 15.510 10.730 -14.493 1.00 92.88 831 GLY A C 1
ATOM 6679 O O . GLY A 1 831 ? 15.160 10.843 -13.319 1.00 92.88 831 GLY A O 1
ATOM 6680 N N . SER A 1 832 ? 15.911 11.792 -15.204 1.00 94.00 832 SER A N 1
ATOM 6681 C CA . SER A 1 832 ? 15.980 13.156 -14.657 1.00 94.00 832 SER A CA 1
ATOM 6682 C C . SER A 1 832 ? 14.616 13.717 -14.242 1.00 94.00 832 SER A C 1
ATOM 6684 O O . SER A 1 832 ? 14.575 14.636 -13.423 1.00 94.00 832 SER A O 1
ATOM 6686 N N . VAL A 1 833 ? 13.501 13.123 -14.698 1.00 94.00 833 VAL A N 1
ATOM 6687 C CA . VAL A 1 833 ? 12.146 13.436 -14.205 1.00 94.00 833 VAL A CA 1
ATOM 6688 C C . VAL A 1 833 ? 12.060 13.348 -12.680 1.00 94.00 833 VAL A C 1
ATOM 6690 O O . VAL A 1 833 ? 11.416 14.181 -12.047 1.00 94.00 833 VAL A O 1
ATOM 6693 N N . ALA A 1 834 ? 12.780 12.402 -12.073 1.00 94.19 834 ALA A N 1
ATOM 6694 C CA . ALA A 1 834 ? 12.810 12.184 -10.634 1.00 94.19 834 ALA A CA 1
ATOM 6695 C C . ALA A 1 834 ? 13.294 13.428 -9.861 1.00 94.19 834 ALA A C 1
ATOM 6697 O O . ALA A 1 834 ? 12.756 13.746 -8.802 1.00 94.19 834 ALA A O 1
ATOM 6698 N N . ILE A 1 835 ? 14.239 14.196 -10.419 1.00 93.00 835 ILE A N 1
ATOM 6699 C CA . ILE A 1 835 ? 14.725 15.448 -9.814 1.00 93.00 835 ILE A CA 1
ATOM 6700 C C . ILE A 1 835 ? 13.589 16.474 -9.736 1.00 93.00 835 ILE A C 1
ATOM 6702 O O . ILE A 1 835 ? 13.406 17.117 -8.703 1.00 93.00 835 ILE A O 1
ATOM 6706 N N . TYR A 1 836 ? 12.791 16.600 -10.798 1.00 93.00 836 TYR A N 1
ATOM 6707 C CA . TYR A 1 836 ? 11.642 17.506 -10.822 1.00 93.00 836 TYR A CA 1
ATOM 6708 C C . TYR A 1 836 ? 10.544 17.066 -9.855 1.00 93.00 836 TYR A C 1
ATOM 6710 O O . TYR A 1 836 ? 9.974 17.910 -9.165 1.00 93.00 836 TYR A O 1
ATOM 6718 N N . VAL A 1 837 ? 10.296 15.756 -9.742 1.00 92.69 837 VAL A N 1
ATOM 6719 C CA . VAL A 1 837 ? 9.376 15.208 -8.735 1.00 92.69 837 VAL A CA 1
ATOM 6720 C C . VAL A 1 837 ? 9.862 15.527 -7.321 1.00 92.69 837 VAL A C 1
ATOM 6722 O O . VAL A 1 837 ? 9.070 15.982 -6.505 1.00 92.69 837 VAL A O 1
ATOM 6725 N N . PHE A 1 838 ? 11.158 15.387 -7.034 1.00 92.69 838 PHE A N 1
ATOM 6726 C CA . PHE A 1 838 ? 11.718 15.713 -5.719 1.00 92.69 838 PHE A CA 1
ATOM 6727 C C . PHE A 1 838 ? 11.625 17.207 -5.384 1.00 92.69 838 PHE A C 1
ATOM 6729 O O . PHE A 1 838 ? 11.209 17.577 -4.286 1.00 92.69 838 PHE A O 1
ATOM 6736 N N . LEU A 1 839 ? 11.954 18.085 -6.339 1.00 91.81 839 LEU A N 1
ATOM 6737 C CA . LEU A 1 839 ? 11.785 19.533 -6.176 1.00 91.81 839 LEU A CA 1
ATOM 6738 C C . LEU A 1 839 ? 10.315 19.902 -5.953 1.00 91.81 839 LEU A C 1
ATOM 6740 O O . LEU A 1 839 ? 10.012 20.770 -5.133 1.00 91.81 839 LEU A O 1
ATOM 6744 N N . TYR A 1 840 ? 9.400 19.221 -6.644 1.00 90.38 840 TYR A N 1
ATOM 6745 C CA . TYR A 1 840 ? 7.971 19.373 -6.417 1.00 90.38 840 TYR A CA 1
ATOM 6746 C C . TYR A 1 840 ? 7.560 18.893 -5.020 1.00 90.38 840 TYR A C 1
ATOM 6748 O O . TYR A 1 840 ? 6.819 19.605 -4.352 1.00 90.38 840 TYR A O 1
ATOM 6756 N N . SER A 1 841 ? 8.085 17.769 -4.524 1.00 89.00 841 SER A N 1
ATOM 6757 C CA . SER A 1 841 ? 7.852 17.306 -3.148 1.00 89.00 841 SER A CA 1
ATOM 6758 C C . SER A 1 841 ? 8.337 18.314 -2.103 1.00 89.00 841 SER A C 1
ATOM 6760 O O . SER A 1 841 ? 7.639 18.533 -1.114 1.00 89.00 841 SER A O 1
ATOM 6762 N N . ILE A 1 842 ? 9.485 18.968 -2.316 1.00 88.69 842 ILE A N 1
ATOM 6763 C CA . ILE A 1 842 ? 9.974 20.044 -1.434 1.00 88.69 842 ILE A CA 1
ATOM 6764 C C . ILE A 1 842 ? 9.048 21.261 -1.507 1.00 88.69 842 ILE A C 1
ATOM 6766 O O . ILE A 1 842 ? 8.684 21.823 -0.476 1.00 88.69 842 ILE A O 1
ATOM 6770 N N . LYS A 1 843 ? 8.629 21.663 -2.713 1.00 88.50 843 LYS A N 1
ATOM 6771 C CA . LYS A 1 843 ? 7.650 22.743 -2.884 1.00 88.50 843 LYS A CA 1
ATOM 6772 C C . LYS A 1 843 ? 6.352 22.415 -2.136 1.00 88.50 843 LYS A C 1
ATOM 6774 O O . LYS A 1 843 ? 5.856 23.265 -1.404 1.00 88.50 843 LYS A O 1
ATOM 6779 N N . TYR A 1 844 ? 5.831 21.203 -2.298 1.00 84.50 844 TYR A N 1
ATOM 6780 C CA . TYR A 1 844 ? 4.609 20.742 -1.643 1.00 84.50 844 TYR A CA 1
ATOM 6781 C C . TYR A 1 844 ? 4.750 20.789 -0.115 1.00 84.50 844 TYR A C 1
ATOM 6783 O O . TYR A 1 844 ? 3.872 21.312 0.566 1.00 84.50 844 TYR A O 1
ATOM 6791 N N . LEU A 1 845 ? 5.905 20.374 0.421 1.00 83.56 845 LEU A N 1
ATOM 6792 C CA . LEU A 1 845 ? 6.217 20.490 1.849 1.00 83.56 845 LEU A CA 1
ATOM 6793 C C . LEU A 1 845 ? 6.165 21.946 2.347 1.00 83.56 845 LEU A C 1
ATOM 6795 O O . LEU A 1 845 ? 5.570 22.229 3.380 1.00 83.56 845 LEU A O 1
ATOM 6799 N N . VAL A 1 846 ? 6.783 22.877 1.615 1.00 82.50 846 VAL A N 1
ATOM 6800 C CA . VAL A 1 846 ? 6.925 24.281 2.044 1.00 82.50 846 VAL A CA 1
ATOM 6801 C C . VAL A 1 846 ? 5.637 25.091 1.863 1.00 82.50 846 VAL A C 1
ATOM 6803 O O . VAL A 1 846 ? 5.329 25.960 2.681 1.00 82.50 846 VAL A O 1
ATOM 6806 N N . PHE A 1 847 ? 4.900 24.863 0.775 1.00 79.50 847 PHE A N 1
ATOM 6807 C CA . PHE A 1 847 ? 3.778 25.721 0.384 1.00 79.50 847 PHE A CA 1
ATOM 6808 C C . PHE A 1 847 ? 2.407 25.133 0.714 1.00 79.50 847 PHE A C 1
ATOM 6810 O O . PHE A 1 847 ? 1.536 25.900 1.132 1.00 79.50 847 PHE A O 1
ATOM 6817 N N . ASP A 1 848 ? 2.229 23.821 0.554 1.00 69.56 848 ASP A N 1
ATOM 6818 C CA . ASP A 1 848 ? 0.937 23.143 0.711 1.00 69.56 848 ASP A CA 1
ATOM 6819 C C . ASP A 1 848 ? 0.806 22.471 2.093 1.00 69.56 848 ASP A C 1
ATOM 6821 O O . ASP A 1 848 ? -0.264 22.512 2.696 1.00 69.56 848 ASP A O 1
ATOM 6825 N N . LEU A 1 849 ? 1.905 21.949 2.653 1.00 67.44 849 LEU A N 1
ATOM 6826 C CA . LEU A 1 849 ? 1.985 21.341 3.994 1.00 67.44 849 LEU A CA 1
ATOM 6827 C C . LEU A 1 849 ? 2.518 22.315 5.065 1.00 67.44 849 LEU A C 1
ATOM 6829 O O . LEU A 1 849 ? 3.253 21.924 5.969 1.00 67.44 849 LEU A O 1
ATOM 6833 N N . LYS A 1 850 ? 2.133 23.598 5.008 1.00 58.72 850 LYS A N 1
ATOM 6834 C CA . LYS A 1 850 ? 2.579 24.631 5.975 1.00 58.72 850 LYS A CA 1
ATOM 6835 C C . LYS A 1 850 ? 2.302 24.296 7.444 1.00 58.72 850 LYS A C 1
ATOM 6837 O O . LYS A 1 850 ? 2.906 24.908 8.320 1.00 58.72 850 LYS A O 1
ATOM 6842 N N . SER A 1 851 ? 1.376 23.379 7.709 1.00 52.47 851 SER A N 1
ATOM 6843 C CA . SER A 1 851 ? 1.024 22.950 9.055 1.00 52.47 851 SER A CA 1
ATOM 6844 C C . SER A 1 851 ? 1.851 21.770 9.568 1.00 52.47 851 SER A C 1
ATOM 6846 O O . SER A 1 851 ? 1.666 21.396 10.722 1.00 52.47 851 SER A O 1
ATOM 6848 N N . LEU A 1 852 ? 2.782 21.213 8.771 1.00 60.41 852 LEU A N 1
ATOM 6849 C CA . LEU A 1 852 ? 3.590 20.075 9.203 1.00 60.41 852 LEU A CA 1
ATOM 6850 C C . LEU A 1 852 ? 4.497 20.464 10.383 1.00 60.41 852 LEU A C 1
ATOM 6852 O O . LEU A 1 852 ? 5.539 21.101 10.209 1.00 60.41 852 LEU A O 1
ATOM 6856 N N . SER A 1 853 ? 4.092 20.103 11.598 1.00 56.56 853 SER A N 1
ATOM 6857 C CA . SER A 1 853 ? 4.769 20.508 12.825 1.00 56.56 853 SER A CA 1
ATOM 6858 C C . SER A 1 853 ? 5.797 19.458 13.267 1.00 56.56 853 SER A C 1
ATOM 6860 O O . SER A 1 853 ? 5.531 18.262 13.374 1.00 56.56 853 SER A O 1
ATOM 6862 N N . GLY A 1 854 ? 7.024 19.915 13.518 1.00 68.56 854 GLY A N 1
ATOM 6863 C CA . GLY A 1 854 ? 8.095 19.109 14.103 1.00 68.56 854 GLY A CA 1
ATOM 6864 C C . GLY A 1 854 ? 9.115 18.519 13.106 1.00 68.56 854 GLY A C 1
ATOM 6865 O O . GLY A 1 854 ? 8.766 18.058 12.017 1.00 68.56 854 GLY A O 1
ATOM 6866 N N . PRO A 1 855 ? 10.406 18.468 13.493 1.00 75.00 855 PRO A N 1
ATOM 6867 C CA . PRO A 1 855 ? 11.500 18.032 12.617 1.00 75.00 855 PRO A CA 1
ATOM 6868 C C . PRO A 1 855 ? 11.428 16.544 12.246 1.00 75.00 855 PRO A C 1
ATOM 6870 O O . PRO A 1 855 ? 11.876 16.151 11.170 1.00 75.00 855 PRO A O 1
ATOM 6873 N N . VAL A 1 856 ? 10.842 15.711 13.114 1.00 76.88 856 VAL A N 1
ATOM 6874 C CA . VAL A 1 856 ? 10.695 14.269 12.869 1.00 76.88 856 VAL A CA 1
ATOM 6875 C C . VAL A 1 856 ? 9.720 14.016 11.719 1.00 76.88 856 VAL A C 1
ATOM 6877 O O . VAL A 1 856 ? 10.060 13.270 10.809 1.00 76.88 856 VAL A O 1
ATOM 6880 N N . SER A 1 857 ? 8.561 14.688 11.697 1.00 75.75 857 SER A N 1
ATOM 6881 C CA . SER A 1 857 ? 7.574 14.532 10.616 1.00 75.75 857 SER A CA 1
ATOM 6882 C C . SER A 1 857 ? 8.132 15.001 9.270 1.00 75.75 857 SER A C 1
ATOM 6884 O O . SER A 1 857 ? 7.997 14.296 8.278 1.00 75.75 857 SER A O 1
ATOM 6886 N N . ALA A 1 858 ? 8.836 16.138 9.238 1.00 82.19 858 ALA A N 1
ATOM 6887 C CA . ALA A 1 858 ? 9.488 16.616 8.017 1.00 82.19 858 ALA A CA 1
ATOM 6888 C C . ALA A 1 858 ? 10.571 15.642 7.513 1.00 82.19 858 ALA A C 1
ATOM 6890 O O . ALA A 1 858 ? 10.719 15.436 6.309 1.00 82.19 858 ALA A O 1
ATOM 6891 N N . THR A 1 859 ? 11.309 15.007 8.431 1.00 84.06 859 THR A N 1
ATOM 6892 C CA . THR A 1 859 ? 12.306 13.984 8.081 1.00 84.06 859 THR A CA 1
ATOM 6893 C C . THR A 1 859 ? 11.640 12.733 7.505 1.00 84.06 859 THR A C 1
ATOM 6895 O O . THR A 1 859 ? 12.100 12.231 6.481 1.00 84.06 859 THR A O 1
ATOM 6898 N N . LEU A 1 860 ? 10.543 12.254 8.109 1.00 82.00 860 LEU A N 1
ATOM 6899 C CA . LEU A 1 860 ? 9.770 11.119 7.590 1.00 82.00 860 LEU A CA 1
ATOM 6900 C C . LEU A 1 860 ? 9.289 11.397 6.157 1.00 82.00 860 LEU A C 1
ATOM 6902 O O . LEU A 1 860 ? 9.593 10.613 5.256 1.00 82.00 860 LEU A O 1
ATOM 6906 N N . TYR A 1 861 ? 8.644 12.546 5.932 1.00 84.06 861 TYR A N 1
ATOM 6907 C CA . TYR A 1 861 ? 8.177 12.980 4.614 1.00 84.06 861 TYR A CA 1
ATOM 6908 C C . TYR A 1 861 ? 9.295 12.984 3.566 1.00 84.06 861 TYR A C 1
ATOM 6910 O O . TYR A 1 861 ? 9.147 12.420 2.477 1.00 84.06 861 TYR A O 1
ATOM 6918 N N . LEU A 1 862 ? 10.432 13.618 3.881 1.00 87.81 862 LEU A N 1
ATOM 6919 C CA . LEU A 1 862 ? 11.542 13.773 2.939 1.00 87.81 862 LEU A CA 1
ATOM 6920 C C . LEU A 1 862 ? 12.197 12.436 2.600 1.00 87.81 862 LEU A C 1
ATOM 6922 O O . LEU A 1 862 ? 12.514 12.200 1.435 1.00 87.81 862 LEU A O 1
ATOM 6926 N N . VAL A 1 863 ? 12.379 11.551 3.582 1.00 89.44 863 VAL A N 1
ATOM 6927 C CA . VAL A 1 863 ? 13.009 10.244 3.356 1.00 89.44 863 VAL A CA 1
ATOM 6928 C C . VAL A 1 863 ? 12.092 9.320 2.550 1.00 89.44 863 VAL A C 1
ATOM 6930 O O . VAL A 1 863 ? 12.551 8.690 1.596 1.00 89.44 863 VAL A O 1
ATOM 6933 N N . TYR A 1 864 ? 10.794 9.272 2.857 1.00 85.19 864 TYR A N 1
ATOM 6934 C CA . TYR A 1 864 ? 9.829 8.515 2.053 1.00 85.19 864 TYR A CA 1
ATOM 6935 C C . TYR A 1 864 ? 9.688 9.086 0.636 1.00 85.19 864 TYR A C 1
ATOM 6937 O O . TYR A 1 864 ? 9.675 8.328 -0.335 1.00 85.19 864 TYR A O 1
ATOM 6945 N N . SER A 1 865 ? 9.652 10.414 0.490 1.00 89.06 865 SER A N 1
ATOM 6946 C CA . SER A 1 865 ? 9.630 11.069 -0.824 1.00 89.06 865 SER A CA 1
ATOM 6947 C C . SER A 1 865 ? 10.892 10.755 -1.628 1.00 89.06 865 SER A C 1
ATOM 6949 O O . SER A 1 865 ? 10.801 10.457 -2.817 1.00 89.06 865 SER A O 1
ATOM 6951 N N . LEU A 1 866 ? 12.065 10.752 -0.988 1.00 91.06 866 LEU A N 1
ATOM 6952 C CA . LEU A 1 866 ? 13.327 10.365 -1.619 1.00 91.06 866 LEU A CA 1
ATOM 6953 C C . LEU A 1 866 ? 13.296 8.907 -2.101 1.00 91.06 866 LEU A C 1
ATOM 6955 O O . LEU A 1 866 ? 13.760 8.620 -3.204 1.00 91.06 866 LEU A O 1
ATOM 6959 N N . PHE A 1 867 ? 12.714 7.998 -1.316 1.00 91.94 867 PHE A N 1
ATOM 6960 C CA . PHE A 1 867 ? 12.554 6.596 -1.705 1.00 91.94 867 PHE A CA 1
ATOM 6961 C C . PHE A 1 867 ? 11.642 6.433 -2.933 1.00 91.94 867 PHE A C 1
ATOM 6963 O O . PHE A 1 867 ? 12.000 5.733 -3.881 1.00 91.94 867 PHE A O 1
ATOM 6970 N N . ILE A 1 868 ? 10.505 7.139 -2.966 1.00 90.38 868 ILE A N 1
ATOM 6971 C CA . ILE A 1 868 ? 9.589 7.155 -4.121 1.00 90.38 868 ILE A CA 1
ATOM 6972 C C . ILE A 1 868 ? 10.293 7.719 -5.364 1.00 90.38 868 ILE A C 1
ATOM 6974 O O . ILE A 1 868 ? 10.196 7.154 -6.453 1.00 90.38 868 ILE A O 1
ATOM 6978 N N . VAL A 1 869 ? 11.043 8.810 -5.209 1.00 93.75 869 VAL A N 1
ATOM 6979 C CA . VAL A 1 869 ? 11.808 9.446 -6.291 1.00 93.75 869 VAL A CA 1
ATOM 6980 C C . VAL A 1 869 ? 12.882 8.508 -6.849 1.00 93.75 869 VAL A C 1
ATOM 6982 O O . VAL A 1 869 ? 13.029 8.418 -8.068 1.00 93.75 869 VAL A O 1
ATOM 6985 N N . LEU A 1 870 ? 13.596 7.772 -5.991 1.00 94.31 870 LEU A N 1
ATOM 6986 C CA . LEU A 1 870 ? 14.567 6.759 -6.414 1.00 94.31 870 LEU A CA 1
ATOM 6987 C C . LEU A 1 870 ? 13.891 5.672 -7.266 1.00 94.31 870 LEU A C 1
ATOM 6989 O O . LEU A 1 870 ? 14.404 5.312 -8.326 1.00 94.31 870 LEU A O 1
ATOM 6993 N N . ALA A 1 871 ? 12.719 5.191 -6.843 1.00 94.31 871 ALA A N 1
ATOM 6994 C CA . ALA A 1 871 ? 11.947 4.202 -7.592 1.00 94.31 871 ALA A CA 1
ATOM 6995 C C . ALA A 1 871 ? 11.502 4.737 -8.968 1.00 94.31 871 ALA A C 1
ATOM 6997 O O . ALA A 1 871 ? 11.660 4.049 -9.979 1.00 94.31 871 ALA A O 1
ATOM 6998 N N . ILE A 1 872 ? 11.022 5.987 -9.031 1.00 93.69 872 ILE A N 1
ATOM 6999 C CA . ILE A 1 872 ? 10.650 6.657 -10.289 1.00 93.69 872 ILE A CA 1
ATOM 7000 C C . ILE A 1 872 ? 11.864 6.798 -11.213 1.00 93.69 872 ILE A C 1
ATOM 7002 O O . ILE A 1 872 ? 11.746 6.536 -12.410 1.00 93.69 872 ILE A O 1
ATOM 7006 N N . MET A 1 873 ? 13.033 7.172 -10.682 1.00 95.56 873 MET A N 1
ATOM 7007 C CA . MET A 1 873 ? 14.272 7.295 -11.458 1.00 95.56 873 MET A CA 1
ATOM 7008 C C . MET A 1 873 ? 14.663 5.962 -12.107 1.00 95.56 873 MET A C 1
ATOM 7010 O O . MET A 1 873 ? 14.969 5.933 -13.298 1.00 95.56 873 MET A O 1
ATOM 7014 N N . LEU A 1 874 ? 14.634 4.863 -11.343 1.00 96.38 874 LEU A N 1
ATOM 7015 C CA . LEU A 1 874 ? 14.968 3.529 -11.850 1.00 96.38 874 LEU A CA 1
ATOM 7016 C C . LEU A 1 874 ? 13.971 3.068 -12.920 1.00 96.38 874 LEU A C 1
ATOM 7018 O O . LEU A 1 874 ? 14.388 2.599 -13.980 1.00 96.38 874 LEU A O 1
ATOM 7022 N N . ALA A 1 875 ? 12.668 3.249 -12.686 1.00 95.56 875 ALA A N 1
ATOM 7023 C CA . ALA A 1 875 ? 11.624 2.854 -13.629 1.00 95.56 875 ALA A CA 1
ATOM 7024 C C . ALA A 1 875 ? 11.695 3.653 -14.944 1.00 95.56 875 ALA A C 1
ATOM 7026 O O . ALA A 1 875 ? 11.810 3.075 -16.025 1.00 95.56 875 ALA A O 1
ATOM 7027 N N . THR A 1 876 ? 11.685 4.986 -14.863 1.00 95.19 876 THR A N 1
ATOM 7028 C CA . THR A 1 876 ? 11.690 5.868 -16.047 1.00 95.19 876 THR A CA 1
ATOM 7029 C C . THR A 1 876 ? 13.021 5.835 -16.795 1.00 95.19 876 THR A C 1
ATOM 7031 O O . THR A 1 876 ? 13.034 5.818 -18.027 1.00 95.19 876 THR A O 1
ATOM 7034 N N . GLY A 1 877 ? 14.147 5.743 -16.080 1.00 95.31 877 GLY A N 1
ATOM 7035 C CA . GLY A 1 877 ? 15.465 5.598 -16.695 1.00 95.31 877 GLY A CA 1
ATOM 7036 C C . GLY A 1 877 ? 15.625 4.279 -17.448 1.00 95.31 877 GLY A C 1
ATOM 7037 O O . GLY A 1 877 ? 16.199 4.252 -18.537 1.00 95.31 877 GLY A O 1
ATOM 7038 N N . THR A 1 878 ? 15.037 3.198 -16.934 1.00 96.50 878 THR A N 1
ATOM 7039 C CA . THR A 1 878 ? 15.032 1.890 -17.602 1.00 96.50 878 THR A CA 1
ATOM 7040 C C . THR A 1 878 ? 14.235 1.905 -18.901 1.00 96.50 878 THR A C 1
ATOM 7042 O O . THR A 1 878 ? 14.727 1.408 -19.914 1.00 96.50 878 THR A O 1
ATOM 7045 N N . VAL A 1 879 ? 13.049 2.525 -18.913 1.00 95.88 879 VAL A N 1
ATOM 7046 C CA . VAL A 1 879 ? 12.262 2.722 -20.147 1.00 95.88 879 VAL A CA 1
ATOM 7047 C C . VAL A 1 879 ? 13.073 3.492 -21.184 1.00 95.88 879 VAL A C 1
ATOM 7049 O O . VAL A 1 879 ? 13.148 3.083 -22.347 1.00 95.88 879 VAL A O 1
ATOM 7052 N N . GLY A 1 880 ? 13.716 4.578 -20.749 1.00 94.62 880 GLY A N 1
ATOM 7053 C CA . GLY A 1 880 ? 14.557 5.403 -21.603 1.00 94.62 880 GLY A CA 1
ATOM 7054 C C . GLY A 1 880 ? 15.719 4.624 -22.219 1.00 94.62 880 GLY A C 1
ATOM 7055 O O . GLY A 1 880 ? 15.911 4.653 -23.433 1.00 94.62 880 GLY A O 1
ATOM 7056 N N . PHE A 1 881 ? 16.459 3.873 -21.399 1.00 95.62 881 PHE A N 1
ATOM 7057 C CA . PHE A 1 881 ? 17.580 3.062 -21.867 1.00 95.62 881 PHE A CA 1
ATOM 7058 C C . PHE A 1 881 ? 17.146 1.938 -22.814 1.00 95.62 881 PHE A C 1
ATOM 7060 O O . PHE A 1 881 ? 17.723 1.813 -23.891 1.00 95.62 881 PHE A O 1
ATOM 7067 N N . LEU A 1 882 ? 16.144 1.128 -22.450 1.00 94.75 882 LEU A N 1
ATOM 7068 C CA . LEU A 1 882 ? 15.717 -0.008 -23.276 1.00 94.75 882 LEU A CA 1
ATOM 7069 C C . LEU A 1 882 ? 15.237 0.458 -24.656 1.00 94.75 882 LEU A C 1
ATOM 7071 O O . LEU A 1 882 ? 15.594 -0.147 -25.668 1.00 94.75 882 LEU A O 1
ATOM 7075 N N . SER A 1 883 ? 14.493 1.565 -24.706 1.00 94.06 883 SER A N 1
ATOM 7076 C CA . SER A 1 883 ? 14.018 2.163 -25.960 1.00 94.06 883 SER A CA 1
ATOM 7077 C C . SER A 1 883 ? 15.180 2.667 -26.819 1.00 94.06 883 SER A C 1
ATOM 7079 O O . SER A 1 883 ? 15.258 2.355 -28.008 1.00 94.06 883 SER A O 1
ATOM 7081 N N . SER A 1 884 ? 16.132 3.380 -26.208 1.00 93.56 884 SER A N 1
ATOM 7082 C CA . SER A 1 884 ? 17.351 3.826 -26.886 1.00 93.56 884 SER A CA 1
ATOM 7083 C C . SER A 1 884 ? 18.221 2.665 -27.364 1.00 93.56 884 SER A C 1
ATOM 7085 O O . SER A 1 884 ? 18.746 2.730 -28.468 1.00 93.56 884 SER A O 1
ATO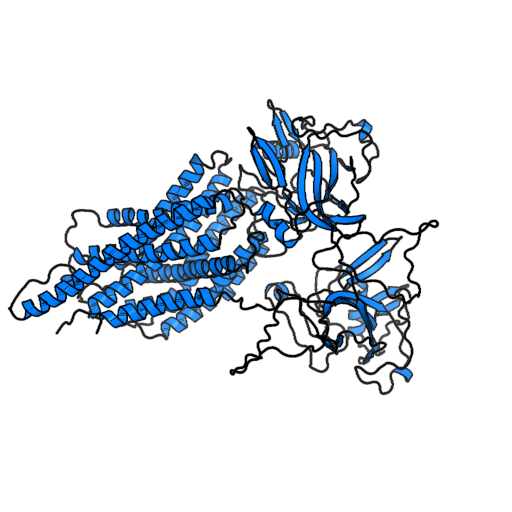M 7087 N N . PHE A 1 885 ? 18.355 1.588 -26.587 1.00 92.75 885 PHE A N 1
ATOM 7088 C CA . PHE A 1 885 ? 19.148 0.417 -26.959 1.00 92.75 885 PHE A CA 1
ATOM 7089 C C . PHE A 1 885 ? 18.606 -0.253 -28.224 1.00 92.75 885 PHE A C 1
ATOM 7091 O O . PHE A 1 885 ? 19.370 -0.503 -29.156 1.00 92.75 885 PHE A O 1
ATOM 7098 N N . TRP A 1 886 ? 17.291 -0.474 -28.303 1.00 90.44 886 TRP A N 1
ATOM 7099 C CA . TRP A 1 886 ? 16.658 -1.012 -29.511 1.00 90.44 886 TRP A CA 1
ATOM 7100 C C . TRP A 1 886 ? 16.753 -0.054 -30.699 1.00 90.44 886 TRP A C 1
ATOM 7102 O O . TRP A 1 886 ? 17.016 -0.498 -31.815 1.00 90.44 886 TRP A O 1
ATOM 7112 N N . PHE A 1 887 ? 16.598 1.252 -30.471 1.00 89.38 887 PHE A N 1
ATOM 7113 C CA . PHE A 1 887 ? 16.764 2.262 -31.515 1.00 89.38 887 PHE A CA 1
ATOM 7114 C C . PHE A 1 887 ? 18.187 2.276 -32.088 1.00 89.38 887 PHE A C 1
ATOM 7116 O O . PHE A 1 887 ? 18.356 2.271 -33.304 1.00 89.38 887 PHE A O 1
ATOM 7123 N N . VAL A 1 888 ? 19.209 2.255 -31.230 1.00 89.00 888 VAL A N 1
ATOM 7124 C CA . VAL A 1 888 ? 20.619 2.211 -31.639 1.00 89.00 888 VAL A CA 1
ATOM 7125 C C . VAL A 1 888 ? 20.921 0.906 -32.371 1.00 89.00 888 VAL A C 1
ATOM 7127 O O . VAL A 1 888 ? 21.518 0.931 -33.444 1.00 89.00 888 VAL A O 1
ATOM 7130 N N . HIS A 1 889 ? 20.461 -0.233 -31.849 1.00 87.50 889 HIS A N 1
ATOM 7131 C CA . HIS A 1 889 ? 20.627 -1.528 -32.515 1.00 87.50 889 HIS A CA 1
ATOM 7132 C C . HIS A 1 889 ? 20.024 -1.516 -33.927 1.00 87.50 889 HIS A C 1
ATOM 7134 O O . HIS A 1 889 ? 20.711 -1.865 -34.886 1.00 87.50 889 HIS A O 1
ATOM 7140 N N . TYR A 1 890 ? 18.801 -0.995 -34.074 1.00 85.19 890 TYR A N 1
ATOM 7141 C CA . TYR A 1 890 ? 18.149 -0.823 -35.371 1.00 85.19 890 TYR A CA 1
ATOM 7142 C C . TYR A 1 890 ? 18.940 0.110 -36.301 1.00 85.19 890 TYR A C 1
ATOM 7144 O O . TYR A 1 890 ? 19.255 -0.277 -37.426 1.00 85.19 890 TYR A O 1
ATOM 7152 N N . LEU A 1 891 ? 19.321 1.297 -35.815 1.00 82.50 891 LEU A N 1
ATOM 7153 C CA . LEU A 1 891 ? 20.032 2.325 -36.583 1.00 82.50 891 LEU A CA 1
ATOM 7154 C C . LEU A 1 891 ? 21.363 1.823 -37.163 1.00 82.50 891 LEU A C 1
ATOM 7156 O O . LEU A 1 891 ? 21.709 2.176 -38.285 1.00 82.50 891 LEU A O 1
ATOM 7160 N N . PHE A 1 892 ? 22.112 1.010 -36.414 1.00 82.38 892 PHE A N 1
ATOM 7161 C CA . PHE A 1 892 ? 23.393 0.466 -36.877 1.00 82.38 892 PHE A CA 1
ATOM 7162 C C . PHE A 1 892 ? 23.253 -0.860 -37.633 1.00 82.38 892 PHE A C 1
ATOM 7164 O O . PHE A 1 892 ? 24.133 -1.188 -38.419 1.00 82.38 892 PHE A O 1
ATOM 7171 N N . SER A 1 893 ? 22.145 -1.592 -37.472 1.00 78.75 893 SER A N 1
ATOM 7172 C CA . SER A 1 893 ? 21.849 -2.777 -38.293 1.00 78.75 893 SER A CA 1
ATOM 7173 C C . SER A 1 893 ? 21.493 -2.440 -39.745 1.00 78.75 893 SER A C 1
ATOM 7175 O O . SER A 1 893 ? 21.720 -3.254 -40.637 1.00 78.75 893 SER A O 1
ATOM 7177 N N . SER A 1 894 ? 20.955 -1.243 -40.002 1.00 71.44 894 SER A N 1
ATOM 7178 C CA . SER A 1 894 ? 20.629 -0.790 -41.358 1.00 71.44 894 SER A CA 1
ATOM 7179 C C . SER A 1 894 ? 21.852 -0.300 -42.139 1.00 71.44 894 SER A C 1
ATOM 7181 O O . SER A 1 894 ? 21.783 -0.143 -43.357 1.00 71.44 894 SER A O 1
ATOM 7183 N N . VAL A 1 895 ? 22.984 -0.067 -41.466 1.00 67.56 895 VAL A N 1
ATOM 7184 C CA . VAL A 1 895 ? 24.234 0.330 -42.119 1.00 67.56 895 VAL A CA 1
ATOM 7185 C C . VAL A 1 895 ? 24.889 -0.913 -42.717 1.00 67.56 895 VAL A C 1
ATOM 7187 O O . VAL A 1 895 ? 25.475 -1.721 -42.003 1.00 67.56 895 VAL A O 1
ATOM 7190 N N . LYS A 1 896 ? 24.808 -1.065 -44.043 1.00 57.56 896 LYS A N 1
ATOM 7191 C CA . LYS A 1 896 ? 25.625 -2.045 -44.768 1.00 57.56 896 LYS A CA 1
ATOM 7192 C C . LYS A 1 896 ? 27.073 -1.555 -44.782 1.00 57.56 896 LYS A C 1
ATOM 7194 O O . LYS A 1 896 ? 27.369 -0.541 -45.410 1.00 57.56 896 LYS A O 1
ATOM 7199 N N . LEU A 1 897 ? 27.934 -2.241 -44.042 1.00 53.59 897 LEU A N 1
ATOM 7200 C CA . LEU A 1 897 ? 29.384 -2.127 -44.160 1.00 53.59 897 LEU A CA 1
ATOM 7201 C C . LEU A 1 897 ? 29.819 -3.282 -45.064 1.00 53.59 897 LEU A C 1
ATOM 7203 O O . LEU A 1 897 ? 29.657 -4.435 -44.663 1.00 53.59 897 LEU A O 1
ATOM 7207 N N . ASP A 1 898 ? 30.267 -2.965 -46.277 1.00 38.66 898 ASP A N 1
ATOM 7208 C CA . ASP A 1 898 ? 30.907 -3.936 -47.175 1.00 38.66 898 ASP A CA 1
ATOM 7209 C C . ASP A 1 898 ? 32.331 -4.264 -46.703 1.00 38.66 898 ASP A C 1
ATOM 7211 O O . ASP A 1 898 ? 33.032 -3.329 -46.236 1.00 38.66 898 ASP A O 1
#

Sequence (898 aa):
MIQMDLFDKLKVWVLFMCLINQLGHGFYLPGSYPYIYDIGDFLSVKVNSLTSIDTEIPFSYYSLPFCLPREGVKDSTKNLGQLLMGDRIQNSPYRFKMYTNETEIFLCQTKPLSGEEFKVLKKRIDEMYQVNLILDNLPAIRYTRKEGFFLRWTGYPVGIKVQDVYYLFNHLKFNVLVHKYEDTNAARVMGTGDGAEVIPMVGKSGSEKPGYMVVGFEVVPCSIQHTAESLKNLKMYNTYPSAIKCDPTTVAMAIKENEPLAFTYEFSFVESDINYPHKYGIGDVLSVKVNSLTSIDTEIPFSYYSLPFCQPQEGVKDSAENLGELLMGDRIENSPYRFKMYTNETEIFLCQTKPLSGEEFKVLKKRIDEMYQVNLILDNLPAIRYTRKEGFFLRWTGYPVGIKVQDVYYLFNHLKFNVLVHKYEDTNAARVMGTGDGAEVIPMVGKSGSEKPGYMVVGFEVVPCSIQHTAESLKNLKMYNTYPSAIKCDPTTVAMAIKENEPLAFTYEFSFVESDIKWPSRWDAYLKMEGVKVHWFSILNSLMVTTFLAGIIVVIFLRTVRYEELNKEAQAQMNEELSGWKLVVGDVFHPPNNPSLFCVMVGDGVQILGMAVVTTLFAALGFSSPASRGTLVTGMLFFYLILGIAAGYVAVRLWKTISCGDHKGWVSVSLWVACFFPGIGFLILMTLNFLLWNSHSTRAIPFSLFVILILLWFFISVPLTLIGGCLGARAPHIQYPVRTNHVPREIPAQRYPSWLLLLGAGILPFGTLFVEIFFIMSSIWSGRVYYAFGFLFIVLTFLVVVCAEVSIVLTYRHLYMENWNWWWKSFFASGSVAIYVFLYSIKYLVFDLKSLSGPVSATLYLVYSLFIVLAIMLATGTVGFLSSFWFVHYLFSSVKLD

Organism: NCBI:txid185542